Protein AF-A0A8H7DDL4-F1 (afdb_monomer_lite)

InterPro domains:
  IPR013893 Ribonuclease P protein subunit Rpp40 [PF08584] (496-761)
  IPR013893 Ribonuclease P protein subunit Rpp40 [PTHR15396] (443-780)

Sequence (783 aa):
MEILLAILASSPGLQTLSLIYCCPIIGQPFAVELPRLTCLSIKDDPSALCLLLSCLIFPPSAVISTSCAIYPNQDPEFTKALHKTVYQDLIPVFSEDLSPDAYDTMRIDYRSGFACSLHHSDRPEWSRNLRIEATNWIHDNALRMTESVRDYLDCSNITTLHLEGMPSMPFKTWTFDPDQGFHSGFQSALSLWDTMGRNLRQVHTLRLGKSFPDAWLEFMLTQAMLLIGVSHYLSCFNTPAAQRGLAFRGPDGALTHAWPALRRLVLQNIDLAILLDRFKPSCGDMLRALLWARREGKAPIWKLELVECAHVSQNLAHLRLFADVVCSDEKGHWQDASFYTNRDAREYARTFAIEVFAHKFVQNLGYHNTEPEKETRSTLPTTTFNQWTSQIHLPNASTSQPAPSQIKQLKISPPHTHSPSRNVVRAKFFAAPAPVAYLGSPLLYDTQLDVVFPTHDAHALQATLSALETAYIKAEVDLSSLIEQAGTFVLPLERKSTLTALSVTPYSDDIWCIDPRGVLTLHLSAESYQTLGIVGQKFPFKSHSIEHTVTLPLQPSADSLKNRQKRDAALKAWDLRRKQAGEAPWSVLYCANDASATAQFAASNGHAVRAVKCQTTLLRGIRVPTMTLPARPPVTDPDAVEDWQEDMHALFEWVGMAGLGAQRLQANDRADAYVAVYEPPQPSTVGDITCLRWRGFLSPDFVKSVVDAVLSAASPQFVSVTSQAFPTAPVSYIPPGADGLKTPARVPSADGEDTWSLLVAKEGDTKRWCLAESIGPLDKRWG

Radius of gyration: 35.71 Å; chains: 1; bounding box: 79×103×85 Å

Organism: NCBI:txid230812

pLDDT: mean 72.63, std 22.59, range [22.62, 98.44]

Structure (mmCIF, N/CA/C/O backbone):
data_AF-A0A8H7DDL4-F1
#
_entry.id   AF-A0A8H7DDL4-F1
#
loop_
_atom_site.group_PDB
_atom_site.id
_atom_site.type_symbol
_atom_site.label_atom_id
_atom_site.label_alt_id
_atom_site.label_comp_id
_atom_site.label_asym_id
_atom_site.label_entity_id
_atom_site.label_seq_id
_atom_site.pdbx_PDB_ins_code
_atom_site.Cartn_x
_atom_site.Cartn_y
_atom_site.Cartn_z
_atom_site.occupancy
_atom_site.B_iso_or_equiv
_atom_site.auth_seq_id
_atom_site.auth_comp_id
_atom_site.auth_asym_id
_atom_site.auth_atom_id
_atom_site.pdbx_PDB_model_num
ATOM 1 N N . MET A 1 1 ? -7.605 33.770 -45.639 1.00 73.62 1 MET A N 1
ATOM 2 C CA . MET A 1 1 ? -7.924 33.646 -44.203 1.00 73.62 1 MET A CA 1
ATOM 3 C C . MET A 1 1 ? -9.325 33.086 -44.004 1.00 73.62 1 MET A C 1
ATOM 5 O O . MET A 1 1 ? -9.430 32.021 -43.420 1.00 73.62 1 MET A O 1
ATOM 9 N N . GLU A 1 2 ? -10.361 33.713 -44.570 1.00 81.12 2 GLU A N 1
ATOM 10 C CA . GLU A 1 2 ? -11.758 33.236 -44.541 1.00 81.12 2 GLU A CA 1
ATOM 11 C C . GLU A 1 2 ? -11.913 31.732 -44.822 1.00 81.12 2 GLU A C 1
ATOM 13 O O . GLU A 1 2 ? -12.420 31.004 -43.978 1.00 81.12 2 GLU A O 1
ATOM 18 N N . ILE A 1 3 ? -11.371 31.234 -45.942 1.00 85.00 3 ILE A N 1
ATOM 19 C CA . ILE A 1 3 ? -11.434 29.802 -46.296 1.00 85.00 3 ILE A CA 1
ATOM 20 C C . ILE A 1 3 ? -10.788 28.909 -45.221 1.00 85.00 3 ILE A C 1
ATOM 22 O O . ILE A 1 3 ? -11.324 27.856 -44.894 1.00 85.00 3 ILE A O 1
ATOM 26 N N . LEU A 1 4 ? -9.655 29.322 -44.642 1.00 84.06 4 LEU A N 1
ATOM 27 C CA . LEU A 1 4 ? -8.978 28.552 -43.590 1.00 84.06 4 LEU A CA 1
ATOM 28 C C . LEU A 1 4 ? -9.808 28.525 -42.304 1.00 84.06 4 LEU A C 1
ATOM 30 O O . LEU A 1 4 ? -9.962 27.466 -41.705 1.00 84.06 4 LEU A O 1
ATOM 34 N N . LEU A 1 5 ? -10.374 29.666 -41.907 1.00 85.50 5 LEU A N 1
ATOM 35 C CA . LEU A 1 5 ? -11.241 29.760 -40.734 1.00 85.50 5 LEU A CA 1
ATOM 36 C C . LEU A 1 5 ? -12.537 28.960 -40.929 1.00 85.50 5 LEU A C 1
ATOM 38 O O . LEU A 1 5 ? -12.953 28.275 -40.003 1.00 85.50 5 LEU A O 1
ATOM 42 N N . ALA A 1 6 ? -13.121 28.953 -42.131 1.00 86.69 6 ALA A N 1
ATOM 43 C CA . ALA A 1 6 ? -14.291 28.137 -42.461 1.00 86.69 6 ALA A CA 1
ATOM 44 C C . ALA A 1 6 ? -13.987 26.626 -42.424 1.00 86.69 6 ALA A C 1
ATOM 46 O O . ALA A 1 6 ? -14.786 25.837 -41.919 1.00 86.69 6 ALA A O 1
ATOM 47 N N . ILE A 1 7 ? -12.807 26.207 -42.900 1.00 87.25 7 ILE A N 1
ATOM 48 C CA . ILE A 1 7 ? -12.355 24.812 -42.778 1.00 87.25 7 ILE A CA 1
ATOM 49 C C . ILE A 1 7 ? -12.186 24.439 -41.301 1.00 87.25 7 ILE A C 1
ATOM 51 O O . ILE A 1 7 ? -12.663 23.390 -40.872 1.00 87.25 7 ILE A O 1
ATOM 55 N N . LEU A 1 8 ? -11.559 25.305 -40.504 1.00 85.19 8 LEU A N 1
ATOM 56 C CA . LEU A 1 8 ? -11.372 25.084 -39.070 1.00 85.19 8 LEU A CA 1
ATOM 57 C C . LEU A 1 8 ? -12.713 25.029 -38.320 1.00 85.19 8 LEU A C 1
ATOM 59 O O . LEU A 1 8 ? -12.907 24.129 -37.506 1.00 85.19 8 LEU A O 1
ATOM 63 N N . ALA A 1 9 ? -13.660 25.905 -38.657 1.00 84.75 9 ALA A N 1
ATOM 64 C CA . ALA A 1 9 ? -15.021 25.912 -38.120 1.00 84.75 9 ALA A CA 1
ATOM 65 C C . ALA A 1 9 ? -15.770 24.593 -38.363 1.00 84.75 9 ALA A C 1
ATOM 67 O O . ALA A 1 9 ? -16.542 24.145 -37.516 1.00 84.75 9 ALA A O 1
ATOM 68 N N . SER A 1 10 ? -15.520 23.946 -39.506 1.00 85.19 10 SER A N 1
ATOM 69 C CA . SER A 1 10 ? -16.134 22.658 -39.845 1.00 85.19 10 SER A CA 1
ATOM 70 C C . SER A 1 10 ? -15.568 21.471 -39.050 1.00 85.19 10 SER A C 1
ATOM 72 O O . SER A 1 10 ? -16.150 20.384 -39.071 1.00 85.19 10 SER A O 1
ATOM 74 N N . SER A 1 11 ? -14.456 21.658 -38.326 1.00 86.88 11 SER A N 1
ATOM 75 C CA . SER A 1 11 ? -13.844 20.604 -37.519 1.00 86.88 11 SER A CA 1
ATOM 76 C C . SER A 1 11 ? -14.646 20.355 -36.234 1.00 86.88 11 SER A C 1
ATOM 78 O O . SER A 1 11 ? -14.714 21.228 -35.364 1.00 86.88 11 SER A O 1
ATOM 80 N N . PRO A 1 12 ? -15.199 19.143 -36.026 1.00 81.25 12 PRO A N 1
ATOM 81 C CA . PRO A 1 12 ? -16.012 18.847 -34.848 1.00 81.25 12 PRO A CA 1
ATOM 82 C C . PRO A 1 12 ? -15.217 18.855 -33.530 1.00 81.25 12 PRO A C 1
ATOM 84 O O . PRO A 1 12 ? -15.836 18.861 -32.465 1.00 81.25 12 PRO A O 1
ATOM 87 N N . GLY A 1 13 ? -13.881 18.846 -33.590 1.00 87.69 13 GLY A N 1
ATOM 88 C CA . GLY A 1 13 ? -12.988 18.816 -32.428 1.00 87.69 13 GLY A CA 1
ATOM 89 C C . GLY A 1 13 ? -12.269 20.132 -32.122 1.00 87.69 13 GLY A C 1
ATOM 90 O O . GLY A 1 13 ? -11.439 20.148 -31.215 1.00 87.69 13 GLY A O 1
ATOM 91 N N . LEU A 1 14 ? -12.531 21.221 -32.855 1.00 89.19 14 LEU A N 1
ATOM 92 C CA . LEU A 1 14 ? -11.826 22.483 -32.622 1.00 89.19 14 LEU A CA 1
ATOM 93 C C . LEU A 1 14 ? -12.326 23.163 -31.341 1.00 89.19 14 LEU A C 1
ATOM 95 O O . LEU A 1 14 ? -13.366 23.816 -31.334 1.00 89.19 14 LEU A O 1
ATOM 99 N N . GLN A 1 15 ? -11.555 23.010 -30.268 1.00 89.19 15 GLN A N 1
ATOM 100 C CA . GLN A 1 15 ? -11.806 23.662 -28.981 1.00 89.19 15 GLN A CA 1
ATOM 101 C C . GLN A 1 15 ? -10.910 24.890 -28.769 1.00 89.19 15 GLN A C 1
ATOM 103 O O . GLN A 1 15 ? -11.346 25.866 -28.168 1.00 89.19 15 GLN A O 1
ATOM 108 N N . THR A 1 16 ? -9.695 24.891 -29.322 1.00 88.94 16 THR A N 1
ATOM 109 C CA . THR A 1 16 ? -8.718 25.970 -29.122 1.00 88.94 16 THR A CA 1
ATOM 110 C C . THR A 1 16 ? -8.188 26.479 -30.455 1.00 88.94 16 THR A C 1
ATOM 112 O O . THR A 1 16 ? -7.787 25.680 -31.301 1.00 88.94 16 THR A O 1
ATOM 115 N N . LEU A 1 17 ? -8.135 27.801 -30.627 1.00 90.69 17 LEU A N 1
ATOM 116 C CA . LEU A 1 17 ? -7.574 28.462 -31.807 1.00 90.69 17 LEU A CA 1
ATOM 117 C C . LEU A 1 17 ? -6.576 29.541 -31.378 1.00 90.69 17 LEU A C 1
ATOM 119 O O . LEU A 1 17 ? -6.898 30.372 -30.535 1.00 90.69 17 LEU A O 1
ATOM 123 N N . SER A 1 18 ? -5.376 29.537 -31.965 1.00 89.56 18 SER A N 1
ATOM 124 C CA . SER A 1 18 ? -4.358 30.572 -31.749 1.00 89.56 18 SER A CA 1
ATOM 125 C C . SER A 1 18 ? -3.958 31.208 -33.080 1.00 89.56 18 SER A C 1
ATOM 127 O O . SER A 1 18 ? -3.518 30.507 -33.991 1.00 89.56 18 SER A O 1
ATOM 129 N N . LEU A 1 19 ? -4.139 32.523 -33.200 1.00 87.31 19 LEU A N 1
ATOM 130 C CA . LEU A 1 19 ? -3.830 33.336 -34.376 1.00 87.31 19 LEU A CA 1
ATOM 131 C C . LEU A 1 19 ? -2.676 34.276 -34.026 1.00 87.31 19 LEU A C 1
ATOM 133 O O . LEU A 1 19 ? -2.785 35.041 -33.075 1.00 87.31 19 LEU A O 1
ATOM 137 N N . ILE A 1 20 ? -1.560 34.216 -34.756 1.00 86.38 20 ILE A N 1
ATOM 138 C CA . ILE A 1 20 ? -0.353 34.999 -34.450 1.00 86.38 20 ILE A CA 1
ATOM 139 C C . ILE A 1 20 ? 0.134 35.702 -35.723 1.00 86.38 20 ILE A C 1
ATOM 141 O O . ILE A 1 20 ? 0.368 35.030 -36.725 1.00 86.38 20 ILE A O 1
ATOM 145 N N . TYR A 1 21 ? 0.298 37.029 -35.675 1.00 80.19 21 TYR A N 1
ATOM 146 C CA . TYR A 1 21 ? 0.723 37.902 -36.782 1.00 80.19 21 TYR A CA 1
ATOM 147 C C . TYR A 1 21 ? -0.039 37.629 -38.084 1.00 80.19 21 TYR A C 1
ATOM 149 O O . TYR A 1 21 ? 0.539 37.521 -39.169 1.00 80.19 21 TYR A O 1
ATOM 157 N N . CYS A 1 22 ? -1.350 37.464 -37.970 1.00 69.44 22 CYS A N 1
ATOM 158 C CA . CYS A 1 22 ? -2.251 37.164 -39.066 1.00 69.44 22 CYS A CA 1
ATOM 159 C C . CYS A 1 22 ? -2.579 38.445 -39.833 1.00 69.44 22 CYS A C 1
ATOM 161 O O . CYS A 1 22 ? -3.748 38.751 -40.008 1.00 69.44 22 CYS A O 1
ATOM 163 N N . CYS A 1 23 ? -1.563 39.177 -40.298 1.00 59.22 23 CYS A N 1
ATOM 164 C CA . CYS A 1 23 ? -1.719 40.480 -40.936 1.00 59.22 23 CYS A CA 1
ATOM 165 C C . CYS A 1 23 ? -2.583 40.361 -42.198 1.00 59.22 23 CYS A C 1
ATOM 167 O O . CYS A 1 23 ? -2.111 39.829 -43.214 1.00 59.22 23 CYS A O 1
ATOM 169 N N . PRO A 1 24 ? -3.846 40.814 -42.185 1.00 54.75 24 PRO A N 1
ATOM 170 C CA . PRO A 1 24 ? -4.711 40.521 -43.292 1.00 54.75 24 PRO A CA 1
ATOM 171 C C . PRO A 1 24 ? -4.993 41.848 -44.001 1.00 54.75 24 PRO A C 1
ATOM 173 O O . PRO A 1 24 ? -5.637 42.750 -43.471 1.00 54.75 24 PRO A O 1
ATOM 176 N N . ILE A 1 25 ? -4.505 41.989 -45.235 1.00 57.12 25 ILE A N 1
ATOM 177 C CA . ILE A 1 25 ? -5.012 43.029 -46.137 1.00 57.12 25 ILE A CA 1
ATOM 178 C C . ILE A 1 25 ? -6.416 42.567 -46.550 1.00 57.12 25 ILE A C 1
ATOM 180 O O . ILE A 1 25 ? -6.591 41.913 -47.577 1.00 57.12 25 ILE A O 1
ATOM 184 N N . ILE A 1 26 ? -7.410 42.786 -45.689 1.00 56.78 26 ILE A N 1
ATOM 185 C CA . ILE A 1 26 ? -8.797 42.387 -45.944 1.00 56.78 26 ILE A CA 1
ATOM 186 C C . ILE A 1 26 ? -9.492 43.551 -46.642 1.00 56.78 26 ILE A C 1
ATOM 188 O O . ILE A 1 26 ? -9.614 44.638 -46.089 1.00 56.78 26 ILE A O 1
ATOM 192 N N . GLY A 1 27 ? -9.943 43.319 -47.875 1.00 61.84 27 GLY A N 1
ATOM 193 C CA . GLY A 1 27 ? -10.702 44.309 -48.640 1.00 61.84 27 GLY A CA 1
ATOM 194 C C . GLY A 1 27 ? -12.170 44.436 -48.212 1.00 61.84 27 GLY A C 1
ATOM 195 O O . GLY A 1 27 ? -12.742 45.505 -48.397 1.00 61.84 27 GLY A O 1
ATOM 196 N N . GLN A 1 28 ? -12.782 43.382 -47.651 1.00 70.88 28 GLN A N 1
ATOM 197 C CA . GLN A 1 28 ? -14.164 43.394 -47.143 1.00 70.88 28 GLN A CA 1
ATOM 198 C C . GLN A 1 28 ? -14.346 42.483 -45.913 1.00 70.88 28 GLN A C 1
ATOM 200 O O . GLN A 1 28 ? -13.802 41.377 -45.916 1.00 70.88 28 GLN A O 1
ATOM 205 N N . PRO A 1 29 ? -15.094 42.922 -44.880 1.00 72.88 29 PRO A N 1
ATOM 206 C CA . PRO A 1 29 ? -15.379 42.109 -43.697 1.00 72.88 29 PRO A CA 1
ATOM 207 C C . PRO A 1 29 ? -16.191 40.858 -44.069 1.00 72.88 29 PRO A C 1
ATOM 209 O O . PRO A 1 29 ? -17.074 40.918 -44.923 1.00 72.88 29 PRO A O 1
ATOM 212 N N . PHE A 1 30 ? -15.898 39.733 -43.419 1.00 82.12 30 PHE A N 1
ATOM 213 C CA . PHE A 1 30 ? -16.603 38.454 -43.571 1.00 82.12 30 PHE A CA 1
ATOM 214 C C . PHE A 1 30 ? -16.877 37.868 -42.181 1.00 82.12 30 PHE A C 1
ATOM 216 O O . PHE A 1 30 ? -16.138 38.168 -41.256 1.00 82.12 30 PHE A O 1
ATOM 223 N N . ALA A 1 31 ? -17.902 37.032 -42.012 1.00 87.25 31 ALA A N 1
ATOM 224 C CA . ALA A 1 31 ? -18.235 36.435 -40.714 1.00 87.25 31 ALA A CA 1
ATOM 225 C C . ALA A 1 31 ? -17.997 34.917 -40.723 1.00 87.25 31 ALA A C 1
ATOM 227 O O . ALA A 1 31 ? -18.482 34.222 -41.616 1.00 87.25 31 ALA A O 1
ATOM 228 N N . VAL A 1 32 ? -17.276 34.392 -39.726 1.00 90.50 32 VAL A N 1
ATOM 229 C CA . VAL A 1 32 ? -17.061 32.948 -39.528 1.00 90.50 32 VAL A CA 1
ATOM 230 C C . VAL A 1 32 ? -17.526 32.526 -38.140 1.00 90.50 32 VAL A C 1
ATOM 232 O O . VAL A 1 32 ? -17.006 33.004 -37.134 1.00 90.50 32 VAL A O 1
ATOM 235 N N . GLU A 1 33 ? -18.464 31.581 -38.088 1.00 91.56 33 GLU A N 1
ATOM 236 C CA . GLU A 1 33 ? -18.948 30.978 -36.844 1.00 91.56 33 GLU A CA 1
ATOM 237 C C . GLU A 1 33 ? -18.032 29.842 -36.363 1.00 91.56 33 GLU A C 1
ATOM 239 O O . GLU A 1 33 ? -17.725 28.914 -37.106 1.00 91.56 33 GLU A O 1
ATOM 244 N N . LEU A 1 34 ? -17.631 29.879 -35.091 1.00 91.75 34 LEU A N 1
ATOM 245 C CA . LEU A 1 34 ? -16.780 28.896 -34.413 1.00 91.75 34 LEU A CA 1
ATOM 246 C C . LEU A 1 34 ? -17.514 28.283 -33.201 1.00 91.75 34 LEU A C 1
ATOM 248 O O . LEU A 1 34 ? -17.066 28.440 -32.066 1.00 91.75 34 LEU A O 1
ATOM 252 N N . PRO A 1 35 ? -18.629 27.552 -33.395 1.00 87.44 35 PRO A N 1
ATOM 253 C CA . PRO A 1 35 ? -19.621 27.242 -32.353 1.00 87.44 35 PRO A CA 1
ATOM 254 C C . PRO A 1 35 ? -19.150 26.311 -31.220 1.00 87.44 35 PRO A C 1
ATOM 256 O O . PRO A 1 35 ? -19.900 26.067 -30.278 1.00 87.44 35 PRO A O 1
ATOM 259 N N . ARG A 1 36 ? -17.943 25.743 -31.305 1.00 87.00 36 ARG A N 1
ATOM 260 C CA . ARG A 1 36 ? -17.374 24.824 -30.296 1.00 87.00 36 ARG A CA 1
ATOM 261 C C . ARG A 1 36 ? -16.103 25.349 -29.643 1.00 87.00 36 ARG A C 1
ATOM 263 O O . ARG A 1 36 ? -15.484 24.636 -28.853 1.00 87.00 36 ARG A O 1
ATOM 270 N N . LEU A 1 37 ? -15.712 26.571 -29.986 1.00 89.56 37 LEU A N 1
ATOM 271 C CA . LEU A 1 37 ? -14.499 27.164 -29.471 1.00 89.56 37 LEU A CA 1
ATOM 272 C C . LEU A 1 37 ? -14.655 27.428 -27.972 1.00 89.56 37 LEU A C 1
ATOM 274 O O . LEU A 1 37 ? -15.593 28.092 -27.543 1.00 89.56 37 LEU A O 1
ATOM 278 N N . THR A 1 38 ? -13.732 26.895 -27.180 1.00 83.94 38 THR A N 1
ATOM 279 C CA . THR A 1 38 ? -13.628 27.148 -25.741 1.00 83.94 38 THR A CA 1
ATOM 280 C C . THR A 1 38 ? -12.498 28.123 -25.427 1.00 83.94 38 THR A C 1
ATOM 282 O O . THR A 1 38 ? -12.530 28.759 -24.377 1.00 83.94 38 THR A O 1
ATOM 285 N N . CYS A 1 39 ? -11.516 28.277 -26.324 1.00 82.94 39 CYS A N 1
ATOM 286 C CA . CYS A 1 39 ? -10.396 29.197 -26.150 1.00 82.94 39 CYS A CA 1
ATOM 287 C C . CYS A 1 39 ? -9.936 29.819 -27.482 1.00 82.94 39 CYS A C 1
ATOM 289 O O . CYS A 1 39 ? -9.636 29.104 -28.442 1.00 82.94 39 CYS A O 1
ATOM 291 N N . LEU A 1 40 ? -9.838 31.149 -27.528 1.00 85.94 40 LEU A N 1
ATOM 292 C CA . LEU A 1 40 ? -9.327 31.924 -28.660 1.00 85.94 40 LEU A CA 1
ATOM 293 C C . LEU A 1 40 ? -8.141 32.776 -28.210 1.00 85.94 40 LEU A C 1
ATOM 295 O O . LEU A 1 40 ? -8.313 33.673 -27.393 1.00 85.94 40 LEU A O 1
ATOM 299 N N . SER A 1 41 ? -6.953 32.552 -28.766 1.00 85.31 41 SER A N 1
ATOM 300 C CA . SER A 1 41 ? -5.797 33.423 -28.558 1.00 85.31 41 SER A CA 1
ATOM 301 C C . SER A 1 41 ? -5.470 34.189 -29.837 1.00 85.31 41 SER A C 1
ATOM 303 O O . SER A 1 41 ? -5.286 33.574 -30.881 1.00 85.31 41 SER A O 1
ATOM 305 N N . ILE A 1 42 ? -5.405 35.520 -29.790 1.00 84.19 42 ILE A N 1
ATOM 306 C CA . ILE A 1 42 ? -5.030 36.347 -30.949 1.00 84.19 42 ILE A CA 1
ATOM 307 C C . ILE A 1 42 ? -3.850 37.223 -30.563 1.00 84.19 42 ILE A C 1
ATOM 309 O O . ILE A 1 42 ? -3.951 38.003 -29.622 1.00 84.19 42 ILE A O 1
ATOM 313 N N . LYS A 1 43 ? -2.747 37.136 -31.301 1.00 81.62 43 LYS A N 1
ATOM 314 C CA . LYS A 1 43 ? -1.583 37.997 -31.142 1.00 81.62 43 LYS A CA 1
ATOM 315 C C . LYS A 1 43 ? -1.290 38.739 -32.438 1.00 81.62 43 LYS A C 1
ATOM 317 O O . LYS A 1 43 ? -0.733 38.137 -33.349 1.00 81.62 43 LYS A O 1
ATOM 322 N N . ASP A 1 44 ? -1.637 40.018 -32.526 1.00 80.88 44 ASP A N 1
ATOM 323 C CA . ASP A 1 44 ? -1.506 40.775 -33.778 1.00 80.88 44 ASP A CA 1
ATOM 324 C C . ASP A 1 44 ? -1.282 42.280 -33.572 1.00 80.88 44 ASP A C 1
ATOM 326 O O . ASP A 1 44 ? -1.178 42.751 -32.437 1.00 80.88 44 ASP A O 1
ATOM 330 N N . ASP A 1 45 ? -1.182 43.041 -34.663 1.00 79.81 45 ASP A N 1
ATOM 331 C CA . ASP A 1 45 ? -1.290 44.500 -34.605 1.00 79.81 45 ASP A CA 1
ATOM 332 C C . ASP A 1 45 ? -2.733 44.942 -34.261 1.00 79.81 45 ASP A C 1
ATOM 334 O O . ASP A 1 45 ? -3.683 44.187 -34.490 1.00 79.81 45 ASP A O 1
ATOM 338 N N . PRO A 1 46 ? -2.942 46.152 -33.703 1.00 72.00 46 PRO A N 1
ATOM 339 C CA . PRO A 1 46 ? -4.262 46.561 -33.219 1.00 72.00 46 PRO A CA 1
ATOM 340 C C . PRO 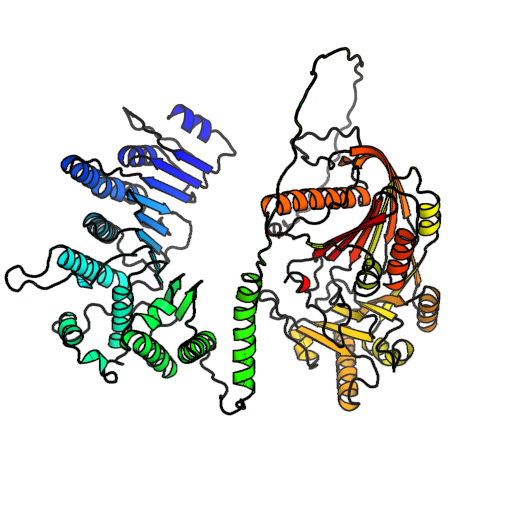A 1 46 ? -5.337 46.573 -34.310 1.00 72.00 46 PRO A C 1
ATOM 342 O O . PRO A 1 46 ? -6.490 46.237 -34.047 1.00 72.00 46 PRO A O 1
ATOM 345 N N . SER A 1 47 ? -4.963 46.958 -35.533 1.00 75.12 47 SER A N 1
ATOM 346 C CA . SER A 1 47 ? -5.911 47.100 -36.640 1.00 75.12 47 SER A CA 1
ATOM 347 C C . SER A 1 47 ? -6.344 45.724 -37.139 1.00 75.12 47 SER A C 1
ATOM 349 O O . SER A 1 47 ? -7.535 45.481 -37.332 1.00 75.12 47 SER A O 1
ATOM 351 N N . ALA A 1 48 ? -5.387 44.800 -37.277 1.00 78.44 48 ALA A N 1
ATOM 352 C CA . ALA A 1 48 ? -5.662 43.402 -37.585 1.00 78.44 48 ALA A CA 1
ATOM 353 C C . ALA A 1 48 ? -6.507 42.730 -36.495 1.00 78.44 48 ALA A C 1
ATOM 355 O O . ALA A 1 48 ? -7.422 41.973 -36.814 1.00 78.44 48 ALA A O 1
ATOM 356 N N . LEU A 1 49 ? -6.256 43.040 -35.220 1.00 79.19 49 LEU A N 1
ATOM 357 C CA . LEU A 1 49 ? -7.006 42.486 -34.096 1.00 79.19 49 LEU A CA 1
ATOM 358 C C . LEU A 1 49 ? -8.492 42.875 -34.140 1.00 79.19 49 LEU A C 1
ATOM 360 O O . LEU A 1 49 ? -9.344 41.990 -34.076 1.00 79.19 49 LEU A O 1
ATOM 364 N N . CYS A 1 50 ? -8.811 44.166 -34.293 1.00 76.31 50 CYS A N 1
ATOM 365 C CA . CYS A 1 50 ? -10.201 44.636 -34.413 1.00 76.31 50 CYS A CA 1
ATOM 366 C C . CYS A 1 50 ? -10.921 43.994 -35.601 1.00 76.31 50 CYS A C 1
ATOM 368 O O . CYS A 1 50 ? -12.087 43.602 -35.519 1.00 76.31 50 CYS A O 1
ATOM 370 N N . LEU A 1 51 ? -10.211 43.864 -36.719 1.00 78.81 51 LEU A N 1
ATOM 371 C CA . LEU A 1 51 ? -10.774 43.301 -37.933 1.00 78.81 51 LEU A CA 1
ATOM 372 C C . LEU A 1 51 ? -11.015 41.793 -37.800 1.00 78.81 51 LEU A C 1
ATOM 374 O O . LEU A 1 51 ? -12.060 41.303 -38.206 1.00 78.81 51 LEU A O 1
ATOM 378 N N . LEU A 1 52 ? -10.092 41.055 -37.178 1.00 82.81 52 LEU A N 1
ATOM 379 C CA . LEU A 1 52 ? -10.265 39.628 -36.909 1.00 82.81 52 LEU A CA 1
ATOM 380 C C . LEU A 1 52 ? -11.403 39.374 -35.921 1.00 82.81 52 LEU A C 1
ATOM 382 O O . LEU A 1 52 ? -12.193 38.464 -36.145 1.00 82.81 52 LEU A O 1
ATOM 386 N N . LEU A 1 53 ? -11.516 40.174 -34.861 1.00 82.31 53 LEU A N 1
ATOM 387 C CA . LEU A 1 53 ? -12.587 40.022 -33.874 1.00 82.31 53 LEU A CA 1
ATOM 388 C C . LEU A 1 53 ? -13.965 40.315 -34.465 1.00 82.31 53 LEU A C 1
ATOM 390 O O . LEU A 1 53 ? -14.886 39.547 -34.219 1.00 82.31 53 LEU A O 1
ATOM 394 N N . SER A 1 54 ? -14.094 41.344 -35.306 1.00 80.81 54 SER A N 1
ATOM 395 C CA . SER A 1 54 ? -15.363 41.629 -35.999 1.00 80.81 54 SER A CA 1
ATOM 396 C C . SER A 1 54 ? -15.738 40.568 -37.044 1.00 80.81 54 SER A C 1
ATOM 398 O O . SER A 1 54 ? -16.903 40.459 -37.421 1.00 80.81 54 SER A O 1
ATOM 400 N N . CYS A 1 55 ? -14.777 39.752 -37.492 1.00 83.50 55 CYS A N 1
ATOM 401 C CA . CYS A 1 55 ? -15.005 38.670 -38.450 1.00 83.50 55 CYS A CA 1
ATOM 402 C C . CYS A 1 55 ? -15.285 37.297 -37.803 1.00 83.50 55 CYS A C 1
ATOM 404 O O . CYS A 1 55 ? -15.614 36.344 -38.514 1.00 83.50 55 CYS A O 1
ATOM 406 N N . LEU A 1 56 ? -15.128 37.148 -36.483 1.00 87.19 56 LEU A N 1
ATOM 407 C CA . LEU A 1 56 ? -15.253 35.867 -35.780 1.00 87.19 56 LEU A CA 1
ATOM 408 C C . LEU A 1 56 ? -16.466 35.866 -34.846 1.00 87.19 56 LEU A C 1
ATOM 410 O O . LEU A 1 56 ? -16.561 36.682 -33.939 1.00 87.19 56 LEU A O 1
ATOM 414 N N . ILE A 1 57 ? -17.352 34.887 -35.018 1.00 87.19 57 ILE A N 1
ATOM 415 C CA . ILE A 1 57 ? -18.491 34.643 -34.128 1.00 87.19 57 ILE A CA 1
ATOM 416 C C . ILE A 1 57 ? -18.176 33.388 -33.312 1.00 87.19 57 ILE A C 1
ATOM 418 O O . ILE A 1 57 ? -18.006 32.309 -33.873 1.00 87.19 57 ILE A O 1
ATOM 422 N N . PHE A 1 58 ? -18.093 33.490 -31.989 1.00 87.00 58 PHE A N 1
ATOM 423 C CA . PHE A 1 58 ? -17.774 32.370 -31.091 1.00 87.00 58 PHE A CA 1
ATOM 424 C C . PHE A 1 58 ? -18.798 32.275 -29.941 1.00 87.00 58 PHE A C 1
ATOM 426 O O . PHE A 1 58 ? -19.517 33.241 -29.682 1.00 87.00 58 PHE A O 1
ATOM 433 N N . PRO A 1 59 ? -18.912 31.117 -29.259 1.00 81.00 59 PRO A N 1
ATOM 434 C CA . PRO A 1 59 ? -19.810 30.946 -28.124 1.00 81.00 59 PRO A CA 1
ATOM 435 C C . PRO A 1 59 ? -19.514 31.949 -27.007 1.00 81.00 59 PRO A C 1
ATOM 437 O O . PRO A 1 59 ? -18.338 32.219 -26.758 1.00 81.00 59 PRO A O 1
ATOM 440 N N . PRO A 1 60 ? -20.537 32.410 -26.263 1.00 70.94 60 PRO A N 1
ATOM 441 C CA . PRO A 1 60 ? -20.333 33.268 -25.098 1.00 70.94 60 PRO A CA 1
ATOM 442 C C . PRO A 1 60 ? -19.347 32.651 -24.104 1.00 70.94 60 PRO A C 1
ATOM 444 O O . PRO A 1 60 ? -18.434 33.316 -23.660 1.00 70.94 60 PRO A O 1
ATOM 447 N N . SER A 1 61 ? -19.418 31.340 -23.865 1.00 68.62 61 SER A N 1
ATOM 448 C CA . SER A 1 61 ? -18.535 30.637 -22.926 1.00 68.62 61 SER A CA 1
ATOM 449 C C . SER A 1 61 ? -17.054 30.545 -23.347 1.00 68.62 61 SER A C 1
ATOM 451 O O . SER A 1 61 ? -16.264 29.917 -22.640 1.00 68.62 61 SER A O 1
ATOM 453 N N . ALA A 1 62 ? -16.665 31.062 -24.517 1.00 74.81 62 ALA A N 1
ATOM 454 C CA . ALA A 1 62 ? -15.296 30.972 -25.014 1.00 74.81 62 ALA A CA 1
ATOM 455 C C . ALA A 1 62 ? -14.366 31.954 -24.282 1.00 74.81 62 ALA A C 1
ATOM 457 O O . ALA A 1 62 ? -14.628 33.152 -24.193 1.00 74.81 62 ALA A O 1
ATOM 458 N N . VAL A 1 63 ? -13.218 31.465 -23.809 1.00 72.94 63 VAL A N 1
ATOM 459 C CA . VAL A 1 63 ? -12.178 32.319 -23.228 1.00 72.94 63 VAL A CA 1
ATOM 460 C C . VAL A 1 63 ? -11.382 32.965 -24.354 1.00 72.94 63 VAL A C 1
ATOM 462 O O . VAL A 1 63 ? -10.601 32.304 -25.037 1.00 72.94 63 VAL A O 1
ATOM 465 N N . ILE A 1 64 ? -11.545 34.269 -24.535 1.00 75.31 64 ILE A N 1
ATOM 466 C CA . ILE A 1 64 ? -10.735 35.048 -25.475 1.00 75.31 64 ILE A CA 1
ATOM 467 C C . ILE A 1 64 ? -9.489 35.547 -24.743 1.00 75.31 64 ILE A C 1
ATOM 469 O O . ILE A 1 64 ? -9.556 35.906 -23.572 1.00 75.31 64 ILE A O 1
ATOM 473 N N . SER A 1 65 ? -8.345 35.547 -25.417 1.00 74.81 65 SER A N 1
ATOM 474 C CA . SER A 1 65 ? -7.100 36.144 -24.957 1.00 74.81 65 SER A CA 1
ATOM 475 C C . SER A 1 65 ? -6.432 36.859 -26.122 1.00 74.81 65 SER A C 1
ATOM 477 O O . SER A 1 65 ? -5.858 36.241 -27.018 1.00 74.81 65 SER A O 1
ATOM 479 N N . THR A 1 66 ? -6.500 38.182 -26.119 1.00 74.12 66 THR A N 1
ATOM 480 C CA . THR A 1 66 ? -5.829 39.002 -27.128 1.00 74.12 66 THR A CA 1
ATOM 481 C C . THR A 1 66 ? -4.473 39.488 -26.631 1.00 74.12 66 THR A C 1
ATOM 483 O O . THR A 1 66 ? -4.265 39.691 -25.442 1.00 74.12 66 THR A O 1
ATOM 486 N N . SER A 1 67 ? -3.516 39.667 -27.528 1.00 71.69 67 SER A N 1
ATOM 487 C CA . SER A 1 67 ? -2.208 40.235 -27.234 1.00 71.69 67 SER A CA 1
ATOM 488 C C . SER A 1 67 ? -1.816 41.119 -28.402 1.00 71.69 67 SER A C 1
ATOM 490 O O . SER A 1 67 ? -1.356 40.657 -29.438 1.00 71.69 67 SER A O 1
ATOM 492 N N . CYS A 1 68 ? -2.024 42.417 -28.255 1.00 69.38 68 CYS A N 1
ATOM 493 C CA . CYS A 1 68 ? -1.491 43.347 -29.231 1.00 69.38 68 CYS A CA 1
ATOM 494 C C . CYS A 1 68 ? 0.017 43.523 -29.000 1.00 69.38 68 CYS A C 1
ATOM 496 O O . CYS A 1 68 ? 0.441 43.563 -27.851 1.00 69.38 68 CYS A O 1
ATOM 498 N N . ALA A 1 69 ? 0.829 43.644 -30.049 1.00 60.25 69 ALA A N 1
ATOM 499 C CA . ALA A 1 69 ? 2.205 44.128 -29.920 1.00 60.25 69 ALA A CA 1
ATOM 500 C C . ALA A 1 69 ? 2.313 45.509 -30.567 1.00 60.25 69 ALA A C 1
ATOM 502 O O . ALA A 1 69 ? 2.362 45.636 -31.787 1.00 60.25 69 ALA A O 1
ATOM 503 N N . ILE A 1 70 ? 2.349 46.562 -29.750 1.00 59.12 70 ILE A N 1
ATOM 504 C CA . ILE A 1 70 ? 2.663 47.906 -30.244 1.00 59.12 70 ILE A CA 1
ATOM 505 C C . ILE A 1 70 ? 4.175 48.090 -30.237 1.00 59.12 70 ILE A C 1
ATOM 507 O O . ILE A 1 70 ? 4.783 48.247 -29.175 1.00 59.12 70 ILE A O 1
ATOM 511 N N . TYR A 1 71 ? 4.771 48.104 -31.425 1.00 55.75 71 TYR A N 1
ATOM 512 C CA . TYR A 1 71 ? 6.152 48.530 -31.595 1.00 55.75 71 TYR A CA 1
ATOM 513 C C . TYR A 1 71 ? 6.197 50.062 -31.546 1.00 55.75 71 TYR A C 1
ATOM 515 O O . TYR A 1 71 ? 5.546 50.705 -32.375 1.00 55.75 71 TYR A O 1
ATOM 523 N N . PRO A 1 72 ? 6.924 50.677 -30.595 1.00 52.50 72 PRO A N 1
ATOM 524 C CA . PRO A 1 72 ? 7.142 52.113 -30.618 1.00 52.50 72 PRO A CA 1
ATOM 525 C C . PRO A 1 72 ? 7.991 52.429 -31.848 1.00 52.50 72 PRO A C 1
ATOM 527 O O . PRO A 1 72 ? 9.199 52.192 -31.873 1.00 52.50 72 PRO A O 1
ATOM 530 N N . ASN A 1 73 ? 7.344 52.909 -32.904 1.00 52.38 73 ASN A N 1
ATOM 531 C CA . ASN A 1 73 ? 8.059 53.428 -34.055 1.00 52.38 73 ASN A CA 1
ATOM 532 C C . ASN A 1 73 ? 8.721 54.754 -33.642 1.00 52.38 73 ASN A C 1
ATOM 534 O O . ASN A 1 73 ? 8.174 55.477 -32.810 1.00 52.38 73 ASN A O 1
ATOM 538 N N . GLN A 1 74 ? 9.881 55.103 -34.207 1.00 48.62 74 GLN A N 1
ATOM 539 C CA . GLN A 1 74 ? 10.582 56.353 -33.850 1.00 48.62 74 GLN A CA 1
ATOM 540 C C . GLN A 1 74 ? 9.830 57.630 -34.284 1.00 48.62 74 GLN A C 1
ATOM 542 O O . GLN A 1 74 ? 10.299 58.734 -34.018 1.00 48.62 74 GLN A O 1
ATOM 547 N N . ASP A 1 75 ? 8.668 57.488 -34.928 1.00 61.38 75 ASP A N 1
ATOM 548 C CA . ASP A 1 75 ? 7.817 58.580 -35.386 1.00 61.38 75 ASP A CA 1
ATOM 549 C C . ASP A 1 75 ? 6.710 58.926 -34.352 1.00 61.38 75 ASP A C 1
ATOM 551 O O . ASP A 1 75 ? 5.803 58.115 -34.094 1.00 61.38 75 ASP A O 1
ATOM 555 N N . PRO A 1 76 ? 6.745 60.132 -33.750 1.00 60.22 76 PRO A N 1
ATOM 556 C CA . PRO A 1 76 ? 5.728 60.608 -32.812 1.00 60.22 76 PRO A CA 1
ATOM 557 C C . PRO A 1 76 ? 4.323 60.732 -33.422 1.00 60.22 76 PRO A C 1
ATOM 559 O O . PRO A 1 76 ? 3.338 60.533 -32.708 1.00 60.22 76 PRO A O 1
ATOM 562 N N . GLU A 1 77 ? 4.205 61.041 -34.719 1.00 62.66 77 GLU A N 1
ATOM 563 C CA . GLU A 1 77 ? 2.911 61.157 -35.412 1.00 62.66 77 GLU A CA 1
ATOM 564 C C . GLU A 1 77 ? 2.262 59.777 -35.572 1.00 62.66 77 GLU A C 1
ATOM 566 O O . GLU A 1 77 ? 1.078 59.609 -35.270 1.00 62.66 77 GLU A O 1
ATOM 571 N N . PHE A 1 78 ? 3.054 58.759 -35.928 1.00 58.72 78 PHE A N 1
ATOM 572 C CA . PHE A 1 78 ? 2.599 57.367 -35.982 1.00 58.72 78 PHE A CA 1
ATOM 573 C C . PHE A 1 78 ? 2.149 56.867 -34.606 1.00 58.72 78 PHE A C 1
ATOM 575 O O . PHE A 1 78 ? 1.097 56.247 -34.484 1.00 58.72 78 PHE A O 1
ATOM 582 N N . THR A 1 79 ? 2.887 57.203 -33.545 1.00 56.47 79 THR A N 1
ATOM 583 C CA . THR A 1 79 ? 2.509 56.860 -32.162 1.00 56.47 79 THR A CA 1
ATOM 584 C C . THR A 1 79 ? 1.180 57.511 -31.759 1.00 56.47 79 THR A C 1
ATOM 586 O O . THR A 1 79 ? 0.368 56.892 -31.072 1.00 56.47 79 THR A O 1
ATOM 589 N N . LYS A 1 80 ? 0.913 58.738 -32.224 1.00 59.31 80 LYS A N 1
ATOM 590 C CA . LYS A 1 80 ? -0.339 59.467 -31.973 1.00 59.31 80 LYS A CA 1
ATOM 591 C C . LYS A 1 80 ? -1.522 58.907 -32.775 1.00 59.31 80 LYS A C 1
ATOM 593 O O . LYS A 1 80 ? -2.629 58.832 -32.242 1.00 59.31 80 LYS A O 1
ATOM 598 N N . ALA A 1 81 ? -1.298 58.482 -34.019 1.00 59.94 81 ALA A N 1
ATOM 599 C CA . ALA A 1 81 ? -2.297 57.785 -34.832 1.00 59.94 81 ALA A CA 1
ATOM 600 C C . ALA A 1 81 ? -2.624 56.398 -34.255 1.00 59.94 81 ALA A C 1
ATOM 602 O O . ALA A 1 81 ? -3.790 56.057 -34.093 1.00 59.94 81 ALA A O 1
ATOM 603 N N . LEU A 1 82 ? -1.602 55.650 -33.835 1.00 57.06 82 LEU A N 1
ATOM 604 C CA . LEU A 1 82 ? -1.748 54.347 -33.191 1.00 57.06 82 LEU A CA 1
ATOM 605 C C . LEU A 1 82 ? -2.459 54.450 -31.834 1.00 57.06 82 LEU A C 1
ATOM 607 O O . LEU A 1 82 ? -3.297 53.616 -31.509 1.00 57.06 82 LEU A O 1
ATOM 611 N N . HIS A 1 83 ? -2.182 55.511 -31.070 1.00 58.69 83 HIS A N 1
ATOM 612 C CA . HIS A 1 83 ? -2.953 55.877 -29.881 1.00 58.69 83 HIS A CA 1
ATOM 613 C C . HIS A 1 83 ? -4.438 56.051 -30.195 1.00 58.69 83 HIS A C 1
ATOM 615 O O . HIS A 1 83 ? -5.283 55.570 -29.448 1.00 58.69 83 HIS A O 1
ATOM 621 N N . LYS A 1 84 ? -4.767 56.732 -31.295 1.00 59.69 84 LYS A N 1
ATOM 622 C CA . LYS A 1 84 ? -6.157 56.913 -31.702 1.00 59.69 84 LYS A CA 1
ATOM 623 C C . LYS A 1 84 ? -6.817 55.559 -31.974 1.00 59.69 84 LYS A C 1
ATOM 625 O O . LYS A 1 84 ? -7.839 55.269 -31.372 1.00 59.69 84 LYS A O 1
ATOM 630 N N . THR A 1 85 ? -6.184 54.702 -32.770 1.00 59.53 85 THR A N 1
ATOM 631 C CA . THR A 1 85 ? -6.744 53.397 -33.153 1.00 59.53 85 THR A CA 1
ATOM 632 C C . THR A 1 85 ? -6.872 52.427 -31.975 1.00 59.53 85 THR A C 1
ATOM 634 O O . THR A 1 85 ? -7.884 51.756 -31.811 1.00 59.53 85 THR A O 1
ATOM 637 N N . VAL A 1 86 ? -5.879 52.372 -31.088 1.00 59.66 86 VAL A N 1
ATOM 638 C CA . VAL A 1 86 ? -5.906 51.449 -29.942 1.00 59.66 86 VAL A CA 1
ATOM 639 C C . VAL A 1 86 ? -6.892 51.909 -28.869 1.00 59.66 86 VAL A C 1
ATOM 641 O O . VAL A 1 86 ? -7.578 51.081 -28.279 1.00 59.66 86 VAL A O 1
ATOM 644 N N . TYR A 1 87 ? -6.972 53.212 -28.590 1.00 59.94 87 TYR A N 1
ATOM 645 C CA . TYR A 1 87 ? -7.787 53.711 -27.479 1.00 59.94 87 TYR A CA 1
ATOM 646 C C . TYR A 1 87 ? -9.208 54.101 -27.885 1.00 59.94 87 TYR A C 1
ATOM 648 O O . TYR A 1 87 ? -10.116 53.918 -27.080 1.00 59.94 87 TYR A O 1
ATOM 656 N N . GLN A 1 88 ? -9.413 54.627 -29.097 1.00 58.44 88 GLN A N 1
ATOM 657 C CA . GLN A 1 88 ? -10.739 55.031 -29.576 1.00 58.44 88 GLN A CA 1
ATOM 658 C C . GLN A 1 88 ? -11.447 53.949 -30.384 1.00 58.44 88 GLN A C 1
ATOM 660 O O . GLN A 1 88 ? -12.668 53.970 -30.388 1.00 58.44 88 GLN A O 1
ATOM 665 N N . ASP A 1 89 ? -10.734 53.010 -31.017 1.00 59.50 89 ASP A N 1
ATOM 666 C CA . ASP A 1 89 ? -11.389 52.010 -31.873 1.00 59.50 89 ASP A CA 1
ATOM 667 C C . ASP A 1 89 ? -11.400 50.617 -31.217 1.00 59.50 89 ASP A C 1
ATOM 669 O O . ASP A 1 89 ? -12.417 49.934 -31.241 1.00 59.50 89 ASP A O 1
ATOM 673 N N . LEU A 1 90 ? -10.315 50.198 -30.551 1.00 62.06 90 LEU A N 1
ATOM 674 C CA . LEU A 1 90 ? -10.227 48.855 -29.952 1.00 62.06 90 LEU A CA 1
ATOM 675 C C . LEU A 1 90 ? -11.131 48.690 -28.717 1.00 62.06 90 LEU A C 1
ATOM 677 O O . LEU A 1 90 ? -11.835 47.693 -28.597 1.00 62.06 90 LEU A O 1
ATOM 681 N N . ILE A 1 91 ? -11.123 49.664 -27.799 1.00 62.22 91 ILE A N 1
ATOM 682 C CA . ILE A 1 91 ? -11.915 49.601 -26.557 1.00 62.22 91 ILE A CA 1
ATOM 683 C C . ILE A 1 91 ? -13.429 49.591 -26.860 1.00 62.22 91 ILE A C 1
ATOM 685 O O . ILE A 1 91 ? -14.109 48.726 -26.302 1.00 62.22 91 ILE A O 1
ATOM 689 N N . PRO A 1 92 ? -13.961 50.435 -27.773 1.00 60.25 92 PRO A N 1
ATOM 690 C CA . PRO A 1 92 ? -15.359 50.350 -28.202 1.00 60.25 92 PRO A CA 1
ATOM 691 C C . PRO A 1 92 ? -15.715 49.060 -28.944 1.00 60.25 92 PRO A C 1
ATOM 693 O O . PRO A 1 92 ? -16.758 48.489 -28.669 1.00 60.25 92 PRO A O 1
ATOM 696 N N . VAL A 1 93 ? -14.847 48.517 -29.808 1.00 58.53 93 VAL A N 1
ATOM 697 C CA . VAL A 1 93 ? -15.118 47.225 -30.481 1.00 58.53 93 VAL A CA 1
ATOM 698 C C . VAL A 1 93 ? -15.301 46.086 -29.470 1.00 58.53 93 VAL A C 1
ATOM 700 O O . VAL A 1 93 ? -16.172 45.237 -29.631 1.00 58.53 93 VAL A O 1
ATOM 703 N N . PHE A 1 94 ? -14.544 46.087 -28.371 1.00 58.56 94 PHE A N 1
ATOM 704 C CA . PHE A 1 94 ? -14.716 45.098 -27.302 1.00 58.56 94 PHE A CA 1
ATOM 705 C C . PHE A 1 94 ? -15.972 45.281 -26.445 1.00 58.56 94 PHE A C 1
ATOM 707 O O . PHE A 1 94 ? -16.217 44.449 -25.573 1.00 58.56 94 PHE A O 1
ATOM 714 N N . SER A 1 95 ? -16.741 46.347 -26.634 1.00 53.78 95 SER A N 1
ATOM 715 C CA . SER A 1 95 ? -17.795 46.741 -25.696 1.00 53.78 95 SER A CA 1
ATOM 716 C C . SER A 1 95 ? -19.124 47.138 -26.335 1.00 53.78 95 SER A C 1
ATOM 718 O O . SER A 1 95 ? -20.156 47.008 -25.680 1.00 53.78 95 SER A O 1
ATOM 720 N N . GLU A 1 96 ? -19.131 47.562 -27.598 1.00 54.34 96 GLU A N 1
ATOM 721 C CA . GLU A 1 96 ? -20.342 47.745 -28.402 1.00 54.34 96 GLU A CA 1
ATOM 722 C C . GLU A 1 96 ? -20.839 46.404 -28.970 1.00 54.34 96 GLU A C 1
ATOM 724 O O . GLU A 1 96 ? -22.040 46.141 -28.924 1.00 54.34 96 GLU A O 1
ATOM 729 N N . ASP A 1 97 ? -19.934 45.519 -29.415 1.00 49.94 97 ASP A N 1
ATOM 730 C CA . ASP A 1 97 ? -20.289 44.206 -29.991 1.00 49.94 97 ASP A CA 1
ATOM 731 C C . ASP A 1 97 ? -20.330 43.066 -28.955 1.00 49.94 97 ASP A C 1
ATOM 733 O O . ASP A 1 97 ? -20.941 42.018 -29.175 1.00 49.94 97 ASP A O 1
ATOM 737 N N . LEU A 1 98 ? -19.701 43.263 -27.795 1.00 52.03 98 LEU A N 1
ATOM 738 C CA . LEU A 1 98 ? -19.631 42.295 -26.703 1.00 52.03 98 LEU A CA 1
ATOM 739 C C . LEU A 1 98 ? -20.128 43.003 -25.441 1.00 52.03 98 LEU A C 1
ATOM 741 O O . LEU A 1 98 ? -19.424 43.851 -24.903 1.00 52.03 98 LEU A O 1
ATOM 745 N N . SER A 1 99 ? -21.358 42.695 -25.006 1.00 50.19 99 SER A N 1
ATOM 746 C CA . SER A 1 99 ? -22.014 43.344 -23.856 1.00 50.19 99 SER A CA 1
ATOM 747 C C . SER A 1 99 ? -21.026 43.589 -22.699 1.00 50.19 99 SER A C 1
ATOM 749 O O . SER A 1 99 ? -20.337 42.643 -22.304 1.00 50.19 99 SER A O 1
ATOM 751 N N . PRO A 1 100 ? -20.959 44.800 -22.107 1.00 50.91 100 PRO A N 1
ATOM 752 C CA . PRO A 1 100 ? -20.083 45.105 -20.968 1.00 50.91 100 PRO A CA 1
ATOM 753 C C . PRO A 1 100 ? -20.241 44.145 -19.776 1.00 50.91 100 PRO A C 1
ATOM 755 O O . PRO A 1 100 ? -19.344 44.044 -18.937 1.00 50.91 100 PRO A O 1
ATOM 758 N N . ASP A 1 101 ? -21.365 43.430 -19.707 1.00 54.25 101 ASP A N 1
ATOM 759 C CA . ASP A 1 101 ? -21.675 42.428 -18.685 1.00 54.25 101 ASP A CA 1
ATOM 760 C C . ASP A 1 101 ? -21.015 41.066 -18.917 1.00 54.25 101 ASP A C 1
ATOM 762 O O . ASP A 1 101 ? -21.085 40.196 -18.057 1.00 54.25 101 ASP A O 1
ATOM 766 N N . ALA A 1 102 ? -20.340 40.876 -20.048 1.00 53.56 102 ALA A N 1
ATOM 767 C CA . ALA A 1 102 ? -19.744 39.603 -20.404 1.00 53.56 102 ALA A CA 1
ATOM 768 C C . ALA A 1 102 ? -18.426 39.334 -19.641 1.00 53.56 102 ALA A C 1
ATOM 770 O O . ALA A 1 102 ? -18.109 38.194 -19.349 1.00 53.56 102 ALA A O 1
ATOM 771 N N . TYR A 1 103 ? -17.598 40.325 -19.303 1.00 58.69 103 TYR A N 1
ATOM 772 C CA . TYR A 1 103 ? -16.201 40.040 -18.922 1.00 58.69 103 TYR A CA 1
ATOM 773 C C . TYR A 1 103 ? -15.927 39.913 -17.416 1.00 58.69 103 TYR A C 1
ATOM 775 O O . TYR A 1 103 ? -16.189 40.826 -16.633 1.00 58.69 103 TYR A O 1
ATOM 783 N N . ASP A 1 104 ? -15.222 38.841 -17.042 1.00 60.91 104 ASP A N 1
ATOM 784 C CA . ASP A 1 104 ? -14.800 38.580 -15.661 1.00 60.91 104 ASP A CA 1
ATOM 785 C C . ASP A 1 104 ? -13.425 39.138 -15.295 1.00 60.91 104 ASP A C 1
ATOM 787 O O . ASP A 1 104 ? -13.169 39.457 -14.128 1.00 60.91 104 ASP A O 1
ATOM 791 N N . THR A 1 105 ? -12.471 39.165 -16.236 1.00 60.53 105 THR A N 1
ATOM 792 C CA . THR A 1 105 ? -11.101 39.608 -15.947 1.00 60.53 105 THR A CA 1
ATOM 793 C C . THR A 1 105 ? -10.479 40.385 -17.101 1.00 60.53 105 THR A C 1
ATOM 795 O O . THR A 1 105 ? -10.194 39.843 -18.159 1.00 60.53 105 THR A O 1
ATOM 798 N N . MET A 1 106 ? -10.140 41.650 -16.881 1.00 66.44 106 MET A N 1
ATOM 799 C CA . MET A 1 106 ? -9.325 42.411 -17.830 1.00 66.44 106 MET A CA 1
ATOM 800 C C . MET A 1 106 ? -7.871 42.400 -17.367 1.00 66.44 106 MET A C 1
ATOM 802 O O . MET A 1 106 ? -7.593 42.795 -16.237 1.00 66.44 106 MET A O 1
ATOM 806 N N . ARG A 1 107 ? -6.934 41.960 -18.216 1.00 69.06 107 ARG A N 1
ATOM 807 C CA . ARG A 1 107 ? -5.493 42.036 -17.951 1.00 69.06 107 ARG A CA 1
ATOM 808 C C . ARG A 1 107 ? -4.812 42.992 -18.930 1.00 69.06 107 ARG A C 1
ATOM 810 O O . ARG A 1 107 ? -4.780 42.767 -20.130 1.00 69.06 107 ARG A O 1
ATOM 817 N N . ILE A 1 108 ? -4.181 44.033 -18.422 1.00 66.00 108 ILE A N 1
ATOM 818 C CA . ILE A 1 108 ? -3.358 44.949 -19.215 1.00 66.00 108 ILE A CA 1
ATOM 819 C C . ILE A 1 108 ? -1.896 44.614 -18.912 1.00 66.00 108 ILE A C 1
ATOM 821 O O . ILE A 1 108 ? -1.552 44.576 -17.736 1.00 66.00 108 ILE A O 1
ATOM 825 N N . ASP A 1 109 ? -1.059 44.334 -19.918 1.00 61.81 109 ASP A N 1
ATOM 826 C CA . ASP A 1 109 ? 0.357 43.974 -19.737 1.00 61.81 109 ASP A CA 1
ATOM 827 C C . ASP A 1 109 ? 1.287 44.913 -20.529 1.00 61.81 109 ASP A C 1
ATOM 829 O O . ASP A 1 109 ? 1.340 44.915 -21.759 1.00 61.81 109 ASP A O 1
ATOM 833 N N . TYR A 1 110 ? 2.042 45.746 -19.822 1.00 62.59 110 TYR A N 1
ATOM 834 C CA . TYR A 1 110 ? 2.951 46.722 -20.416 1.00 62.59 110 TYR A CA 1
ATOM 835 C C . TYR A 1 110 ? 4.389 46.209 -20.301 1.00 62.59 110 TYR A C 1
ATOM 837 O O . TYR A 1 110 ? 5.053 46.501 -19.309 1.00 62.59 110 TYR A O 1
ATOM 845 N N . ARG A 1 111 ? 4.895 45.446 -21.284 1.00 55.50 111 ARG A N 1
ATOM 846 C CA . ARG A 1 111 ? 6.310 45.006 -21.320 1.00 55.50 111 ARG A CA 1
ATOM 847 C C . ARG A 1 111 ? 6.941 45.297 -22.679 1.00 55.50 111 ARG A C 1
ATOM 849 O O . ARG A 1 111 ? 6.636 44.625 -23.659 1.00 55.50 111 ARG A O 1
ATOM 856 N N . SER A 1 112 ? 7.869 46.262 -22.741 1.00 50.09 112 SER A N 1
ATOM 857 C CA . SER A 1 112 ? 8.707 46.549 -23.935 1.00 50.09 112 SER A CA 1
ATOM 858 C C . SER A 1 112 ? 7.939 46.751 -25.264 1.00 50.09 112 SER A C 1
ATOM 860 O O . SER A 1 112 ? 8.481 46.556 -26.347 1.00 50.09 112 SER A O 1
ATOM 862 N N . GLY A 1 113 ? 6.677 47.163 -25.156 1.00 55.38 113 GLY A N 1
ATOM 863 C CA . GLY A 1 113 ? 5.648 47.206 -26.192 1.00 55.38 113 GLY A CA 1
ATOM 864 C C . GLY A 1 113 ? 4.294 47.047 -25.493 1.00 55.38 113 GLY A C 1
ATOM 865 O O . GLY A 1 113 ? 4.220 46.447 -24.417 1.00 55.38 113 GLY A O 1
ATOM 866 N N . PHE A 1 114 ? 3.234 47.657 -26.014 1.00 52.38 114 PHE A N 1
ATOM 867 C CA . PHE A 1 114 ? 1.928 47.611 -25.348 1.00 52.38 114 PHE A CA 1
ATOM 868 C C . PHE A 1 114 ? 1.222 46.305 -25.700 1.00 52.38 114 PHE A C 1
ATOM 870 O O . PHE A 1 114 ? 1.059 46.049 -26.892 1.00 52.38 114 PHE A O 1
ATOM 877 N N . ALA A 1 115 ? 0.756 45.555 -24.695 1.00 53.38 115 ALA A N 1
ATOM 878 C CA . ALA A 1 115 ? -0.164 44.438 -24.866 1.00 53.38 115 ALA A CA 1
ATOM 879 C C . ALA A 1 115 ? -1.384 44.589 -23.941 1.00 53.38 115 ALA A C 1
ATOM 881 O O . ALA A 1 115 ? -1.272 44.781 -22.734 1.00 53.38 115 ALA A O 1
ATOM 882 N N . CYS A 1 116 ? -2.586 44.501 -24.505 1.00 55.66 116 CYS A N 1
ATOM 883 C CA . CYS A 1 116 ? -3.823 44.394 -23.737 1.00 55.66 116 CYS A CA 1
ATOM 884 C C . CYS A 1 116 ? -4.408 42.998 -23.956 1.00 55.66 116 CYS A C 1
ATOM 886 O O . CYS A 1 116 ? -4.560 42.576 -25.104 1.00 55.66 116 CYS A O 1
ATOM 888 N N . SER A 1 117 ? -4.713 42.300 -22.863 1.00 56.47 117 SER A N 1
ATOM 889 C CA . SER A 1 117 ? -5.317 40.969 -22.848 1.00 56.47 117 SER A CA 1
ATOM 890 C C . SER A 1 117 ? -6.630 40.972 -22.077 1.00 56.47 117 SER A C 1
ATOM 892 O O . SER A 1 117 ? -6.670 41.008 -20.849 1.00 56.47 117 SER A O 1
ATOM 894 N N . LEU A 1 118 ? -7.737 40.923 -22.800 1.00 57.69 118 LEU A N 1
ATOM 895 C CA . LEU A 1 118 ? -9.056 40.755 -22.203 1.00 57.69 118 LEU A CA 1
ATOM 896 C C . LEU A 1 118 ? -9.301 39.264 -21.980 1.00 57.69 118 LEU A C 1
ATOM 898 O O . LEU A 1 118 ? -8.986 38.480 -22.868 1.00 57.69 118 LEU A O 1
ATOM 902 N N . HIS A 1 119 ? -9.812 38.883 -20.806 1.00 54.53 119 HIS A N 1
ATOM 903 C CA . HIS A 1 119 ? -10.213 37.515 -20.486 1.00 54.53 119 HIS A CA 1
ATOM 904 C C . HIS A 1 119 ? -11.704 37.480 -20.126 1.00 54.53 119 HIS A C 1
ATOM 906 O O . HIS A 1 119 ? -12.150 38.040 -19.122 1.00 54.53 119 HIS A O 1
ATOM 912 N N . HIS A 1 120 ? -12.475 36.788 -20.955 1.00 52.50 120 HIS A N 1
ATOM 913 C CA . HIS A 1 120 ? -13.879 36.486 -20.702 1.00 52.50 120 HIS A CA 1
ATOM 914 C C . HIS A 1 120 ? -13.990 35.148 -19.947 1.00 52.50 120 HIS A C 1
ATOM 916 O O . HIS A 1 120 ? -13.329 34.180 -20.328 1.00 52.50 120 HIS A O 1
ATOM 922 N N . SER A 1 121 ? -14.782 35.082 -18.874 1.00 51.88 121 SER A N 1
ATOM 923 C CA . SER A 1 121 ? -15.219 33.812 -18.282 1.00 51.88 121 SER A CA 1
ATOM 924 C C . SER A 1 121 ? -16.667 33.927 -17.798 1.00 51.88 121 SER A C 1
ATOM 926 O O . SER A 1 121 ? -17.188 35.025 -17.671 1.00 51.88 121 SER A O 1
ATOM 928 N N . ASP A 1 122 ? -17.317 32.784 -17.589 1.00 48.19 122 ASP A N 1
ATOM 929 C CA . ASP A 1 122 ? -18.760 32.654 -17.329 1.00 48.19 122 ASP A CA 1
ATOM 930 C C . ASP A 1 122 ? -19.089 32.748 -15.814 1.00 48.19 122 ASP A C 1
ATOM 932 O O . ASP A 1 122 ? -19.894 31.974 -15.283 1.00 48.19 122 ASP A O 1
ATOM 936 N N . ARG A 1 123 ? -18.378 33.587 -15.037 1.00 53.31 123 ARG A N 1
ATOM 937 C CA . ARG A 1 123 ? -18.640 33.732 -13.589 1.00 53.31 123 ARG A CA 1
ATOM 938 C C . ARG A 1 123 ? -19.833 34.664 -13.354 1.00 53.31 123 ARG A C 1
ATOM 940 O O . ARG A 1 123 ? -20.139 35.524 -14.170 1.00 53.31 123 ARG A O 1
ATOM 947 N N . PRO A 1 124 ? -20.544 34.498 -12.223 1.00 50.56 124 PRO A N 1
ATOM 948 C CA . PRO A 1 124 ? -21.726 35.300 -11.933 1.00 50.56 124 PRO A CA 1
ATOM 949 C C . PRO A 1 124 ? -21.414 36.804 -11.844 1.00 50.56 124 PRO A C 1
ATOM 951 O O . PRO A 1 124 ? -20.386 37.200 -11.294 1.00 50.56 124 PRO A O 1
ATOM 954 N N . GLU A 1 125 ? -22.377 37.604 -12.314 1.00 52.62 125 GLU A N 1
ATOM 955 C CA . GLU A 1 125 ? -22.370 39.046 -12.652 1.00 52.62 125 GLU A CA 1
ATOM 956 C C . GLU A 1 125 ? -21.713 40.031 -11.653 1.00 52.62 125 GLU A C 1
ATOM 958 O O . GLU A 1 125 ? -21.516 41.202 -11.969 1.00 52.62 125 GLU A O 1
ATOM 963 N N . TRP A 1 126 ? -21.361 39.606 -10.439 1.00 52.28 126 TRP A N 1
ATOM 964 C CA . TRP A 1 126 ? -21.004 40.491 -9.325 1.00 52.28 126 TRP A CA 1
ATOM 965 C C . TRP A 1 126 ? -19.509 40.549 -8.977 1.00 52.28 126 TRP A C 1
ATOM 967 O O . TRP A 1 126 ? -19.149 41.248 -8.028 1.00 52.28 126 TRP A O 1
ATOM 977 N N . SER A 1 127 ? -18.611 39.864 -9.702 1.00 57.19 127 SER A N 1
ATOM 978 C CA . SER A 1 127 ? -17.167 39.933 -9.410 1.00 57.19 127 SER A CA 1
ATOM 979 C C . SER A 1 127 ? -16.290 40.178 -10.638 1.00 57.19 127 SER A C 1
ATOM 981 O O . SER A 1 127 ? -15.801 39.235 -11.258 1.00 57.19 127 SER A O 1
ATOM 983 N N . ARG A 1 128 ? -16.000 41.451 -10.936 1.00 65.81 128 ARG A N 1
ATOM 984 C CA . ARG A 1 128 ? -15.013 41.814 -11.967 1.00 65.81 128 ARG A CA 1
ATOM 985 C C . ARG A 1 128 ? -13.612 41.934 -11.367 1.00 65.81 128 ARG A C 1
ATOM 987 O O . ARG A 1 128 ? -13.435 42.549 -10.306 1.00 65.81 128 ARG A O 1
ATOM 994 N N . ASN A 1 129 ? -12.618 41.362 -12.046 1.00 68.19 129 ASN A N 1
ATOM 995 C CA . ASN A 1 129 ? -11.201 41.489 -11.707 1.00 68.19 129 ASN A CA 1
ATOM 996 C C . ASN A 1 129 ? -10.485 42.353 -12.756 1.00 68.19 129 ASN A C 1
ATOM 998 O O . ASN A 1 129 ? -10.506 42.053 -13.944 1.00 68.19 129 ASN A O 1
ATOM 1002 N N . LEU A 1 130 ? -9.781 43.394 -12.326 1.00 72.06 130 LEU A N 1
ATOM 1003 C CA . LEU A 1 130 ? -8.887 44.160 -13.191 1.00 72.06 130 LEU A CA 1
ATOM 1004 C C . LEU A 1 130 ? -7.444 43.867 -12.782 1.00 72.06 130 LEU A C 1
ATOM 1006 O O . LEU A 1 130 ? -7.055 44.094 -11.638 1.00 72.06 130 LEU A O 1
ATOM 1010 N N . ARG A 1 131 ? -6.635 43.355 -13.705 1.00 74.00 131 ARG A N 1
ATOM 1011 C CA . ARG A 1 131 ? -5.197 43.150 -13.522 1.00 74.00 131 ARG A CA 1
ATOM 1012 C C . ARG A 1 131 ? -4.436 44.109 -14.426 1.00 74.00 131 ARG A C 1
ATOM 1014 O O . ARG A 1 131 ? -4.599 44.081 -15.636 1.00 74.00 131 ARG A O 1
ATOM 1021 N N . ILE A 1 132 ? -3.584 44.938 -13.845 1.00 69.50 132 ILE A N 1
ATOM 1022 C CA . ILE A 1 132 ? -2.691 45.832 -14.575 1.00 69.50 132 ILE A CA 1
ATOM 1023 C C . ILE A 1 132 ? -1.264 45.437 -14.212 1.00 69.50 132 ILE A C 1
ATOM 1025 O O . ILE A 1 132 ? -0.789 45.669 -13.100 1.00 69.50 132 ILE A O 1
ATOM 1029 N N . GLU A 1 133 ? -0.591 44.804 -15.158 1.00 66.88 133 GLU A N 1
ATOM 1030 C CA . GLU A 1 133 ? 0.839 44.559 -15.117 1.00 66.88 133 GLU A CA 1
ATOM 1031 C C . GLU A 1 133 ? 1.510 45.602 -15.994 1.00 66.88 133 GLU A C 1
ATOM 1033 O O . GLU A 1 133 ? 1.156 45.773 -17.157 1.00 66.88 133 GLU A O 1
ATOM 1038 N N . ALA A 1 134 ? 2.484 46.323 -15.465 1.00 62.62 134 ALA A N 1
ATOM 1039 C CA . ALA A 1 134 ? 3.230 47.237 -16.304 1.00 62.62 134 ALA A CA 1
ATOM 1040 C C . ALA A 1 134 ? 4.648 47.391 -15.811 1.00 62.62 134 ALA A C 1
ATOM 1042 O O . ALA A 1 134 ? 4.815 47.787 -14.675 1.00 62.62 134 ALA A O 1
ATOM 1043 N N . THR A 1 135 ? 5.644 47.119 -16.663 1.00 57.97 135 THR A N 1
ATOM 1044 C CA . THR A 1 135 ? 7.078 47.144 -16.327 1.00 57.97 135 THR A CA 1
ATOM 1045 C C . THR A 1 135 ? 7.639 48.555 -16.176 1.00 57.97 135 THR A C 1
ATOM 1047 O O . THR A 1 135 ? 8.729 48.722 -15.635 1.00 57.97 135 THR A O 1
ATOM 1050 N N . ASN A 1 136 ? 6.943 49.577 -16.695 1.00 61.03 136 ASN A N 1
ATOM 1051 C CA . ASN A 1 136 ? 7.333 50.981 -16.561 1.00 61.03 136 ASN A CA 1
ATOM 1052 C C . ASN A 1 136 ? 6.109 51.918 -16.586 1.00 61.03 136 ASN A C 1
ATOM 1054 O O . ASN A 1 136 ? 5.544 52.192 -17.642 1.00 61.03 136 ASN A O 1
ATOM 1058 N N . TRP A 1 137 ? 5.737 52.447 -15.419 1.00 61.28 137 TRP A N 1
ATOM 1059 C CA . TRP A 1 137 ? 4.563 53.310 -15.216 1.00 61.28 137 TRP A CA 1
ATOM 1060 C C . TRP A 1 137 ? 4.794 54.796 -15.535 1.00 61.28 137 TRP A C 1
ATOM 1062 O O . TRP A 1 137 ? 3.899 55.612 -15.347 1.00 61.28 137 TRP A O 1
ATOM 1072 N N . ILE A 1 138 ? 5.989 55.174 -15.997 1.00 56.00 138 ILE A N 1
ATOM 1073 C CA . ILE A 1 138 ? 6.378 56.585 -16.181 1.00 56.00 138 ILE A CA 1
ATOM 1074 C C . ILE A 1 138 ? 5.836 57.166 -17.502 1.00 56.00 138 ILE A C 1
ATOM 1076 O O . ILE A 1 138 ? 5.848 58.378 -17.707 1.00 56.00 138 ILE A O 1
ATOM 1080 N N . HIS A 1 139 ? 5.332 56.330 -18.413 1.00 59.25 139 HIS A N 1
ATOM 1081 C CA . HIS A 1 139 ? 4.771 56.808 -19.673 1.00 59.25 139 HIS A CA 1
ATOM 1082 C C . HIS A 1 139 ? 3.353 57.364 -19.489 1.00 59.25 139 HIS A C 1
ATOM 1084 O O . HIS A 1 139 ? 2.452 56.641 -19.064 1.00 59.25 139 HIS A O 1
ATOM 1090 N N . ASP A 1 140 ? 3.138 58.608 -19.935 1.00 59.56 140 ASP A N 1
ATOM 1091 C CA . ASP A 1 140 ? 1.830 59.295 -20.022 1.00 59.56 140 ASP A CA 1
ATOM 1092 C C . ASP A 1 140 ? 0.750 58.427 -20.713 1.00 59.56 140 ASP A C 1
ATOM 1094 O O . ASP A 1 140 ? -0.4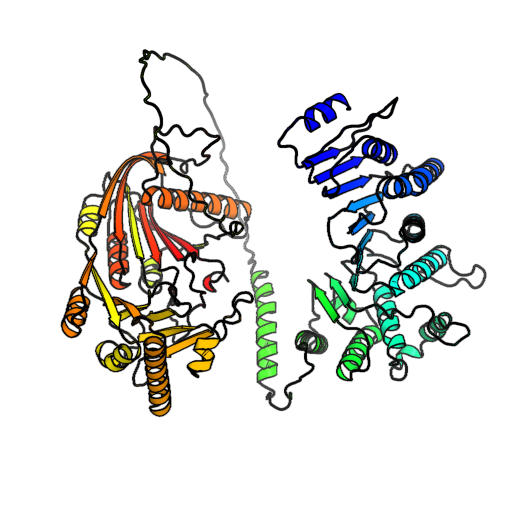48 58.559 -20.474 1.00 59.56 140 ASP A O 1
ATOM 1098 N N . ASN A 1 141 ? 1.184 57.461 -21.524 1.00 60.38 141 ASN A N 1
ATOM 1099 C CA . ASN A 1 141 ? 0.344 56.523 -22.261 1.00 60.38 141 ASN A CA 1
ATOM 1100 C C . ASN A 1 141 ? -0.299 55.453 -21.356 1.00 60.38 141 ASN A C 1
ATOM 1102 O O . ASN A 1 141 ? -1.467 55.124 -21.544 1.00 60.38 141 ASN A O 1
ATOM 1106 N N . ALA A 1 142 ? 0.415 54.936 -20.346 1.00 61.06 142 ALA A N 1
ATOM 1107 C CA . ALA A 1 142 ? -0.150 53.983 -19.379 1.00 61.06 142 ALA A CA 1
ATOM 1108 C C . ALA A 1 142 ? -1.244 54.645 -18.522 1.00 61.06 142 ALA A C 1
ATOM 1110 O O . ALA A 1 142 ? -2.273 54.047 -18.201 1.00 61.06 142 ALA A O 1
ATOM 1111 N N . LEU A 1 143 ? -1.024 55.923 -18.223 1.00 60.78 143 LEU A N 1
ATOM 1112 C CA . LEU A 1 143 ? -1.924 56.826 -17.524 1.00 60.78 143 LEU A CA 1
ATOM 1113 C C . LEU A 1 143 ? -3.226 57.070 -18.286 1.00 60.78 143 LEU A C 1
ATOM 1115 O O . LEU A 1 143 ? -4.298 56.703 -17.806 1.00 60.78 143 LEU A O 1
ATOM 1119 N N . ARG A 1 144 ? -3.121 57.595 -19.510 1.00 64.12 144 ARG A N 1
ATOM 1120 C CA . ARG A 1 144 ? -4.278 57.857 -20.378 1.00 64.12 144 ARG A CA 1
ATOM 1121 C C . ARG A 1 144 ? -5.061 56.591 -20.707 1.00 64.12 144 ARG A C 1
ATOM 1123 O O . ARG A 1 144 ? -6.281 56.643 -20.815 1.00 64.12 144 ARG A O 1
ATOM 1130 N N . MET A 1 145 ? -4.382 55.450 -20.832 1.00 65.38 145 MET A N 1
ATOM 1131 C CA . MET A 1 145 ? -5.036 54.155 -21.012 1.00 65.38 145 MET A CA 1
ATOM 1132 C C . MET A 1 145 ? -5.846 53.757 -19.778 1.00 65.38 145 MET A C 1
ATOM 1134 O O . MET A 1 145 ? -6.994 53.362 -19.916 1.00 65.38 145 MET A O 1
ATOM 1138 N N . THR A 1 146 ? -5.278 53.888 -18.578 1.00 63.16 146 THR A N 1
ATOM 1139 C CA . THR A 1 146 ? -5.991 53.575 -17.329 1.00 63.16 146 THR A CA 1
ATOM 1140 C C . THR A 1 146 ? -7.212 54.481 -17.148 1.00 63.16 146 THR A C 1
ATOM 1142 O O . THR A 1 146 ? -8.261 54.019 -16.707 1.00 63.16 146 THR A O 1
ATOM 1145 N N . GLU A 1 147 ? -7.100 55.756 -17.530 1.00 66.19 147 GLU A N 1
ATOM 1146 C CA . GLU A 1 147 ? -8.214 56.712 -17.533 1.00 66.19 147 GLU A CA 1
ATOM 1147 C C . GLU A 1 147 ? -9.277 56.367 -18.581 1.00 66.19 147 GLU A C 1
ATOM 1149 O O . GLU A 1 147 ? -10.455 56.339 -18.246 1.00 66.19 147 GLU A O 1
ATOM 1154 N N . SER A 1 148 ? -8.879 56.012 -19.804 1.00 66.31 148 SER A N 1
ATOM 1155 C CA . SER A 1 148 ? -9.817 55.628 -20.872 1.00 66.31 148 SER A CA 1
ATOM 1156 C C . SER A 1 148 ? -10.547 54.325 -20.541 1.00 66.31 148 SER A C 1
ATOM 1158 O O . SER A 1 148 ? -11.758 54.235 -20.700 1.00 66.31 148 SER A O 1
ATOM 1160 N N . VAL A 1 149 ? -9.830 53.330 -20.008 1.00 63.91 149 VAL A N 1
ATOM 1161 C CA . VAL A 1 149 ? -10.412 52.072 -19.519 1.00 63.91 149 VAL A CA 1
ATOM 1162 C C . VAL A 1 149 ? -11.373 52.339 -18.360 1.00 63.91 149 VAL A C 1
ATOM 1164 O O . VAL A 1 149 ? -12.435 51.730 -18.304 1.00 63.91 149 VAL A O 1
ATOM 1167 N N . ARG A 1 150 ? -11.048 53.279 -17.460 1.00 64.25 150 ARG A N 1
ATOM 1168 C CA . ARG A 1 150 ? -11.946 53.690 -16.371 1.00 64.25 150 ARG A CA 1
ATOM 1169 C C . ARG A 1 150 ? -13.225 54.327 -16.893 1.00 64.25 150 ARG A C 1
ATOM 1171 O O . ARG A 1 150 ? -14.307 53.936 -16.467 1.00 64.25 150 ARG A O 1
ATOM 1178 N N . ASP A 1 151 ? -13.080 55.346 -17.733 1.00 64.88 151 ASP A N 1
ATOM 1179 C CA . ASP A 1 151 ? -14.207 56.142 -18.222 1.00 64.88 151 ASP A CA 1
ATOM 1180 C C . ASP A 1 151 ? -15.170 55.278 -19.045 1.00 64.88 151 ASP A C 1
ATOM 1182 O O . ASP A 1 151 ? -16.362 55.566 -19.090 1.00 64.88 151 ASP A O 1
ATOM 1186 N N . TYR A 1 152 ? -14.659 54.189 -19.625 1.00 61.72 152 TYR A N 1
ATOM 1187 C CA . TYR A 1 152 ? -15.431 53.253 -20.425 1.00 61.72 152 TYR A CA 1
ATOM 1188 C C . TYR A 1 152 ? -16.053 52.089 -19.619 1.00 61.72 152 TYR A C 1
ATOM 1190 O O . TYR A 1 152 ? -17.193 51.717 -19.874 1.00 61.72 152 TYR A O 1
ATOM 1198 N N . LEU A 1 153 ? -15.352 51.496 -18.641 1.00 60.44 153 LEU A N 1
ATOM 1199 C CA . LEU A 1 153 ? -15.798 50.252 -17.981 1.00 60.44 153 LEU A CA 1
ATOM 1200 C C . LEU A 1 153 ? -16.911 50.394 -16.928 1.00 60.44 153 LEU A C 1
ATOM 1202 O O . LEU A 1 153 ? -17.310 49.369 -16.377 1.00 60.44 153 LEU A O 1
ATOM 1206 N N . ASP A 1 154 ? -17.375 51.609 -16.612 1.00 63.09 154 ASP A N 1
ATOM 1207 C CA . ASP A 1 154 ? -18.149 51.908 -15.394 1.00 63.09 154 ASP A CA 1
ATOM 1208 C C . ASP A 1 154 ? -17.565 51.146 -14.187 1.00 63.09 154 ASP A C 1
ATOM 1210 O O . ASP A 1 154 ? -18.057 50.104 -13.745 1.00 63.09 154 ASP A O 1
ATOM 1214 N N . CYS A 1 155 ? -16.436 51.649 -13.675 1.00 59.38 155 CYS A N 1
ATOM 1215 C CA . CYS A 1 155 ? -15.638 51.020 -12.613 1.00 59.38 155 CYS A CA 1
ATOM 1216 C C . CYS A 1 155 ? -16.390 50.704 -11.304 1.00 59.38 155 CYS A C 1
ATOM 1218 O O . CYS A 1 155 ? -15.777 50.147 -10.389 1.00 59.38 155 CYS A O 1
ATOM 1220 N N . SER A 1 156 ? -17.688 51.009 -11.210 1.00 60.62 156 SER A N 1
ATOM 1221 C CA . SER A 1 156 ? -18.559 50.681 -10.085 1.00 60.62 156 SER A CA 1
ATOM 1222 C C . SER A 1 156 ? -18.556 49.207 -9.668 1.00 60.62 156 SER A C 1
ATOM 1224 O O . SER A 1 156 ? -18.762 48.921 -8.487 1.00 60.62 156 SER A O 1
ATOM 1226 N N . ASN A 1 157 ? -18.203 48.293 -10.578 1.00 64.25 157 ASN A N 1
ATOM 1227 C CA . ASN A 1 157 ? -18.247 46.844 -10.352 1.00 64.25 157 ASN A CA 1
ATOM 1228 C C . ASN A 1 157 ? -16.873 46.151 -10.213 1.00 64.25 157 ASN A C 1
ATOM 1230 O O . ASN A 1 157 ? -16.803 44.919 -10.182 1.00 64.25 157 ASN A O 1
ATOM 1234 N N . ILE A 1 158 ? -15.759 46.893 -10.116 1.00 72.00 158 ILE A N 1
ATOM 1235 C CA . ILE A 1 158 ? -14.428 46.280 -9.933 1.00 72.00 158 ILE A CA 1
ATOM 1236 C C . ILE A 1 158 ? -14.254 45.829 -8.479 1.00 72.00 158 ILE A C 1
ATOM 1238 O O . ILE A 1 158 ? -13.980 46.622 -7.580 1.00 72.00 158 ILE A O 1
ATOM 1242 N N . THR A 1 159 ? -14.346 44.520 -8.248 1.00 75.69 159 THR A N 1
ATOM 1243 C CA . THR A 1 159 ? -14.193 43.937 -6.905 1.00 75.69 159 THR A CA 1
ATOM 1244 C C . THR A 1 159 ? -12.738 43.638 -6.551 1.00 75.69 159 THR A C 1
ATOM 1246 O O . THR A 1 159 ? -12.358 43.775 -5.386 1.00 75.69 159 THR A O 1
ATOM 1249 N N . THR A 1 160 ? -11.898 43.293 -7.532 1.00 77.88 160 THR A N 1
ATOM 1250 C CA . THR A 1 160 ? -10.472 43.012 -7.312 1.00 77.88 160 THR A CA 1
ATOM 1251 C C . THR A 1 160 ? -9.598 43.791 -8.283 1.00 77.88 160 THR A C 1
ATOM 1253 O O . THR A 1 160 ? -9.790 43.702 -9.492 1.00 77.88 160 THR A O 1
ATOM 1256 N N . LEU A 1 161 ? -8.592 44.489 -7.758 1.00 79.94 161 LEU A N 1
ATOM 1257 C CA . LEU A 1 161 ? -7.555 45.162 -8.536 1.00 79.94 161 LEU A CA 1
ATOM 1258 C C . LEU A 1 161 ? -6.200 44.510 -8.251 1.00 79.94 161 LEU A C 1
ATOM 1260 O O . LEU A 1 161 ? -5.792 44.419 -7.095 1.00 79.94 161 LEU A O 1
ATOM 1264 N N . HIS A 1 162 ? -5.493 44.065 -9.286 1.00 79.50 162 HIS A N 1
ATOM 1265 C CA . HIS A 1 162 ? -4.141 43.519 -9.172 1.00 79.50 162 HIS A CA 1
ATOM 1266 C C . HIS A 1 162 ? -3.145 44.421 -9.902 1.00 79.50 162 HIS A C 1
ATOM 1268 O O . HIS A 1 162 ? -3.291 44.638 -11.100 1.00 79.50 162 HIS A O 1
ATOM 1274 N N . LEU A 1 163 ? -2.146 44.933 -9.183 1.00 79.44 163 LEU A N 1
ATOM 1275 C CA . LEU A 1 163 ? -1.098 45.809 -9.703 1.00 79.44 163 LEU A CA 1
ATOM 1276 C C . LEU A 1 163 ? 0.270 45.124 -9.595 1.00 79.44 163 LEU A C 1
ATOM 1278 O O . LEU A 1 163 ? 0.665 44.712 -8.504 1.00 79.44 163 LEU A O 1
ATOM 1282 N N . GLU A 1 164 ? 1.013 45.031 -10.697 1.00 75.25 164 GLU A N 1
ATOM 1283 C CA . GLU A 1 164 ? 2.338 44.391 -10.740 1.00 75.25 164 GLU A CA 1
ATOM 1284 C C . GLU A 1 164 ? 3.332 45.195 -11.604 1.00 75.25 164 GLU A C 1
ATOM 1286 O O . GLU A 1 164 ? 2.945 45.761 -12.628 1.00 75.25 164 GLU A O 1
ATOM 1291 N N . GLY A 1 165 ? 4.620 45.236 -11.216 1.00 62.44 165 GLY A N 1
ATOM 1292 C CA . GLY A 1 165 ? 5.709 45.632 -12.124 1.00 62.44 165 GLY A CA 1
ATOM 1293 C C . GLY A 1 165 ? 6.258 47.068 -12.068 1.00 62.44 165 GLY A C 1
ATOM 1294 O O . GLY A 1 165 ? 6.783 47.521 -13.073 1.00 62.44 165 GLY A O 1
ATOM 1295 N N . MET A 1 166 ? 6.250 47.799 -10.949 1.00 62.75 166 MET A N 1
ATOM 1296 C CA . MET A 1 166 ? 6.716 49.207 -10.911 1.00 62.75 166 MET A CA 1
ATOM 1297 C C . MET A 1 166 ? 8.171 49.464 -10.392 1.00 62.75 166 MET A C 1
ATOM 1299 O O . MET A 1 166 ? 8.359 50.288 -9.489 1.00 62.75 166 MET A O 1
ATOM 1303 N N . PRO A 1 167 ? 9.244 48.813 -10.876 1.00 53.00 167 PRO A N 1
ATOM 1304 C CA . PRO A 1 167 ? 10.515 48.731 -10.146 1.00 53.00 167 PRO A CA 1
ATOM 1305 C C . PRO A 1 167 ? 11.276 50.052 -9.942 1.00 53.00 167 PRO A C 1
ATOM 1307 O O . PRO A 1 167 ? 12.254 50.060 -9.198 1.00 53.00 167 PRO A O 1
ATOM 1310 N N . SER A 1 168 ? 10.904 51.163 -10.589 1.00 52.03 168 SER A N 1
ATOM 1311 C CA . SER A 1 168 ? 11.778 52.342 -10.645 1.00 52.03 168 SER A CA 1
ATOM 1312 C C . SER A 1 168 ? 11.063 53.686 -10.832 1.00 52.03 168 SER A C 1
ATOM 1314 O O . SER A 1 168 ? 11.338 54.394 -11.796 1.00 52.03 168 SER A O 1
ATOM 1316 N N . MET A 1 169 ? 10.199 54.098 -9.900 1.00 53.22 169 MET A N 1
ATOM 1317 C CA . MET A 1 169 ? 9.906 55.532 -9.730 1.00 53.22 169 MET A CA 1
ATOM 1318 C C . MET A 1 169 ? 10.825 56.124 -8.647 1.00 53.22 169 MET A C 1
ATOM 1320 O O . MET A 1 169 ? 10.539 55.976 -7.456 1.00 53.22 169 MET A O 1
ATOM 1324 N N . PRO A 1 170 ? 11.947 56.783 -8.998 1.00 51.38 170 PRO A N 1
ATOM 1325 C CA . PRO A 1 170 ? 12.768 57.464 -8.008 1.00 51.38 170 PRO A CA 1
ATOM 1326 C C . PRO A 1 170 ? 12.050 58.728 -7.516 1.00 51.38 170 PRO A C 1
ATOM 1328 O O . PRO A 1 170 ? 12.127 59.782 -8.131 1.00 51.38 170 PRO A O 1
ATOM 1331 N N . PHE A 1 171 ? 11.417 58.655 -6.343 1.00 48.03 171 PHE A N 1
ATOM 1332 C CA . PHE A 1 171 ? 10.873 59.835 -5.647 1.00 48.03 171 PHE A CA 1
ATOM 1333 C C . PHE A 1 171 ? 11.954 60.891 -5.333 1.00 48.03 171 PHE A C 1
ATOM 1335 O O . PHE A 1 171 ? 11.656 62.062 -5.115 1.00 48.03 171 PHE A O 1
ATOM 1342 N N . LYS A 1 172 ? 13.232 60.482 -5.301 1.00 46.59 172 LYS A N 1
ATOM 1343 C CA . LYS A 1 172 ? 14.368 61.333 -4.916 1.00 46.59 172 LYS A CA 1
ATOM 1344 C C . LYS A 1 172 ? 14.687 62.464 -5.900 1.00 46.59 172 LYS A C 1
ATOM 1346 O O . LYS A 1 172 ? 15.420 63.365 -5.510 1.00 46.59 172 LYS A O 1
ATOM 1351 N N . THR A 1 173 ? 14.172 62.447 -7.130 1.00 45.41 173 THR A N 1
ATOM 1352 C CA . THR A 1 173 ? 14.459 63.491 -8.134 1.00 45.41 173 THR A CA 1
ATOM 1353 C C . THR A 1 173 ? 13.329 64.506 -8.309 1.00 45.41 173 THR A C 1
ATOM 1355 O O . THR A 1 173 ? 13.415 65.374 -9.171 1.00 45.41 173 THR A O 1
ATOM 1358 N N . TRP A 1 174 ? 12.270 64.441 -7.498 1.00 57.06 174 TRP A N 1
ATOM 1359 C CA . TRP A 1 174 ? 11.146 65.377 -7.569 1.00 57.06 174 TRP A CA 1
ATOM 1360 C C . TRP A 1 174 ? 11.420 66.605 -6.700 1.00 57.06 174 TRP A C 1
ATOM 1362 O O . TRP A 1 174 ? 10.823 66.800 -5.642 1.00 57.06 174 TRP A O 1
ATOM 1372 N N . THR A 1 175 ? 12.383 67.421 -7.117 1.00 50.94 175 THR A N 1
ATOM 1373 C CA . THR A 1 175 ? 12.618 68.732 -6.510 1.00 50.94 175 THR A CA 1
ATOM 1374 C C . THR A 1 175 ? 11.593 69.722 -7.049 1.00 50.94 175 THR A C 1
ATOM 1376 O O . THR A 1 175 ? 11.442 69.863 -8.259 1.00 50.94 175 THR A O 1
ATOM 1379 N N . PHE A 1 176 ? 10.867 70.385 -6.149 1.00 45.69 176 PHE A N 1
ATOM 1380 C CA . PHE A 1 176 ? 10.029 71.526 -6.501 1.00 45.69 176 PHE A CA 1
ATOM 1381 C C . PHE A 1 176 ? 10.948 72.682 -6.890 1.00 45.69 176 PHE A C 1
ATOM 1383 O O . PHE A 1 176 ? 11.716 73.155 -6.049 1.00 45.69 176 PHE A O 1
ATOM 1390 N N . ASP A 1 177 ? 10.884 73.095 -8.150 1.00 57.81 177 ASP A N 1
ATOM 1391 C CA . ASP A 1 177 ? 11.479 74.346 -8.591 1.00 57.81 177 ASP A CA 1
ATOM 1392 C C . ASP A 1 177 ? 10.484 75.473 -8.247 1.00 57.81 177 ASP A C 1
ATOM 1394 O O . ASP A 1 177 ? 9.353 75.447 -8.746 1.00 57.81 177 ASP A O 1
ATOM 1398 N N . PRO A 1 178 ? 10.843 76.435 -7.376 1.00 53.81 178 PRO A N 1
ATOM 1399 C CA . PRO A 1 178 ? 9.962 77.541 -7.006 1.00 53.81 178 PRO A CA 1
ATOM 1400 C C . PRO A 1 178 ? 9.467 78.364 -8.198 1.00 53.81 178 PRO A C 1
ATOM 1402 O O . PRO A 1 178 ? 8.368 78.911 -8.123 1.00 53.81 178 PRO A O 1
ATOM 1405 N N . ASP A 1 179 ? 10.246 78.415 -9.281 1.00 64.38 179 ASP A N 1
ATOM 1406 C CA . ASP A 1 179 ? 9.961 79.247 -10.447 1.00 64.38 179 ASP A CA 1
ATOM 1407 C C . ASP A 1 179 ? 9.250 78.467 -11.567 1.00 64.38 179 ASP A C 1
ATOM 1409 O O . ASP A 1 179 ? 8.526 79.062 -12.366 1.00 64.38 179 ASP A O 1
ATOM 1413 N N . GLN A 1 180 ? 9.405 77.136 -11.624 1.00 55.00 180 GLN A N 1
ATOM 1414 C CA . GLN A 1 180 ? 8.804 76.286 -12.673 1.00 55.00 180 GLN A CA 1
ATOM 1415 C C . GLN A 1 180 ? 7.673 75.369 -12.184 1.00 55.00 180 GLN A C 1
ATOM 1417 O O . GLN A 1 180 ? 7.025 74.694 -12.987 1.00 55.00 180 GLN A O 1
ATOM 1422 N N . GLY A 1 181 ? 7.401 75.347 -10.878 1.00 60.97 181 GLY A N 1
ATOM 1423 C CA . GLY A 1 181 ? 6.455 74.415 -10.280 1.00 60.97 181 GLY A CA 1
ATOM 1424 C C . GLY A 1 181 ? 6.974 72.975 -10.302 1.00 60.97 181 GLY A C 1
ATOM 1425 O O . GLY A 1 181 ? 8.168 72.701 -10.419 1.00 60.97 181 GLY A O 1
ATOM 1426 N N . PHE A 1 182 ? 6.073 72.011 -10.139 1.00 57.34 182 PHE A N 1
ATOM 1427 C CA . PHE A 1 182 ? 6.454 70.604 -10.206 1.00 57.34 182 PHE A CA 1
ATOM 1428 C C . PHE A 1 182 ? 6.724 70.170 -11.655 1.00 57.34 182 PHE A C 1
ATOM 1430 O O . PHE A 1 182 ? 5.925 70.467 -12.541 1.00 57.34 182 PHE A O 1
ATOM 1437 N N . HIS A 1 183 ? 7.798 69.405 -11.889 1.00 62.91 183 HIS A N 1
ATOM 1438 C CA . HIS A 1 183 ? 8.060 68.772 -13.189 1.00 62.91 183 HIS A CA 1
ATOM 1439 C C . HIS A 1 183 ? 6.828 68.000 -13.701 1.00 62.91 183 HIS A C 1
ATOM 1441 O O . HIS A 1 183 ? 6.112 67.383 -12.912 1.00 62.91 183 HIS A O 1
ATOM 1447 N N . SER A 1 184 ? 6.606 67.972 -15.020 1.00 55.19 184 SER A N 1
ATOM 1448 C CA . SER A 1 184 ? 5.447 67.319 -15.661 1.00 55.19 184 SER A CA 1
ATOM 1449 C C . SER A 1 184 ? 5.209 65.875 -15.195 1.00 55.19 184 SER A C 1
ATOM 1451 O O . SER A 1 184 ? 4.066 65.485 -14.974 1.00 55.19 184 SER A O 1
ATOM 1453 N N . GLY A 1 185 ? 6.273 65.110 -14.925 1.00 59.38 185 GLY A N 1
ATOM 1454 C CA . GLY A 1 185 ? 6.168 63.754 -14.373 1.00 59.38 185 GLY A CA 1
ATOM 1455 C C . GLY A 1 185 ? 5.492 63.675 -12.995 1.00 59.38 185 GLY A C 1
ATOM 1456 O O . GLY A 1 185 ? 4.822 62.690 -12.702 1.00 59.38 185 GLY A O 1
ATOM 1457 N N . PHE A 1 186 ? 5.603 64.717 -12.165 1.00 61.28 186 PHE A N 1
ATOM 1458 C CA . PHE A 1 186 ? 4.918 64.804 -10.872 1.00 61.28 186 PHE A CA 1
ATOM 1459 C C . PHE A 1 186 ? 3.423 65.092 -11.034 1.00 61.28 186 PHE A C 1
ATOM 1461 O O . PHE A 1 186 ? 2.608 64.505 -10.328 1.00 61.28 186 PHE A O 1
ATOM 1468 N N . GLN A 1 187 ? 3.045 65.961 -11.978 1.00 62.12 187 GLN A N 1
ATOM 1469 C CA . GLN A 1 187 ? 1.633 66.222 -12.275 1.00 62.12 187 GLN A CA 1
ATOM 1470 C C . GLN A 1 187 ? 0.954 64.992 -12.887 1.00 62.12 187 GLN A C 1
ATOM 1472 O O . GLN A 1 187 ? -0.137 64.632 -12.452 1.00 62.12 187 GLN A O 1
ATOM 1477 N N . SER A 1 188 ? 1.622 64.286 -13.805 1.00 59.00 188 SER A N 1
ATOM 1478 C CA . SER A 1 188 ? 1.142 63.004 -14.337 1.00 59.00 188 SER A CA 1
ATOM 1479 C C . SER A 1 188 ? 0.988 61.952 -13.226 1.00 59.00 188 SER A C 1
ATOM 1481 O O . SER A 1 188 ? -0.015 61.243 -13.188 1.00 59.00 188 SER A O 1
ATOM 1483 N N . ALA A 1 189 ? 1.912 61.890 -12.258 1.00 59.06 189 ALA A N 1
ATOM 1484 C CA . ALA A 1 189 ? 1.796 60.991 -11.105 1.00 59.06 189 ALA A CA 1
ATOM 1485 C C . ALA A 1 189 ? 0.653 61.375 -10.142 1.00 59.06 189 ALA A C 1
ATOM 1487 O O . ALA A 1 189 ? -0.038 60.493 -9.634 1.00 59.06 189 ALA A O 1
ATOM 1488 N N . LEU A 1 190 ? 0.413 62.670 -9.912 1.00 62.03 190 LEU A N 1
ATOM 1489 C CA . LEU A 1 190 ? -0.742 63.149 -9.142 1.00 62.03 190 LEU A CA 1
ATOM 1490 C C . LEU A 1 190 ? -2.076 62.913 -9.869 1.00 62.03 190 LEU A C 1
ATOM 1492 O O . LEU A 1 190 ? -3.076 62.623 -9.218 1.00 62.03 190 LEU A O 1
ATOM 1496 N N . SER A 1 191 ? -2.104 62.986 -11.202 1.00 63.91 191 SER A N 1
ATOM 1497 C CA . SER A 1 191 ? -3.287 62.610 -11.988 1.00 63.91 191 SER A CA 1
ATOM 1498 C C . SER A 1 191 ? -3.551 61.109 -11.895 1.00 63.91 191 SER A C 1
ATOM 1500 O O . SER A 1 191 ? -4.679 60.702 -11.622 1.00 63.91 191 SER A O 1
ATOM 1502 N N . LEU A 1 192 ? -2.500 60.279 -12.011 1.00 63.62 192 LEU A N 1
ATOM 1503 C CA . LEU A 1 192 ? -2.594 58.828 -11.801 1.00 63.62 192 LEU A CA 1
ATOM 1504 C C . LEU A 1 192 ? -3.206 58.510 -10.453 1.00 63.62 192 LEU A C 1
ATOM 1506 O O . LEU A 1 192 ? -4.056 57.634 -10.333 1.00 63.62 192 LEU A O 1
ATOM 1510 N N . TRP A 1 193 ? -2.761 59.240 -9.444 1.00 65.69 193 TRP A N 1
ATOM 1511 C CA . TRP A 1 193 ? -3.221 59.084 -8.089 1.00 65.69 193 TRP A CA 1
ATOM 1512 C C . TRP A 1 193 ? -4.683 59.434 -7.902 1.00 65.69 193 TRP A C 1
ATOM 1514 O O . TRP A 1 193 ? -5.413 58.659 -7.293 1.00 65.69 193 TRP A O 1
ATOM 1524 N N . ASP A 1 194 ? -5.110 60.595 -8.385 1.00 66.62 194 ASP A N 1
ATOM 1525 C CA . ASP A 1 194 ? -6.500 61.002 -8.249 1.00 66.62 194 ASP A CA 1
ATOM 1526 C C . ASP A 1 194 ? -7.406 60.013 -9.000 1.00 66.62 194 ASP A C 1
ATOM 1528 O O . ASP A 1 194 ? -8.410 59.536 -8.467 1.00 66.62 194 ASP A O 1
ATOM 1532 N N . THR A 1 195 ? -6.966 59.571 -10.179 1.00 65.25 195 THR A N 1
ATOM 1533 C CA . THR A 1 195 ? -7.621 58.523 -10.965 1.00 65.25 195 THR A CA 1
ATOM 1534 C C . THR A 1 195 ? -7.689 57.181 -10.216 1.00 65.25 195 THR A C 1
ATOM 1536 O O . THR A 1 195 ? -8.775 56.615 -10.073 1.00 65.25 195 THR A O 1
ATOM 1539 N N . MET A 1 196 ? -6.573 56.668 -9.688 1.00 65.50 196 MET A N 1
ATOM 1540 C CA . MET A 1 196 ? -6.537 55.404 -8.941 1.00 65.50 196 MET A CA 1
ATOM 1541 C C . MET A 1 196 ? -7.309 55.497 -7.624 1.00 65.50 196 MET A C 1
ATOM 1543 O O . MET A 1 196 ? -8.052 54.584 -7.286 1.00 65.50 196 MET A O 1
ATOM 1547 N N . GLY A 1 197 ? -7.178 56.600 -6.892 1.00 69.94 197 GLY A N 1
ATOM 1548 C CA . GLY A 1 197 ? -7.862 56.838 -5.625 1.00 69.94 197 GLY A CA 1
ATOM 1549 C C . GLY A 1 197 ? -9.378 56.906 -5.784 1.00 69.94 197 GLY A C 1
ATOM 1550 O O . GLY A 1 197 ? -10.098 56.436 -4.904 1.00 69.94 197 GLY A O 1
ATOM 1551 N N . ARG A 1 198 ? -9.874 57.433 -6.911 1.00 68.56 198 ARG A N 1
ATOM 1552 C CA . ARG A 1 198 ? -11.297 57.367 -7.270 1.00 68.56 198 ARG A CA 1
ATOM 1553 C C . ARG A 1 198 ? -11.742 55.929 -7.562 1.00 68.56 198 ARG A C 1
ATOM 1555 O O . ARG A 1 198 ? -12.763 55.512 -7.021 1.00 68.56 198 ARG A O 1
ATOM 1562 N N . ASN A 1 199 ? -10.944 55.153 -8.300 1.00 65.44 199 ASN A N 1
ATOM 1563 C CA . ASN A 1 199 ? -11.243 53.747 -8.623 1.00 65.44 199 ASN A CA 1
ATOM 1564 C C . ASN A 1 199 ? -11.202 52.823 -7.393 1.00 65.44 199 ASN A C 1
ATOM 1566 O O . ASN A 1 199 ? -12.008 51.907 -7.259 1.00 65.44 199 ASN A O 1
ATOM 1570 N N . LEU A 1 200 ? -10.289 53.075 -6.453 1.00 67.50 200 LEU A N 1
ATOM 1571 C CA . LEU A 1 200 ? -10.097 52.255 -5.254 1.00 67.50 200 LEU A CA 1
ATOM 1572 C C . LEU A 1 200 ? -11.242 52.367 -4.238 1.00 67.50 200 LEU A C 1
ATOM 1574 O O . LEU A 1 200 ? -11.316 51.550 -3.321 1.00 67.50 200 LEU A O 1
ATOM 1578 N N . ARG A 1 201 ? -12.171 53.322 -4.399 1.00 73.00 201 ARG A N 1
ATOM 1579 C CA . ARG A 1 201 ? -13.323 53.475 -3.493 1.00 73.00 201 ARG A CA 1
ATOM 1580 C C . ARG A 1 201 ? -14.248 52.256 -3.474 1.00 73.00 201 ARG A C 1
ATOM 1582 O O . ARG A 1 201 ? -14.902 52.040 -2.457 1.00 73.00 201 ARG A O 1
ATOM 1589 N N . GLN A 1 202 ? -14.291 51.482 -4.560 1.00 71.81 202 GLN A N 1
ATOM 1590 C CA . GLN A 1 202 ? -15.159 50.305 -4.734 1.00 71.81 202 GLN A CA 1
ATOM 1591 C C . GLN A 1 202 ? -14.389 48.975 -4.770 1.00 71.81 202 GLN A C 1
ATOM 1593 O O . GLN A 1 202 ? -14.992 47.901 -4.715 1.00 71.81 202 GLN A O 1
ATOM 1598 N N . VAL A 1 203 ? -13.054 49.029 -4.785 1.00 75.69 203 VAL A N 1
ATOM 1599 C CA . VAL A 1 203 ? -12.206 47.834 -4.801 1.00 75.69 203 VAL A CA 1
ATOM 1600 C C . VAL A 1 203 ? -12.280 47.129 -3.451 1.00 75.69 203 VAL A C 1
ATOM 1602 O O . VAL A 1 203 ? -11.897 47.679 -2.421 1.00 75.69 203 VAL A O 1
ATOM 1605 N N . HIS A 1 204 ? -12.732 45.876 -3.465 1.00 81.19 204 HIS A N 1
ATOM 1606 C CA . HIS A 1 204 ? -12.813 45.033 -2.275 1.00 81.19 204 HIS A CA 1
ATOM 1607 C C . HIS A 1 204 ? -11.486 44.333 -1.981 1.00 81.19 204 HIS A C 1
ATOM 1609 O O . HIS A 1 204 ? -11.128 44.163 -0.815 1.00 81.19 204 HIS A O 1
ATOM 1615 N N . THR A 1 205 ? -10.750 43.934 -3.020 1.00 80.00 205 THR A N 1
ATOM 1616 C CA . THR A 1 205 ? -9.450 43.268 -2.904 1.00 80.00 205 THR A CA 1
ATOM 1617 C C . THR A 1 205 ? -8.391 43.994 -3.724 1.00 80.00 205 THR A C 1
ATOM 1619 O O . THR A 1 205 ? -8.481 44.042 -4.945 1.00 80.00 205 THR A O 1
ATOM 1622 N N . LEU A 1 206 ? -7.347 44.497 -3.071 1.00 83.62 206 LEU A N 1
ATOM 1623 C CA . LEU A 1 206 ? -6.165 45.044 -3.734 1.00 83.62 206 LEU A CA 1
ATOM 1624 C C . LEU A 1 206 ? -5.022 44.033 -3.632 1.00 83.62 206 LEU A C 1
ATOM 1626 O O . LEU A 1 206 ? -4.643 43.642 -2.529 1.00 83.62 206 LEU A O 1
ATOM 1630 N N . ARG A 1 207 ? -4.473 43.599 -4.765 1.00 81.69 207 ARG A N 1
ATOM 1631 C CA . ARG A 1 207 ? -3.278 42.751 -4.829 1.00 81.69 207 ARG A CA 1
ATOM 1632 C C . ARG A 1 207 ? -2.105 43.547 -5.380 1.00 81.69 207 ARG A C 1
ATOM 1634 O O . ARG A 1 207 ? -2.241 44.183 -6.421 1.00 81.69 207 ARG A O 1
ATOM 1641 N N . LEU A 1 208 ? -0.966 43.490 -4.702 1.00 84.25 208 LEU A N 1
ATOM 1642 C CA . LEU A 1 208 ? 0.270 44.166 -5.086 1.00 84.25 208 LEU A CA 1
ATOM 1643 C C . LEU A 1 208 ? 1.356 43.112 -5.306 1.00 84.25 208 LEU A C 1
ATOM 1645 O O . LEU A 1 208 ? 1.680 42.379 -4.374 1.00 84.25 208 LEU A O 1
ATOM 1649 N N . GLY A 1 209 ? 1.866 43.011 -6.531 1.00 80.81 209 GLY A N 1
ATOM 1650 C CA . GLY A 1 209 ? 2.874 42.031 -6.940 1.00 80.81 209 GLY A CA 1
ATOM 1651 C C . GLY A 1 209 ? 4.322 42.531 -6.834 1.00 80.81 209 GLY A C 1
ATOM 1652 O O . GLY A 1 209 ? 4.599 43.590 -6.262 1.00 80.81 209 GLY A O 1
ATOM 1653 N N . LYS A 1 210 ? 5.259 41.781 -7.438 1.00 73.50 210 LYS A N 1
ATOM 1654 C CA . LYS A 1 210 ? 6.697 42.110 -7.463 1.00 73.50 210 LYS A CA 1
ATOM 1655 C C . LYS A 1 210 ? 6.938 43.535 -7.966 1.00 73.50 210 LYS A C 1
ATOM 1657 O O . LYS A 1 210 ? 6.266 44.019 -8.881 1.00 73.50 210 LYS A O 1
ATOM 1662 N N . SER A 1 211 ? 7.955 44.174 -7.387 1.00 67.62 211 SER A N 1
ATOM 1663 C CA . SER A 1 211 ? 8.468 45.476 -7.827 1.00 67.62 211 SER A CA 1
ATOM 1664 C C . SER A 1 211 ? 7.505 46.653 -7.651 1.00 67.62 211 SER A C 1
ATOM 1666 O O . SER A 1 211 ? 7.674 47.662 -8.320 1.00 67.62 211 SER A O 1
ATOM 1668 N N . PHE A 1 212 ? 6.497 46.569 -6.782 1.00 71.62 212 PHE A N 1
ATOM 1669 C CA . PHE A 1 212 ? 5.680 47.737 -6.438 1.00 71.62 212 PHE A CA 1
ATOM 1670 C C . PHE A 1 212 ? 6.544 48.814 -5.742 1.00 71.62 212 PHE A C 1
ATOM 1672 O O . PHE A 1 212 ? 7.397 48.442 -4.934 1.00 71.62 212 PHE A O 1
ATOM 1679 N N . PRO A 1 213 ? 6.391 50.127 -6.017 1.00 68.19 213 PRO A N 1
ATOM 1680 C CA . PRO A 1 213 ? 7.337 51.117 -5.531 1.00 68.19 213 PRO A CA 1
ATOM 1681 C C . PRO A 1 213 ? 7.184 51.302 -4.025 1.00 68.19 213 PRO A C 1
ATOM 1683 O O . PRO A 1 213 ? 6.086 51.530 -3.517 1.00 68.19 213 PRO A O 1
ATOM 1686 N N . ASP A 1 214 ? 8.313 51.309 -3.334 1.00 63.88 214 ASP A N 1
ATOM 1687 C CA . ASP A 1 214 ? 8.424 51.514 -1.891 1.00 63.88 214 ASP A CA 1
ATOM 1688 C C . ASP A 1 214 ? 7.598 52.721 -1.390 1.00 63.88 214 ASP A C 1
ATOM 1690 O O . ASP A 1 214 ? 6.772 52.601 -0.483 1.00 63.88 214 ASP A O 1
ATOM 1694 N N . ALA A 1 215 ? 7.744 53.877 -2.045 1.00 63.66 215 ALA A N 1
ATOM 1695 C CA . ALA A 1 215 ? 7.035 55.107 -1.682 1.00 63.66 215 ALA A CA 1
ATOM 1696 C C . ALA A 1 215 ? 5.507 55.005 -1.847 1.00 63.66 215 ALA A C 1
ATOM 1698 O O . ALA A 1 215 ? 4.752 55.647 -1.117 1.00 63.66 215 ALA A O 1
ATOM 1699 N N . TRP A 1 216 ? 5.042 54.187 -2.794 1.00 68.12 216 TRP A N 1
ATOM 1700 C CA . TRP A 1 216 ? 3.615 53.970 -3.011 1.00 68.12 216 TRP A CA 1
ATOM 1701 C C . TRP A 1 216 ? 3.011 53.119 -1.901 1.00 68.12 216 TRP A C 1
ATOM 1703 O O . TRP A 1 216 ? 1.920 53.417 -1.421 1.00 68.12 216 TRP A O 1
ATOM 1713 N N . LEU A 1 217 ? 3.719 52.082 -1.457 1.00 70.44 217 LEU A N 1
ATOM 1714 C CA . LEU A 1 217 ? 3.251 51.265 -0.348 1.00 70.44 217 LEU A CA 1
ATOM 1715 C C . LEU A 1 217 ? 3.225 52.058 0.966 1.00 70.44 217 LEU A C 1
ATOM 1717 O O . LEU A 1 217 ? 2.221 52.002 1.674 1.00 70.44 217 LEU A O 1
ATOM 1721 N N . GLU A 1 218 ? 4.266 52.848 1.258 1.00 66.50 218 GLU A N 1
ATOM 1722 C CA . GLU A 1 218 ? 4.293 53.756 2.418 1.00 66.50 218 GLU A CA 1
ATOM 1723 C C . GLU A 1 218 ? 3.091 54.695 2.411 1.00 66.50 218 GLU A C 1
ATOM 1725 O O . GLU A 1 218 ? 2.377 54.833 3.409 1.00 66.50 218 GLU A O 1
ATOM 1730 N N . PHE A 1 219 ? 2.814 55.301 1.260 1.00 67.50 219 PHE A N 1
ATOM 1731 C CA . PHE A 1 219 ? 1.669 56.174 1.135 1.00 67.50 219 PHE A CA 1
ATOM 1732 C C . PHE A 1 219 ? 0.339 55.444 1.368 1.00 67.50 219 PHE A C 1
ATOM 1734 O O . PHE A 1 219 ? -0.490 55.939 2.129 1.00 67.50 219 PHE A O 1
ATOM 1741 N N . MET A 1 220 ? 0.114 54.278 0.753 1.00 67.81 220 MET A N 1
ATOM 1742 C CA . MET A 1 220 ? -1.147 53.541 0.914 1.00 67.81 220 MET A CA 1
ATOM 1743 C C . MET A 1 220 ? -1.355 53.071 2.356 1.00 67.81 220 MET A C 1
ATOM 1745 O O . MET A 1 220 ? -2.474 53.116 2.867 1.00 67.81 220 MET A O 1
ATOM 1749 N N . LEU A 1 221 ? -0.279 52.690 3.048 1.00 69.94 221 LEU A N 1
ATOM 1750 C CA . LEU A 1 221 ? -0.319 52.392 4.480 1.00 69.94 221 LEU A CA 1
ATOM 1751 C C . LEU A 1 221 ? -0.636 53.651 5.304 1.00 69.94 221 LEU A C 1
ATOM 1753 O O . LEU A 1 221 ? -1.385 53.571 6.275 1.00 69.94 221 LEU A O 1
ATOM 1757 N N . THR A 1 222 ? -0.150 54.825 4.885 1.00 66.88 222 THR A N 1
ATOM 1758 C CA . THR A 1 222 ? -0.485 56.125 5.501 1.00 66.88 222 THR A CA 1
ATOM 1759 C C . THR A 1 222 ? -1.969 56.436 5.327 1.00 66.88 222 THR A C 1
ATOM 1761 O O . THR A 1 222 ? -2.654 56.742 6.301 1.00 66.88 222 THR A O 1
ATOM 1764 N N . GLN A 1 223 ? -2.454 56.244 4.099 1.00 65.19 223 GLN A N 1
ATOM 1765 C CA . GLN A 1 223 ? -3.836 55.979 3.680 1.00 65.19 223 GLN A CA 1
ATOM 1766 C C . GLN A 1 223 ? -4.666 55.294 4.749 1.00 65.19 223 GLN A C 1
ATOM 1768 O O . GLN A 1 223 ? -5.495 55.888 5.447 1.00 65.19 223 GLN A O 1
ATOM 1773 N N . ALA A 1 224 ? -4.390 54.004 4.868 1.00 63.66 224 ALA A N 1
ATOM 1774 C CA . ALA A 1 224 ? -5.093 53.109 5.760 1.00 63.66 224 ALA A CA 1
ATOM 1775 C C . ALA A 1 224 ? -5.082 53.620 7.207 1.00 63.66 224 ALA A C 1
ATOM 1777 O O . ALA A 1 224 ? -6.108 53.552 7.874 1.00 63.66 224 ALA A O 1
ATOM 1778 N N . MET A 1 225 ? -3.963 54.180 7.677 1.00 63.53 225 MET A N 1
ATOM 1779 C CA . MET A 1 225 ? -3.808 54.664 9.052 1.00 63.53 225 MET A CA 1
ATOM 1780 C C . MET A 1 225 ? -4.572 55.940 9.387 1.00 63.53 225 MET A C 1
ATOM 1782 O O . MET A 1 225 ? -5.117 56.060 10.487 1.00 63.53 225 MET A O 1
ATOM 1786 N N . LEU A 1 226 ? -4.607 56.895 8.459 1.00 60.91 226 LEU A N 1
ATOM 1787 C CA . LEU A 1 226 ? -5.400 58.111 8.617 1.00 60.91 226 LEU A CA 1
ATOM 1788 C C . LEU A 1 226 ? -6.896 57.769 8.667 1.00 60.91 226 LEU A C 1
ATOM 1790 O O . LEU A 1 226 ? -7.641 58.361 9.445 1.00 60.91 226 LEU A O 1
ATOM 1794 N N . LEU A 1 227 ? -7.311 56.762 7.895 1.00 55.84 227 LEU A N 1
ATOM 1795 C CA . LEU A 1 227 ? -8.695 56.296 7.797 1.00 55.84 227 LEU A CA 1
ATOM 1796 C C . LEU A 1 227 ? -9.217 55.649 9.087 1.00 55.84 227 LEU A C 1
ATOM 1798 O O . LEU A 1 227 ? -10.399 55.753 9.397 1.00 55.84 227 LEU A O 1
ATOM 1802 N N . ILE A 1 228 ? -8.332 55.017 9.858 1.00 57.00 228 ILE A N 1
ATOM 1803 C CA . ILE A 1 228 ? -8.653 54.363 11.139 1.00 57.00 228 ILE A CA 1
ATOM 1804 C C . ILE A 1 228 ? -8.457 55.277 12.355 1.00 57.00 228 ILE A C 1
ATOM 1806 O O . ILE A 1 228 ? -8.525 54.817 13.493 1.00 57.00 228 ILE A O 1
ATOM 1810 N N . GLY A 1 229 ? -8.183 56.568 12.137 1.00 54.25 229 GLY A N 1
ATOM 1811 C CA . GLY A 1 229 ? -8.052 57.556 13.212 1.00 54.25 229 GLY A CA 1
ATOM 1812 C C . GLY A 1 229 ? -6.823 57.369 14.110 1.00 54.25 229 GLY A C 1
ATOM 1813 O O . GLY A 1 229 ? -6.756 57.947 15.193 1.00 54.25 229 GLY A O 1
ATOM 1814 N N . VAL A 1 230 ? -5.825 56.589 13.680 1.00 54.91 230 VAL A N 1
ATOM 1815 C CA . VAL A 1 230 ? -4.605 56.301 14.467 1.00 54.91 230 VAL A CA 1
ATOM 1816 C C . VAL A 1 230 ? -3.563 57.431 14.354 1.00 54.91 230 VAL A C 1
ATOM 1818 O O . VAL A 1 230 ? -2.505 57.398 14.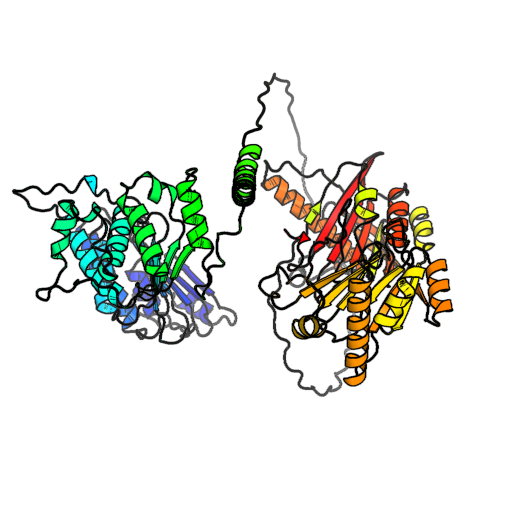981 1.00 54.91 230 VAL A O 1
ATOM 1821 N N . SER A 1 231 ? -3.883 58.500 13.620 1.00 51.03 231 SER A N 1
ATOM 1822 C CA . SER A 1 231 ? -2.994 59.632 13.329 1.00 51.03 231 SER A CA 1
ATOM 1823 C C . SER A 1 231 ? -2.482 60.389 14.558 1.00 51.03 231 SER A C 1
ATOM 1825 O O . SER A 1 231 ? -1.462 61.064 14.471 1.00 51.03 231 SER A O 1
ATOM 1827 N N . HIS A 1 232 ? -3.159 60.295 15.706 1.00 49.69 232 HIS A N 1
ATOM 1828 C CA . HIS A 1 232 ? -2.793 61.062 16.901 1.00 49.69 232 HIS A CA 1
ATOM 1829 C C . HIS A 1 232 ? -1.585 60.514 17.675 1.00 49.69 232 HIS A C 1
ATOM 1831 O O . HIS A 1 232 ? -1.045 61.231 18.513 1.00 49.69 232 HIS A O 1
ATOM 1837 N N . TYR A 1 233 ? -1.140 59.281 17.407 1.00 44.00 233 TYR A N 1
ATOM 1838 C CA . TYR A 1 233 ? -0.196 58.584 18.292 1.00 44.00 233 TYR A CA 1
ATOM 1839 C C . TYR A 1 233 ? 1.240 58.450 17.780 1.00 44.00 233 TYR A C 1
ATOM 1841 O O . TYR A 1 233 ? 2.077 57.869 18.469 1.00 44.00 233 TYR A O 1
ATOM 1849 N N . LEU A 1 234 ? 1.566 59.002 16.611 1.00 47.84 234 LEU A N 1
ATOM 1850 C CA . LEU A 1 234 ? 2.877 58.794 16.004 1.00 47.84 234 LEU A CA 1
ATOM 1851 C C . LEU A 1 234 ? 3.539 60.112 15.582 1.00 47.84 234 LEU A C 1
ATOM 1853 O O . LEU A 1 234 ? 3.054 60.840 14.717 1.00 47.84 234 LEU A O 1
ATOM 1857 N N . SER A 1 235 ? 4.703 60.392 16.172 1.00 44.62 235 SER A N 1
ATOM 1858 C CA . SER A 1 235 ? 5.536 61.573 15.895 1.00 44.62 235 SER A CA 1
ATOM 1859 C C . SER A 1 235 ? 6.029 61.660 14.443 1.00 44.62 235 SER A C 1
ATOM 1861 O O . SER A 1 235 ? 6.445 62.733 14.004 1.00 44.62 235 SER A O 1
ATOM 1863 N N . CYS A 1 236 ? 5.939 60.575 13.665 1.00 43.38 236 CYS A N 1
ATOM 1864 C CA . CYS A 1 236 ? 6.289 60.563 12.244 1.00 43.38 236 CYS A CA 1
ATOM 1865 C C . CYS A 1 236 ? 5.344 61.400 11.353 1.00 43.38 236 CYS A C 1
ATOM 1867 O O . CYS A 1 236 ? 5.743 61.773 10.248 1.00 43.38 236 CYS A O 1
ATOM 1869 N N . PHE A 1 237 ? 4.170 61.815 11.848 1.00 44.06 237 PHE A N 1
ATOM 1870 C CA . PHE A 1 237 ? 3.269 62.738 11.140 1.00 44.06 237 PHE A CA 1
ATOM 1871 C C . PHE A 1 237 ? 3.624 64.231 11.290 1.00 44.06 237 PHE A C 1
ATOM 1873 O O . PHE A 1 237 ? 3.062 65.064 10.583 1.00 44.06 237 PHE A O 1
ATOM 1880 N N . ASN A 1 238 ? 4.598 64.590 12.137 1.00 44.94 238 ASN A N 1
ATOM 1881 C CA . ASN A 1 238 ? 5.068 65.978 12.288 1.00 44.94 238 ASN A CA 1
ATOM 1882 C C . ASN A 1 238 ? 6.156 66.378 11.277 1.00 44.94 238 ASN A C 1
ATOM 1884 O O . ASN A 1 238 ? 6.776 67.434 11.407 1.00 44.94 238 ASN A O 1
ATOM 1888 N N . THR A 1 239 ? 6.418 65.553 10.261 1.00 49.66 239 THR A N 1
ATOM 1889 C CA . THR A 1 239 ? 7.353 65.941 9.203 1.00 49.66 239 THR A CA 1
ATOM 1890 C C . THR A 1 239 ? 6.707 66.973 8.267 1.00 49.66 239 THR A C 1
ATOM 1892 O O . THR A 1 239 ? 5.520 66.864 7.949 1.00 49.66 239 THR A O 1
ATOM 1895 N N . PRO A 1 240 ? 7.471 67.948 7.737 1.00 44.56 240 PRO A N 1
ATOM 1896 C CA . PRO A 1 240 ? 6.956 68.913 6.762 1.00 44.56 240 PRO A CA 1
ATOM 1897 C C . PRO A 1 240 ? 6.369 68.268 5.496 1.00 44.56 240 PRO A C 1
ATOM 1899 O O . PRO A 1 240 ? 5.625 68.925 4.778 1.00 44.56 240 PRO A O 1
ATOM 1902 N N . ALA A 1 241 ? 6.715 67.011 5.196 1.00 45.41 241 ALA A N 1
ATOM 1903 C CA . ALA A 1 241 ? 6.134 66.231 4.104 1.00 45.41 241 ALA A CA 1
ATOM 1904 C C . ALA A 1 241 ? 4.740 65.680 4.462 1.00 45.41 241 ALA A C 1
ATOM 1906 O O . ALA A 1 241 ? 3.823 65.774 3.651 1.00 45.41 241 ALA A O 1
ATOM 1907 N N . ALA A 1 242 ? 4.546 65.194 5.693 1.00 45.66 242 ALA A N 1
ATOM 1908 C CA . ALA A 1 242 ? 3.252 64.719 6.187 1.00 45.66 242 ALA A CA 1
ATOM 1909 C C . ALA A 1 242 ? 2.237 65.863 6.376 1.00 45.66 242 ALA A C 1
ATOM 1911 O O . ALA A 1 242 ? 1.073 65.713 6.014 1.00 45.66 242 ALA A O 1
ATOM 1912 N N . GLN A 1 243 ? 2.684 67.041 6.832 1.00 46.41 243 GLN A N 1
ATOM 1913 C CA . GLN A 1 243 ? 1.839 68.245 6.868 1.00 46.41 243 GLN A CA 1
ATOM 1914 C C . GLN A 1 243 ? 1.494 68.770 5.463 1.00 46.41 243 GLN A C 1
ATOM 1916 O O . GLN A 1 243 ? 0.441 69.366 5.271 1.00 46.41 243 GLN A O 1
ATOM 1921 N N . ARG A 1 244 ? 2.326 68.506 4.448 1.00 50.78 244 ARG A N 1
ATOM 1922 C CA . ARG A 1 244 ? 2.010 68.827 3.043 1.00 50.78 244 ARG A CA 1
ATOM 1923 C C . ARG A 1 244 ? 1.039 67.829 2.395 1.00 50.78 244 ARG A C 1
ATOM 1925 O O . ARG A 1 244 ? 0.367 68.186 1.435 1.00 50.78 244 ARG A O 1
ATOM 1932 N N . GLY A 1 245 ? 0.873 66.639 2.977 1.00 45.88 245 GLY A N 1
ATOM 1933 C CA . GLY A 1 245 ? -0.207 65.692 2.668 1.00 45.88 245 GLY A CA 1
ATOM 1934 C C . GLY A 1 245 ? -1.593 66.107 3.191 1.00 45.88 245 GLY A C 1
ATOM 1935 O O . GLY A 1 245 ? -2.557 65.371 3.010 1.00 45.88 245 GLY A O 1
ATOM 1936 N N . LEU A 1 246 ? -1.733 67.281 3.821 1.00 41.03 246 LEU A N 1
ATOM 1937 C CA . LEU A 1 246 ? -3.032 67.837 4.234 1.00 41.03 246 LEU A CA 1
ATOM 1938 C C . LEU A 1 246 ? -3.871 68.388 3.065 1.00 41.03 246 LEU A C 1
ATOM 1940 O O . LEU A 1 246 ? -5.030 68.731 3.277 1.00 41.03 246 LEU A O 1
ATOM 1944 N N . ALA A 1 247 ? -3.342 68.412 1.837 1.00 44.41 247 ALA A N 1
ATOM 1945 C CA . ALA A 1 247 ? -4.076 68.804 0.626 1.00 44.41 247 ALA A CA 1
ATOM 1946 C C . ALA A 1 247 ? -5.187 67.813 0.201 1.00 44.41 247 ALA A C 1
ATOM 1948 O O . ALA A 1 247 ? -5.887 68.057 -0.775 1.00 44.41 247 ALA A O 1
ATOM 1949 N N . PHE A 1 248 ? -5.358 66.702 0.925 1.00 50.53 248 PHE A N 1
ATOM 1950 C CA . PHE A 1 248 ? -6.286 65.612 0.593 1.00 50.53 248 PHE A CA 1
ATOM 1951 C C . PHE A 1 248 ? -7.508 65.539 1.521 1.00 50.53 248 PHE A C 1
ATOM 1953 O O . PHE A 1 248 ? -8.159 64.498 1.630 1.00 50.53 248 PHE A O 1
ATOM 1960 N N . ARG A 1 249 ? -7.817 66.635 2.224 1.00 49.12 249 ARG A N 1
ATOM 1961 C CA . ARG A 1 249 ? -9.115 66.821 2.877 1.00 49.12 249 ARG A CA 1
ATOM 1962 C C . ARG A 1 249 ? -10.001 67.687 1.992 1.00 49.12 249 ARG A C 1
ATOM 1964 O O . ARG A 1 249 ? -9.552 68.714 1.491 1.00 49.12 249 ARG A O 1
ATOM 1971 N N . GLY A 1 250 ? -11.248 67.268 1.810 1.00 52.75 250 GLY A N 1
ATOM 1972 C CA . GLY A 1 250 ? -12.261 68.084 1.160 1.00 52.75 250 GLY A CA 1
ATOM 1973 C C . GLY A 1 250 ? -12.528 69.358 1.969 1.00 52.75 250 GLY A C 1
ATOM 1974 O O . GLY A 1 250 ? -12.055 69.485 3.104 1.00 52.75 250 GLY A O 1
ATOM 1975 N N . PRO A 1 251 ? -13.314 70.305 1.429 1.00 44.06 251 PRO A N 1
ATOM 1976 C CA . PRO A 1 251 ? -13.729 71.503 2.166 1.00 44.06 251 PRO A CA 1
ATOM 1977 C C . PRO A 1 251 ? -14.429 71.179 3.500 1.00 44.06 251 PRO A C 1
ATOM 1979 O O . PRO A 1 251 ? -14.450 72.001 4.410 1.00 44.06 251 PRO A O 1
ATOM 1982 N N . ASP A 1 252 ? -14.984 69.971 3.615 1.00 46.72 252 ASP A N 1
ATOM 1983 C CA . ASP A 1 252 ? -15.658 69.398 4.782 1.00 46.72 252 ASP A CA 1
ATOM 1984 C C . ASP A 1 252 ? -14.708 68.729 5.796 1.00 46.72 252 ASP A C 1
ATOM 1986 O O . ASP A 1 252 ? -15.144 68.226 6.832 1.00 46.72 252 ASP A O 1
ATOM 1990 N N . GLY A 1 253 ? -13.402 68.708 5.522 1.00 48.50 253 GLY A N 1
ATOM 1991 C CA . GLY A 1 253 ? -12.401 68.087 6.382 1.00 48.50 253 GLY A CA 1
ATOM 1992 C C . GLY A 1 253 ? -12.337 66.558 6.288 1.00 48.50 253 GLY A C 1
ATOM 1993 O O . GLY A 1 253 ? -11.518 65.967 7.003 1.00 48.50 253 GLY A O 1
ATOM 1994 N N . ALA A 1 254 ? -13.138 65.917 5.428 1.00 50.59 254 ALA A N 1
ATOM 1995 C CA . ALA A 1 254 ? -13.097 64.478 5.176 1.00 50.59 254 ALA A CA 1
ATOM 1996 C C . ALA A 1 254 ? -11.976 64.127 4.186 1.00 50.59 254 ALA A C 1
ATOM 1998 O O . ALA A 1 254 ? -11.676 64.897 3.278 1.00 50.59 254 ALA A O 1
ATOM 1999 N N . LEU A 1 255 ? -11.336 62.964 4.342 1.00 54.09 255 LEU A N 1
ATOM 2000 C CA . LEU A 1 255 ? -10.312 62.507 3.396 1.00 54.09 255 LEU A CA 1
ATOM 2001 C C . LEU A 1 255 ? -10.964 62.227 2.034 1.00 54.09 255 LEU A C 1
ATOM 2003 O O . LEU A 1 255 ? -11.787 61.317 1.920 1.00 54.09 255 LEU A O 1
ATOM 2007 N N . THR A 1 256 ? -10.571 62.958 0.988 1.00 49.66 256 THR A N 1
ATOM 2008 C CA . THR A 1 256 ? -11.133 62.803 -0.368 1.00 49.66 256 THR A CA 1
ATOM 2009 C C . THR A 1 256 ? -10.836 61.438 -0.987 1.00 49.66 256 THR A C 1
ATOM 2011 O O . THR A 1 256 ? -11.474 61.062 -1.965 1.00 49.66 256 THR A O 1
ATOM 2014 N N . HIS A 1 257 ? -9.917 60.654 -0.424 1.00 54.56 257 HIS A N 1
ATOM 2015 C CA . HIS A 1 257 ? -9.508 59.350 -0.956 1.00 54.56 257 HIS A CA 1
ATOM 2016 C C . HIS A 1 257 ? -9.700 58.210 0.049 1.00 54.56 257 HIS A C 1
ATOM 2018 O O . HIS A 1 257 ? -8.928 57.257 0.051 1.00 54.56 257 HIS A O 1
ATOM 2024 N N . ALA A 1 258 ? -10.716 58.287 0.913 1.00 57.41 258 ALA A N 1
ATOM 2025 C CA . ALA A 1 258 ? -11.053 57.164 1.780 1.00 57.41 258 ALA A CA 1
ATOM 2026 C C . ALA A 1 258 ? -11.470 55.921 0.960 1.00 57.41 258 ALA A C 1
ATOM 2028 O O . ALA A 1 258 ? -12.202 56.051 -0.021 1.00 57.41 258 ALA A O 1
ATOM 2029 N N . TRP A 1 259 ? -11.018 54.724 1.360 1.00 68.38 259 TRP A N 1
ATOM 2030 C CA . TRP A 1 259 ? -11.309 53.434 0.709 1.00 68.38 259 TRP A CA 1
ATOM 2031 C C . TRP A 1 259 ? -12.277 52.581 1.547 1.00 68.38 259 TRP A C 1
ATOM 2033 O O . TRP A 1 259 ? -11.874 51.572 2.130 1.00 68.38 259 TRP A O 1
ATOM 2043 N N . PRO A 1 260 ? -13.557 52.971 1.662 1.00 62.38 260 PRO A N 1
ATOM 2044 C CA . PRO A 1 260 ? -14.504 52.307 2.556 1.00 62.38 260 PRO A CA 1
ATOM 2045 C C . PRO A 1 260 ? -14.821 50.858 2.149 1.00 62.38 260 PRO A C 1
ATOM 2047 O O . PRO A 1 260 ? -15.249 50.077 2.998 1.00 62.38 260 PRO A O 1
ATOM 2050 N N . ALA A 1 261 ? -14.614 50.484 0.880 1.00 70.75 261 ALA A N 1
ATOM 2051 C CA . ALA A 1 261 ? -14.910 49.142 0.380 1.00 70.75 261 ALA A CA 1
ATOM 2052 C C . ALA A 1 261 ? -13.752 48.140 0.517 1.00 70.75 261 ALA A C 1
ATOM 2054 O O . ALA A 1 261 ? -13.998 46.940 0.392 1.00 70.75 261 ALA A O 1
ATOM 2055 N N . LEU A 1 262 ? -12.513 48.580 0.789 1.00 73.81 262 LEU A N 1
ATOM 2056 C CA . LEU A 1 262 ? -11.358 47.677 0.789 1.00 73.81 262 LEU A CA 1
ATOM 2057 C C . LEU A 1 262 ? -11.440 46.675 1.949 1.00 73.81 262 LEU A C 1
ATOM 2059 O O . LEU A 1 262 ? -11.199 46.997 3.112 1.00 73.81 262 LEU A O 1
ATOM 2063 N N . ARG A 1 263 ? -11.747 45.419 1.619 1.00 77.00 263 ARG A N 1
ATOM 2064 C CA . ARG A 1 263 ? -11.822 44.300 2.566 1.00 77.00 263 ARG A CA 1
ATOM 2065 C C . ARG A 1 263 ? -10.492 43.562 2.685 1.00 77.00 263 ARG A C 1
ATOM 2067 O O . ARG A 1 263 ? -10.193 43.049 3.761 1.00 77.00 263 ARG A O 1
ATOM 2074 N N . ARG A 1 264 ? -9.709 43.486 1.605 1.00 78.62 264 ARG A N 1
ATOM 2075 C CA . ARG A 1 264 ? -8.537 42.607 1.503 1.00 78.62 264 ARG A CA 1
ATOM 2076 C C . ARG A 1 264 ? -7.361 43.297 0.816 1.00 78.62 264 ARG A C 1
ATOM 2078 O O . ARG A 1 264 ? -7.509 43.816 -0.284 1.00 78.62 264 ARG A O 1
ATOM 2085 N N . LEU A 1 265 ? -6.186 43.243 1.437 1.00 82.69 265 LEU A N 1
ATOM 2086 C CA . LEU A 1 265 ? -4.913 43.661 0.848 1.00 82.69 265 LEU A CA 1
ATOM 2087 C C . LEU A 1 265 ? -3.998 42.437 0.747 1.00 82.69 265 LEU A C 1
ATOM 2089 O O . LEU A 1 265 ? -3.721 41.793 1.755 1.00 82.69 265 LEU A O 1
ATOM 2093 N N . VAL A 1 266 ? -3.541 42.100 -0.455 1.00 81.56 266 VAL A N 1
ATOM 2094 C CA . VAL A 1 266 ? -2.620 40.981 -0.693 1.00 81.56 266 VAL A CA 1
ATOM 2095 C C . VAL A 1 266 ? -1.292 41.543 -1.174 1.00 81.56 266 VAL A C 1
ATOM 2097 O O . VAL A 1 266 ? -1.239 42.189 -2.216 1.00 81.56 266 VAL A O 1
ATOM 2100 N N . LEU A 1 267 ? -0.225 41.289 -0.428 1.00 83.62 267 LEU A N 1
ATOM 2101 C CA . LEU A 1 267 ? 1.141 41.586 -0.837 1.00 83.62 267 LEU A CA 1
ATOM 2102 C C . LEU A 1 267 ? 1.749 40.284 -1.347 1.00 83.62 267 LEU A C 1
ATOM 2104 O O . LEU A 1 267 ? 1.956 39.347 -0.576 1.00 83.62 267 LEU A O 1
ATOM 2108 N N . GLN A 1 268 ? 1.979 40.204 -2.651 1.00 82.00 268 GLN A N 1
ATOM 2109 C CA . GLN A 1 268 ? 2.502 39.017 -3.301 1.00 82.00 268 GLN A CA 1
ATOM 2110 C C . GLN A 1 268 ? 3.932 39.266 -3.771 1.00 82.00 268 GLN A C 1
ATOM 2112 O O . GLN A 1 268 ? 4.194 40.193 -4.534 1.00 82.00 268 GLN A O 1
ATOM 2117 N N . ASN A 1 269 ? 4.856 38.404 -3.346 1.00 76.94 269 ASN A N 1
ATOM 2118 C CA . ASN A 1 269 ? 6.254 38.425 -3.752 1.00 76.94 269 ASN A CA 1
ATOM 2119 C C . ASN A 1 269 ? 6.976 39.766 -3.480 1.00 76.94 269 ASN A C 1
ATOM 2121 O O . ASN A 1 269 ? 7.891 40.158 -4.209 1.00 76.94 269 ASN A O 1
ATOM 2125 N N . ILE A 1 270 ? 6.572 40.483 -2.431 1.00 75.56 270 ILE A N 1
ATOM 2126 C CA . ILE A 1 270 ? 7.236 41.717 -2.002 1.00 75.56 270 ILE A CA 1
ATOM 2127 C C . ILE A 1 270 ? 8.389 41.356 -1.059 1.00 75.56 270 ILE A C 1
ATOM 2129 O O . ILE A 1 270 ? 8.208 40.563 -0.136 1.00 75.56 270 ILE A O 1
ATOM 2133 N N . ASP A 1 271 ? 9.569 41.938 -1.277 1.00 73.19 271 ASP A N 1
ATOM 2134 C CA . ASP A 1 271 ? 10.711 41.775 -0.374 1.00 73.19 271 ASP A CA 1
ATOM 2135 C C . ASP A 1 271 ? 10.467 42.574 0.916 1.00 73.19 271 ASP A C 1
ATOM 2137 O O . ASP A 1 271 ? 10.542 43.807 0.951 1.00 73.19 271 ASP A O 1
ATOM 2141 N N . LEU A 1 272 ? 10.133 41.854 1.988 1.00 69.38 272 LEU A N 1
ATOM 2142 C CA . LEU A 1 272 ? 9.817 42.458 3.281 1.00 69.38 272 LEU A CA 1
ATOM 2143 C C . LEU A 1 272 ? 11.067 42.979 3.994 1.00 69.38 272 LEU A C 1
ATOM 2145 O O . LEU A 1 272 ? 10.955 43.913 4.785 1.00 69.38 272 LEU A O 1
ATOM 2149 N N . ALA A 1 273 ? 12.249 42.419 3.724 1.00 65.00 273 ALA A N 1
ATOM 2150 C CA . ALA A 1 273 ? 13.494 42.925 4.289 1.00 65.00 273 ALA A CA 1
ATOM 2151 C C . ALA A 1 273 ? 13.817 44.309 3.725 1.00 65.00 273 ALA A C 1
ATOM 2153 O O . ALA A 1 273 ? 14.159 45.199 4.494 1.00 65.00 273 ALA A O 1
ATOM 2154 N N . ILE A 1 274 ? 13.611 44.540 2.425 1.00 62.84 274 ILE A N 1
ATOM 2155 C CA . ILE A 1 274 ? 13.729 45.884 1.835 1.00 62.84 274 ILE A CA 1
ATOM 2156 C C . ILE A 1 274 ? 12.741 46.856 2.500 1.00 62.84 274 ILE A C 1
ATOM 2158 O O . ILE A 1 274 ? 13.120 47.973 2.857 1.00 62.84 274 ILE A O 1
ATOM 2162 N N . LEU A 1 275 ? 11.512 46.401 2.751 1.00 60.41 275 LEU A N 1
ATOM 2163 C CA . LEU A 1 275 ? 10.460 47.167 3.428 1.00 60.41 275 LEU A CA 1
ATOM 2164 C C . LEU A 1 275 ? 10.768 47.534 4.881 1.00 60.41 275 LEU A C 1
ATOM 2166 O O . LEU A 1 275 ? 10.294 48.550 5.386 1.00 60.41 275 LEU A O 1
ATOM 2170 N N . LEU A 1 276 ? 11.543 46.700 5.563 1.00 64.06 276 LEU A N 1
ATOM 2171 C CA . LEU A 1 276 ? 11.879 46.889 6.968 1.00 64.06 276 LEU A CA 1
ATOM 2172 C C . LEU A 1 276 ? 13.242 47.574 7.159 1.00 64.06 276 LEU A C 1
ATOM 2174 O O . LEU A 1 276 ? 13.399 48.312 8.127 1.00 64.06 276 LEU A O 1
ATOM 2178 N N . ASP A 1 277 ? 14.195 47.383 6.240 1.00 55.16 277 ASP A N 1
ATOM 2179 C CA . ASP A 1 277 ? 15.564 47.913 6.346 1.00 55.16 277 ASP A CA 1
ATOM 2180 C C . ASP A 1 277 ? 15.768 49.251 5.609 1.00 55.16 277 ASP A C 1
ATOM 2182 O O . ASP A 1 277 ? 16.589 50.061 6.045 1.00 55.16 277 ASP A O 1
ATOM 2186 N N . ARG A 1 278 ? 15.066 49.528 4.493 1.00 51.56 278 ARG A N 1
ATOM 2187 C CA . ARG A 1 278 ? 15.254 50.794 3.743 1.00 51.56 278 ARG A CA 1
ATOM 2188 C C . ARG A 1 278 ? 14.430 51.961 4.268 1.00 51.56 278 ARG A C 1
ATOM 2190 O O . ARG A 1 278 ? 14.771 53.115 3.990 1.00 51.56 278 ARG A O 1
ATOM 2197 N N . PHE A 1 279 ? 13.353 51.691 4.991 1.00 52.12 279 PHE A N 1
ATOM 2198 C CA . PHE A 1 279 ? 12.466 52.740 5.461 1.00 52.12 279 PHE A CA 1
ATOM 2199 C C . PHE A 1 279 ? 12.969 53.321 6.780 1.00 52.12 279 PHE A C 1
ATOM 2201 O O . PHE A 1 279 ? 13.429 52.617 7.676 1.00 52.12 279 PHE A O 1
ATOM 2208 N N . LYS A 1 280 ? 12.846 54.645 6.924 1.00 54.31 280 LYS A N 1
ATOM 2209 C CA . LYS A 1 280 ? 12.879 55.266 8.253 1.00 54.31 280 LYS A CA 1
ATOM 2210 C C . LYS A 1 280 ? 11.780 54.613 9.117 1.00 54.31 280 LYS A C 1
ATOM 2212 O O . LYS A 1 280 ? 10.835 54.074 8.549 1.00 54.31 280 LYS A O 1
ATOM 2217 N N . PRO A 1 281 ? 11.863 54.669 10.461 1.00 51.69 281 PRO A N 1
ATOM 2218 C CA . PRO A 1 281 ? 10.961 53.963 11.386 1.00 51.69 281 PRO A CA 1
ATOM 2219 C C . PRO A 1 281 ? 9.446 54.020 11.070 1.00 51.69 281 PRO A C 1
ATOM 2221 O O . PRO A 1 281 ? 8.720 53.127 11.491 1.00 51.69 281 PRO A O 1
ATOM 2224 N N . SER A 1 282 ? 8.976 54.977 10.254 1.00 57.06 282 SER A N 1
ATOM 2225 C CA . SER A 1 282 ? 7.593 55.129 9.787 1.00 57.06 282 SER A CA 1
ATOM 2226 C C . SER A 1 282 ? 6.940 53.847 9.262 1.00 57.06 282 SER A C 1
ATOM 2228 O O . SER A 1 282 ? 5.971 53.428 9.872 1.00 57.06 282 SER A O 1
ATOM 2230 N N . CYS A 1 283 ? 7.407 53.180 8.201 1.00 57.34 283 CYS A N 1
ATOM 2231 C CA . CYS A 1 283 ? 6.632 52.074 7.596 1.00 57.34 283 CYS A CA 1
ATOM 2232 C C . CYS A 1 283 ? 6.449 50.856 8.512 1.00 57.34 283 CYS A C 1
ATOM 2234 O O . CYS A 1 283 ? 5.355 50.295 8.599 1.00 57.34 283 CYS A O 1
ATOM 2236 N N . GLY A 1 284 ? 7.503 50.463 9.232 1.00 64.00 284 GLY A N 1
ATOM 2237 C CA . GLY A 1 284 ? 7.427 49.391 10.223 1.00 64.00 284 GLY A CA 1
ATOM 2238 C C . GLY A 1 284 ? 6.527 49.767 11.403 1.00 64.00 284 GLY A C 1
ATOM 2239 O O . GLY A 1 284 ? 5.717 48.950 11.839 1.00 64.00 284 GLY A O 1
ATOM 2240 N N . ASP A 1 285 ? 6.614 51.009 11.887 1.00 63.84 285 ASP A N 1
ATOM 2241 C CA . ASP A 1 285 ? 5.741 51.523 12.948 1.00 63.84 285 ASP A CA 1
ATOM 2242 C C . ASP A 1 285 ? 4.287 51.656 12.478 1.00 63.84 285 ASP A C 1
ATOM 2244 O O . ASP A 1 285 ? 3.359 51.436 13.251 1.00 63.84 285 ASP A O 1
ATOM 2248 N N . MET A 1 286 ? 4.075 51.944 11.197 1.00 63.53 286 MET A N 1
ATOM 2249 C CA . MET A 1 286 ? 2.765 52.045 10.573 1.00 63.53 286 MET A CA 1
ATOM 2250 C C . MET A 1 286 ? 2.106 50.678 10.405 1.00 63.53 286 MET A C 1
ATOM 2252 O O . MET A 1 286 ? 0.935 50.507 10.745 1.00 63.53 286 MET A O 1
ATOM 2256 N N . LEU A 1 287 ? 2.869 49.671 9.975 1.00 66.44 287 LEU A N 1
ATOM 2257 C CA . LEU A 1 287 ? 2.402 48.288 9.947 1.00 66.44 287 LEU A CA 1
ATOM 2258 C C . LEU A 1 287 ? 2.087 47.798 11.371 1.00 66.44 287 LEU A C 1
ATOM 2260 O O . LEU A 1 287 ? 1.029 47.215 11.597 1.00 66.44 287 LEU A O 1
ATOM 2264 N N . ARG A 1 288 ? 2.947 48.109 12.356 1.00 66.19 288 ARG A N 1
ATOM 2265 C CA . ARG A 1 288 ? 2.690 47.836 13.783 1.00 66.19 288 ARG A CA 1
ATOM 2266 C C . ARG A 1 288 ? 1.421 48.519 14.278 1.00 66.19 288 ARG A C 1
ATOM 2268 O O . ARG A 1 288 ? 0.640 47.892 14.983 1.00 66.19 288 ARG A O 1
ATOM 2275 N N . ALA A 1 289 ? 1.200 49.777 13.912 1.00 63.06 289 ALA A N 1
ATOM 2276 C CA . ALA A 1 289 ? 0.031 50.543 14.319 1.00 63.06 289 ALA A CA 1
ATOM 2277 C C . ALA A 1 289 ? -1.260 50.022 13.670 1.00 63.06 289 ALA A C 1
ATOM 2279 O O . ALA A 1 289 ? -2.286 49.963 14.341 1.00 63.06 289 ALA A O 1
ATOM 2280 N N . LEU A 1 290 ? -1.209 49.575 12.411 1.00 62.53 290 LEU A N 1
ATOM 2281 C CA . LEU A 1 290 ? -2.324 48.902 11.733 1.00 62.53 290 LEU A CA 1
ATOM 2282 C C . LEU A 1 290 ? -2.660 47.559 12.395 1.00 62.53 290 LEU A C 1
ATOM 2284 O O . LEU A 1 290 ? -3.828 47.265 12.647 1.00 62.53 290 LEU A O 1
ATOM 2288 N N . LEU A 1 291 ? -1.641 46.765 12.735 1.00 66.38 291 LEU A N 1
ATOM 2289 C CA . LEU A 1 291 ? -1.804 45.491 13.441 1.00 66.38 291 LEU A CA 1
ATOM 2290 C C . LEU A 1 291 ? -2.308 45.689 14.880 1.00 66.38 291 LEU A C 1
ATOM 2292 O O . LEU A 1 291 ? -3.171 44.944 15.341 1.00 66.38 291 LEU A O 1
ATOM 2296 N N . TRP A 1 292 ? -1.831 46.725 15.572 1.00 68.69 292 TRP A N 1
ATOM 2297 C CA . TRP A 1 292 ? -2.315 47.113 16.895 1.00 68.69 292 TRP A CA 1
ATOM 2298 C C . TRP A 1 292 ? -3.767 47.602 16.847 1.00 68.69 292 TRP A C 1
ATOM 2300 O O . TRP A 1 292 ? -4.602 47.127 17.609 1.00 68.69 292 TRP A O 1
ATOM 2310 N N . ALA A 1 293 ? -4.118 48.482 15.909 1.00 56.22 293 ALA A N 1
ATOM 2311 C CA . ALA A 1 293 ? -5.492 48.956 15.754 1.00 56.22 293 ALA A CA 1
ATOM 2312 C C . ALA A 1 293 ? -6.468 47.820 15.399 1.00 56.22 293 ALA A C 1
ATOM 2314 O O . ALA A 1 293 ? -7.626 47.853 15.821 1.00 56.22 293 ALA A O 1
ATOM 2315 N N . ARG A 1 294 ? -5.992 46.787 14.683 1.00 62.41 294 ARG A N 1
ATOM 2316 C CA . ARG A 1 294 ? -6.719 45.528 14.462 1.00 62.41 294 ARG A CA 1
ATOM 2317 C C . ARG A 1 294 ? -6.921 44.749 15.765 1.00 62.41 294 ARG A C 1
ATOM 2319 O O . ARG A 1 294 ? -8.043 44.327 16.022 1.00 62.41 294 ARG A O 1
ATOM 2326 N N . ARG A 1 295 ? -5.878 44.587 16.593 1.00 60.78 295 ARG A N 1
ATOM 2327 C CA . ARG A 1 295 ? -5.979 43.957 17.928 1.00 60.78 295 ARG A CA 1
ATOM 2328 C C . ARG A 1 295 ? -7.039 44.639 18.798 1.00 60.78 295 ARG A C 1
ATOM 2330 O O . ARG A 1 295 ? -7.770 43.957 19.503 1.00 60.78 295 ARG A O 1
ATOM 2337 N N . GLU A 1 296 ? -7.140 45.962 18.712 1.00 62.56 296 GLU A N 1
ATOM 2338 C CA . GLU A 1 296 ? -8.082 46.767 19.499 1.00 62.56 296 GLU A CA 1
ATOM 2339 C C . GLU A 1 296 ? -9.486 46.886 18.869 1.00 62.56 296 GLU A C 1
ATOM 2341 O O . GLU A 1 296 ? -10.341 47.582 19.414 1.00 62.56 296 GLU A O 1
ATOM 2346 N N . GLY A 1 297 ? -9.743 46.242 17.721 1.00 53.38 297 GLY A N 1
ATOM 2347 C CA . GLY A 1 297 ? -11.058 46.233 17.063 1.00 53.38 297 GLY A CA 1
ATOM 2348 C C . GLY A 1 297 ? -11.483 47.567 16.432 1.00 53.38 297 GLY A C 1
ATOM 2349 O O . GLY A 1 297 ? -12.672 47.786 16.213 1.00 53.38 297 GLY A O 1
ATOM 2350 N N . LYS A 1 298 ? -10.538 48.475 16.148 1.00 50.81 298 LYS A N 1
ATOM 2351 C CA . LYS A 1 298 ? -10.815 49.864 15.719 1.00 50.81 298 LYS A CA 1
ATOM 2352 C C . LYS A 1 298 ? -10.648 50.125 14.214 1.00 50.81 298 LYS A C 1
ATOM 2354 O O . LYS A 1 298 ? -10.843 51.256 13.779 1.00 50.81 298 LYS A O 1
ATOM 2359 N N . ALA A 1 299 ? -10.290 49.120 13.412 1.00 54.56 299 ALA A N 1
ATOM 2360 C CA . ALA A 1 299 ? -9.985 49.268 11.983 1.00 54.56 299 ALA A CA 1
ATOM 2361 C C . ALA A 1 299 ? -10.919 48.420 11.083 1.00 54.56 299 ALA A C 1
ATOM 2363 O O . ALA A 1 299 ? -11.072 47.231 11.356 1.00 54.56 299 ALA A O 1
ATOM 2364 N N . PRO A 1 300 ? -11.491 48.960 9.982 1.00 51.50 300 PRO A N 1
ATOM 2365 C CA . PRO A 1 300 ? -12.424 48.248 9.103 1.00 51.50 300 PRO A CA 1
ATOM 2366 C C . PRO A 1 300 ? -11.758 47.477 7.940 1.00 51.50 300 PRO A C 1
ATOM 2368 O O . PRO A 1 300 ? -12.432 47.169 6.960 1.00 51.50 300 PRO A O 1
ATOM 2371 N N . ILE A 1 301 ? -10.462 47.148 8.015 1.00 51.12 301 ILE A N 1
ATOM 2372 C CA . ILE A 1 301 ? -9.761 46.356 6.983 1.00 51.12 301 ILE A CA 1
ATOM 2373 C C . ILE A 1 301 ? -9.757 44.883 7.412 1.00 51.12 301 ILE A C 1
ATOM 2375 O O . ILE A 1 301 ? -9.239 44.552 8.477 1.00 51.12 301 ILE A O 1
ATOM 2379 N N . TRP A 1 302 ? -10.330 43.992 6.598 1.00 62.62 302 TRP A N 1
ATOM 2380 C CA . TRP A 1 302 ? -10.715 42.647 7.049 1.00 62.62 302 TRP A CA 1
ATOM 2381 C C . TRP A 1 302 ? -9.676 41.548 6.787 1.00 62.62 302 TRP A C 1
ATOM 2383 O O . TRP A 1 302 ? -9.751 40.503 7.432 1.00 62.62 302 TRP A O 1
ATOM 2393 N N . LYS A 1 303 ? -8.677 41.743 5.910 1.00 67.88 303 LYS A N 1
ATOM 2394 C CA . LYS A 1 303 ? -7.621 40.731 5.703 1.00 67.88 303 LYS A CA 1
ATOM 2395 C C . LYS A 1 303 ? -6.357 41.278 5.023 1.00 67.88 303 LYS A C 1
ATOM 2397 O O . LYS A 1 303 ? -6.435 41.771 3.901 1.00 67.88 303 LYS A O 1
ATOM 2402 N N . LEU A 1 304 ? -5.194 41.145 5.668 1.00 76.31 304 LEU A N 1
ATOM 2403 C CA . LEU A 1 304 ? -3.873 41.326 5.045 1.00 76.31 304 LEU A CA 1
ATOM 2404 C C . LEU A 1 304 ? -3.285 39.940 4.753 1.00 76.31 304 LEU A C 1
ATOM 2406 O O . LEU A 1 304 ? -3.178 39.129 5.669 1.00 76.31 304 LEU A O 1
ATOM 2410 N N . GLU A 1 305 ? -2.910 39.663 3.507 1.00 75.62 305 GLU A N 1
ATOM 2411 C CA . GLU A 1 305 ? -2.301 38.388 3.107 1.00 75.62 305 GLU A CA 1
ATOM 2412 C C . GLU A 1 305 ? -0.913 38.615 2.516 1.00 75.62 305 GLU A C 1
ATOM 2414 O O . GLU A 1 305 ? -0.738 39.463 1.645 1.00 75.62 305 GLU A O 1
ATOM 2419 N N . LEU A 1 306 ? 0.067 37.840 2.980 1.00 76.81 306 LEU A N 1
ATOM 2420 C CA . LEU A 1 306 ? 1.426 37.820 2.447 1.00 76.81 306 LEU A CA 1
ATOM 2421 C C . LEU A 1 306 ? 1.597 36.518 1.660 1.00 76.81 306 LEU A C 1
ATOM 2423 O O . LEU A 1 306 ? 1.461 35.436 2.231 1.00 76.81 306 LEU A O 1
ATOM 2427 N N . VAL A 1 307 ? 1.856 36.607 0.359 1.00 70.44 307 VAL A N 1
ATOM 2428 C CA . VAL A 1 307 ? 1.963 35.445 -0.537 1.00 70.44 307 VAL A CA 1
ATOM 2429 C C . VAL A 1 307 ? 3.356 35.442 -1.151 1.00 70.44 307 VAL A C 1
ATOM 2431 O O . VAL A 1 307 ? 3.704 36.379 -1.852 1.00 70.44 307 VAL A O 1
ATOM 2434 N N . GLU A 1 308 ? 4.166 34.412 -0.895 1.00 69.12 308 GLU A N 1
ATOM 2435 C CA . GLU A 1 308 ? 5.499 34.244 -1.517 1.00 69.12 308 GLU A CA 1
ATOM 2436 C C . GLU A 1 308 ? 6.486 35.414 -1.281 1.00 69.12 308 GLU A C 1
ATOM 2438 O O . GLU A 1 308 ? 7.411 35.636 -2.057 1.00 69.12 308 GLU A O 1
ATOM 2443 N N . CYS A 1 309 ? 6.323 36.186 -0.202 1.00 66.06 309 CYS A N 1
ATOM 2444 C CA . CYS A 1 309 ? 7.271 37.243 0.161 1.00 66.06 309 CYS A CA 1
ATOM 2445 C C . CYS A 1 309 ? 8.608 36.632 0.623 1.00 66.06 309 CYS A C 1
ATOM 2447 O O . CYS A 1 309 ? 8.657 35.941 1.642 1.00 66.06 309 CYS A O 1
ATOM 2449 N N . ALA A 1 310 ? 9.691 36.873 -0.119 1.00 52.69 310 ALA A N 1
ATOM 2450 C CA . ALA A 1 310 ? 11.028 36.383 0.217 1.00 52.69 310 ALA A CA 1
ATOM 2451 C C . ALA A 1 310 ? 11.758 37.319 1.205 1.00 52.69 310 ALA A C 1
ATOM 2453 O O . ALA A 1 310 ? 11.462 38.510 1.277 1.00 52.69 310 ALA A O 1
ATOM 2454 N N . HIS A 1 311 ? 12.732 36.754 1.933 1.00 58.25 311 HIS A N 1
ATOM 2455 C CA . HIS A 1 311 ? 13.633 37.416 2.891 1.00 58.25 311 HIS A CA 1
ATOM 2456 C C . HIS A 1 311 ? 12.948 38.096 4.090 1.00 58.25 311 HIS A C 1
ATOM 2458 O O . HIS A 1 311 ? 12.634 39.282 4.083 1.00 58.25 311 HIS A O 1
ATOM 2464 N N . VAL A 1 312 ? 12.809 37.359 5.198 1.00 53.56 312 VAL A N 1
ATOM 2465 C CA . VAL A 1 312 ? 12.599 37.978 6.515 1.00 53.56 312 VAL A CA 1
ATOM 2466 C C . VAL A 1 312 ? 13.971 38.362 7.070 1.00 53.56 312 VAL A C 1
ATOM 2468 O O . VAL A 1 312 ? 14.870 37.525 7.158 1.00 53.56 312 VAL A O 1
ATOM 2471 N N . SER A 1 313 ? 14.144 39.644 7.389 1.00 48.94 313 SER A N 1
ATOM 2472 C CA . SER A 1 313 ? 15.356 40.207 7.996 1.00 48.94 313 SER A CA 1
ATOM 2473 C C . SER A 1 313 ? 15.876 39.332 9.151 1.00 48.94 313 SER A C 1
ATOM 2475 O O . SER A 1 313 ? 15.095 38.836 9.962 1.00 48.94 313 SER A O 1
ATOM 2477 N N . GLN A 1 314 ? 17.204 39.179 9.271 1.00 50.00 314 GLN A N 1
ATOM 2478 C CA . GLN A 1 314 ? 17.845 38.464 10.394 1.00 50.00 314 GLN A CA 1
ATOM 2479 C C . GLN A 1 314 ? 17.639 39.163 11.752 1.00 50.00 314 GLN A C 1
ATOM 2481 O O . GLN A 1 314 ? 18.067 38.662 12.793 1.00 50.00 314 GLN A O 1
ATOM 2486 N N . ASN A 1 315 ? 16.992 40.329 11.762 1.00 57.72 315 ASN A N 1
ATOM 2487 C CA . ASN A 1 315 ? 16.667 41.049 12.974 1.00 57.72 315 ASN A CA 1
ATOM 2488 C C . ASN A 1 315 ? 15.551 40.327 13.754 1.00 57.72 315 ASN A C 1
ATOM 2490 O O . ASN A 1 315 ? 14.407 40.221 13.312 1.00 57.72 315 ASN A O 1
ATOM 2494 N N . LEU A 1 316 ? 15.877 39.877 14.968 1.00 47.03 316 LEU A N 1
ATOM 2495 C CA . LEU A 1 316 ? 14.965 39.209 15.905 1.00 47.03 316 LEU A CA 1
ATOM 2496 C C . LEU A 1 316 ? 13.677 40.003 16.196 1.00 47.03 316 LEU A C 1
ATOM 2498 O O . LEU A 1 316 ? 12.640 39.397 16.466 1.00 47.03 316 LEU A O 1
ATOM 2502 N N . ALA A 1 317 ? 13.713 41.338 16.119 1.00 54.50 317 ALA A N 1
ATOM 2503 C CA . ALA A 1 317 ? 12.520 42.170 16.264 1.00 54.50 317 ALA A CA 1
ATOM 2504 C C . ALA A 1 317 ? 11.563 42.032 15.063 1.00 54.50 317 ALA A C 1
ATOM 2506 O O . ALA A 1 317 ? 10.347 42.033 15.244 1.00 54.50 317 ALA A O 1
ATOM 2507 N N . HIS A 1 318 ? 12.102 41.850 13.853 1.00 56.66 318 HIS A N 1
ATOM 2508 C CA . HIS A 1 318 ? 11.328 41.634 12.626 1.00 56.66 318 HIS A CA 1
ATOM 2509 C C . HIS A 1 318 ? 10.744 40.215 12.568 1.00 56.66 318 HIS A C 1
ATOM 2511 O O . HIS A 1 318 ? 9.602 40.040 12.154 1.00 56.66 318 HIS A O 1
ATOM 2517 N N . LEU A 1 319 ? 11.478 39.215 13.068 1.00 52.28 319 LEU A N 1
ATOM 2518 C CA . LEU A 1 319 ? 10.985 37.837 13.190 1.00 52.28 319 LEU A CA 1
ATOM 2519 C C . LEU A 1 319 ? 9.846 37.706 14.212 1.00 52.28 319 LEU A C 1
ATOM 2521 O O . LEU A 1 319 ? 8.884 36.984 13.962 1.00 52.28 319 LEU A O 1
ATOM 2525 N N . ARG A 1 320 ? 9.910 38.437 15.335 1.00 53.06 320 ARG A N 1
ATOM 2526 C CA . ARG A 1 320 ? 8.795 38.519 16.297 1.00 53.06 320 ARG A CA 1
ATOM 2527 C C . ARG A 1 320 ? 7.558 39.172 15.687 1.00 53.06 320 ARG A C 1
ATOM 2529 O O . ARG A 1 320 ? 6.472 38.624 15.811 1.00 53.06 320 ARG A O 1
ATOM 2536 N N . LEU A 1 321 ? 7.741 40.284 14.970 1.00 54.22 321 LEU A N 1
ATOM 2537 C CA . LEU A 1 321 ? 6.660 40.944 14.235 1.00 54.22 321 LEU A CA 1
ATOM 2538 C C . LEU A 1 321 ? 5.989 39.981 13.240 1.00 54.22 321 LEU A C 1
ATOM 2540 O O . LEU A 1 321 ? 4.768 39.941 13.143 1.00 54.22 321 LEU A O 1
ATOM 2544 N N . PHE A 1 322 ? 6.786 39.185 12.522 1.00 52.31 322 PHE A N 1
ATOM 2545 C CA . PHE A 1 322 ? 6.287 38.204 11.560 1.00 52.31 322 PHE A CA 1
ATOM 2546 C C . PHE A 1 322 ? 5.508 37.065 12.238 1.00 52.31 322 PHE A C 1
ATOM 2548 O O . PHE A 1 322 ? 4.450 36.673 11.753 1.00 52.31 322 PHE A O 1
ATOM 2555 N N . ALA A 1 323 ? 5.977 36.581 13.392 1.00 51.62 323 ALA A N 1
ATOM 2556 C CA . ALA A 1 323 ? 5.272 35.571 14.181 1.00 51.62 323 ALA A CA 1
ATOM 2557 C C . ALA A 1 323 ? 3.907 36.072 14.693 1.00 51.62 323 ALA A C 1
ATOM 2559 O O . ALA A 1 323 ? 2.919 35.343 14.607 1.00 51.62 323 ALA A O 1
ATOM 2560 N N . ASP A 1 324 ? 3.819 37.329 15.138 1.00 50.28 324 ASP A N 1
ATOM 2561 C CA . ASP A 1 324 ? 2.558 37.928 15.601 1.00 50.28 324 ASP A CA 1
ATOM 2562 C C . ASP A 1 324 ? 1.535 38.104 14.458 1.00 50.28 324 ASP A C 1
ATOM 2564 O O . ASP A 1 324 ? 0.329 37.995 14.680 1.00 50.28 324 ASP A O 1
ATOM 2568 N N . VAL A 1 325 ? 2.002 38.331 13.223 1.00 48.50 325 VAL A N 1
ATOM 2569 C CA . VAL A 1 325 ? 1.157 38.436 12.016 1.00 48.50 325 VAL A CA 1
ATOM 2570 C C . VAL A 1 325 ? 0.602 37.078 11.577 1.00 48.50 325 VAL A C 1
ATOM 2572 O O . VAL A 1 325 ? -0.543 37.001 11.133 1.00 48.50 325 VAL A O 1
ATOM 2575 N N . VAL A 1 326 ? 1.395 36.010 11.692 1.00 47.03 326 VAL A N 1
ATOM 2576 C CA . VAL A 1 326 ? 1.030 34.666 11.210 1.00 47.03 326 VAL A CA 1
ATOM 2577 C C . VAL A 1 326 ? 0.113 33.921 12.195 1.00 47.03 326 VAL A C 1
ATOM 2579 O O . VAL A 1 326 ? -0.669 33.073 11.772 1.00 47.03 326 VAL A O 1
ATOM 2582 N N . CYS A 1 327 ? 0.148 34.258 13.488 1.00 40.94 327 CYS A N 1
ATOM 2583 C CA . CYS A 1 327 ? -0.542 33.505 14.544 1.00 40.94 327 CYS A CA 1
ATOM 2584 C C . CYS A 1 327 ? -1.966 33.983 14.913 1.00 40.94 327 CYS A C 1
ATOM 2586 O O . CYS A 1 327 ? -2.540 33.443 15.857 1.00 40.94 327 CYS A O 1
ATOM 2588 N N . SER A 1 328 ? -2.576 34.952 14.216 1.00 38.56 328 SER A N 1
ATOM 2589 C CA . SER A 1 328 ? -3.960 35.371 14.524 1.00 38.56 328 SER A CA 1
ATOM 2590 C C . SER A 1 328 ? -5.002 34.510 13.791 1.00 38.56 328 SER A C 1
ATOM 2592 O O . SER A 1 328 ? -5.069 34.571 12.560 1.00 38.56 328 SER A O 1
ATOM 2594 N N . ASP A 1 329 ? -5.839 33.760 14.518 1.00 38.94 329 ASP A N 1
ATOM 2595 C CA . ASP A 1 329 ? -7.002 33.058 13.951 1.00 38.94 329 ASP A CA 1
ATOM 2596 C C . ASP A 1 329 ? -8.217 33.988 13.728 1.00 38.94 329 ASP A C 1
ATOM 2598 O O . ASP A 1 329 ? -8.239 35.145 14.158 1.00 38.94 329 ASP A O 1
ATOM 2602 N N . GLU A 1 330 ? -9.239 33.482 13.029 1.00 37.53 330 GLU A N 1
ATOM 2603 C CA . GLU A 1 330 ? -10.442 34.230 12.629 1.00 37.53 330 GLU A CA 1
ATOM 2604 C C . GLU A 1 330 ? -11.349 34.675 13.797 1.00 37.53 330 GLU A C 1
ATOM 2606 O O . GLU A 1 330 ? -12.324 35.386 13.554 1.00 37.53 330 GLU A O 1
ATOM 2611 N N . LYS A 1 331 ? -11.063 34.304 15.056 1.00 37.56 331 LYS A N 1
ATOM 2612 C CA . LYS A 1 331 ? -11.944 34.587 16.206 1.00 37.56 331 LYS A CA 1
ATOM 2613 C C . LYS A 1 331 ? -11.350 35.509 17.270 1.00 37.56 331 LYS A C 1
ATOM 2615 O O . LYS A 1 331 ? -12.031 35.807 18.247 1.00 37.56 331 LYS A O 1
ATOM 2620 N N . GLY A 1 332 ? -10.130 36.016 17.090 1.00 35.59 332 GLY A N 1
ATOM 2621 C CA . GLY A 1 332 ? -9.567 37.024 17.996 1.00 35.59 332 GLY A CA 1
ATOM 2622 C C . GLY A 1 332 ? -9.329 36.524 19.427 1.00 35.59 332 GLY A C 1
ATOM 2623 O O . GLY A 1 332 ? -9.261 37.330 20.355 1.00 35.59 332 GLY A O 1
ATOM 2624 N N . HIS A 1 333 ? -9.178 35.213 19.629 1.00 32.50 333 HIS A N 1
ATOM 2625 C CA . HIS A 1 333 ? -8.807 34.657 20.927 1.00 32.50 333 HIS A CA 1
ATOM 2626 C C . HIS A 1 333 ? -7.297 34.442 21.003 1.00 32.50 333 HIS A C 1
ATOM 2628 O O . HIS A 1 333 ? -6.757 33.488 20.450 1.00 32.50 333 HIS A O 1
ATOM 2634 N N . TRP A 1 334 ? -6.615 35.314 21.744 1.00 39.81 334 TRP A N 1
ATOM 2635 C CA . TRP A 1 334 ? -5.259 35.036 22.204 1.00 39.81 334 TRP A CA 1
ATOM 2636 C C . TRP A 1 334 ? -5.338 34.178 23.468 1.00 39.81 334 TRP A C 1
ATOM 2638 O O . TRP A 1 334 ? -5.911 34.606 24.471 1.00 39.81 334 TRP A O 1
ATOM 2648 N N . GLN A 1 335 ? -4.765 32.972 23.430 1.00 33.12 335 GLN A N 1
ATOM 2649 C CA . GLN A 1 335 ? -4.395 32.278 24.662 1.00 33.12 335 GLN A CA 1
ATOM 2650 C C . GLN A 1 335 ? -3.191 32.999 25.275 1.00 33.12 335 GLN A C 1
ATOM 2652 O O . GLN A 1 335 ? -2.229 33.332 24.585 1.00 33.12 335 GLN A O 1
ATOM 2657 N N . ASP A 1 336 ? -3.305 33.292 26.565 1.00 31.08 336 ASP A N 1
ATOM 2658 C CA . ASP A 1 336 ? -2.417 34.151 27.339 1.00 31.08 336 ASP A CA 1
ATOM 2659 C C . ASP A 1 336 ? -0.939 33.708 27.255 1.00 31.08 336 ASP A C 1
ATOM 2661 O O . ASP A 1 336 ? -0.580 32.580 27.598 1.00 31.08 336 ASP A O 1
ATOM 2665 N N . ALA A 1 337 ? -0.063 34.610 26.802 1.00 33.41 337 ALA A N 1
ATOM 2666 C CA . ALA A 1 337 ? 1.372 34.367 26.609 1.00 33.41 337 ALA A CA 1
ATOM 2667 C C . ALA A 1 337 ? 2.176 34.362 27.928 1.00 33.41 337 ALA A C 1
ATOM 2669 O O . ALA A 1 337 ? 3.408 34.373 27.913 1.00 33.41 337 ALA A O 1
ATOM 2670 N N . SER A 1 338 ? 1.496 34.329 29.075 1.00 29.91 338 SER A N 1
ATOM 2671 C CA . SER A 1 338 ? 2.094 34.263 30.410 1.00 29.91 338 SER A CA 1
ATOM 2672 C C . SER A 1 338 ? 2.624 32.866 30.790 1.00 29.91 338 SER A C 1
ATOM 2674 O O . SER A 1 338 ? 3.321 32.740 31.795 1.00 29.91 338 SER A O 1
ATOM 2676 N N . PHE A 1 339 ? 2.374 31.828 29.976 1.00 31.69 339 PHE A N 1
ATOM 2677 C CA . PHE A 1 339 ? 2.767 30.440 30.278 1.00 31.69 339 PHE A CA 1
ATOM 2678 C C . PHE A 1 339 ? 4.025 29.908 29.578 1.00 31.69 339 PHE A C 1
ATOM 2680 O O . PHE A 1 339 ? 4.467 28.805 29.901 1.00 31.69 339 PHE A O 1
ATOM 2687 N N . TYR A 1 340 ? 4.652 30.661 28.673 1.00 29.80 340 TYR A N 1
ATOM 2688 C CA . TYR A 1 340 ? 5.897 30.208 28.050 1.00 29.80 340 TYR A CA 1
ATOM 2689 C C . TYR A 1 340 ? 7.102 30.659 28.867 1.00 29.80 340 TYR A C 1
ATOM 2691 O O . TYR A 1 340 ? 7.424 31.846 28.956 1.00 29.80 340 TYR A O 1
ATOM 2699 N N . THR A 1 341 ? 7.810 29.696 29.455 1.00 38.12 341 THR A N 1
ATOM 2700 C CA . THR A 1 341 ? 9.118 29.989 30.037 1.00 38.12 341 THR A CA 1
ATOM 2701 C C . THR A 1 341 ? 10.086 30.412 28.927 1.00 38.12 341 THR A C 1
ATOM 2703 O O . THR A 1 341 ? 9.973 29.996 27.775 1.00 38.12 341 THR A O 1
ATOM 2706 N N . ASN A 1 342 ? 11.088 31.224 29.277 1.00 35.09 342 ASN A N 1
ATOM 2707 C CA . ASN A 1 342 ? 12.113 31.797 28.382 1.00 35.09 342 ASN A CA 1
ATOM 2708 C C . ASN A 1 342 ? 12.899 30.745 27.548 1.00 35.09 342 ASN A C 1
ATOM 2710 O O . ASN A 1 342 ? 13.731 31.089 26.708 1.00 35.09 342 ASN A O 1
ATOM 2714 N N . ARG A 1 343 ? 12.662 29.454 27.802 1.00 33.94 343 ARG A N 1
ATOM 2715 C CA . ARG A 1 343 ? 13.236 28.304 27.109 1.00 33.94 343 ARG A CA 1
ATOM 2716 C C . ARG A 1 343 ? 12.475 27.965 25.823 1.00 33.94 343 ARG A C 1
ATOM 2718 O O . ARG A 1 343 ? 13.121 27.832 24.791 1.00 33.94 343 ARG A O 1
ATOM 2725 N N . ASP A 1 344 ? 11.145 27.969 25.841 1.00 38.72 344 ASP A N 1
ATOM 2726 C CA . ASP A 1 344 ? 10.317 27.501 24.717 1.00 38.72 344 ASP A CA 1
ATOM 2727 C C . ASP A 1 344 ? 10.336 28.481 23.533 1.00 38.72 344 ASP A C 1
ATOM 2729 O O . ASP A 1 344 ? 10.456 28.081 22.377 1.00 38.72 344 ASP A O 1
ATOM 2733 N N . ALA A 1 345 ? 10.359 29.789 23.812 1.00 39.12 345 ALA A N 1
ATOM 2734 C CA . ALA A 1 345 ? 10.531 30.819 22.783 1.00 39.12 345 ALA A CA 1
ATOM 2735 C C . ALA A 1 345 ? 11.943 30.807 22.157 1.00 39.12 345 ALA A C 1
ATOM 2737 O O . ALA A 1 345 ? 12.111 31.141 20.983 1.00 39.12 345 ALA A O 1
ATOM 2738 N N . ARG A 1 346 ? 12.973 30.404 22.921 1.00 38.22 346 ARG A N 1
ATOM 2739 C CA . ARG A 1 346 ? 14.341 30.210 22.405 1.00 38.22 346 ARG A CA 1
ATOM 2740 C C . ARG A 1 346 ? 14.463 28.930 21.588 1.00 38.22 346 ARG A C 1
ATOM 2742 O O . ARG A 1 346 ? 15.250 28.903 20.648 1.00 38.22 346 ARG A O 1
ATOM 2749 N N . GLU A 1 347 ? 13.708 27.898 21.940 1.00 37.94 347 GLU A N 1
ATOM 2750 C CA . GLU A 1 347 ? 13.682 26.617 21.238 1.00 37.94 347 GLU A CA 1
ATOM 2751 C C . GLU A 1 347 ? 12.942 26.751 19.904 1.00 37.94 347 GLU A C 1
ATOM 2753 O O . GLU A 1 347 ? 13.468 26.329 18.882 1.00 37.94 347 GLU A O 1
ATOM 2758 N N . TYR A 1 348 ? 11.834 27.498 19.863 1.00 41.31 348 TYR A N 1
ATOM 2759 C CA . TYR A 1 348 ? 11.126 27.812 18.617 1.00 41.31 348 TYR A CA 1
ATOM 2760 C C . TYR A 1 348 ? 11.958 28.692 17.666 1.00 41.31 348 TYR A C 1
ATOM 2762 O O . TYR A 1 348 ? 12.064 28.406 16.472 1.00 41.31 348 TYR A O 1
ATOM 2770 N N . ALA A 1 349 ? 12.635 29.719 18.199 1.00 38.69 349 ALA A N 1
ATOM 2771 C CA . ALA A 1 349 ? 13.569 30.540 17.424 1.00 38.69 349 ALA A CA 1
ATOM 2772 C C . ALA A 1 349 ? 14.809 29.748 16.960 1.00 38.69 349 ALA A C 1
ATOM 2774 O O . ALA A 1 349 ? 15.344 30.028 15.889 1.00 38.69 349 ALA A O 1
ATOM 2775 N N . ARG A 1 350 ? 15.254 28.741 17.729 1.00 37.44 350 ARG A N 1
ATOM 2776 C CA . ARG A 1 350 ? 16.329 27.819 17.328 1.00 37.44 350 ARG A CA 1
ATOM 2777 C C . ARG A 1 350 ? 15.895 26.888 16.206 1.00 37.44 350 ARG A C 1
ATOM 2779 O O . ARG A 1 350 ? 16.655 26.753 15.260 1.00 37.44 350 ARG A O 1
ATOM 2786 N N . THR A 1 351 ? 14.712 26.286 16.275 1.00 38.94 351 THR A N 1
ATOM 2787 C CA . THR A 1 351 ? 14.222 25.364 15.236 1.00 38.94 351 THR A CA 1
ATOM 2788 C C . THR A 1 351 ? 14.076 26.079 13.894 1.00 38.94 351 THR A C 1
ATOM 2790 O O . THR A 1 351 ? 14.554 25.582 12.879 1.00 38.94 351 THR A O 1
ATOM 2793 N N . PHE A 1 352 ? 13.554 27.308 13.905 1.00 37.88 352 PHE A N 1
ATOM 2794 C CA . PHE A 1 352 ? 13.445 28.126 12.697 1.00 37.88 352 PHE A CA 1
ATOM 2795 C C . PHE A 1 352 ? 14.813 28.614 12.182 1.00 37.88 352 PHE A C 1
ATOM 2797 O O . PHE A 1 352 ? 15.078 28.597 10.981 1.00 37.88 352 PHE A O 1
ATOM 2804 N N . ALA A 1 353 ? 15.734 28.994 13.080 1.00 35.84 353 ALA A N 1
ATOM 2805 C CA . ALA A 1 353 ? 17.102 29.337 12.693 1.00 35.84 353 ALA A CA 1
ATOM 2806 C C . ALA A 1 353 ? 17.865 28.131 12.118 1.00 35.84 353 ALA A C 1
ATOM 2808 O O . ALA A 1 353 ? 18.665 28.320 11.209 1.00 35.84 353 ALA A O 1
ATOM 2809 N N . ILE A 1 354 ? 17.600 26.910 12.598 1.00 36.09 354 ILE A N 1
ATOM 2810 C CA . ILE A 1 354 ? 18.197 25.660 12.105 1.00 36.09 354 ILE A CA 1
ATOM 2811 C C . ILE A 1 354 ? 17.687 25.318 10.699 1.00 36.09 354 ILE A C 1
ATOM 2813 O O . ILE A 1 354 ? 18.499 24.926 9.866 1.00 36.09 354 ILE A O 1
ATOM 2817 N N . GLU A 1 355 ? 16.407 25.538 10.382 1.00 34.88 355 GLU A N 1
ATOM 2818 C CA . GLU A 1 355 ? 15.880 25.338 9.019 1.00 34.88 355 GLU A CA 1
ATOM 2819 C C . GLU A 1 355 ? 16.484 26.328 8.008 1.00 34.88 355 GLU A C 1
ATOM 2821 O O . GLU A 1 355 ? 16.863 25.941 6.901 1.00 34.88 355 GLU A O 1
ATOM 2826 N N . VAL A 1 356 ? 16.697 27.585 8.411 1.00 36.81 356 VAL A N 1
ATOM 2827 C CA . VAL A 1 356 ? 17.370 28.593 7.569 1.00 36.81 356 VAL A CA 1
ATOM 2828 C C . VAL A 1 356 ? 18.883 28.330 7.454 1.00 36.81 356 VAL A C 1
ATOM 2830 O O . VAL A 1 356 ? 19.474 28.574 6.399 1.00 36.81 356 VAL A O 1
ATOM 2833 N N . PHE A 1 357 ? 19.531 27.802 8.502 1.00 31.11 357 PHE A N 1
ATOM 2834 C CA . PHE A 1 357 ? 20.957 27.444 8.471 1.00 31.11 357 PHE A CA 1
ATOM 2835 C C . PHE A 1 357 ? 21.220 26.169 7.660 1.00 31.11 357 PHE A C 1
ATOM 2837 O O . PHE A 1 357 ? 22.207 26.116 6.930 1.00 31.11 357 PHE A O 1
ATOM 2844 N N . ALA A 1 358 ? 20.329 25.173 7.720 1.00 33.47 358 ALA A N 1
ATOM 2845 C CA . ALA A 1 358 ? 20.425 23.938 6.940 1.00 33.47 358 ALA A CA 1
ATOM 2846 C C . ALA A 1 358 ? 20.363 24.216 5.429 1.00 33.47 358 ALA A C 1
ATOM 2848 O O . ALA A 1 358 ? 21.122 23.626 4.661 1.00 33.47 358 ALA A O 1
ATOM 2849 N N . HIS A 1 359 ? 19.562 25.201 5.015 1.00 33.78 359 HIS A N 1
ATOM 2850 C CA . HIS A 1 359 ? 19.464 25.612 3.614 1.00 33.78 359 HIS A CA 1
ATOM 2851 C C . HIS A 1 359 ? 20.718 26.355 3.095 1.00 33.78 359 HIS A C 1
ATOM 2853 O O . HIS A 1 359 ? 20.956 26.390 1.889 1.00 33.78 359 HIS A O 1
ATOM 2859 N N . LYS A 1 360 ? 21.548 26.923 3.990 1.00 30.88 360 LYS A N 1
ATOM 2860 C CA . LYS A 1 360 ? 22.828 27.587 3.655 1.00 30.88 360 LYS A CA 1
ATOM 2861 C C . LYS A 1 360 ? 24.063 26.704 3.863 1.00 30.88 360 LYS A C 1
ATOM 2863 O O . LYS A 1 360 ? 25.059 26.897 3.171 1.00 30.88 360 LYS A O 1
ATOM 2868 N N . PHE A 1 361 ? 24.020 25.734 4.777 1.00 29.50 361 PHE A N 1
ATOM 2869 C CA . PHE A 1 361 ? 25.137 24.817 5.041 1.00 29.50 361 PHE A CA 1
ATOM 2870 C C . PHE A 1 361 ? 25.385 23.856 3.866 1.00 29.50 361 PHE A C 1
ATOM 2872 O O . PHE A 1 361 ? 26.532 23.542 3.562 1.00 29.50 361 PHE A O 1
ATOM 2879 N N . VAL A 1 362 ? 24.329 23.483 3.133 1.00 36.03 362 VAL A N 1
ATOM 2880 C CA . VAL A 1 362 ? 24.425 22.660 1.913 1.00 36.03 362 VAL A CA 1
ATOM 2881 C C . VAL A 1 362 ? 25.024 23.434 0.722 1.00 36.03 362 VAL A C 1
ATOM 2883 O O . VAL A 1 362 ? 25.558 22.819 -0.192 1.00 36.03 362 VAL A O 1
ATOM 2886 N N . GLN A 1 363 ? 25.029 24.774 0.743 1.00 35.28 363 GLN A N 1
ATOM 2887 C CA . GLN A 1 363 ? 25.559 25.595 -0.359 1.00 35.28 363 GLN A CA 1
ATOM 2888 C C . GLN A 1 363 ? 27.063 25.925 -0.256 1.00 35.28 363 GLN A C 1
ATOM 2890 O O . GLN A 1 363 ? 27.637 26.357 -1.248 1.00 35.28 363 GLN A O 1
ATOM 2895 N N . ASN A 1 364 ? 27.718 25.722 0.898 1.00 29.72 364 ASN A N 1
ATOM 2896 C CA . ASN A 1 364 ? 29.081 26.234 1.148 1.00 29.72 364 ASN A CA 1
ATOM 2897 C C . ASN A 1 364 ? 30.170 25.172 1.408 1.00 29.72 364 ASN A C 1
ATOM 2899 O O . ASN A 1 364 ? 31.301 25.534 1.727 1.00 29.72 364 ASN A O 1
ATOM 2903 N N . LEU A 1 365 ? 29.888 23.877 1.242 1.00 27.55 365 LEU A N 1
ATOM 2904 C CA . LEU A 1 365 ? 30.910 22.818 1.303 1.00 27.55 365 LEU A CA 1
ATOM 2905 C C . LEU A 1 365 ? 31.390 22.418 -0.104 1.00 27.55 365 LEU A C 1
ATOM 2907 O O . LEU A 1 365 ? 31.271 21.269 -0.514 1.00 27.55 365 LEU A O 1
ATOM 2911 N N . GLY A 1 366 ? 31.941 23.382 -0.845 1.00 28.77 366 GLY A N 1
ATOM 2912 C CA . GLY A 1 366 ? 32.749 23.131 -2.041 1.00 28.77 366 GLY A CA 1
ATOM 2913 C C . GLY A 1 366 ? 34.232 23.184 -1.678 1.00 28.77 366 GLY A C 1
ATOM 2914 O O . GLY A 1 366 ? 34.801 24.268 -1.574 1.00 28.77 366 GLY A O 1
ATOM 2915 N N . TYR A 1 367 ? 34.853 22.028 -1.437 1.00 28.44 367 TYR A N 1
ATOM 2916 C CA . TYR A 1 367 ? 36.297 21.933 -1.215 1.00 28.44 367 TYR A CA 1
ATOM 2917 C C . TYR A 1 367 ? 37.047 22.036 -2.549 1.00 28.44 367 TYR A C 1
ATOM 2919 O O . TYR A 1 367 ? 36.840 21.233 -3.456 1.00 28.44 367 TYR A O 1
ATOM 2927 N N . HIS A 1 368 ? 37.951 23.014 -2.633 1.00 29.23 368 HIS A N 1
ATOM 2928 C CA . HIS A 1 368 ? 39.021 23.082 -3.624 1.00 29.23 368 HIS A CA 1
ATOM 2929 C C . HIS A 1 368 ? 39.913 21.836 -3.538 1.00 29.23 368 HIS A C 1
ATOM 2931 O O . HIS A 1 368 ? 40.388 21.512 -2.451 1.00 29.23 368 HIS A O 1
ATOM 2937 N N . ASN A 1 369 ? 40.223 21.212 -4.677 1.00 28.41 369 ASN A N 1
ATOM 2938 C CA . ASN A 1 369 ? 41.551 20.653 -4.911 1.00 28.41 369 ASN A CA 1
ATOM 2939 C C . ASN A 1 369 ? 41.880 20.573 -6.407 1.00 28.41 369 ASN A C 1
ATOM 2941 O O . ASN A 1 369 ? 41.027 20.349 -7.258 1.00 28.41 369 ASN A O 1
ATOM 2945 N N . THR A 1 370 ? 43.147 20.855 -6.658 1.00 27.48 370 THR A N 1
ATOM 2946 C CA . THR A 1 370 ? 43.854 21.141 -7.905 1.00 27.48 370 THR A CA 1
ATOM 2947 C C . THR A 1 370 ? 44.098 19.913 -8.787 1.00 27.48 370 THR A C 1
ATOM 2949 O O . THR A 1 370 ? 44.355 18.827 -8.271 1.00 27.48 370 THR A O 1
ATOM 2952 N N . GLU A 1 371 ? 44.089 20.123 -10.110 1.00 27.84 371 GLU A N 1
ATOM 2953 C CA . GLU A 1 371 ? 44.572 19.191 -11.148 1.00 27.84 371 GLU A CA 1
ATOM 2954 C C . GLU A 1 371 ? 46.059 18.803 -10.966 1.00 27.84 371 GLU A C 1
ATOM 2956 O O . GLU A 1 371 ? 46.795 19.484 -10.241 1.00 27.84 371 GLU A O 1
ATOM 2961 N N . PRO A 1 372 ? 46.532 17.746 -11.664 1.00 30.64 372 PRO A N 1
ATOM 2962 C CA . PRO A 1 372 ? 47.222 18.030 -12.931 1.00 30.64 372 PRO A CA 1
ATOM 2963 C C . PRO A 1 372 ? 46.958 17.051 -14.101 1.00 30.64 372 PRO A C 1
ATOM 2965 O O . PRO A 1 372 ? 46.894 15.837 -13.941 1.00 30.64 372 PRO A O 1
ATOM 2968 N N . GLU A 1 373 ? 46.855 17.668 -15.282 1.00 26.50 373 GLU A N 1
ATOM 2969 C CA . GLU A 1 373 ? 47.333 17.331 -16.638 1.00 26.50 373 GLU A CA 1
ATOM 2970 C C . GLU A 1 373 ? 47.524 15.877 -17.159 1.00 26.50 373 GLU A C 1
ATOM 2972 O O . GLU A 1 373 ? 48.392 15.132 -16.719 1.00 26.50 373 GLU A O 1
ATOM 2977 N N . LYS A 1 374 ? 46.849 15.663 -18.311 1.00 27.95 374 LYS A N 1
ATOM 2978 C CA . LYS A 1 374 ? 47.295 15.093 -19.614 1.00 27.95 374 LYS A CA 1
ATOM 2979 C C . LYS A 1 374 ? 47.666 13.603 -19.727 1.00 27.95 374 LYS A C 1
ATOM 2981 O O . LYS A 1 374 ? 48.728 13.190 -19.296 1.00 27.95 374 LYS A O 1
ATOM 2986 N N . GLU A 1 375 ? 46.934 12.887 -20.594 1.00 23.84 375 GLU A N 1
ATOM 2987 C CA . GLU A 1 375 ? 47.470 12.489 -21.912 1.00 23.84 375 GLU A CA 1
ATOM 2988 C C . GLU A 1 375 ? 46.392 12.005 -22.906 1.00 23.84 375 GLU A C 1
ATOM 2990 O O . GLU A 1 375 ? 45.386 11.389 -22.571 1.00 23.84 375 GLU A O 1
ATOM 2995 N N . THR A 1 376 ? 46.639 12.355 -24.164 1.00 26.58 376 THR A N 1
ATOM 2996 C CA . THR A 1 376 ? 45.875 12.173 -25.405 1.00 26.58 376 THR A CA 1
ATOM 2997 C C . THR A 1 376 ? 45.802 10.734 -25.931 1.00 26.58 376 THR A C 1
ATOM 2999 O O . THR A 1 376 ? 46.826 10.055 -25.927 1.00 26.58 376 THR A O 1
ATOM 3002 N N . ARG A 1 377 ? 44.697 10.360 -26.609 1.00 25.12 377 ARG A N 1
ATOM 3003 C CA . ARG A 1 377 ? 44.727 9.840 -28.003 1.00 25.12 377 ARG A CA 1
ATOM 3004 C C . ARG A 1 377 ? 43.337 9.648 -28.637 1.00 25.12 377 ARG A C 1
ATOM 3006 O O . ARG A 1 377 ? 42.491 8.918 -28.139 1.00 25.12 377 ARG A O 1
ATOM 3013 N N . SER A 1 378 ? 43.176 10.301 -29.787 1.00 23.50 378 SER A N 1
ATOM 3014 C CA . SER A 1 378 ? 42.221 10.054 -30.877 1.00 23.50 378 SER A CA 1
ATOM 3015 C C . SER A 1 378 ? 42.552 8.718 -31.595 1.00 23.50 378 SER A C 1
ATOM 3017 O O . SER A 1 378 ? 43.614 8.161 -31.338 1.00 23.50 378 SER A O 1
ATOM 3019 N N . THR A 1 379 ? 41.791 8.088 -32.504 1.00 25.69 379 THR A N 1
ATOM 3020 C CA . THR A 1 379 ? 40.868 8.517 -33.580 1.00 25.69 379 THR A CA 1
ATOM 3021 C C . THR A 1 379 ? 40.273 7.235 -34.230 1.00 25.69 379 THR A C 1
ATOM 3023 O O . THR A 1 379 ? 41.077 6.380 -34.581 1.00 25.69 379 THR A O 1
ATOM 3026 N N . LEU A 1 380 ? 38.941 7.185 -34.465 1.00 23.95 380 LEU A N 1
ATOM 3027 C CA . LEU A 1 380 ? 38.190 6.737 -35.686 1.00 23.95 380 LEU A CA 1
ATOM 3028 C C . LEU A 1 380 ? 38.388 5.316 -36.317 1.00 23.95 380 LEU A C 1
ATOM 3030 O O . LEU A 1 380 ? 39.406 4.686 -36.063 1.00 23.95 380 LEU A O 1
ATOM 3034 N N . PRO A 1 381 ? 37.526 4.835 -37.265 1.00 33.53 381 PRO A N 1
ATOM 3035 C CA . PRO A 1 381 ? 36.170 5.266 -37.667 1.00 33.53 381 PRO A CA 1
ATOM 3036 C C . PRO A 1 381 ? 35.104 4.147 -37.873 1.00 33.53 381 PRO A C 1
ATOM 3038 O O . PRO A 1 381 ? 35.372 2.967 -38.074 1.00 33.53 381 PRO A O 1
ATOM 3041 N N . THR A 1 382 ? 33.871 4.647 -37.930 1.00 24.95 382 THR A N 1
ATOM 3042 C CA . THR A 1 382 ? 32.637 4.271 -38.647 1.00 24.95 382 THR A CA 1
ATOM 3043 C C . THR A 1 382 ? 32.736 3.386 -39.909 1.00 24.95 382 THR A C 1
ATOM 3045 O O . THR A 1 382 ? 33.566 3.621 -40.783 1.00 24.95 382 THR A O 1
ATOM 3048 N N . THR A 1 383 ? 31.772 2.470 -40.088 1.00 25.12 383 THR A N 1
ATOM 3049 C CA . THR A 1 383 ? 31.272 1.981 -41.402 1.00 25.12 383 THR A CA 1
ATOM 3050 C C . THR A 1 383 ? 29.843 1.430 -41.214 1.00 25.12 383 THR A C 1
ATOM 3052 O O . THR A 1 383 ? 29.637 0.516 -40.429 1.00 25.12 383 THR A O 1
ATOM 3055 N N . THR A 1 384 ? 28.801 2.176 -41.583 1.00 25.22 384 THR A N 1
ATOM 3056 C CA . THR A 1 384 ? 28.038 2.197 -42.855 1.00 25.22 384 THR A CA 1
ATOM 3057 C C . THR A 1 384 ? 26.879 1.195 -42.934 1.00 25.22 384 THR A C 1
ATOM 3059 O O . THR A 1 384 ? 27.034 -0.020 -42.919 1.00 25.22 384 THR A O 1
ATOM 3062 N N . PHE A 1 385 ? 25.708 1.809 -43.069 1.00 22.62 385 PHE A N 1
ATOM 3063 C CA . PHE A 1 385 ? 24.357 1.326 -43.315 1.00 22.62 385 PHE A CA 1
ATOM 3064 C C . PHE A 1 385 ? 24.155 0.963 -44.800 1.00 22.62 385 PHE A C 1
ATOM 3066 O O . PHE A 1 385 ? 24.684 1.685 -45.645 1.00 22.62 385 PHE A O 1
ATOM 3073 N N . ASN A 1 386 ? 23.384 -0.098 -45.101 1.00 24.70 386 ASN A N 1
ATOM 3074 C CA . ASN A 1 386 ? 22.477 -0.280 -46.263 1.00 24.70 386 ASN A CA 1
ATOM 3075 C C . ASN A 1 386 ? 22.286 -1.774 -46.599 1.00 24.70 386 ASN A C 1
ATOM 3077 O O . ASN A 1 386 ? 23.241 -2.435 -46.984 1.00 24.70 386 ASN A O 1
ATOM 3081 N N . GLN A 1 387 ? 21.060 -2.310 -46.530 1.00 23.44 387 GLN A N 1
ATOM 3082 C CA . GLN A 1 387 ? 20.120 -2.407 -47.664 1.00 23.44 387 GLN A CA 1
ATOM 3083 C C . GLN A 1 387 ? 18.962 -3.387 -47.383 1.00 23.44 387 GLN A C 1
ATOM 3085 O O . GLN A 1 387 ? 19.005 -4.229 -46.494 1.00 23.44 387 GLN A O 1
ATOM 3090 N N . TRP A 1 388 ? 17.892 -3.183 -48.143 1.00 24.16 388 TRP A N 1
ATOM 3091 C CA . TRP A 1 388 ? 16.49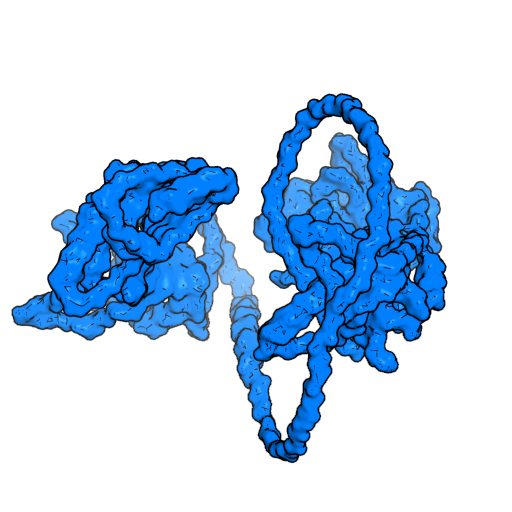8 -3.539 -47.898 1.00 24.16 388 TRP A CA 1
ATOM 3092 C C . TRP A 1 388 ? 16.033 -4.737 -48.760 1.00 24.16 388 TRP A C 1
ATOM 3094 O O . TRP A 1 388 ? 16.582 -4.994 -49.827 1.00 24.16 388 TRP A O 1
ATOM 3104 N N . THR A 1 389 ? 14.905 -5.329 -48.343 1.00 24.16 389 THR A N 1
ATOM 3105 C CA . THR A 1 389 ? 13.834 -6.014 -49.119 1.00 24.16 389 THR A CA 1
ATOM 3106 C C . THR A 1 389 ? 13.987 -7.432 -49.689 1.00 24.16 389 THR A C 1
ATOM 3108 O O . THR A 1 389 ? 14.728 -7.680 -50.632 1.00 24.16 389 THR A O 1
ATOM 3111 N N . SER A 1 390 ? 13.107 -8.324 -49.210 1.00 24.94 390 SER A N 1
ATOM 3112 C CA . SER A 1 390 ? 12.181 -9.236 -49.939 1.00 24.94 390 SER A CA 1
ATOM 3113 C C . SER A 1 390 ? 11.692 -10.302 -48.932 1.00 24.94 390 SER A C 1
ATOM 3115 O O . SER A 1 390 ? 12.434 -10.646 -48.026 1.00 24.94 390 SER A O 1
ATOM 3117 N N . GLN A 1 391 ? 10.488 -10.875 -48.911 1.00 25.19 391 GLN A N 1
ATOM 3118 C CA . GLN A 1 391 ? 9.279 -10.859 -49.731 1.00 25.19 391 GLN A CA 1
ATOM 3119 C C . GLN A 1 391 ? 8.155 -11.449 -48.848 1.00 25.19 391 GLN A C 1
ATOM 3121 O O . GLN A 1 391 ? 8.389 -12.382 -48.082 1.00 25.19 391 GLN A O 1
ATOM 3126 N N . ILE A 1 392 ? 6.940 -10.909 -48.957 1.00 24.02 392 ILE A N 1
ATOM 3127 C CA . ILE A 1 392 ? 5.729 -11.380 -48.267 1.00 24.02 392 ILE A CA 1
ATOM 3128 C C . ILE A 1 392 ? 4.919 -12.261 -49.225 1.00 24.02 392 ILE A C 1
ATOM 3130 O O . ILE A 1 392 ? 4.572 -11.816 -50.318 1.00 24.02 392 ILE A O 1
ATOM 3134 N N . HIS A 1 393 ? 4.519 -13.451 -48.771 1.00 25.42 393 HIS A N 1
ATOM 3135 C CA . HIS A 1 393 ? 3.368 -14.188 -49.298 1.00 25.42 393 HIS A CA 1
ATOM 3136 C C . HIS A 1 393 ? 2.595 -14.846 -48.147 1.00 25.42 393 HIS A C 1
ATOM 3138 O O . HIS A 1 393 ? 3.111 -15.735 -47.477 1.00 25.42 393 HIS A O 1
ATOM 3144 N N . LEU A 1 394 ? 1.344 -14.425 -47.943 1.00 27.89 394 LEU A N 1
ATOM 3145 C CA . LEU A 1 394 ? 0.322 -15.163 -47.197 1.00 27.89 394 LEU A CA 1
ATOM 3146 C C . LEU A 1 394 ? -1.016 -15.043 -47.945 1.00 27.89 394 LEU A C 1
ATOM 3148 O O . LEU A 1 394 ? -1.321 -13.954 -48.439 1.00 27.89 394 LEU A O 1
ATOM 3152 N N . PRO A 1 395 ? -1.811 -16.124 -48.043 1.00 32.78 395 PRO A N 1
ATOM 3153 C CA . PRO A 1 395 ? -3.112 -16.092 -48.693 1.00 32.78 395 PRO A CA 1
ATOM 3154 C C . PRO A 1 395 ? -4.262 -15.801 -47.716 1.00 32.78 395 PRO A C 1
ATOM 3156 O O . PRO A 1 395 ? -4.223 -16.142 -46.534 1.00 32.78 395 PRO A O 1
ATOM 3159 N N . ASN A 1 396 ? -5.303 -15.191 -48.283 1.00 26.77 396 ASN A N 1
ATOM 3160 C CA . ASN A 1 396 ? -6.596 -14.866 -47.686 1.00 26.77 396 ASN A CA 1
ATOM 3161 C C . ASN A 1 396 ? -7.399 -16.104 -47.259 1.00 26.77 396 ASN A C 1
ATOM 3163 O O . ASN A 1 396 ? -7.478 -17.078 -48.007 1.00 26.77 396 ASN A O 1
ATOM 3167 N N . ALA A 1 397 ? -8.136 -15.979 -46.152 1.00 27.95 397 ALA A N 1
ATOM 3168 C CA . ALA A 1 397 ? -9.364 -16.734 -45.923 1.00 27.95 397 ALA A CA 1
ATOM 3169 C C . ALA A 1 397 ? -10.383 -15.891 -45.133 1.00 27.95 397 ALA A C 1
ATOM 3171 O O . ALA A 1 397 ? -10.138 -15.462 -44.008 1.00 27.95 397 ALA A O 1
ATOM 3172 N N . SER A 1 398 ? -11.530 -15.661 -45.771 1.00 27.55 398 SER A N 1
ATOM 3173 C CA . SER A 1 398 ? -12.822 -15.271 -45.198 1.00 27.55 398 SER A CA 1
ATOM 3174 C C . SER A 1 398 ? -13.337 -16.392 -44.262 1.00 27.55 398 SER A C 1
ATOM 3176 O O . SER A 1 398 ? -12.900 -17.530 -44.382 1.00 27.55 398 SER A O 1
ATOM 3178 N N . THR A 1 399 ? -14.283 -16.254 -43.326 1.00 28.81 399 THR A N 1
ATOM 3179 C CA . THR A 1 399 ? -15.624 -15.648 -43.391 1.00 28.81 399 THR A CA 1
ATOM 3180 C C . THR A 1 399 ? -16.320 -15.856 -42.024 1.00 28.81 399 THR A C 1
ATOM 3182 O O . THR A 1 399 ? -15.989 -16.796 -41.307 1.00 28.81 399 THR A O 1
ATOM 3185 N N . SER A 1 400 ? -17.396 -15.094 -41.790 1.00 28.66 400 SER A N 1
ATOM 3186 C CA . SER A 1 400 ? -18.582 -15.374 -40.944 1.00 28.66 400 SER A CA 1
ATOM 3187 C C . SER A 1 400 ? -18.652 -14.808 -39.510 1.00 28.66 400 SER A C 1
ATOM 3189 O O . SER A 1 400 ? -18.057 -15.305 -38.560 1.00 28.66 400 SER A O 1
ATOM 3191 N N . GLN A 1 401 ? -19.484 -13.766 -39.388 1.00 31.30 401 GLN A N 1
ATOM 3192 C CA . GLN A 1 401 ? -20.159 -13.302 -38.171 1.00 31.30 401 GLN A CA 1
ATOM 3193 C C . GLN A 1 401 ? -21.401 -14.162 -37.866 1.00 31.30 401 GLN A C 1
ATOM 3195 O O . GLN A 1 401 ? -22.003 -14.708 -38.795 1.00 31.30 401 GLN A O 1
ATOM 3200 N N . PRO A 1 402 ? -21.901 -14.114 -36.618 1.00 32.88 402 PRO A N 1
ATOM 3201 C CA . PRO A 1 402 ? -23.342 -14.060 -36.389 1.00 32.88 402 PRO A CA 1
ATOM 3202 C C . PRO A 1 402 ? -23.786 -12.847 -35.546 1.00 32.88 402 PRO A C 1
ATOM 3204 O O . PRO A 1 402 ? -23.014 -12.236 -34.810 1.00 32.88 402 PRO A O 1
ATOM 3207 N N . ALA A 1 403 ? -25.063 -12.505 -35.727 1.00 30.14 403 ALA A N 1
ATOM 3208 C CA . ALA A 1 403 ? -25.778 -11.304 -35.292 1.00 30.14 403 ALA A CA 1
ATOM 3209 C C . ALA A 1 403 ? -25.976 -11.151 -33.759 1.00 30.14 403 ALA A C 1
ATOM 3211 O O . ALA A 1 403 ? -25.919 -12.142 -33.030 1.00 30.14 403 ALA A O 1
ATOM 3212 N N . PRO A 1 404 ? -26.264 -9.926 -33.260 1.00 33.41 404 PRO A N 1
ATOM 3213 C CA . PRO A 1 404 ? -26.311 -9.626 -31.831 1.00 33.41 404 PRO A CA 1
ATOM 3214 C C . PRO A 1 404 ? -27.700 -9.844 -31.209 1.00 33.41 404 PRO A C 1
ATOM 3216 O O . PRO A 1 404 ? -28.722 -9.399 -31.734 1.00 33.41 404 PRO A O 1
ATOM 3219 N N . SER A 1 405 ? -27.730 -10.471 -30.032 1.00 28.11 405 SER A N 1
ATOM 3220 C CA . SER A 1 405 ? -28.910 -10.567 -29.168 1.00 28.11 405 SER A CA 1
ATOM 3221 C C . SER A 1 405 ? -29.018 -9.361 -28.227 1.00 28.11 405 SER A C 1
ATOM 3223 O O . SER A 1 405 ? -28.045 -8.949 -27.598 1.00 28.11 405 SER A O 1
ATOM 3225 N N . GLN A 1 406 ? -30.235 -8.830 -28.130 1.00 29.62 406 GLN A N 1
ATOM 3226 C CA . GLN A 1 406 ? -30.651 -7.670 -27.342 1.00 29.62 406 GLN A CA 1
ATOM 3227 C C . GLN A 1 406 ? -30.313 -7.793 -25.844 1.00 29.62 406 GLN A C 1
ATOM 3229 O O . GLN A 1 406 ? -30.735 -8.743 -25.186 1.00 29.62 406 GLN A O 1
ATOM 3234 N N . ILE A 1 407 ? -29.644 -6.779 -25.284 1.00 30.41 407 ILE A N 1
ATOM 3235 C CA . ILE A 1 407 ? -29.500 -6.575 -23.835 1.00 30.41 407 ILE A CA 1
ATOM 3236 C C . ILE A 1 407 ? -30.211 -5.271 -23.459 1.00 30.41 407 ILE A C 1
ATOM 3238 O O . ILE A 1 407 ? -29.925 -4.204 -24.001 1.00 30.41 407 ILE A O 1
ATOM 3242 N N . LYS A 1 408 ? -31.165 -5.377 -22.527 1.00 28.81 408 LYS A N 1
ATOM 3243 C CA . LYS A 1 408 ? -31.888 -4.258 -21.910 1.00 28.81 408 LYS A CA 1
ATOM 3244 C C . LYS A 1 408 ? -30.906 -3.359 -21.151 1.00 28.81 408 LYS A C 1
ATOM 3246 O O . LYS A 1 408 ? -30.248 -3.818 -20.221 1.00 28.81 408 LYS A O 1
ATOM 3251 N N . GLN A 1 409 ? -30.847 -2.080 -21.518 1.00 28.47 409 GLN A N 1
ATOM 3252 C CA . GLN A 1 409 ? -30.091 -1.059 -20.793 1.00 28.47 409 GLN A CA 1
ATOM 3253 C C . GLN A 1 409 ? -30.769 -0.741 -19.452 1.00 28.47 409 GLN A C 1
ATOM 3255 O O . GLN A 1 409 ? -31.861 -0.175 -19.406 1.00 28.47 409 GLN A O 1
ATOM 3260 N N . LEU A 1 410 ? -30.098 -1.105 -18.360 1.00 26.12 410 LEU A N 1
ATOM 3261 C CA . LEU A 1 410 ? -30.325 -0.554 -17.027 1.00 26.12 410 LEU A CA 1
ATOM 3262 C C . LEU A 1 410 ? -29.621 0.805 -16.942 1.00 26.12 410 LEU A C 1
ATOM 3264 O O . LEU A 1 410 ? -28.442 0.934 -17.265 1.00 26.12 410 LEU A O 1
ATOM 3268 N N . LYS A 1 411 ? -30.377 1.822 -16.532 1.00 24.03 411 LYS A N 1
ATOM 3269 C CA . LYS A 1 411 ? -29.941 3.211 -16.380 1.00 24.03 411 LYS A CA 1
ATOM 3270 C C . LYS A 1 411 ? -29.039 3.305 -15.138 1.00 24.03 411 LYS A C 1
ATOM 3272 O O . LYS A 1 411 ? -29.546 3.342 -14.022 1.00 24.03 411 LYS A O 1
ATOM 3277 N N . ILE A 1 412 ? -27.721 3.285 -15.333 1.00 27.97 412 ILE A N 1
ATOM 3278 C CA . ILE A 1 412 ? -26.718 3.528 -14.285 1.00 27.97 412 ILE A CA 1
ATOM 3279 C C . ILE A 1 412 ? -26.303 5.001 -14.380 1.00 27.97 412 ILE A C 1
ATOM 3281 O O . ILE A 1 412 ? -25.930 5.473 -15.453 1.00 27.97 412 ILE A O 1
ATOM 3285 N N . SER A 1 413 ? -26.422 5.735 -13.274 1.00 24.69 413 SER A N 1
ATOM 3286 C CA . SER A 1 413 ? -25.947 7.118 -13.145 1.00 24.69 413 SER A CA 1
ATOM 3287 C C . SER A 1 413 ? -24.425 7.188 -13.353 1.00 24.69 413 SER A C 1
ATOM 3289 O O . SER A 1 413 ? -23.726 6.281 -12.900 1.00 24.69 413 SER A O 1
ATOM 3291 N N . PRO A 1 414 ? -23.883 8.229 -14.011 1.00 25.00 414 PRO A N 1
ATOM 3292 C CA . PRO A 1 414 ? -22.451 8.303 -14.267 1.00 25.00 414 PRO A CA 1
ATOM 3293 C C . PRO A 1 414 ? -21.676 8.508 -12.952 1.00 25.00 414 PRO A C 1
ATOM 3295 O O . PRO A 1 414 ? -22.097 9.326 -12.130 1.00 25.00 414 PRO A O 1
ATOM 3298 N N . PRO A 1 415 ? -20.562 7.784 -12.733 1.00 27.30 415 PRO A N 1
ATOM 3299 C CA . PRO A 1 415 ? -19.694 8.016 -11.588 1.00 27.30 415 PRO A CA 1
ATOM 3300 C C . PRO A 1 415 ? -19.038 9.395 -11.698 1.00 27.30 415 PRO A C 1
ATOM 3302 O O . PRO A 1 415 ? -18.713 9.862 -12.793 1.00 27.30 415 PRO A O 1
ATOM 3305 N N . HIS A 1 416 ? -18.848 10.044 -10.550 1.00 27.47 416 HIS A N 1
ATOM 3306 C CA . HIS A 1 416 ? -18.116 11.299 -10.439 1.00 27.47 416 HIS A CA 1
ATOM 3307 C C . HIS A 1 416 ? -16.723 11.147 -11.065 1.00 27.47 416 HIS A C 1
ATOM 3309 O O . HIS A 1 416 ? -15.902 10.354 -10.608 1.00 27.47 416 HIS A O 1
ATOM 3315 N N . THR A 1 417 ? -16.458 11.901 -12.130 1.00 24.30 417 THR A N 1
ATOM 3316 C CA . THR A 1 417 ? -15.149 11.961 -12.779 1.00 24.30 417 THR A CA 1
ATOM 3317 C C . THR A 1 417 ? -14.196 12.757 -11.893 1.00 24.30 417 THR A C 1
ATOM 3319 O O . THR A 1 417 ? -14.129 13.984 -11.981 1.00 24.30 417 THR A O 1
ATOM 3322 N N . HIS A 1 418 ? -13.475 12.071 -11.010 1.00 30.70 418 HIS A N 1
ATOM 3323 C CA . HIS A 1 418 ? -12.297 12.643 -10.371 1.00 30.70 418 HIS A CA 1
ATOM 3324 C C . HIS A 1 418 ? -11.170 12.734 -11.407 1.00 30.70 418 HIS A C 1
ATOM 3326 O O . HIS A 1 418 ? -10.879 11.772 -12.115 1.00 30.70 418 HIS A O 1
ATOM 3332 N N . SER A 1 419 ? -10.568 13.919 -11.528 1.00 28.12 419 SER A N 1
ATOM 3333 C CA . SER A 1 419 ? -9.380 14.143 -12.360 1.00 28.12 419 SER A CA 1
ATOM 3334 C C . SER A 1 419 ? -8.245 13.217 -11.890 1.00 28.12 419 SER A C 1
ATOM 3336 O O . SER A 1 419 ? -8.103 13.064 -10.673 1.00 28.12 419 SER A O 1
ATOM 3338 N N . PRO A 1 420 ? -7.444 12.604 -12.785 1.00 30.70 420 PRO A N 1
ATOM 3339 C CA . PRO A 1 420 ? -6.371 11.696 -12.384 1.00 30.70 420 PRO A CA 1
ATOM 3340 C C . PRO A 1 420 ? -5.396 12.428 -11.457 1.00 30.70 420 PRO A C 1
ATOM 3342 O O . PRO A 1 420 ? -4.756 13.410 -11.843 1.00 30.70 420 PRO A O 1
ATOM 3345 N N . SER A 1 421 ? -5.318 11.984 -10.203 1.00 40.34 421 SER A N 1
ATOM 3346 C CA . SER A 1 421 ? -4.336 12.487 -9.250 1.00 40.34 421 SER A CA 1
ATOM 3347 C C . SER A 1 421 ? -2.936 12.134 -9.746 1.00 40.34 421 SER A C 1
ATOM 3349 O O . SER A 1 421 ? -2.686 11.005 -10.159 1.00 40.34 421 SER A O 1
ATOM 3351 N N . ARG A 1 422 ? -2.010 13.099 -9.718 1.00 42.97 422 ARG A N 1
ATOM 3352 C CA . ARG A 1 422 ? -0.594 12.834 -9.998 1.00 42.97 422 ARG A CA 1
ATOM 3353 C C . ARG A 1 422 ? -0.025 11.946 -8.890 1.00 42.97 422 ARG A C 1
ATOM 3355 O O . ARG A 1 422 ? 0.131 12.414 -7.763 1.00 42.97 422 ARG A O 1
ATOM 3362 N N . ASN A 1 423 ? 0.303 10.704 -9.226 1.00 48.19 423 ASN A N 1
ATOM 3363 C CA . ASN A 1 423 ? 1.089 9.818 -8.372 1.00 48.19 423 ASN A CA 1
ATOM 3364 C C . ASN A 1 423 ? 2.584 10.109 -8.606 1.00 48.19 423 ASN A C 1
ATOM 3366 O O . ASN A 1 423 ? 2.971 10.567 -9.681 1.00 48.19 423 ASN A O 1
ATOM 3370 N N . VAL A 1 424 ? 3.427 9.897 -7.596 1.00 55.84 424 VAL A N 1
ATOM 3371 C CA . VAL A 1 424 ? 4.880 10.102 -7.664 1.00 55.84 424 VAL A CA 1
ATOM 3372 C C . VAL A 1 424 ? 5.514 8.817 -7.192 1.00 55.84 424 VAL A C 1
ATOM 3374 O O . VAL A 1 424 ? 5.293 8.363 -6.069 1.00 55.84 424 VAL A O 1
ATOM 3377 N N . VAL A 1 425 ? 6.330 8.259 -8.072 1.00 59.84 425 VAL A N 1
ATOM 3378 C CA . VAL A 1 425 ? 7.188 7.128 -7.772 1.00 59.84 425 VAL A CA 1
ATOM 3379 C C . VAL A 1 425 ? 8.484 7.682 -7.185 1.00 59.84 425 VAL A C 1
ATOM 3381 O O . VAL A 1 425 ? 9.112 8.578 -7.748 1.00 59.84 425 VAL A O 1
ATOM 3384 N N . ARG A 1 426 ? 8.889 7.183 -6.016 1.00 64.31 426 ARG A N 1
ATOM 3385 C CA . ARG A 1 426 ? 10.179 7.510 -5.399 1.00 64.31 426 ARG A CA 1
ATOM 3386 C C . ARG A 1 426 ? 11.120 6.331 -5.537 1.00 64.31 426 ARG A C 1
ATOM 3388 O O . ARG A 1 426 ? 10.943 5.332 -4.852 1.00 64.31 426 ARG A O 1
ATOM 3395 N N . ALA A 1 427 ? 12.158 6.478 -6.353 1.00 60.81 427 ALA A N 1
ATOM 3396 C CA . ALA A 1 427 ? 13.250 5.516 -6.414 1.00 60.81 427 ALA A CA 1
ATOM 3397 C C . ALA A 1 427 ? 14.374 5.904 -5.435 1.00 60.81 427 ALA A C 1
ATOM 3399 O O . ALA A 1 427 ? 14.932 7.006 -5.493 1.00 60.81 427 ALA A O 1
ATOM 3400 N N . LYS A 1 428 ? 14.717 4.994 -4.521 1.00 63.03 428 LYS A N 1
ATOM 3401 C CA . LYS A 1 428 ? 15.864 5.098 -3.612 1.00 63.03 428 LYS A CA 1
ATOM 3402 C C . LYS A 1 428 ? 16.944 4.105 -4.036 1.00 63.03 428 LYS A C 1
ATOM 3404 O O . LYS A 1 428 ? 16.666 2.949 -4.350 1.00 63.03 428 LYS A O 1
ATOM 3409 N N . PHE A 1 429 ? 18.189 4.573 -4.008 1.00 53.56 429 PHE A N 1
ATOM 3410 C CA . PHE A 1 429 ? 19.369 3.810 -4.404 1.00 53.56 429 PHE A CA 1
ATOM 3411 C C . PHE A 1 429 ? 20.349 3.723 -3.256 1.00 53.56 429 PHE A C 1
ATOM 3413 O O . PHE A 1 429 ? 20.603 4.710 -2.568 1.00 53.56 429 PHE A O 1
ATOM 3420 N N . PHE A 1 430 ? 20.932 2.544 -3.092 1.00 51.19 430 PHE A N 1
ATOM 3421 C CA . PHE A 1 430 ? 21.909 2.292 -2.052 1.00 51.19 430 PHE A CA 1
ATOM 3422 C C . PHE A 1 430 ? 22.978 1.338 -2.586 1.00 51.19 430 PHE A C 1
ATOM 3424 O O . PHE A 1 430 ? 22.672 0.314 -3.197 1.00 51.19 430 PHE A O 1
ATOM 3431 N N . ALA A 1 431 ? 24.243 1.647 -2.314 1.00 46.28 431 ALA A N 1
ATOM 3432 C CA . ALA A 1 431 ? 25.307 0.658 -2.422 1.00 46.28 431 ALA A CA 1
ATOM 3433 C C . ALA A 1 431 ? 25.160 -0.353 -1.262 1.00 46.28 431 ALA A C 1
ATOM 3435 O O . ALA A 1 431 ? 24.840 0.032 -0.135 1.00 46.28 431 ALA A O 1
ATOM 3436 N N . ALA A 1 432 ? 25.333 -1.651 -1.533 1.00 48.94 432 ALA A N 1
ATOM 3437 C CA . ALA A 1 432 ? 25.274 -2.729 -0.533 1.00 48.94 432 ALA A CA 1
ATOM 3438 C C . ALA A 1 432 ? 26.176 -2.439 0.699 1.00 48.94 432 ALA A C 1
ATOM 3440 O O . ALA A 1 432 ? 27.208 -1.790 0.522 1.00 48.94 432 ALA A O 1
ATOM 3441 N N . PRO A 1 433 ? 25.829 -2.901 1.931 1.00 47.56 433 PRO A N 1
ATOM 3442 C CA . PRO A 1 433 ? 25.007 -4.079 2.255 1.00 47.56 433 PRO A CA 1
ATOM 3443 C C . PRO A 1 433 ? 23.680 -3.801 3.007 1.00 47.56 433 PRO A C 1
ATOM 3445 O O . PRO A 1 433 ? 23.191 -4.664 3.732 1.00 47.56 433 PRO A O 1
ATOM 3448 N N . ALA A 1 434 ? 23.043 -2.637 2.832 1.00 54.53 434 ALA A N 1
ATOM 3449 C CA . ALA A 1 434 ? 21.868 -2.240 3.630 1.00 54.53 434 ALA A CA 1
ATOM 3450 C C . ALA A 1 434 ? 20.437 -2.748 3.248 1.00 54.53 434 ALA A C 1
ATOM 3452 O O . ALA A 1 434 ? 19.518 -2.413 4.001 1.00 54.53 434 ALA A O 1
ATOM 3453 N N . PRO A 1 435 ? 20.153 -3.522 2.169 1.00 53.88 435 PRO A N 1
ATOM 3454 C CA . PRO A 1 435 ? 18.763 -3.730 1.721 1.00 53.88 435 PRO A CA 1
ATOM 3455 C C . PRO A 1 435 ? 17.889 -4.488 2.725 1.00 53.88 435 PRO A C 1
ATOM 3457 O O . PRO A 1 435 ? 16.720 -4.155 2.902 1.00 53.88 435 PRO A O 1
ATOM 3460 N N . VAL A 1 436 ? 18.451 -5.481 3.422 1.00 54.84 436 VAL A N 1
ATOM 3461 C CA . VAL A 1 436 ? 17.675 -6.368 4.308 1.00 54.84 436 VAL A CA 1
ATOM 3462 C C . VAL A 1 436 ? 17.175 -5.635 5.549 1.00 54.84 436 VAL A C 1
ATOM 3464 O O . VAL A 1 436 ? 16.054 -5.869 5.985 1.00 54.84 436 VAL A O 1
ATOM 3467 N N . ALA A 1 437 ? 17.970 -4.722 6.111 1.00 61.00 437 ALA A N 1
ATOM 3468 C CA . ALA A 1 437 ? 17.562 -3.962 7.292 1.00 61.00 437 ALA A CA 1
ATOM 3469 C C . ALA A 1 437 ? 16.462 -2.940 6.967 1.00 61.00 437 ALA A C 1
ATOM 3471 O O . ALA A 1 437 ? 15.607 -2.669 7.808 1.00 61.00 437 ALA A O 1
ATOM 3472 N N . TYR A 1 438 ? 16.471 -2.393 5.745 1.00 64.12 438 TYR A N 1
ATOM 3473 C CA . TYR A 1 438 ? 15.457 -1.443 5.296 1.00 64.12 438 TYR A CA 1
ATOM 3474 C C . TYR A 1 438 ? 14.152 -2.130 4.883 1.00 64.12 438 TYR A C 1
ATOM 3476 O O . TYR A 1 438 ? 13.093 -1.566 5.094 1.00 64.12 438 TYR A O 1
ATOM 3484 N N . LEU A 1 439 ? 14.201 -3.342 4.325 1.00 63.03 439 LEU A N 1
ATOM 3485 C CA . LEU A 1 439 ? 13.007 -4.050 3.841 1.00 63.03 439 LEU A CA 1
ATOM 3486 C C . LEU A 1 439 ? 12.423 -5.039 4.849 1.00 63.03 439 LEU A C 1
ATOM 3488 O O . LEU A 1 439 ? 11.223 -5.286 4.845 1.00 63.03 439 LEU A O 1
ATOM 3492 N N . GLY A 1 440 ? 13.250 -5.593 5.734 1.00 54.94 440 GLY A N 1
ATOM 3493 C CA . GLY A 1 440 ? 12.862 -6.685 6.623 1.00 54.94 440 GLY A CA 1
ATOM 3494 C C . GLY A 1 440 ? 12.011 -6.291 7.829 1.00 54.94 440 GLY A C 1
ATOM 3495 O O . GLY A 1 440 ? 11.781 -7.150 8.672 1.00 54.94 440 GLY A O 1
ATOM 3496 N N . SER A 1 441 ? 11.591 -5.028 7.975 1.00 57.56 441 SER A N 1
ATOM 3497 C CA . SER A 1 441 ? 10.856 -4.607 9.176 1.00 57.56 441 SER A CA 1
ATOM 3498 C C . SER A 1 441 ? 9.869 -3.432 9.072 1.00 57.56 441 SER A C 1
ATOM 3500 O O . SER A 1 441 ? 9.137 -3.266 10.052 1.00 57.56 441 SER A O 1
ATOM 3502 N N . PRO A 1 442 ? 9.785 -2.614 8.000 1.00 63.47 442 PRO A N 1
ATOM 3503 C CA . PRO A 1 442 ? 8.877 -1.478 8.059 1.00 63.47 442 PRO A CA 1
ATOM 3504 C C . PRO A 1 442 ? 7.546 -1.679 7.331 1.00 63.47 442 PRO A C 1
ATOM 3506 O O . PRO A 1 442 ? 6.585 -1.035 7.729 1.00 63.47 442 PRO A O 1
ATOM 3509 N N . LEU A 1 443 ? 7.455 -2.522 6.302 1.00 75.44 443 LEU A N 1
ATOM 3510 C CA . LEU A 1 443 ? 6.266 -2.598 5.445 1.00 75.44 443 LEU A CA 1
ATOM 3511 C C . LEU A 1 443 ? 5.248 -3.583 6.027 1.00 75.44 443 LEU A C 1
ATOM 3513 O O . LEU A 1 443 ? 5.606 -4.691 6.430 1.00 75.44 443 LEU A O 1
ATOM 3517 N N . LEU A 1 444 ? 4.000 -3.132 6.160 1.00 81.88 444 LEU A N 1
ATOM 3518 C CA . LEU A 1 444 ? 2.944 -3.860 6.857 1.00 81.88 444 LEU A CA 1
ATOM 3519 C C . LEU A 1 444 ? 1.754 -4.138 5.952 1.00 81.88 444 LEU A C 1
ATOM 3521 O O . LEU A 1 444 ? 1.391 -3.315 5.116 1.00 81.88 444 LEU A O 1
ATOM 3525 N N . TYR A 1 445 ? 1.067 -5.238 6.264 1.00 87.62 445 TYR A N 1
ATOM 3526 C CA . TYR A 1 445 ? -0.227 -5.582 5.687 1.00 87.62 445 TYR A CA 1
ATOM 3527 C C . TYR A 1 445 ? -0.146 -5.689 4.160 1.00 87.62 445 TYR A C 1
ATOM 3529 O O . TYR A 1 445 ? -0.815 -4.956 3.438 1.00 87.62 445 TYR A O 1
ATOM 3537 N N . ASP A 1 446 ? 0.676 -6.605 3.658 1.00 86.62 446 ASP A N 1
ATOM 3538 C CA . ASP A 1 446 ? 0.759 -6.867 2.223 1.00 86.62 446 ASP A CA 1
ATOM 3539 C C . ASP A 1 446 ? -0.412 -7.754 1.765 1.00 86.62 446 ASP A C 1
ATOM 3541 O O . ASP A 1 446 ? -0.727 -8.768 2.396 1.00 86.62 446 ASP A O 1
ATOM 3545 N N . THR A 1 447 ? -1.074 -7.345 0.677 1.00 94.19 447 THR A N 1
ATOM 3546 C CA . THR A 1 447 ? -2.195 -8.047 0.014 1.00 94.19 447 THR A CA 1
ATOM 3547 C C . THR A 1 447 ? -1.717 -9.018 -1.063 1.00 94.19 447 THR A C 1
ATOM 3549 O O . THR A 1 447 ? -2.323 -10.067 -1.313 1.00 94.19 447 THR A O 1
ATOM 3552 N N . GLN A 1 448 ? -0.648 -8.630 -1.753 1.00 96.62 448 GLN A N 1
ATOM 3553 C CA . GLN A 1 448 ? -0.105 -9.316 -2.907 1.00 96.62 448 GLN A CA 1
ATOM 3554 C C . GLN A 1 448 ? 1.401 -9.101 -2.935 1.00 96.62 448 GLN A C 1
ATOM 3556 O O . GLN A 1 448 ? 1.866 -7.979 -2.761 1.00 96.62 448 GLN A O 1
ATOM 3561 N N . LEU A 1 449 ? 2.134 -10.177 -3.202 1.00 97.62 449 LEU A N 1
ATOM 3562 C CA . LEU A 1 449 ? 3.571 -10.160 -3.428 1.00 97.62 449 LEU A CA 1
ATOM 3563 C C . LEU A 1 449 ? 3.855 -10.876 -4.745 1.00 97.62 449 LEU A C 1
ATOM 3565 O O . LEU A 1 449 ? 3.461 -12.031 -4.912 1.00 97.62 449 LEU A O 1
ATOM 3569 N N . ASP A 1 450 ? 4.538 -10.194 -5.653 1.00 98.25 450 ASP A N 1
ATOM 3570 C CA . ASP A 1 450 ? 4.912 -10.685 -6.972 1.00 98.25 450 ASP A CA 1
ATOM 3571 C C . ASP A 1 450 ? 6.431 -10.736 -7.098 1.00 98.25 450 ASP A C 1
ATOM 3573 O O . ASP A 1 450 ? 7.128 -9.787 -6.744 1.00 98.25 450 ASP A O 1
ATOM 3577 N N . VAL A 1 451 ? 6.955 -11.834 -7.634 1.00 98.19 451 VAL A N 1
ATOM 3578 C CA . VAL A 1 451 ? 8.377 -11.999 -7.927 1.00 98.19 451 VAL A CA 1
ATOM 3579 C C . VAL A 1 451 ? 8.548 -12.327 -9.403 1.00 98.19 451 VAL A C 1
ATOM 3581 O O . VAL A 1 451 ? 8.028 -13.337 -9.876 1.00 98.19 451 VAL A O 1
ATOM 3584 N N . VAL A 1 452 ? 9.272 -11.476 -10.129 1.00 98.00 452 VAL A N 1
ATOM 3585 C CA . VAL A 1 452 ? 9.458 -11.572 -11.586 1.00 98.00 452 VAL A CA 1
ATOM 3586 C C . VAL A 1 452 ? 10.938 -11.732 -11.913 1.00 98.00 452 VAL A C 1
ATOM 3588 O O . VAL A 1 452 ? 11.762 -10.942 -11.454 1.00 98.00 452 VAL A O 1
ATOM 3591 N N . PHE A 1 453 ? 11.289 -12.734 -12.720 1.00 97.62 453 PHE A N 1
ATOM 3592 C CA . PHE A 1 453 ? 12.668 -12.971 -13.164 1.00 97.62 453 PHE A CA 1
ATOM 3593 C C . PHE A 1 453 ? 12.731 -13.717 -14.511 1.00 97.62 453 PHE A C 1
ATOM 3595 O O . PHE A 1 453 ? 11.785 -14.432 -14.862 1.00 97.62 453 PHE A O 1
ATOM 3602 N N . PRO A 1 454 ? 13.836 -13.591 -15.275 1.00 96.62 454 PRO A N 1
ATOM 3603 C CA . PRO A 1 454 ? 14.090 -14.403 -16.468 1.00 96.62 454 PRO A CA 1
ATOM 3604 C C . PRO A 1 454 ? 14.095 -15.906 -16.162 1.00 96.62 454 PRO A C 1
ATOM 3606 O O . PRO A 1 454 ? 14.682 -16.344 -15.178 1.00 96.62 454 PRO A O 1
ATOM 3609 N N . THR A 1 455 ? 13.443 -16.705 -17.007 1.00 96.31 455 THR A N 1
ATOM 3610 C CA . THR A 1 455 ? 13.236 -18.145 -16.752 1.00 96.31 455 THR A CA 1
ATOM 3611 C C . THR A 1 455 ? 14.497 -18.971 -16.999 1.00 96.31 455 THR A C 1
ATOM 3613 O O . THR A 1 455 ? 14.783 -19.904 -16.249 1.00 96.31 455 THR A O 1
ATOM 3616 N N . HIS A 1 456 ? 15.251 -18.630 -18.048 1.00 88.25 456 HIS A N 1
ATOM 3617 C CA . HIS A 1 456 ? 16.530 -19.262 -18.358 1.00 88.25 456 HIS A CA 1
ATOM 3618 C C . HIS A 1 456 ? 17.485 -18.966 -17.188 1.00 88.25 456 HIS A C 1
ATOM 3620 O O . HIS A 1 456 ? 17.679 -17.807 -16.843 1.00 88.25 456 HIS A O 1
ATOM 3626 N N . ASP A 1 457 ? 18.012 -20.002 -16.533 1.00 84.25 457 ASP A N 1
ATOM 3627 C CA . ASP A 1 457 ? 18.965 -19.956 -15.402 1.00 84.25 457 ASP A CA 1
ATOM 3628 C C . ASP A 1 457 ? 18.394 -19.839 -13.972 1.00 84.25 457 ASP A C 1
ATOM 3630 O O . ASP A 1 457 ? 19.133 -20.052 -13.009 1.00 84.25 457 ASP A O 1
ATOM 3634 N N . ALA A 1 458 ? 17.082 -19.649 -13.789 1.00 92.56 458 ALA A N 1
ATOM 3635 C CA . ALA A 1 458 ? 16.495 -19.395 -12.465 1.00 92.56 458 ALA A CA 1
ATOM 3636 C C . ALA A 1 458 ? 15.758 -20.583 -11.811 1.00 92.56 458 ALA A C 1
ATOM 3638 O O . ALA A 1 458 ? 15.019 -20.392 -10.845 1.00 92.56 458 ALA A O 1
ATOM 3639 N N . HIS A 1 459 ? 15.954 -21.823 -12.276 1.00 94.94 459 HIS A N 1
ATOM 3640 C CA . HIS A 1 459 ? 15.204 -22.989 -11.775 1.00 94.94 459 HIS A CA 1
ATOM 3641 C C . HIS A 1 459 ? 15.357 -23.235 -10.265 1.00 94.94 459 HIS A C 1
ATOM 3643 O O . HIS A 1 459 ? 14.376 -23.549 -9.592 1.00 94.94 459 HIS A O 1
ATOM 3649 N N . ALA A 1 460 ? 16.563 -23.065 -9.712 1.00 96.12 460 ALA A N 1
ATOM 3650 C CA . ALA A 1 460 ? 16.800 -23.241 -8.277 1.00 96.12 460 ALA A CA 1
ATOM 3651 C C . ALA A 1 460 ? 16.073 -22.174 -7.440 1.00 96.12 460 ALA A C 1
ATOM 3653 O O . ALA A 1 460 ? 15.459 -22.497 -6.421 1.00 96.12 460 ALA A O 1
ATOM 3654 N N . LEU A 1 461 ? 16.094 -20.917 -7.901 1.00 96.50 461 LEU A N 1
ATOM 3655 C CA . LEU A 1 461 ? 15.357 -19.821 -7.273 1.00 96.50 461 LEU A CA 1
ATOM 3656 C C . LEU A 1 461 ? 13.849 -20.073 -7.365 1.00 96.50 461 LEU A C 1
ATOM 3658 O O . LEU A 1 461 ? 13.156 -19.987 -6.355 1.00 96.50 461 LEU A O 1
ATOM 3662 N N . GLN A 1 462 ? 13.354 -20.453 -8.545 1.00 97.44 462 GLN A N 1
ATOM 3663 C CA . GLN A 1 462 ? 11.948 -20.776 -8.766 1.00 97.44 462 GLN A CA 1
ATOM 3664 C C . GLN A 1 462 ? 11.473 -21.899 -7.841 1.00 97.44 462 GLN A C 1
ATOM 3666 O O . GLN A 1 462 ? 10.418 -21.758 -7.228 1.00 97.44 462 GLN A O 1
ATOM 3671 N N . ALA A 1 463 ? 12.232 -22.991 -7.721 1.00 97.25 463 ALA A N 1
ATOM 3672 C CA . ALA A 1 463 ? 11.899 -24.107 -6.838 1.00 97.25 463 ALA A CA 1
ATOM 3673 C C . ALA A 1 463 ? 11.879 -23.680 -5.363 1.00 97.25 463 ALA A C 1
ATOM 3675 O O . ALA A 1 463 ? 10.934 -24.001 -4.647 1.00 97.25 463 ALA A O 1
ATOM 3676 N N . THR A 1 464 ? 12.884 -22.907 -4.936 1.00 97.50 464 THR A N 1
ATOM 3677 C CA . THR A 1 464 ? 12.983 -22.385 -3.563 1.00 97.50 464 THR A CA 1
ATOM 3678 C C . THR A 1 464 ? 11.791 -21.496 -3.228 1.00 97.50 464 THR A C 1
ATOM 3680 O O . THR A 1 464 ? 11.122 -21.713 -2.224 1.00 97.50 464 THR A O 1
ATOM 3683 N N . LEU A 1 465 ? 11.487 -20.526 -4.092 1.00 97.38 465 LEU A N 1
ATOM 3684 C CA . LEU A 1 465 ? 10.379 -19.603 -3.889 1.00 97.38 465 LEU A CA 1
ATOM 3685 C C . LEU A 1 465 ? 9.027 -20.313 -3.978 1.00 97.38 465 LEU A C 1
ATOM 3687 O O . LEU A 1 465 ? 8.183 -20.112 -3.119 1.00 97.38 465 LEU A O 1
ATOM 3691 N N . SER A 1 466 ? 8.815 -21.188 -4.963 1.00 97.69 466 SER A N 1
ATOM 3692 C CA . SER A 1 466 ? 7.534 -21.897 -5.127 1.00 97.69 466 SER A CA 1
ATOM 3693 C C . SER A 1 466 ? 7.197 -22.818 -3.951 1.00 97.69 466 SER A C 1
ATOM 3695 O O . SER A 1 466 ? 6.027 -23.139 -3.761 1.00 97.69 466 SER A O 1
ATOM 3697 N N . ALA A 1 467 ? 8.198 -23.232 -3.169 1.00 97.56 467 ALA A N 1
ATOM 3698 C CA . ALA A 1 467 ? 8.011 -24.008 -1.947 1.00 97.56 467 ALA A CA 1
ATOM 3699 C C . ALA A 1 467 ? 7.584 -23.158 -0.734 1.00 97.56 467 ALA A C 1
ATOM 3701 O O . ALA A 1 467 ? 7.168 -23.721 0.277 1.00 97.56 467 ALA A O 1
ATOM 3702 N N . LEU A 1 468 ? 7.682 -21.825 -0.809 1.00 96.75 468 LEU A N 1
ATOM 3703 C CA . LEU A 1 468 ? 7.250 -20.933 0.263 1.00 96.75 468 LEU A CA 1
ATOM 3704 C C . LEU A 1 468 ? 5.719 -20.839 0.291 1.00 96.75 468 LEU A C 1
ATOM 3706 O O . LEU A 1 468 ? 5.070 -20.406 -0.668 1.00 96.75 468 LEU A O 1
ATOM 3710 N N . GLU A 1 469 ? 5.150 -21.198 1.437 1.00 96.00 469 GLU A N 1
ATOM 3711 C CA . GLU A 1 469 ? 3.728 -21.080 1.745 1.00 96.00 469 GLU A CA 1
ATOM 3712 C C . GLU A 1 469 ? 3.545 -20.282 3.041 1.00 96.00 469 GLU A C 1
ATOM 3714 O O . GLU A 1 469 ? 4.413 -20.260 3.916 1.00 96.00 469 GLU A O 1
ATOM 3719 N N . THR A 1 470 ? 2.395 -19.630 3.175 1.00 95.56 470 THR A N 1
ATOM 3720 C CA . THR A 1 470 ? 1.984 -18.976 4.421 1.00 95.56 470 THR A CA 1
ATOM 3721 C C . THR A 1 470 ? 0.484 -19.137 4.626 1.00 95.56 470 THR A C 1
ATOM 3723 O O . THR A 1 470 ? -0.211 -19.754 3.815 1.00 95.56 470 THR A O 1
ATOM 3726 N N . ALA A 1 471 ? -0.040 -18.619 5.726 1.00 96.31 471 ALA A N 1
ATOM 3727 C CA . ALA A 1 471 ? -1.461 -18.610 5.994 1.00 96.31 471 ALA A CA 1
ATOM 3728 C C . ALA A 1 471 ? -1.860 -17.356 6.767 1.00 96.31 471 ALA A C 1
ATOM 3730 O O . ALA A 1 471 ? -1.058 -16.745 7.467 1.00 96.31 471 ALA A O 1
ATOM 3731 N N . TYR A 1 472 ? -3.133 -17.005 6.662 1.00 97.25 472 TYR A N 1
ATOM 3732 C CA . TYR A 1 472 ? -3.741 -15.947 7.455 1.00 97.25 472 TYR A CA 1
ATOM 3733 C C . TYR A 1 472 ? -5.114 -16.383 7.948 1.00 97.25 472 TYR A C 1
ATOM 3735 O O . TYR A 1 472 ? -5.665 -17.392 7.507 1.00 97.25 472 TYR A O 1
ATOM 3743 N N . ILE A 1 473 ? -5.683 -15.626 8.873 1.00 97.31 473 ILE A N 1
ATOM 3744 C CA . ILE A 1 473 ? -7.007 -15.884 9.434 1.00 97.31 473 ILE A CA 1
ATOM 3745 C C . ILE A 1 473 ? -7.937 -14.780 8.970 1.00 97.31 473 ILE A C 1
ATOM 3747 O O . ILE A 1 473 ? -7.557 -13.612 8.976 1.00 97.31 473 ILE A O 1
ATOM 3751 N N . LYS A 1 474 ? -9.167 -15.145 8.613 1.00 96.44 474 LYS A N 1
ATOM 3752 C CA . LYS A 1 474 ? -10.266 -14.193 8.444 1.00 96.44 474 LYS A CA 1
ATOM 3753 C C . LYS A 1 474 ? -11.354 -14.539 9.452 1.00 96.44 474 LYS A C 1
ATOM 3755 O O . LYS A 1 474 ? -11.839 -15.671 9.434 1.00 96.44 474 LYS A O 1
ATOM 3760 N N . ALA A 1 475 ? -11.725 -13.593 10.306 1.00 96.75 475 ALA A N 1
ATOM 3761 C CA . ALA A 1 475 ? -12.748 -13.805 11.328 1.00 96.75 475 ALA A CA 1
ATOM 3762 C C . ALA A 1 475 ? -13.614 -12.562 11.543 1.00 96.75 475 ALA A C 1
ATOM 3764 O O . ALA A 1 475 ? -13.257 -11.466 11.115 1.00 96.75 475 ALA A O 1
ATOM 3765 N N . GLU A 1 476 ? -14.740 -12.761 12.219 1.00 96.38 476 GLU A N 1
ATOM 3766 C CA . GLU A 1 476 ? -15.602 -11.697 12.724 1.00 96.38 476 GLU A CA 1
ATOM 3767 C C . GLU A 1 476 ? -15.425 -11.613 14.239 1.00 96.38 476 GLU A C 1
ATOM 3769 O O . GLU A 1 476 ? -15.677 -12.595 14.937 1.00 96.38 476 GLU A O 1
ATOM 3774 N N . VAL A 1 477 ? -14.953 -10.475 14.749 1.00 96.44 477 VAL A N 1
ATOM 3775 C CA . VAL A 1 477 ? -14.651 -10.315 16.178 1.00 96.44 477 VAL A CA 1
ATOM 3776 C C . VAL A 1 477 ? -15.093 -8.967 16.728 1.00 96.44 477 VAL A C 1
ATOM 3778 O O . VAL A 1 477 ? -15.144 -7.963 16.019 1.00 96.44 477 VAL A O 1
ATOM 3781 N N . ASP A 1 478 ? -15.342 -8.930 18.032 1.00 97.38 478 ASP A N 1
ATOM 3782 C CA . ASP A 1 478 ? -15.376 -7.677 18.781 1.00 97.38 478 ASP A CA 1
ATOM 3783 C C . ASP A 1 478 ? -13.936 -7.210 19.037 1.00 97.38 478 ASP A C 1
ATOM 3785 O O . ASP A 1 478 ? -13.093 -7.996 19.488 1.00 97.38 478 ASP A O 1
ATOM 3789 N N . LEU A 1 479 ? -13.643 -5.929 18.793 1.00 97.38 479 LEU A N 1
ATOM 3790 C CA . LEU A 1 479 ? -12.302 -5.386 19.023 1.00 97.38 479 LEU A CA 1
ATOM 3791 C C . LEU A 1 479 ? -11.933 -5.487 20.509 1.00 97.38 479 LEU A C 1
ATOM 3793 O O . LEU A 1 479 ? -10.820 -5.875 20.855 1.00 97.38 479 LEU A O 1
ATOM 3797 N N . SER A 1 480 ? -12.879 -5.204 21.402 1.00 97.50 480 SER A N 1
ATOM 3798 C CA . SER A 1 480 ? -12.689 -5.314 22.849 1.00 97.50 480 SER A CA 1
ATOM 3799 C C . SER A 1 480 ? -12.289 -6.721 23.297 1.00 97.50 480 SER A C 1
ATOM 3801 O O . SER A 1 480 ? -11.359 -6.848 24.092 1.00 97.50 480 SER A O 1
ATOM 3803 N N . SER A 1 481 ? -12.913 -7.769 22.750 1.00 96.12 481 SER A N 1
ATOM 3804 C CA . SER A 1 481 ? -12.553 -9.159 23.063 1.00 96.12 481 SER A CA 1
ATOM 3805 C C . SER A 1 481 ? -11.128 -9.490 22.612 1.00 96.12 481 SER A C 1
ATOM 3807 O O . SER A 1 481 ? -10.374 -10.124 23.351 1.00 96.12 481 SER A O 1
ATOM 3809 N N . LEU A 1 482 ? -10.712 -8.995 21.441 1.00 95.25 482 LEU A N 1
ATOM 3810 C CA . LEU A 1 482 ? -9.339 -9.161 20.963 1.00 95.25 482 LEU A CA 1
ATOM 3811 C C . LEU A 1 482 ? -8.322 -8.456 21.877 1.00 95.25 482 LEU A C 1
ATOM 3813 O O . LEU A 1 482 ? -7.264 -9.013 22.167 1.00 95.25 482 LEU A O 1
ATOM 3817 N N . ILE A 1 483 ? -8.636 -7.248 22.356 1.00 96.19 483 ILE A N 1
ATOM 3818 C CA . ILE A 1 483 ? -7.742 -6.486 23.242 1.00 96.19 483 ILE A CA 1
ATOM 3819 C C . ILE A 1 483 ? -7.617 -7.126 24.629 1.00 96.19 483 ILE A C 1
ATOM 3821 O O . ILE A 1 483 ? -6.530 -7.103 25.207 1.00 96.19 483 ILE A O 1
ATOM 3825 N N . GLU A 1 484 ? -8.668 -7.759 25.150 1.00 94.81 484 GLU A N 1
ATOM 3826 C CA . GLU A 1 484 ? -8.577 -8.550 26.387 1.00 94.81 484 GLU A CA 1
ATOM 3827 C C . GLU A 1 484 ? -7.573 -9.705 26.263 1.00 94.81 484 GLU A C 1
ATOM 3829 O O . GLU A 1 484 ? -6.873 -10.032 27.222 1.00 94.81 484 GLU A O 1
ATOM 3834 N N . GLN A 1 485 ? -7.443 -10.270 25.062 1.00 93.19 485 GLN A N 1
ATOM 3835 C CA . GLN A 1 485 ? -6.495 -11.337 24.757 1.00 93.19 485 GLN A CA 1
ATOM 3836 C C . GLN A 1 485 ? -5.089 -10.829 24.410 1.00 93.19 485 GLN A C 1
ATOM 3838 O O . GLN A 1 485 ? -4.202 -11.647 24.166 1.00 93.19 485 GLN A O 1
ATOM 3843 N N . ALA A 1 486 ? -4.833 -9.514 24.423 1.00 93.81 486 ALA A N 1
ATOM 3844 C CA . ALA A 1 486 ? -3.545 -8.948 24.015 1.00 93.81 486 ALA A CA 1
ATOM 3845 C C . ALA A 1 486 ? -2.347 -9.526 24.781 1.00 93.81 486 ALA A C 1
ATOM 3847 O O . ALA A 1 486 ? -1.272 -9.681 24.210 1.00 93.81 486 ALA A O 1
ATOM 3848 N N . GLY A 1 487 ? -2.532 -9.931 26.041 1.00 91.56 487 GLY A N 1
ATOM 3849 C CA . GLY A 1 487 ? -1.482 -10.587 26.827 1.00 91.56 487 GLY A CA 1
ATOM 3850 C C . GLY A 1 487 ? -0.996 -11.931 26.264 1.00 91.56 487 GLY A C 1
ATOM 3851 O O . GLY A 1 487 ? 0.055 -12.404 26.684 1.00 91.56 487 GLY A O 1
ATOM 3852 N N . THR A 1 488 ? -1.730 -12.542 25.329 1.00 91.38 488 THR A N 1
ATOM 3853 C CA . THR A 1 488 ? -1.358 -13.818 24.691 1.00 91.38 488 THR A CA 1
ATOM 3854 C C . THR A 1 488 ? -0.448 -13.644 23.476 1.00 91.38 488 THR A C 1
ATOM 3856 O O . THR A 1 488 ? 0.314 -14.554 23.159 1.00 91.38 488 THR A O 1
ATOM 3859 N N . PHE A 1 489 ? -0.501 -12.486 22.809 1.00 92.19 489 PHE A N 1
ATOM 3860 C CA . PHE A 1 489 ? 0.244 -12.230 21.572 1.00 92.19 489 PHE A CA 1
ATOM 3861 C C . PHE A 1 489 ? 1.188 -11.024 21.647 1.00 92.19 489 PHE A C 1
ATOM 3863 O O . PHE A 1 489 ? 2.069 -10.883 20.804 1.00 92.19 489 PHE A O 1
ATOM 3870 N N . VAL A 1 490 ? 1.065 -10.165 22.660 1.00 92.25 490 VAL A N 1
ATOM 3871 C CA . VAL A 1 490 ? 1.987 -9.048 22.893 1.00 92.25 490 VAL A CA 1
ATOM 3872 C C . VAL A 1 490 ? 3.021 -9.454 23.932 1.00 92.25 490 VAL A C 1
ATOM 3874 O O . VAL A 1 490 ? 2.690 -9.712 25.089 1.00 92.25 490 VAL A O 1
ATOM 3877 N N . LEU A 1 491 ? 4.294 -9.454 23.537 1.00 91.06 491 LEU A N 1
ATOM 3878 C CA . LEU A 1 491 ? 5.408 -9.778 24.421 1.00 91.06 491 LEU A CA 1
ATOM 3879 C C . LEU A 1 491 ? 5.624 -8.620 25.415 1.00 91.06 491 LEU A C 1
ATOM 3881 O O . LEU A 1 491 ? 5.983 -7.516 24.986 1.00 91.06 491 LEU A O 1
ATOM 3885 N N . PRO A 1 492 ? 5.440 -8.826 26.738 1.00 86.31 492 PRO A N 1
ATOM 3886 C CA . PRO A 1 492 ? 5.415 -7.731 27.715 1.00 86.31 492 PRO A CA 1
ATOM 3887 C C . PRO A 1 492 ? 6.707 -6.909 27.795 1.00 86.31 492 PRO A C 1
ATOM 3889 O O . PRO A 1 492 ? 6.668 -5.749 28.208 1.00 86.31 492 PRO A O 1
ATOM 3892 N N . LEU A 1 493 ? 7.842 -7.511 27.424 1.00 85.06 493 LEU A N 1
ATOM 3893 C CA . LEU A 1 493 ? 9.175 -6.921 27.560 1.00 85.06 493 LEU A CA 1
ATOM 3894 C C . LEU A 1 493 ? 9.775 -6.432 26.233 1.00 85.06 493 LEU A C 1
ATOM 3896 O O . LEU A 1 493 ? 10.640 -5.564 26.255 1.00 85.06 493 LEU A O 1
ATOM 3900 N N . GLU A 1 494 ? 9.315 -6.940 25.086 1.00 81.50 494 GLU A N 1
ATOM 3901 C CA . GLU A 1 494 ? 10.044 -6.798 23.812 1.00 81.50 494 GLU A CA 1
ATOM 3902 C C . GLU A 1 494 ? 9.453 -5.758 22.849 1.00 81.50 494 GLU A C 1
ATOM 3904 O O . GLU A 1 494 ? 9.956 -5.611 21.741 1.00 81.50 494 GLU A O 1
ATOM 3909 N N . ARG A 1 495 ? 8.391 -5.026 23.238 1.00 85.19 495 ARG A N 1
ATOM 3910 C CA . ARG A 1 495 ? 7.626 -4.132 22.329 1.00 85.19 495 ARG A CA 1
ATOM 3911 C C . ARG A 1 495 ? 7.369 -4.792 20.967 1.00 85.19 495 ARG A C 1
ATOM 3913 O O . ARG A 1 495 ? 7.515 -4.176 19.915 1.00 85.19 495 ARG A O 1
ATOM 3920 N N . LYS A 1 496 ? 7.026 -6.075 21.021 1.00 90.19 496 LYS A N 1
ATOM 3921 C CA . LYS A 1 496 ? 6.844 -6.945 19.871 1.00 90.19 496 LYS A CA 1
ATOM 3922 C C . LYS A 1 496 ? 5.544 -7.712 20.049 1.00 90.19 496 LYS A C 1
ATOM 3924 O O . LYS A 1 496 ? 5.191 -8.113 21.158 1.00 90.19 496 LYS A O 1
ATOM 3929 N N . SER A 1 497 ? 4.833 -7.882 18.951 1.00 91.81 497 SER A N 1
ATOM 3930 C CA . SER A 1 497 ? 3.659 -8.725 18.833 1.00 91.81 497 SER A CA 1
ATOM 3931 C C . SER A 1 497 ? 4.013 -9.936 17.984 1.00 91.81 497 SER A C 1
ATOM 3933 O O . SER A 1 497 ? 4.767 -9.831 17.016 1.00 91.81 497 SER A O 1
ATOM 3935 N N . THR A 1 498 ? 3.472 -11.091 18.343 1.00 92.81 498 THR A N 1
ATOM 3936 C CA . THR A 1 498 ? 3.494 -12.284 17.493 1.00 92.81 498 THR A CA 1
ATOM 3937 C C . THR A 1 498 ? 2.352 -12.292 16.484 1.00 92.81 498 THR A C 1
ATOM 3939 O O . THR A 1 498 ? 2.329 -13.164 15.621 1.00 92.81 498 THR A O 1
ATOM 3942 N N . LEU A 1 499 ? 1.422 -11.337 16.595 1.00 93.81 499 LEU A N 1
ATOM 3943 C CA . LEU A 1 499 ? 0.204 -11.227 15.802 1.00 93.81 499 LEU A CA 1
ATOM 3944 C C . LEU A 1 499 ? 0.079 -9.822 15.205 1.00 93.81 499 LEU A C 1
ATOM 3946 O O . LEU A 1 499 ? 0.146 -8.824 15.927 1.00 93.81 499 LEU A O 1
ATOM 3950 N N . THR A 1 500 ? -0.172 -9.746 13.905 1.00 95.75 500 THR A N 1
ATOM 3951 C CA . THR A 1 500 ? -0.661 -8.540 13.240 1.00 95.75 500 THR A CA 1
ATOM 3952 C C . THR A 1 500 ? -2.138 -8.695 12.913 1.00 95.75 500 THR A C 1
ATOM 3954 O O . THR A 1 500 ? -2.618 -9.802 12.655 1.00 95.75 500 THR A O 1
ATOM 3957 N N . ALA A 1 501 ? -2.873 -7.585 12.935 1.00 97.00 501 ALA A N 1
ATOM 3958 C CA . ALA A 1 501 ? -4.295 -7.580 12.620 1.00 97.00 501 ALA A CA 1
ATOM 3959 C C . ALA A 1 501 ? -4.693 -6.334 11.826 1.00 97.00 501 ALA A C 1
ATOM 3961 O O . ALA A 1 501 ? -4.154 -5.255 12.056 1.00 97.00 501 ALA A O 1
ATOM 3962 N N . LEU A 1 502 ? -5.665 -6.470 10.929 1.00 97.75 502 LEU A N 1
ATOM 3963 C CA . LEU A 1 502 ? -6.243 -5.362 10.169 1.00 97.75 502 LEU A CA 1
ATOM 3964 C C . LEU A 1 502 ? -7.753 -5.554 10.044 1.00 97.75 502 LEU A C 1
ATOM 3966 O O . LEU A 1 502 ? -8.210 -6.608 9.596 1.00 97.75 502 LEU A O 1
ATOM 3970 N N . SER A 1 503 ? -8.533 -4.532 10.395 1.00 97.62 503 SER A N 1
ATOM 3971 C CA . SER A 1 503 ? -9.960 -4.521 10.088 1.00 97.62 503 SER A CA 1
ATOM 3972 C C . SER A 1 503 ? -10.184 -4.252 8.602 1.00 97.62 503 SER A C 1
ATOM 3974 O O . SER A 1 503 ? -9.644 -3.298 8.045 1.00 97.62 503 SER A O 1
ATOM 3976 N N . VAL A 1 504 ? -11.035 -5.059 7.983 1.00 96.00 504 VAL A N 1
ATOM 3977 C CA . VAL A 1 504 ? -11.446 -4.970 6.576 1.00 96.00 504 VAL A CA 1
ATOM 3978 C C . VAL A 1 504 ? -12.972 -4.947 6.451 1.00 96.00 504 VAL A C 1
ATOM 3980 O O . VAL A 1 504 ? -13.537 -5.458 5.484 1.00 96.00 504 VAL A O 1
ATOM 3983 N N . THR A 1 505 ? -13.656 -4.411 7.467 1.00 89.81 505 THR A N 1
ATOM 3984 C CA . THR A 1 505 ? -15.115 -4.266 7.467 1.00 89.81 505 THR A CA 1
ATOM 3985 C C . THR A 1 505 ? -15.529 -3.375 6.295 1.00 89.81 505 THR A C 1
ATOM 3987 O O . THR A 1 505 ? -15.089 -2.227 6.222 1.00 89.81 505 THR A O 1
ATOM 3990 N N . PRO A 1 506 ? -16.350 -3.877 5.360 1.00 80.38 506 PRO A N 1
ATOM 3991 C CA . PRO A 1 506 ? -16.763 -3.091 4.210 1.00 80.38 506 PRO A CA 1
ATOM 3992 C C . PRO A 1 506 ? -17.649 -1.922 4.658 1.00 80.38 506 PRO A C 1
ATOM 3994 O O . PRO A 1 506 ? -18.446 -2.074 5.581 1.00 80.38 506 PRO A O 1
ATOM 3997 N N . TYR A 1 507 ? -17.526 -0.779 3.977 1.00 80.25 507 TYR A N 1
ATOM 3998 C CA . TYR A 1 507 ? -18.352 0.423 4.189 1.00 80.25 507 TYR A CA 1
ATOM 3999 C C . TYR A 1 507 ? -18.242 1.080 5.575 1.00 80.25 507 TYR A C 1
ATOM 4001 O O . TYR A 1 507 ? -19.077 1.909 5.920 1.00 80.25 507 TYR A O 1
ATOM 4009 N N . SER A 1 508 ? -17.233 0.714 6.367 1.00 87.38 508 SER A N 1
ATOM 4010 C CA . SER A 1 508 ? -16.926 1.393 7.624 1.00 87.38 508 SER A CA 1
ATOM 4011 C C . SER A 1 508 ? -15.942 2.527 7.365 1.00 87.38 508 SER A C 1
ATOM 4013 O O . SER A 1 508 ? -14.859 2.280 6.836 1.00 87.38 508 SER A O 1
ATOM 4015 N N . ASP A 1 509 ? -16.297 3.739 7.787 1.00 91.62 509 ASP A N 1
ATOM 4016 C CA . ASP A 1 509 ? -15.379 4.887 7.793 1.00 91.62 509 ASP A CA 1
ATOM 4017 C C . ASP A 1 509 ? -14.289 4.727 8.865 1.00 91.62 509 ASP A C 1
ATOM 4019 O O . ASP A 1 509 ? -13.195 5.277 8.761 1.00 91.62 509 ASP A O 1
ATOM 4023 N N . ASP A 1 510 ? -14.573 3.935 9.902 1.00 96.06 510 ASP A N 1
ATOM 4024 C CA . ASP A 1 510 ? -13.616 3.632 10.954 1.00 96.06 510 ASP A CA 1
ATOM 4025 C C . ASP A 1 510 ? -12.837 2.357 10.623 1.00 96.06 510 ASP A C 1
ATOM 4027 O O . ASP A 1 510 ? -13.418 1.312 10.308 1.00 96.06 510 ASP A O 1
ATOM 4031 N N . ILE A 1 511 ? -11.514 2.426 10.742 1.00 96.69 511 ILE A N 1
ATOM 4032 C CA . ILE A 1 511 ? -10.600 1.327 10.424 1.00 96.69 511 ILE A CA 1
ATOM 4033 C C . ILE A 1 511 ? -9.544 1.235 11.520 1.00 96.69 511 ILE A C 1
ATOM 4035 O O . ILE A 1 511 ? -9.106 2.240 12.072 1.00 96.69 511 ILE A O 1
ATOM 4039 N N . TRP A 1 512 ? -9.089 0.034 11.844 1.00 97.81 512 TRP A N 1
ATOM 4040 C CA . TRP A 1 512 ? -8.025 -0.168 12.811 1.00 97.81 512 TRP A CA 1
ATOM 4041 C C . TRP A 1 512 ? -7.060 -1.275 12.409 1.00 97.81 512 TRP A C 1
ATOM 4043 O O . TRP A 1 512 ? -7.372 -2.165 11.616 1.00 97.81 512 TRP A O 1
ATOM 4053 N N . CYS A 1 513 ? -5.863 -1.228 12.985 1.00 97.69 513 CYS A N 1
ATOM 4054 C CA . CYS A 1 513 ? -4.857 -2.263 12.810 1.00 97.69 513 CYS A CA 1
ATOM 4055 C C . CYS A 1 513 ? -4.015 -2.469 14.076 1.00 97.69 513 CYS A C 1
ATOM 4057 O O . CYS A 1 513 ? -3.843 -1.539 14.865 1.00 97.69 513 CYS A O 1
ATOM 4059 N N . ILE A 1 514 ? -3.464 -3.671 14.252 1.00 96.94 514 ILE A N 1
ATOM 4060 C CA . ILE A 1 514 ? -2.465 -4.007 15.273 1.00 96.94 514 ILE A CA 1
ATOM 4061 C C . ILE A 1 514 ? -1.172 -4.375 14.559 1.00 96.94 514 ILE A C 1
ATOM 4063 O O . ILE A 1 514 ? -1.129 -5.356 13.814 1.00 96.94 514 ILE A O 1
ATOM 4067 N N . ASP A 1 515 ? -0.129 -3.587 14.800 1.00 95.25 515 ASP A N 1
ATOM 4068 C CA . ASP A 1 515 ? 1.155 -3.744 14.126 1.00 95.25 515 ASP A CA 1
ATOM 4069 C C . ASP A 1 515 ? 2.095 -4.747 14.842 1.00 95.25 515 ASP A C 1
ATOM 4071 O O . ASP A 1 515 ? 1.828 -5.161 15.978 1.00 95.25 515 ASP A O 1
ATOM 4075 N N . PRO A 1 516 ? 3.234 -5.132 14.228 1.00 92.94 516 PRO A N 1
ATOM 4076 C CA . PRO A 1 516 ? 4.209 -6.038 14.840 1.00 92.94 516 PRO A CA 1
ATOM 4077 C C . PRO A 1 516 ? 4.838 -5.529 16.140 1.00 92.94 516 PRO A C 1
ATOM 4079 O O . PRO A 1 516 ? 5.521 -6.292 16.817 1.00 92.94 516 PRO A O 1
ATOM 4082 N N . ARG A 1 517 ? 4.642 -4.258 16.515 1.00 92.75 517 ARG A N 1
ATOM 4083 C CA . ARG A 1 517 ? 5.106 -3.709 17.796 1.00 92.75 517 ARG A CA 1
ATOM 4084 C C . ARG A 1 517 ? 4.075 -3.899 18.906 1.00 92.75 517 ARG A C 1
ATOM 4086 O O . ARG A 1 517 ? 4.344 -3.539 20.049 1.00 92.75 517 ARG A O 1
ATOM 4093 N N . GLY A 1 518 ? 2.895 -4.441 18.604 1.00 94.44 518 GLY A N 1
ATOM 4094 C CA . GLY A 1 518 ? 1.788 -4.550 19.553 1.00 94.44 518 GLY A CA 1
ATOM 4095 C C . GLY A 1 518 ? 1.121 -3.204 19.815 1.00 94.44 518 GLY A C 1
ATOM 4096 O O . GLY A 1 518 ? 0.705 -2.926 20.941 1.00 94.44 518 GLY A O 1
ATOM 4097 N N . VAL A 1 519 ? 1.063 -2.343 18.799 1.00 95.62 519 VAL A N 1
ATOM 4098 C CA . VAL A 1 519 ? 0.386 -1.049 18.867 1.00 95.62 519 VAL A CA 1
ATOM 4099 C C . VAL A 1 519 ? -0.912 -1.126 18.072 1.00 95.62 519 VAL A C 1
ATOM 4101 O O . VAL A 1 519 ? -0.900 -1.442 16.884 1.00 95.62 519 VAL A O 1
ATOM 4104 N N . LEU A 1 520 ? -2.030 -0.827 18.735 1.00 97.38 520 LEU A N 1
ATOM 4105 C CA . LEU A 1 520 ? -3.336 -0.656 18.107 1.00 97.38 520 LEU A CA 1
ATOM 4106 C C . LEU A 1 520 ? -3.452 0.777 17.583 1.00 97.38 520 LEU A C 1
ATOM 4108 O O . LEU A 1 520 ? -3.431 1.726 18.367 1.00 97.38 520 LEU A O 1
ATOM 4112 N N . THR A 1 521 ? -3.622 0.934 16.277 1.00 97.50 521 THR A N 1
ATOM 4113 C CA . THR A 1 521 ? -3.889 2.227 15.641 1.00 97.50 521 THR A CA 1
ATOM 4114 C C . THR A 1 521 ? -5.310 2.240 15.104 1.00 97.50 521 THR A C 1
ATOM 4116 O O . THR A 1 521 ? -5.688 1.353 14.344 1.00 97.50 521 THR A O 1
ATOM 4119 N N . LEU A 1 522 ? -6.088 3.246 15.499 1.00 97.56 522 LEU A N 1
ATOM 4120 C CA . LEU A 1 522 ? -7.447 3.502 15.035 1.00 97.56 522 LEU A CA 1
ATOM 4121 C C . LEU A 1 522 ? -7.431 4.729 14.122 1.00 97.56 522 LEU A C 1
ATOM 4123 O O . LEU A 1 522 ? -6.925 5.779 14.516 1.00 97.56 522 LEU A O 1
ATOM 4127 N N . HIS A 1 523 ? -8.012 4.599 12.942 1.00 97.00 523 HIS A N 1
ATOM 4128 C CA . HIS A 1 523 ? -8.444 5.689 12.086 1.00 97.00 523 HIS A CA 1
ATOM 4129 C C . HIS A 1 523 ? -9.944 5.881 12.310 1.00 97.00 523 HIS A C 1
ATOM 4131 O O . HIS A 1 523 ? -10.714 4.937 12.135 1.00 97.00 523 HIS A O 1
ATOM 4137 N N . LEU A 1 524 ? -10.336 7.068 12.769 1.00 97.00 524 LEU A N 1
ATOM 4138 C CA . LEU A 1 524 ? -11.688 7.345 13.235 1.00 97.00 524 LEU A CA 1
ATOM 4139 C C . LEU A 1 524 ? -12.273 8.571 12.542 1.00 97.00 524 LEU A C 1
ATOM 4141 O O . LEU A 1 524 ? -11.625 9.624 12.454 1.00 97.00 524 LEU A O 1
ATOM 4145 N N . SER A 1 525 ? -13.548 8.461 12.187 1.00 95.62 525 SER A N 1
ATOM 4146 C CA . SER A 1 525 ? -14.398 9.607 11.881 1.00 95.62 525 SER A CA 1
ATOM 4147 C C . SER A 1 525 ? -14.486 10.561 13.086 1.00 95.62 525 SER A C 1
ATOM 4149 O O . SER A 1 525 ? -14.239 10.183 14.239 1.00 95.62 525 SER A O 1
ATOM 4151 N N . ALA A 1 526 ? -14.853 11.826 12.852 1.00 95.44 526 ALA A N 1
ATOM 4152 C CA . ALA A 1 526 ? -15.024 12.788 13.947 1.00 95.44 526 ALA A CA 1
ATOM 4153 C C . ALA A 1 526 ? -16.068 12.339 14.976 1.00 95.44 526 ALA A C 1
ATOM 4155 O O . ALA A 1 526 ? -15.855 12.525 16.175 1.00 95.44 526 ALA A O 1
ATOM 4156 N N . GLU A 1 527 ? -17.176 11.758 14.516 1.00 95.75 527 GLU A N 1
ATOM 4157 C CA . GLU A 1 527 ? -18.248 11.274 15.384 1.00 95.75 527 GLU A CA 1
ATOM 4158 C C . GLU A 1 527 ? -17.755 10.126 16.266 1.00 95.75 527 GLU A C 1
ATOM 4160 O O . GLU A 1 527 ? -17.858 10.198 17.497 1.00 95.75 527 GLU A O 1
ATOM 4165 N N . SER A 1 528 ? -17.135 9.106 15.666 1.00 96.31 528 SER A N 1
ATOM 4166 C CA . SER A 1 528 ? -16.585 7.982 16.418 1.00 96.31 528 SER A CA 1
ATOM 4167 C C . SER A 1 528 ? -15.519 8.444 17.402 1.00 96.31 528 SER A C 1
ATOM 4169 O O . SER A 1 528 ? -15.581 8.078 18.574 1.00 96.31 528 SER A O 1
ATOM 4171 N N . TYR A 1 529 ? -14.605 9.325 16.991 1.00 97.38 529 TYR A N 1
ATOM 4172 C CA . TYR A 1 529 ? -13.580 9.883 17.874 1.00 97.38 529 TYR A CA 1
ATOM 4173 C C . TYR A 1 529 ? -14.170 10.576 19.114 1.00 97.38 529 TYR A C 1
ATOM 4175 O O . TYR A 1 529 ? -13.791 10.256 20.247 1.00 97.38 529 TYR A O 1
ATOM 4183 N N . GLN A 1 530 ? -15.132 11.484 18.919 1.00 96.75 530 GLN A N 1
ATOM 4184 C CA . GLN A 1 530 ? -15.787 12.204 20.017 1.00 96.75 530 GLN A CA 1
ATOM 4185 C C . GLN A 1 530 ? -16.530 11.247 20.953 1.00 96.75 530 GLN A C 1
ATOM 4187 O O . GLN A 1 530 ? -16.437 11.373 22.175 1.00 96.75 530 GLN A O 1
ATOM 4192 N N . THR A 1 531 ? -17.214 10.254 20.385 1.00 96.31 531 THR A N 1
ATOM 4193 C CA . THR A 1 531 ? -18.034 9.305 21.145 1.00 96.31 531 THR A CA 1
ATOM 4194 C C . THR A 1 531 ? -17.197 8.225 21.843 1.00 96.31 531 THR A C 1
ATOM 4196 O O . THR A 1 531 ? -17.631 7.644 22.840 1.00 96.31 531 THR A O 1
ATOM 4199 N N . LEU A 1 532 ? -15.997 7.916 21.342 1.00 96.69 532 LEU A N 1
ATOM 4200 C CA . LEU A 1 532 ? -15.018 7.064 22.025 1.00 96.69 532 LEU A CA 1
ATOM 4201 C C . LEU A 1 532 ? -14.364 7.793 23.208 1.00 96.69 532 LEU A C 1
ATOM 4203 O O . LEU A 1 532 ? -14.088 7.167 24.231 1.00 96.69 532 LEU A O 1
ATOM 4207 N N . GLY A 1 533 ? -14.111 9.102 23.096 1.00 96.31 533 GLY A N 1
ATOM 4208 C CA . GLY A 1 533 ? -13.538 9.901 24.187 1.00 96.31 533 GLY A CA 1
ATOM 4209 C C . GLY A 1 533 ? -12.115 9.479 24.593 1.00 96.31 533 GLY A C 1
ATOM 4210 O O . GLY A 1 533 ? -11.700 9.675 25.748 1.00 96.31 533 GLY A O 1
ATOM 4211 N N . ILE A 1 534 ? -11.380 8.871 23.657 1.00 96.31 534 ILE A N 1
ATOM 4212 C CA . ILE A 1 534 ? -9.972 8.484 23.791 1.00 96.31 534 ILE A CA 1
ATOM 4213 C C . ILE A 1 534 ? -9.108 9.581 23.162 1.00 96.31 534 ILE A C 1
ATOM 4215 O O . ILE A 1 534 ? -9.474 10.161 22.147 1.00 96.31 534 ILE A O 1
ATOM 4219 N N . VAL A 1 535 ? -7.963 9.883 23.774 1.00 95.56 535 VAL A N 1
ATOM 4220 C CA . VAL A 1 535 ? -7.052 10.919 23.273 1.00 95.56 535 VAL A CA 1
ATOM 4221 C C . VAL A 1 535 ? -6.394 10.446 21.976 1.00 95.56 535 VAL A C 1
ATOM 4223 O O . VAL A 1 535 ? -5.735 9.409 21.960 1.00 95.56 535 VAL A O 1
ATOM 4226 N N . GLY A 1 536 ? -6.554 11.226 20.909 1.00 95.50 536 GLY A N 1
ATOM 4227 C CA . GLY A 1 536 ? -5.933 10.998 19.607 1.00 95.50 536 GLY A CA 1
ATOM 4228 C C . GLY A 1 536 ? -5.312 12.264 19.029 1.00 95.50 536 GLY A C 1
ATOM 4229 O O . GLY A 1 536 ? -5.218 13.302 19.685 1.00 95.50 536 GLY A O 1
ATOM 4230 N N . GLN A 1 537 ? -4.876 12.165 17.780 1.00 94.75 537 GLN A N 1
ATOM 4231 C CA . GLN A 1 537 ? -4.327 13.261 16.996 1.00 94.75 537 GLN A CA 1
ATOM 4232 C C . GLN A 1 537 ? -5.214 13.505 15.783 1.00 94.75 537 GLN A C 1
ATOM 4234 O O . GLN A 1 537 ? -5.600 12.572 15.084 1.00 94.75 537 GLN A O 1
ATOM 4239 N N . LYS A 1 538 ? -5.520 14.774 15.527 1.00 94.62 538 LYS A N 1
ATOM 4240 C CA . LYS A 1 538 ? -6.195 15.204 14.303 1.00 94.62 538 LYS A CA 1
ATOM 4241 C C . LYS A 1 538 ? -5.313 14.890 13.093 1.00 94.62 538 LYS A C 1
ATOM 4243 O O . LYS A 1 538 ? -4.091 15.065 13.172 1.00 94.62 538 LYS A O 1
ATOM 4248 N N . PHE A 1 539 ? -5.907 14.464 11.982 1.00 90.44 539 PHE A N 1
ATOM 4249 C CA . PHE A 1 539 ? -5.131 14.220 10.773 1.00 90.44 539 PHE A CA 1
ATOM 4250 C C . PHE A 1 539 ? -4.461 15.511 10.271 1.00 90.44 539 PHE A C 1
ATOM 4252 O O . PHE A 1 539 ? -5.068 16.586 10.267 1.00 90.44 539 PHE A O 1
ATOM 4259 N N . PRO A 1 540 ? -3.192 15.431 9.840 1.00 89.56 540 PRO A N 1
ATOM 4260 C CA . PRO A 1 540 ? -2.419 16.593 9.413 1.00 89.56 540 PRO A CA 1
ATOM 4261 C C . PRO A 1 540 ? -2.798 17.110 8.015 1.00 89.56 540 PRO A C 1
ATOM 4263 O O . PRO A 1 540 ? -2.311 18.164 7.610 1.00 89.56 540 PRO A O 1
ATOM 4266 N N . PHE A 1 541 ? -3.634 16.390 7.261 1.00 89.88 541 PHE A N 1
ATOM 4267 C CA . PHE A 1 541 ? -4.011 16.757 5.896 1.00 89.88 541 PHE A CA 1
ATOM 4268 C C . PHE A 1 541 ? -5.232 17.680 5.901 1.00 89.88 541 PHE A C 1
ATOM 4270 O O . PHE A 1 541 ? -6.265 17.353 6.478 1.00 89.88 541 PHE A O 1
ATOM 4277 N N . LYS A 1 542 ? -5.140 18.838 5.233 1.00 87.38 542 LYS A N 1
ATOM 4278 C CA . LYS A 1 542 ? -6.199 19.869 5.251 1.00 87.38 542 LYS A CA 1
ATOM 4279 C C . LYS A 1 542 ? -7.558 19.346 4.766 1.00 87.38 542 LYS A C 1
ATOM 4281 O O . LYS A 1 542 ? -8.572 19.667 5.378 1.00 87.38 542 LYS A O 1
ATOM 4286 N N . SER A 1 543 ? -7.565 18.530 3.709 1.00 83.56 543 SER A N 1
ATOM 4287 C CA . SER A 1 543 ? -8.779 17.933 3.130 1.00 83.56 543 SER A CA 1
ATOM 4288 C C . SER A 1 543 ? -9.446 16.896 4.035 1.00 83.56 543 SER A C 1
ATOM 4290 O O . SER A 1 543 ? -10.650 16.715 3.942 1.00 83.56 543 SER A O 1
ATOM 4292 N N . HIS A 1 544 ? -8.685 16.283 4.943 1.00 83.00 544 HIS A N 1
ATOM 4293 C CA . HIS A 1 544 ? -9.143 15.227 5.855 1.00 83.00 544 HIS A CA 1
ATOM 4294 C C . HIS A 1 544 ? -8.981 15.663 7.311 1.00 83.00 544 HIS A C 1
ATOM 4296 O O . HIS A 1 544 ? -8.765 14.865 8.216 1.00 83.00 544 HIS A O 1
ATOM 4302 N N . SER A 1 545 ? -9.055 16.973 7.559 1.00 75.81 545 SER A N 1
ATOM 4303 C CA . SER A 1 545 ? -8.764 17.504 8.888 1.00 75.81 545 SER A CA 1
ATOM 4304 C C . SER A 1 545 ? -9.796 17.051 9.929 1.00 75.81 545 SER A C 1
ATOM 4306 O O . SER A 1 545 ? -9.537 17.133 11.116 1.00 75.81 545 SER A O 1
ATOM 4308 N N . ILE A 1 546 ? -10.962 16.551 9.530 1.00 87.31 546 ILE A N 1
ATOM 4309 C CA . ILE A 1 546 ? -12.024 16.144 10.458 1.00 87.31 546 ILE A CA 1
ATOM 4310 C C . ILE A 1 546 ? -11.739 14.759 11.080 1.00 87.31 546 ILE A C 1
ATOM 4312 O O . ILE A 1 546 ? -12.234 14.456 12.164 1.00 87.31 546 ILE A O 1
ATOM 4316 N N . GLU A 1 547 ? -10.894 13.945 10.451 1.00 93.25 547 GLU A N 1
ATOM 4317 C CA . GLU A 1 547 ? -10.547 12.599 10.911 1.00 93.25 547 GLU A CA 1
ATOM 4318 C C . GLU A 1 547 ? -9.475 12.614 12.005 1.00 93.25 547 GLU A C 1
ATOM 4320 O O . GLU A 1 547 ? -8.673 13.549 12.136 1.00 93.25 547 GLU A O 1
ATOM 4325 N N . HIS A 1 548 ? -9.438 11.540 12.795 1.00 96.12 548 HIS A N 1
ATOM 4326 C CA . HIS A 1 548 ? -8.519 11.395 13.918 1.00 96.12 548 HIS A CA 1
ATOM 4327 C C . HIS A 1 548 ? -7.797 10.046 13.887 1.00 96.12 548 HIS A C 1
ATOM 4329 O O . HIS A 1 548 ? -8.376 9.015 13.560 1.00 96.12 548 HIS A O 1
ATOM 4335 N N . THR A 1 549 ? -6.521 10.049 14.275 1.00 96.06 549 THR A N 1
ATOM 4336 C CA . THR A 1 549 ? -5.751 8.835 14.568 1.00 96.06 549 THR A CA 1
ATOM 4337 C C . THR A 1 549 ? -5.615 8.663 16.074 1.00 96.06 549 THR A C 1
ATOM 4339 O O . THR A 1 549 ? -5.190 9.584 16.771 1.00 96.06 549 THR A O 1
ATOM 4342 N N . VAL A 1 550 ? -5.913 7.476 16.589 1.00 96.81 550 VAL A N 1
ATOM 4343 C CA . VAL A 1 550 ? -5.672 7.107 17.989 1.00 96.81 550 VAL A CA 1
ATOM 4344 C C . VAL A 1 550 ? -4.673 5.957 18.016 1.00 96.81 550 VAL A C 1
ATOM 4346 O O . VAL A 1 550 ? -4.894 4.938 17.374 1.00 96.81 550 VAL A O 1
ATOM 4349 N N . THR A 1 551 ? -3.582 6.101 18.767 1.00 96.50 551 THR A N 1
ATOM 4350 C CA . THR A 1 551 ? -2.519 5.089 18.847 1.00 96.50 551 THR A CA 1
ATOM 4351 C C . THR A 1 551 ? -2.375 4.600 20.282 1.00 96.50 551 THR A C 1
ATOM 4353 O O . THR A 1 551 ? -2.101 5.387 21.187 1.00 96.50 551 THR A O 1
ATOM 4356 N N . LEU A 1 552 ? -2.568 3.299 20.493 1.00 95.94 552 LEU A N 1
ATOM 4357 C CA . LEU A 1 552 ? -2.701 2.673 21.804 1.00 95.94 552 LEU A CA 1
ATOM 4358 C C . LEU A 1 552 ? -1.710 1.507 21.926 1.00 95.94 552 LEU A C 1
ATOM 4360 O O . LEU A 1 552 ? -1.901 0.479 21.272 1.00 95.94 552 LEU A O 1
ATOM 4364 N N . PRO A 1 553 ? -0.663 1.610 22.761 1.00 95.25 553 PRO A N 1
ATOM 4365 C CA . PRO A 1 553 ? 0.173 0.456 23.062 1.00 95.25 553 PRO A CA 1
ATOM 4366 C C . PRO A 1 553 ? -0.642 -0.606 23.804 1.00 95.25 553 PRO A C 1
ATOM 4368 O O . PRO A 1 553 ? -1.359 -0.316 24.767 1.00 95.25 553 PRO A O 1
ATOM 4371 N N . LEU A 1 554 ? -0.520 -1.860 23.377 1.00 95.38 554 LEU A N 1
ATOM 4372 C CA . LEU A 1 554 ? -1.214 -2.977 24.016 1.00 95.38 554 LEU A CA 1
ATOM 4373 C C . LEU A 1 554 ? -0.402 -3.609 25.155 1.00 95.38 554 LEU A C 1
ATOM 4375 O O . LEU A 1 554 ? -0.932 -4.432 25.900 1.00 95.38 554 LEU A O 1
ATOM 4379 N N . GLN A 1 555 ? 0.855 -3.198 25.349 1.00 93.44 555 GLN A N 1
ATOM 4380 C CA . GLN A 1 555 ? 1.690 -3.707 26.433 1.00 93.44 555 GLN A CA 1
ATOM 4381 C C . GLN A 1 555 ? 1.104 -3.359 27.812 1.00 93.44 555 GLN A C 1
ATOM 4383 O O . GLN A 1 555 ? 0.802 -2.191 28.085 1.00 93.44 555 GLN A O 1
ATOM 4388 N N . PRO A 1 556 ? 1.058 -4.320 28.753 1.00 88.50 556 PRO A N 1
ATOM 4389 C CA . PRO A 1 556 ? 0.597 -4.068 30.116 1.00 88.50 556 PRO A CA 1
ATOM 4390 C C . PRO A 1 556 ? 1.442 -3.073 30.926 1.00 88.50 556 PRO A C 1
ATOM 4392 O O . PRO A 1 556 ? 1.033 -2.677 32.013 1.00 88.50 556 PRO A O 1
ATOM 4395 N N . SER A 1 557 ? 2.623 -2.688 30.458 1.00 89.38 557 SER A N 1
ATOM 4396 C CA . SER A 1 557 ? 3.503 -1.722 31.125 1.00 89.38 557 SER A CA 1
ATOM 4397 C C . SER A 1 557 ? 3.424 -0.315 30.526 1.00 89.38 557 SER A C 1
ATOM 4399 O O . SER A 1 557 ? 3.914 0.627 31.143 1.00 89.38 557 SER A O 1
ATOM 4401 N N . ALA A 1 558 ? 2.816 -0.152 29.346 1.00 90.25 558 ALA A N 1
ATOM 4402 C CA . ALA A 1 558 ? 2.858 1.110 28.608 1.00 90.25 558 ALA A CA 1
ATOM 4403 C C . ALA A 1 558 ? 1.871 2.166 29.128 1.00 90.25 558 ALA A C 1
ATOM 4405 O O . ALA A 1 558 ? 2.145 3.357 29.022 1.00 90.25 558 ALA A O 1
ATOM 4406 N N . ASP A 1 559 ? 0.754 1.730 29.717 1.00 90.50 559 ASP A N 1
ATOM 4407 C CA . ASP A 1 559 ? -0.301 2.601 30.237 1.00 90.50 559 ASP A CA 1
ATOM 4408 C C . ASP A 1 559 ? -0.607 2.323 31.708 1.00 90.50 559 ASP A C 1
ATOM 4410 O O . ASP A 1 559 ? -0.612 1.170 32.153 1.00 90.50 559 ASP A O 1
ATOM 4414 N N . SER A 1 560 ? -0.969 3.381 32.445 1.00 93.62 560 SER A N 1
ATOM 4415 C CA . SER A 1 560 ? -1.497 3.247 33.806 1.00 93.62 560 SER A CA 1
ATOM 4416 C C . SER A 1 560 ? -2.765 2.383 33.826 1.00 93.62 560 SER A C 1
ATOM 4418 O O . SER A 1 560 ? -3.564 2.409 32.888 1.00 93.62 560 SER A O 1
ATOM 4420 N N . LEU A 1 561 ? -2.993 1.652 34.924 1.00 93.88 561 LEU A N 1
ATOM 4421 C CA . LEU A 1 561 ? -4.176 0.794 35.084 1.00 93.88 561 LEU A CA 1
ATOM 4422 C C . LEU A 1 561 ? -5.485 1.564 34.838 1.00 93.88 561 LEU A C 1
ATOM 4424 O O . LEU A 1 561 ? -6.380 1.065 34.163 1.00 93.88 561 LEU A O 1
ATOM 4428 N N . LYS A 1 562 ? -5.565 2.807 35.332 1.00 94.88 562 LYS A N 1
ATOM 4429 C CA . LYS A 1 562 ? -6.728 3.686 35.149 1.00 94.88 562 LYS A CA 1
ATOM 4430 C C . LYS A 1 562 ? -6.958 4.036 33.676 1.00 94.88 562 LYS A C 1
ATOM 4432 O O . LYS A 1 562 ? -8.094 3.980 33.209 1.00 94.88 562 LYS A O 1
ATOM 4437 N N . ASN A 1 563 ? -5.899 4.379 32.939 1.00 93.69 563 ASN A N 1
ATOM 4438 C CA . ASN A 1 563 ? -6.007 4.686 31.509 1.00 93.69 563 ASN A CA 1
ATOM 4439 C C . ASN A 1 563 ? -6.415 3.449 30.710 1.00 93.69 563 ASN A C 1
ATOM 4441 O O . ASN A 1 563 ? -7.283 3.547 29.846 1.00 93.69 563 ASN A O 1
ATOM 4445 N N . ARG A 1 564 ? -5.858 2.283 31.054 1.00 93.94 564 ARG A N 1
ATOM 4446 C CA . ARG A 1 564 ? -6.221 1.005 30.440 1.00 93.94 564 ARG A CA 1
ATOM 4447 C C . ARG A 1 564 ? -7.692 0.667 30.644 1.00 93.94 564 ARG A C 1
ATOM 4449 O O . ARG A 1 564 ? -8.389 0.414 29.675 1.00 93.94 564 ARG A O 1
ATOM 4456 N N . GLN A 1 565 ? -8.186 0.752 31.877 1.00 95.31 565 GLN A N 1
ATOM 4457 C CA . GLN A 1 565 ? -9.600 0.509 32.177 1.00 95.31 565 GLN A CA 1
ATOM 4458 C C . GLN A 1 565 ? -10.520 1.467 31.414 1.00 95.31 565 GLN A C 1
ATOM 4460 O O . GLN A 1 565 ? -11.539 1.037 30.879 1.00 95.31 565 GLN A O 1
ATOM 4465 N N . LYS A 1 566 ? -10.154 2.755 31.319 1.00 95.75 566 LYS A N 1
ATOM 4466 C CA . LYS A 1 566 ? -10.914 3.738 30.535 1.00 95.75 566 LYS A CA 1
ATOM 4467 C C . LYS A 1 566 ? -10.935 3.375 29.046 1.00 95.75 566 LYS A C 1
ATOM 4469 O O . LYS A 1 566 ? -11.998 3.412 28.434 1.00 95.75 566 LYS A O 1
ATOM 4474 N N . ARG A 1 567 ? -9.779 3.022 28.476 1.00 95.50 567 ARG A N 1
ATOM 4475 C CA . ARG A 1 567 ? -9.638 2.572 27.084 1.00 95.50 567 ARG A CA 1
ATOM 4476 C C . ARG A 1 567 ? -10.489 1.332 26.820 1.00 95.50 567 ARG A C 1
ATOM 4478 O O . ARG A 1 567 ? -11.291 1.339 25.895 1.00 95.50 567 ARG A O 1
ATOM 4485 N N . ASP A 1 568 ? -10.349 0.300 27.643 1.00 96.31 568 ASP A N 1
ATOM 4486 C CA . ASP A 1 568 ? -11.047 -0.973 27.460 1.00 96.31 568 ASP A CA 1
ATOM 4487 C C . ASP A 1 568 ? -12.569 -0.788 27.593 1.00 96.31 568 ASP A C 1
ATOM 4489 O O . ASP A 1 568 ? -13.332 -1.341 26.803 1.00 96.31 568 ASP A O 1
ATOM 4493 N N . ALA A 1 569 ? -13.027 0.057 28.527 1.00 97.75 569 ALA A N 1
ATOM 4494 C CA . ALA A 1 569 ? -14.437 0.425 28.645 1.00 97.75 569 ALA A CA 1
ATOM 4495 C C . ALA A 1 569 ? -14.955 1.177 27.405 1.00 97.75 569 ALA A C 1
ATOM 4497 O O . ALA A 1 569 ? -16.062 0.901 26.946 1.00 97.75 569 ALA A O 1
ATOM 4498 N N . ALA A 1 570 ? -14.159 2.090 26.840 1.00 97.81 570 ALA A N 1
ATOM 4499 C CA . ALA A 1 570 ? -14.519 2.820 25.627 1.00 97.81 570 ALA A CA 1
ATOM 4500 C C . ALA A 1 570 ? -14.613 1.900 24.397 1.00 97.81 570 ALA A C 1
ATOM 4502 O O . ALA A 1 570 ? -15.579 2.001 23.643 1.00 97.81 570 ALA A O 1
ATOM 4503 N N . LEU A 1 571 ? -13.671 0.964 24.223 1.00 97.94 571 LEU A N 1
ATOM 4504 C CA . LEU A 1 571 ? -13.712 -0.020 23.132 1.00 97.94 571 LEU A CA 1
ATOM 4505 C C . LEU A 1 571 ? -14.913 -0.971 23.268 1.00 97.94 571 LEU A C 1
ATOM 4507 O O . LEU A 1 571 ? -15.619 -1.203 22.291 1.00 97.94 571 LEU A O 1
ATOM 4511 N N . LYS A 1 572 ? -15.218 -1.448 24.484 1.00 98.19 572 LYS A N 1
ATOM 4512 C CA . LYS A 1 572 ? -16.426 -2.254 24.752 1.00 98.19 572 LYS A CA 1
ATOM 4513 C C . LYS A 1 572 ? -17.712 -1.502 24.432 1.00 98.19 572 LYS A C 1
ATOM 4515 O O . LYS A 1 572 ? -18.627 -2.064 23.836 1.00 98.19 572 LYS A O 1
ATOM 4520 N N . ALA A 1 573 ? -17.791 -0.234 24.833 1.00 97.75 573 ALA A N 1
ATOM 4521 C CA . ALA A 1 573 ? -18.934 0.612 24.515 1.00 97.75 573 ALA A CA 1
ATOM 4522 C C . ALA A 1 573 ? -19.071 0.815 23.000 1.00 97.75 573 ALA A C 1
ATOM 4524 O O . ALA A 1 573 ? -20.188 0.845 22.492 1.00 97.75 573 ALA A O 1
ATOM 4525 N N . TRP A 1 574 ? -17.957 0.914 22.273 1.00 97.31 574 TRP A N 1
ATOM 4526 C CA . TRP A 1 574 ? -17.970 1.041 20.820 1.00 97.31 574 TRP A CA 1
ATOM 4527 C C . TRP A 1 574 ? -18.514 -0.213 20.127 1.00 97.31 574 TRP A C 1
ATOM 4529 O O . TRP A 1 574 ? -19.441 -0.092 19.327 1.00 97.31 574 TRP A O 1
ATOM 4539 N N . ASP A 1 575 ? -18.036 -1.406 20.496 1.00 98.00 575 ASP A N 1
ATOM 4540 C CA . ASP A 1 575 ? -18.576 -2.668 19.970 1.00 98.00 575 ASP A CA 1
ATOM 4541 C C . ASP A 1 575 ? -20.072 -2.828 20.309 1.00 98.00 575 ASP A C 1
ATOM 4543 O O . ASP A 1 575 ? -20.866 -3.248 19.467 1.00 98.00 575 ASP A O 1
ATOM 4547 N N . LEU A 1 576 ? -20.495 -2.438 21.520 1.00 97.69 576 LEU A N 1
ATOM 4548 C CA . LEU A 1 576 ? -21.907 -2.465 21.912 1.00 97.69 576 LEU A CA 1
ATOM 4549 C C . LEU A 1 576 ? -22.768 -1.532 21.048 1.00 97.69 576 LEU A C 1
ATOM 4551 O O . LEU A 1 576 ? -23.852 -1.934 20.627 1.00 97.69 576 LEU A O 1
ATOM 4555 N N . ARG A 1 577 ? -22.296 -0.312 20.762 1.00 96.12 577 ARG A N 1
ATOM 4556 C CA . ARG A 1 577 ? -23.004 0.630 19.879 1.00 96.12 577 ARG A CA 1
ATOM 4557 C C . ARG A 1 577 ? -23.142 0.078 18.465 1.00 96.12 577 ARG A C 1
ATOM 4559 O O . ARG A 1 577 ? -24.240 0.126 17.925 1.00 96.12 577 ARG A O 1
ATOM 4566 N N . ARG A 1 578 ? -22.073 -0.499 17.901 1.00 95.00 578 ARG A N 1
ATOM 4567 C CA . ARG A 1 578 ? -22.117 -1.160 16.583 1.00 95.00 578 ARG A CA 1
ATOM 4568 C C . ARG A 1 578 ? -23.203 -2.239 16.551 1.00 95.00 578 ARG A C 1
ATOM 4570 O O . ARG A 1 578 ? -24.072 -2.215 15.687 1.00 95.00 578 ARG A O 1
ATOM 4577 N N . LYS A 1 579 ? -23.243 -3.111 17.565 1.00 96.56 579 LYS A N 1
ATOM 4578 C CA . LYS A 1 579 ? -24.293 -4.139 17.700 1.00 96.56 579 LYS A CA 1
ATOM 4579 C C . LYS A 1 579 ? -25.700 -3.545 17.806 1.00 96.56 579 LYS A C 1
ATOM 4581 O O . LYS A 1 579 ? -26.627 -4.065 17.194 1.00 96.56 579 LYS A O 1
ATOM 4586 N N . GLN A 1 580 ? -25.873 -2.465 18.569 1.00 96.94 580 GLN A N 1
ATOM 4587 C CA . GLN A 1 580 ? -27.160 -1.769 18.711 1.00 96.94 580 GLN A CA 1
ATOM 4588 C C . GLN A 1 580 ? -27.617 -1.100 17.410 1.00 96.94 580 GLN A C 1
ATOM 4590 O O . GLN A 1 580 ? -28.815 -1.061 17.141 1.00 96.94 580 GLN A O 1
ATOM 4595 N N . ALA A 1 581 ? -26.676 -0.621 16.595 1.00 95.38 581 ALA A N 1
ATOM 4596 C CA . ALA A 1 581 ? -26.931 -0.097 15.257 1.00 95.38 581 ALA A CA 1
ATOM 4597 C C . ALA A 1 581 ? -27.222 -1.202 14.219 1.00 95.38 581 ALA A C 1
ATOM 4599 O O . ALA A 1 581 ? -27.520 -0.900 13.067 1.00 95.38 581 ALA A O 1
ATOM 4600 N N . GLY A 1 582 ? -27.164 -2.481 14.614 1.00 95.50 582 GLY A N 1
ATOM 4601 C CA . GLY A 1 582 ? -27.341 -3.616 13.710 1.00 95.50 582 GLY A CA 1
ATOM 4602 C C . GLY A 1 582 ? -26.128 -3.876 12.815 1.00 95.50 582 GLY A C 1
ATOM 4603 O O . GLY A 1 582 ? -26.243 -4.610 11.834 1.00 95.50 582 GLY A O 1
ATOM 4604 N N . GLU A 1 583 ? -24.972 -3.293 13.132 1.00 94.94 583 GLU A N 1
ATOM 4605 C CA . GLU A 1 583 ? -23.732 -3.556 12.413 1.00 94.94 583 GLU A CA 1
ATOM 4606 C C . GLU A 1 583 ? -23.138 -4.903 12.832 1.00 94.94 583 GLU A C 1
ATOM 4608 O O . GLU A 1 583 ? -23.183 -5.304 14.000 1.00 94.94 583 GLU A O 1
ATOM 4613 N N . ALA A 1 584 ? -22.536 -5.597 11.866 1.00 94.06 584 ALA A N 1
ATOM 4614 C CA . ALA A 1 584 ? -21.800 -6.824 12.130 1.00 94.06 584 ALA A CA 1
ATOM 4615 C C . ALA A 1 584 ? -20.549 -6.553 12.999 1.00 94.06 584 ALA A C 1
ATOM 4617 O O . ALA A 1 584 ? -20.025 -5.422 13.009 1.00 94.06 584 ALA A O 1
ATOM 4618 N N . PRO A 1 585 ? -20.029 -7.585 13.698 1.00 95.94 585 PRO A N 1
ATOM 4619 C CA . PRO A 1 585 ? -18.702 -7.524 14.301 1.00 95.94 585 PRO A CA 1
ATOM 4620 C C . PRO A 1 585 ? -17.637 -7.147 13.264 1.00 95.94 585 PRO A C 1
ATOM 4622 O O . PRO A 1 585 ? -17.861 -7.197 12.052 1.00 95.94 585 PRO A O 1
ATOM 4625 N N . TRP A 1 586 ? -16.451 -6.770 13.731 1.00 96.88 586 TRP A N 1
ATOM 4626 C CA . TRP A 1 586 ? -15.372 -6.388 12.830 1.00 96.88 586 TRP A CA 1
ATOM 4627 C C . TRP A 1 586 ? -14.948 -7.579 11.980 1.00 96.88 586 TRP A C 1
ATOM 4629 O O . TRP A 1 586 ? -14.571 -8.614 12.524 1.00 96.88 586 TRP A O 1
ATOM 4639 N N . SER A 1 587 ? -14.938 -7.421 10.656 1.00 97.12 587 SER A N 1
ATOM 4640 C CA . SER A 1 587 ? -14.265 -8.377 9.777 1.00 97.12 587 SER A CA 1
ATOM 4641 C C . SER A 1 587 ? -12.770 -8.099 9.857 1.00 97.12 587 SER A C 1
ATOM 4643 O O . SER A 1 587 ? -12.320 -7.042 9.423 1.00 97.12 587 SER A O 1
ATOM 4645 N N . VAL A 1 588 ? -11.992 -9.034 10.393 1.00 97.06 588 VAL A N 1
ATOM 4646 C CA . VAL A 1 588 ? -10.563 -8.852 10.676 1.00 97.06 588 VAL A CA 1
ATOM 4647 C C . VAL A 1 588 ? -9.732 -9.898 9.948 1.00 97.06 588 VAL A C 1
ATOM 4649 O O . VAL A 1 588 ? -10.105 -11.073 9.866 1.00 97.06 588 VAL A O 1
ATOM 4652 N N . LEU A 1 589 ? -8.589 -9.457 9.426 1.00 97.50 589 LEU A N 1
ATOM 4653 C CA . LEU A 1 589 ? -7.519 -10.315 8.936 1.00 97.50 589 LEU A CA 1
ATOM 4654 C C . LEU A 1 589 ? -6.413 -10.393 9.985 1.00 97.50 589 LEU A C 1
ATOM 4656 O O . LEU A 1 589 ? -6.010 -9.359 10.513 1.00 97.50 589 LEU A O 1
ATOM 4660 N N . TYR A 1 590 ? -5.917 -11.598 10.257 1.00 95.62 590 TYR A N 1
ATOM 4661 C CA . TYR A 1 590 ? -4.786 -11.822 11.158 1.00 95.62 590 TYR A CA 1
ATOM 4662 C C . TYR A 1 590 ? -3.674 -12.591 10.473 1.00 95.62 590 TYR A C 1
ATOM 4664 O O . TYR A 1 590 ? -3.943 -13.525 9.717 1.00 95.62 590 TYR A O 1
ATOM 4672 N N . CYS A 1 591 ? -2.434 -12.274 10.819 1.00 94.06 591 CYS A N 1
ATOM 4673 C CA . CYS A 1 591 ? -1.280 -13.091 10.483 1.00 94.06 591 CYS A CA 1
ATOM 4674 C C . CYS A 1 591 ? -0.361 -13.141 11.697 1.00 94.06 591 CYS A C 1
ATOM 4676 O O . CYS A 1 591 ? -0.139 -12.121 12.351 1.00 94.06 591 CYS A O 1
ATOM 4678 N N . ALA A 1 592 ? 0.150 -14.323 12.019 1.00 90.75 592 ALA A N 1
ATOM 4679 C CA . ALA A 1 592 ? 1.236 -14.438 12.975 1.00 90.75 592 ALA A CA 1
ATOM 4680 C C . ALA A 1 592 ? 2.587 -14.455 12.248 1.00 90.75 592 ALA A C 1
ATOM 4682 O O . ALA A 1 592 ? 2.657 -14.577 11.024 1.00 90.75 592 ALA A O 1
ATOM 4683 N N . ASN A 1 593 ? 3.667 -14.361 13.018 1.00 84.19 593 ASN A N 1
ATOM 4684 C CA . ASN A 1 593 ? 5.038 -14.414 12.499 1.00 84.19 593 ASN A CA 1
ATOM 4685 C C . ASN A 1 593 ? 5.324 -15.698 11.695 1.00 84.19 593 ASN A C 1
ATOM 4687 O O . ASN A 1 593 ? 6.065 -15.669 10.715 1.00 84.19 593 ASN A O 1
ATOM 4691 N N . ASP A 1 594 ? 4.678 -16.812 12.050 1.00 86.06 594 ASP A N 1
ATOM 4692 C CA . ASP A 1 594 ? 4.759 -18.065 11.305 1.00 86.06 594 ASP A CA 1
ATOM 4693 C C . ASP A 1 594 ? 3.386 -18.747 11.128 1.00 86.06 594 ASP A C 1
ATOM 4695 O O . ASP A 1 594 ? 2.390 -18.446 11.802 1.00 86.06 594 ASP A O 1
ATOM 4699 N N . ALA A 1 595 ? 3.325 -19.687 10.181 1.00 85.44 595 ALA A N 1
ATOM 4700 C CA . ALA A 1 595 ? 2.097 -20.395 9.828 1.00 85.44 595 ALA A CA 1
ATOM 4701 C C . ALA A 1 595 ? 1.570 -21.300 10.960 1.00 85.44 595 ALA A C 1
ATOM 4703 O O . ALA A 1 595 ? 0.355 -21.468 11.091 1.00 85.44 595 ALA A O 1
ATOM 4704 N N . SER A 1 596 ? 2.449 -21.855 11.804 1.00 87.25 596 SER A N 1
ATOM 4705 C CA . SER A 1 596 ? 2.054 -22.689 12.946 1.00 87.25 596 SER A CA 1
ATOM 4706 C C . SER A 1 596 ? 1.413 -21.839 14.041 1.00 87.25 596 SER A C 1
ATOM 4708 O O . SER A 1 596 ? 0.336 -22.183 14.526 1.00 87.25 596 SER A O 1
ATOM 4710 N N . ALA A 1 597 ? 2.013 -20.700 14.389 1.00 88.06 597 ALA A N 1
ATOM 4711 C CA . ALA A 1 597 ? 1.442 -19.735 15.325 1.00 88.06 597 ALA A CA 1
ATOM 4712 C C . ALA A 1 597 ? 0.079 -19.223 14.833 1.00 88.06 597 ALA A C 1
ATOM 4714 O O . ALA A 1 597 ? -0.877 -19.145 15.608 1.00 88.06 597 ALA A O 1
ATOM 4715 N N . THR A 1 598 ? -0.047 -18.971 13.526 1.00 89.94 598 THR A N 1
ATOM 4716 C CA . THR A 1 598 ? -1.324 -18.605 12.899 1.00 89.94 598 THR A CA 1
ATOM 4717 C C . THR A 1 598 ? -2.366 -19.713 13.093 1.00 89.94 598 THR A C 1
ATOM 4719 O O . THR A 1 598 ? -3.476 -19.450 13.553 1.00 89.94 598 THR A O 1
ATOM 4722 N N . ALA A 1 599 ? -2.020 -20.973 12.814 1.00 88.81 599 ALA A N 1
ATOM 4723 C CA . ALA A 1 599 ? -2.933 -22.102 12.995 1.00 88.81 599 ALA A CA 1
ATOM 4724 C C . ALA A 1 599 ? -3.334 -22.323 14.467 1.00 88.81 599 ALA A C 1
ATOM 4726 O O . ALA A 1 599 ? -4.499 -22.604 14.749 1.00 88.81 599 ALA A O 1
ATOM 4727 N N . GLN A 1 600 ? -2.403 -22.156 15.410 1.00 89.38 600 GLN A N 1
ATOM 4728 C CA . GLN A 1 600 ? -2.666 -22.279 16.848 1.00 89.38 600 GLN A CA 1
ATOM 4729 C C . GLN A 1 600 ? -3.610 -21.185 17.356 1.00 89.38 600 GLN A C 1
ATOM 4731 O O . GLN A 1 600 ? -4.560 -21.482 18.087 1.00 89.38 600 GLN A O 1
ATOM 4736 N N . PHE A 1 601 ? -3.390 -19.932 16.941 1.00 89.25 601 PHE A N 1
ATOM 4737 C CA . PHE A 1 601 ? -4.277 -18.820 17.286 1.00 89.25 601 PHE A CA 1
ATOM 4738 C C . PHE A 1 601 ? -5.679 -19.032 16.703 1.00 89.25 601 PHE A C 1
ATOM 4740 O O . PHE A 1 601 ? -6.676 -18.839 17.402 1.00 89.25 601 PHE A O 1
ATOM 4747 N N . ALA A 1 602 ? -5.763 -19.499 15.453 1.00 91.31 602 ALA A N 1
ATOM 4748 C CA . ALA A 1 602 ? -7.028 -19.824 14.807 1.00 91.31 602 ALA A CA 1
ATOM 4749 C C . ALA A 1 602 ? -7.781 -20.940 15.539 1.00 91.31 602 ALA A C 1
ATOM 4751 O O . ALA A 1 602 ? -8.958 -20.779 15.843 1.00 91.31 602 ALA A O 1
ATOM 4752 N N . ALA A 1 603 ? -7.100 -22.041 15.876 1.00 91.88 603 ALA A N 1
ATOM 4753 C CA . ALA A 1 603 ? -7.694 -23.174 16.579 1.00 91.88 603 ALA A CA 1
ATOM 4754 C C . ALA A 1 603 ? -8.208 -22.786 17.973 1.00 91.88 603 ALA A C 1
ATOM 4756 O O . ALA A 1 603 ? -9.310 -23.176 18.350 1.00 91.88 603 ALA A O 1
ATOM 4757 N N . SER A 1 604 ? -7.445 -21.967 18.703 1.00 89.44 604 SER A N 1
ATOM 4758 C CA . SER A 1 604 ? -7.818 -21.497 20.046 1.00 89.44 604 SER A CA 1
ATOM 4759 C C . SER A 1 604 ? -9.063 -20.606 20.041 1.00 89.44 604 SER A C 1
ATOM 4761 O O . SER A 1 604 ? -9.788 -20.568 21.030 1.00 89.44 604 SER A O 1
ATOM 4763 N N . ASN A 1 605 ? -9.328 -19.921 18.925 1.00 89.50 605 ASN A N 1
ATOM 4764 C CA . ASN A 1 605 ? -10.465 -19.015 18.767 1.00 89.50 605 ASN A CA 1
ATOM 4765 C C . ASN A 1 605 ? -11.578 -19.571 17.855 1.00 89.50 605 ASN A C 1
ATOM 4767 O O . ASN A 1 605 ? -12.581 -18.902 17.630 1.00 89.50 605 ASN A O 1
ATOM 4771 N N . GLY A 1 606 ? -11.426 -20.782 17.305 1.00 91.88 606 GLY A N 1
ATOM 4772 C CA . GLY A 1 606 ? -12.382 -21.355 16.349 1.00 91.88 606 GLY A CA 1
ATOM 4773 C C . GLY A 1 606 ? -12.462 -20.604 15.011 1.00 91.88 606 GLY A C 1
ATOM 4774 O O . GLY A 1 606 ? -13.493 -20.643 14.342 1.00 91.88 606 GLY A O 1
ATOM 4775 N N . HIS A 1 607 ? -11.400 -19.899 14.615 1.00 94.31 607 HIS A N 1
ATOM 4776 C CA . HIS A 1 607 ? -11.365 -19.116 13.380 1.00 94.31 607 HIS A CA 1
ATOM 4777 C C . HIS A 1 607 ? -10.891 -19.945 12.176 1.00 94.31 607 HIS A C 1
ATOM 4779 O O . HIS A 1 607 ? -10.096 -20.877 12.302 1.00 94.31 607 HIS A O 1
ATOM 4785 N N . ALA A 1 608 ? -11.332 -19.569 10.972 1.00 93.56 608 ALA A N 1
ATOM 4786 C CA . ALA A 1 608 ? -10.929 -20.240 9.740 1.00 93.56 608 ALA A CA 1
ATOM 4787 C C . ALA A 1 608 ? -9.556 -19.754 9.239 1.00 93.56 608 ALA A C 1
ATOM 4789 O O . ALA A 1 608 ? -9.349 -18.559 9.009 1.00 93.56 608 ALA A O 1
ATOM 4790 N N . VAL A 1 609 ? -8.647 -20.700 8.991 1.00 96.62 609 VAL A N 1
ATOM 4791 C CA . VAL A 1 609 ? -7.337 -20.448 8.371 1.00 96.62 609 VAL A CA 1
ATOM 4792 C C . VAL A 1 609 ? -7.460 -20.470 6.845 1.00 96.62 609 VAL A C 1
ATOM 4794 O O . VAL A 1 609 ? -8.111 -21.340 6.264 1.00 96.62 609 VAL A O 1
ATOM 4797 N N . ARG A 1 610 ? -6.811 -19.517 6.178 1.00 96.88 610 ARG A N 1
ATOM 4798 C CA . ARG A 1 610 ? -6.702 -19.396 4.723 1.00 96.88 610 ARG A CA 1
ATOM 4799 C C . ARG A 1 610 ? -5.245 -19.606 4.324 1.00 96.88 610 ARG A C 1
ATOM 4801 O O . ARG A 1 610 ? -4.397 -18.770 4.621 1.00 96.88 610 ARG A O 1
ATOM 4808 N N . ALA A 1 611 ? -4.964 -20.722 3.658 1.00 96.38 611 ALA A N 1
ATOM 4809 C CA . ALA A 1 611 ? -3.642 -20.985 3.102 1.00 96.38 611 ALA A CA 1
ATOM 4810 C C . ALA A 1 611 ? -3.365 -20.063 1.905 1.00 96.38 611 ALA A C 1
ATOM 4812 O O . ALA A 1 611 ? -4.239 -19.843 1.064 1.00 96.38 611 ALA A O 1
ATOM 4813 N N . VAL A 1 612 ? -2.135 -19.569 1.819 1.00 96.88 612 VAL A N 1
ATOM 4814 C CA . VAL A 1 612 ? -1.611 -18.776 0.710 1.00 96.88 612 VAL A CA 1
ATOM 4815 C C . VAL A 1 612 ? -0.491 -19.571 0.062 1.00 96.88 612 VAL A C 1
ATOM 4817 O O . VAL A 1 612 ? 0.536 -19.849 0.681 1.00 96.88 612 VAL A O 1
ATOM 4820 N N . LYS A 1 613 ? -0.709 -19.936 -1.199 1.00 96.94 613 LYS A N 1
ATOM 4821 C CA . LYS A 1 613 ? 0.231 -20.719 -2.000 1.00 96.94 613 LYS A CA 1
ATOM 4822 C C . LYS A 1 613 ? 0.781 -19.884 -3.141 1.00 96.94 613 LYS A C 1
ATOM 4824 O O . LYS A 1 613 ? 0.082 -19.004 -3.648 1.00 96.94 613 LYS A O 1
ATOM 4829 N N . CYS A 1 614 ? 2.002 -20.204 -3.550 1.00 98.31 614 CYS A N 1
ATOM 4830 C CA . CYS A 1 614 ? 2.622 -19.597 -4.716 1.00 98.31 614 CYS A CA 1
ATOM 4831 C C . CYS A 1 614 ? 1.833 -19.943 -5.989 1.00 98.31 614 CYS A C 1
ATOM 4833 O O . CYS A 1 614 ? 1.552 -21.111 -6.269 1.00 98.31 614 CYS A O 1
ATOM 4835 N N . GLN A 1 615 ? 1.480 -18.923 -6.766 1.00 98.19 615 GLN A N 1
ATOM 4836 C CA . GLN A 1 615 ? 0.942 -19.044 -8.114 1.00 98.19 615 GLN A CA 1
ATOM 4837 C C . GLN A 1 615 ? 2.052 -18.748 -9.118 1.00 98.19 615 GLN A C 1
ATOM 4839 O O . GLN A 1 615 ? 2.598 -17.648 -9.132 1.00 98.19 615 GLN A O 1
ATOM 4844 N N . THR A 1 616 ? 2.351 -19.712 -9.983 1.00 98.12 616 THR A N 1
ATOM 4845 C CA . THR A 1 616 ? 3.413 -19.593 -10.988 1.00 98.12 616 THR A CA 1
ATOM 4846 C C . THR A 1 616 ? 2.813 -19.349 -12.363 1.00 98.12 616 THR A C 1
ATOM 4848 O O . THR A 1 616 ? 2.016 -20.151 -12.847 1.00 98.12 616 THR A O 1
ATOM 4851 N N . THR A 1 617 ? 3.233 -18.270 -13.017 1.00 98.12 617 THR A N 1
ATOM 4852 C CA . THR A 1 617 ? 2.861 -17.934 -14.395 1.00 98.12 617 THR A CA 1
ATOM 4853 C C . THR A 1 617 ? 4.120 -17.809 -15.245 1.00 98.12 617 THR A C 1
ATOM 4855 O O . THR A 1 617 ? 5.044 -17.084 -14.887 1.00 98.12 617 THR A O 1
ATOM 4858 N N . LEU A 1 618 ? 4.158 -18.516 -16.374 1.00 98.12 618 LEU A N 1
ATOM 4859 C CA . LEU A 1 618 ? 5.234 -18.426 -17.362 1.00 98.12 618 LEU A CA 1
ATOM 4860 C C . LEU A 1 618 ? 4.767 -17.554 -18.529 1.00 98.12 618 LEU A C 1
ATOM 4862 O O . LEU A 1 618 ? 3.793 -17.898 -19.201 1.00 98.12 618 LEU A O 1
ATOM 4866 N N . LEU A 1 619 ? 5.475 -16.459 -18.790 1.00 97.94 619 LEU A N 1
ATOM 4867 C CA . LEU A 1 619 ? 5.230 -15.580 -19.931 1.00 97.94 619 LEU A CA 1
ATOM 4868 C C . LEU A 1 619 ? 6.325 -15.826 -20.966 1.00 97.94 619 LEU A C 1
ATOM 4870 O O . LEU A 1 619 ? 7.509 -15.706 -20.655 1.00 97.94 619 LEU A O 1
ATOM 4874 N N . ARG A 1 620 ? 5.925 -16.209 -22.181 1.00 98.00 620 ARG A N 1
ATOM 4875 C CA . ARG A 1 620 ? 6.848 -16.635 -23.239 1.00 98.00 620 ARG A CA 1
ATOM 4876 C C . ARG A 1 620 ? 6.995 -15.598 -24.335 1.00 98.00 620 ARG A C 1
ATOM 4878 O O . ARG A 1 620 ? 6.013 -14.944 -24.687 1.00 98.00 620 ARG A O 1
ATOM 4885 N N . GLY A 1 621 ? 8.185 -15.527 -24.923 1.00 97.38 621 GLY A N 1
ATOM 4886 C CA . GLY A 1 621 ? 8.451 -14.689 -26.093 1.00 97.38 621 GLY A CA 1
ATOM 4887 C C . GLY A 1 621 ? 8.142 -13.211 -25.853 1.00 97.38 621 GLY A C 1
ATOM 4888 O O . GLY A 1 621 ? 7.566 -12.548 -26.719 1.00 97.38 621 GLY A O 1
ATOM 4889 N N . ILE A 1 622 ? 8.480 -12.706 -24.669 1.00 97.62 622 ILE A N 1
ATOM 4890 C CA . ILE A 1 622 ? 8.315 -11.300 -24.310 1.00 97.62 622 ILE A CA 1
ATOM 4891 C C . ILE A 1 622 ? 9.625 -10.531 -24.487 1.00 97.62 622 ILE A C 1
ATOM 4893 O O . ILE A 1 622 ? 10.705 -11.118 -24.479 1.00 97.62 622 ILE A O 1
ATOM 4897 N N . ARG A 1 623 ? 9.546 -9.209 -24.633 1.00 97.19 623 ARG A N 1
ATOM 4898 C CA . ARG A 1 623 ? 10.720 -8.331 -24.608 1.00 97.19 623 ARG A CA 1
ATOM 4899 C C . ARG A 1 623 ? 11.164 -8.120 -23.163 1.00 97.19 623 ARG A C 1
ATOM 4901 O O . ARG A 1 623 ? 10.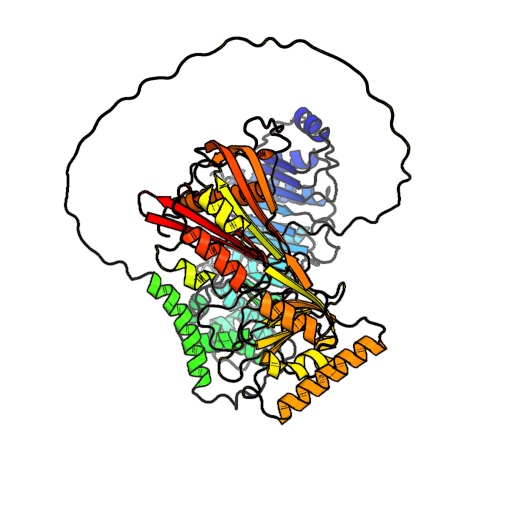466 -7.470 -22.387 1.00 97.19 623 ARG A O 1
ATOM 4908 N N . VAL A 1 624 ? 12.316 -8.684 -22.822 1.00 97.38 624 VAL A N 1
ATOM 4909 C CA . VAL A 1 624 ? 12.979 -8.601 -21.520 1.00 97.38 624 VAL A CA 1
ATOM 4910 C C . VAL A 1 624 ? 14.097 -7.553 -21.597 1.00 97.38 624 VAL A C 1
ATOM 4912 O O . VAL A 1 624 ? 15.024 -7.727 -22.395 1.00 97.38 624 VAL A O 1
ATOM 4915 N N . PRO A 1 625 ? 14.033 -6.466 -20.811 1.00 96.31 625 PRO A N 1
ATOM 4916 C CA . PRO A 1 625 ? 15.084 -5.463 -20.744 1.00 96.31 625 PRO A CA 1
ATOM 4917 C C . PRO A 1 625 ? 16.414 -6.068 -20.305 1.00 96.31 625 PRO A C 1
ATOM 4919 O O . PRO A 1 625 ? 16.481 -6.922 -19.419 1.00 96.31 625 PRO A O 1
ATOM 4922 N N . THR A 1 626 ? 17.493 -5.578 -20.901 1.00 94.12 626 THR A N 1
ATOM 4923 C CA . THR A 1 626 ? 18.846 -5.823 -20.413 1.00 94.12 626 THR A CA 1
ATOM 4924 C C . THR A 1 626 ? 19.040 -4.944 -19.191 1.00 94.12 626 THR A C 1
ATOM 4926 O O . THR A 1 626 ? 19.308 -3.752 -19.303 1.00 94.12 626 THR A O 1
ATOM 4929 N N . MET A 1 627 ? 18.838 -5.527 -18.016 1.00 89.81 627 MET A N 1
ATOM 4930 C CA . MET A 1 627 ? 18.737 -4.742 -16.795 1.00 89.81 627 MET A CA 1
ATOM 4931 C C . MET A 1 627 ? 20.103 -4.207 -16.361 1.00 89.81 627 MET A C 1
ATOM 4933 O O . MET A 1 627 ? 20.982 -4.974 -15.962 1.00 89.81 627 MET A O 1
ATOM 4937 N N . THR A 1 628 ? 20.261 -2.889 -16.402 1.00 89.62 628 THR A N 1
ATOM 4938 C CA . THR A 1 628 ? 21.367 -2.164 -15.779 1.00 89.62 628 THR A CA 1
ATOM 4939 C C . THR A 1 628 ? 20.795 -1.301 -14.658 1.00 89.62 628 THR A C 1
ATOM 4941 O O . THR A 1 628 ? 19.760 -0.660 -14.813 1.00 89.62 628 THR A O 1
ATOM 4944 N N . LEU A 1 629 ? 21.440 -1.315 -13.489 1.00 92.50 629 LEU A N 1
ATOM 4945 C CA . LEU A 1 629 ? 21.078 -0.449 -12.363 1.00 92.50 629 LEU A CA 1
ATOM 4946 C C . LEU A 1 629 ? 22.204 0.577 -12.166 1.00 92.50 629 LEU A C 1
ATOM 4948 O O . LEU A 1 629 ? 23.080 0.371 -11.310 1.00 92.50 629 LEU A O 1
ATOM 4952 N N . PRO A 1 630 ? 22.252 1.638 -12.997 1.00 91.56 630 PRO A N 1
ATOM 4953 C CA . PRO A 1 630 ? 23.256 2.681 -12.858 1.00 91.56 630 PRO A CA 1
ATOM 4954 C C . PRO A 1 630 ? 23.091 3.404 -11.518 1.00 91.56 630 PRO A C 1
ATOM 4956 O O . PRO A 1 630 ? 21.980 3.589 -11.012 1.00 91.56 630 PRO A O 1
ATOM 4959 N N . ALA A 1 631 ? 24.216 3.816 -10.931 1.00 91.00 631 ALA A N 1
ATOM 4960 C CA . ALA A 1 631 ? 24.189 4.669 -9.751 1.00 91.00 631 ALA A CA 1
ATOM 4961 C C . ALA A 1 631 ? 23.481 5.987 -10.085 1.00 91.00 631 ALA A C 1
ATOM 4963 O O . ALA A 1 631 ? 23.651 6.520 -11.180 1.00 91.00 631 ALA A O 1
ATOM 4964 N N . ARG A 1 632 ? 22.711 6.516 -9.128 1.00 91.44 632 ARG A N 1
ATOM 4965 C CA . ARG A 1 632 ? 22.048 7.807 -9.302 1.00 91.44 632 ARG A CA 1
ATOM 4966 C C . ARG A 1 632 ? 23.096 8.896 -9.584 1.00 91.44 632 ARG A C 1
ATOM 4968 O O . ARG A 1 632 ? 24.013 9.036 -8.767 1.00 91.44 632 ARG A O 1
ATOM 4975 N N . PRO A 1 633 ? 22.953 9.675 -10.669 1.00 93.50 633 PRO A N 1
ATOM 4976 C CA . PRO A 1 633 ? 23.830 10.806 -10.938 1.00 93.50 633 PRO A CA 1
ATOM 4977 C C . PRO A 1 633 ? 23.805 11.838 -9.798 1.00 93.50 633 PRO A C 1
ATOM 4979 O O . PRO A 1 633 ? 22.815 11.934 -9.059 1.00 93.50 633 PRO A O 1
ATOM 4982 N N . PRO A 1 634 ? 24.891 12.604 -9.602 1.00 91.56 634 PRO A N 1
ATOM 4983 C CA . PRO A 1 634 ? 24.914 13.668 -8.609 1.00 91.56 634 PRO A CA 1
ATOM 4984 C C . PRO A 1 634 ? 23.887 14.754 -8.956 1.00 91.56 634 PRO A C 1
ATOM 4986 O O . PRO A 1 634 ? 23.682 15.086 -10.117 1.00 91.56 634 PRO A O 1
ATOM 4989 N N . VAL A 1 635 ? 23.297 15.379 -7.932 1.00 92.38 635 VAL A N 1
ATOM 4990 C CA . VAL A 1 635 ? 22.266 16.436 -8.077 1.00 92.38 635 VAL A CA 1
ATOM 4991 C C . VAL A 1 635 ? 22.783 17.685 -8.816 1.00 92.38 635 VAL A C 1
ATOM 4993 O O . VAL A 1 635 ? 22.010 18.562 -9.179 1.00 92.38 635 VAL A O 1
ATOM 4996 N N . THR A 1 636 ? 24.094 17.780 -9.042 1.00 95.44 636 THR A N 1
ATOM 4997 C CA . THR A 1 636 ? 24.729 18.864 -9.798 1.00 95.44 636 THR A CA 1
ATOM 4998 C C . THR A 1 636 ? 24.419 18.835 -11.292 1.00 95.44 636 THR A C 1
ATOM 5000 O O . THR A 1 636 ? 24.616 19.856 -11.942 1.00 95.44 636 THR A O 1
ATOM 5003 N N . ASP A 1 637 ? 23.968 17.697 -11.823 1.00 95.00 637 ASP A N 1
ATOM 5004 C CA . ASP A 1 637 ? 23.603 17.522 -13.229 1.00 95.00 637 ASP A CA 1
ATOM 5005 C C . ASP A 1 637 ? 22.107 17.158 -13.326 1.00 95.00 637 ASP A C 1
ATOM 5007 O O . ASP A 1 637 ? 21.749 15.986 -13.170 1.00 95.00 637 ASP A O 1
ATOM 5011 N N . PRO A 1 638 ? 21.211 18.156 -13.452 1.00 93.50 638 PRO A N 1
ATOM 5012 C CA . PRO A 1 638 ? 19.770 17.924 -13.422 1.00 93.50 638 PRO A CA 1
ATOM 5013 C C . PRO A 1 638 ? 19.291 17.074 -14.602 1.00 93.50 638 PRO A C 1
ATOM 5015 O O . PRO A 1 638 ? 18.432 16.224 -14.387 1.00 93.50 638 PRO A O 1
ATOM 5018 N N . ASP A 1 639 ? 19.887 17.247 -15.784 1.00 95.31 639 ASP A N 1
ATOM 5019 C CA . ASP A 1 639 ? 19.515 16.523 -17.003 1.00 95.31 639 ASP A CA 1
ATOM 5020 C C . ASP A 1 639 ? 19.849 15.032 -16.843 1.00 95.31 639 ASP A C 1
ATOM 5022 O O . ASP A 1 639 ? 18.995 14.172 -17.031 1.00 95.31 639 ASP A O 1
ATOM 5026 N N . ALA A 1 640 ? 21.050 14.710 -16.342 1.00 94.31 640 ALA A N 1
ATOM 5027 C CA . ALA A 1 640 ? 21.413 13.321 -16.056 1.00 94.31 640 ALA A CA 1
ATOM 5028 C C . ALA A 1 640 ? 20.516 12.680 -14.979 1.00 94.31 640 ALA A C 1
ATOM 5030 O O . ALA A 1 640 ? 20.249 11.477 -15.019 1.00 94.31 640 ALA A O 1
ATOM 5031 N N . VAL A 1 641 ? 20.065 13.454 -13.983 1.00 92.94 641 VAL A N 1
ATOM 5032 C CA . VAL A 1 641 ? 19.124 12.963 -12.964 1.00 92.94 641 VAL A CA 1
ATOM 5033 C C . VAL A 1 641 ? 17.742 12.701 -13.564 1.00 92.94 641 VAL A C 1
ATOM 5035 O O . VAL A 1 641 ? 17.114 11.727 -13.149 1.00 92.94 641 VAL A O 1
ATOM 5038 N N . GLU A 1 642 ? 17.278 13.539 -14.490 1.00 93.50 642 GLU A N 1
ATOM 5039 C CA . GLU A 1 642 ? 16.008 13.370 -15.204 1.00 93.50 642 GLU A CA 1
ATOM 5040 C C . GLU A 1 642 ? 16.041 12.129 -16.103 1.00 93.50 642 GLU A C 1
ATOM 5042 O O . GLU A 1 642 ? 15.226 11.233 -15.892 1.00 93.50 642 GLU A O 1
ATOM 5047 N N . ASP A 1 643 ? 17.048 11.992 -16.973 1.00 94.00 643 ASP A N 1
ATOM 5048 C CA . ASP A 1 643 ? 17.237 10.815 -17.840 1.00 94.00 643 ASP A CA 1
ATOM 5049 C C . ASP A 1 643 ? 17.238 9.516 -17.023 1.00 94.00 643 ASP A C 1
ATOM 5051 O O . ASP A 1 643 ? 16.539 8.542 -17.308 1.00 94.00 643 ASP A O 1
ATOM 5055 N N . TRP A 1 644 ? 17.988 9.516 -15.921 1.00 94.12 644 TRP A N 1
ATOM 5056 C CA . TRP A 1 644 ? 18.047 8.372 -15.024 1.00 94.12 644 TRP A CA 1
ATOM 5057 C C . TRP A 1 644 ? 16.697 8.079 -14.347 1.00 94.12 644 TRP A C 1
ATOM 5059 O O . TRP A 1 644 ? 16.375 6.917 -14.087 1.00 94.12 644 TRP A O 1
ATOM 5069 N N . GLN A 1 645 ? 15.901 9.104 -14.023 1.00 92.44 645 GLN A N 1
ATOM 5070 C CA . GLN A 1 645 ? 14.562 8.918 -13.456 1.00 92.44 645 GLN A CA 1
ATOM 5071 C C . GLN A 1 645 ? 13.614 8.310 -14.487 1.00 92.44 645 GLN A C 1
ATOM 5073 O O . GLN A 1 645 ? 12.859 7.405 -14.131 1.00 92.44 645 GLN A O 1
ATOM 5078 N N . GLU A 1 646 ? 13.670 8.768 -15.737 1.00 93.31 646 GLU A N 1
ATOM 5079 C CA . GLU A 1 646 ? 12.895 8.211 -16.846 1.00 93.31 646 GLU A CA 1
ATOM 5080 C C . GLU A 1 646 ? 13.244 6.740 -17.086 1.00 93.31 646 GLU A C 1
ATOM 5082 O O . GLU A 1 646 ? 12.343 5.897 -17.106 1.00 93.31 646 GLU A O 1
ATOM 5087 N N . ASP A 1 647 ? 14.535 6.403 -17.136 1.00 93.81 647 ASP A N 1
ATOM 5088 C CA . ASP A 1 647 ? 15.008 5.023 -17.273 1.00 93.81 647 ASP A CA 1
ATOM 5089 C C . ASP A 1 647 ? 14.483 4.128 -16.142 1.00 93.81 647 ASP A C 1
ATOM 5091 O O . ASP A 1 647 ? 13.984 3.020 -16.372 1.00 93.81 647 ASP A O 1
ATOM 5095 N N . MET A 1 648 ? 14.564 4.600 -14.894 1.00 94.06 648 MET A N 1
ATOM 5096 C CA . MET A 1 648 ? 14.072 3.834 -13.749 1.00 94.06 648 MET A CA 1
ATOM 5097 C C . MET A 1 648 ? 12.552 3.700 -13.759 1.00 94.06 648 MET A C 1
ATOM 5099 O O . MET A 1 648 ? 12.043 2.613 -13.477 1.00 94.06 648 MET A O 1
ATOM 5103 N N . HIS A 1 649 ? 11.815 4.754 -14.113 1.00 93.62 649 HIS A N 1
ATOM 5104 C CA . HIS A 1 649 ? 10.365 4.678 -14.279 1.00 93.62 649 HIS A CA 1
ATOM 5105 C C . HIS A 1 649 ? 9.981 3.652 -15.344 1.00 93.62 649 HIS A C 1
ATOM 5107 O O . HIS A 1 649 ? 9.138 2.798 -15.068 1.00 93.62 649 HIS A O 1
ATOM 5113 N N . ALA A 1 650 ? 10.645 3.663 -16.500 1.00 95.25 650 ALA A N 1
ATOM 5114 C CA . ALA A 1 650 ? 10.389 2.717 -17.579 1.00 95.25 650 ALA A CA 1
ATOM 5115 C C . ALA A 1 650 ? 10.649 1.260 -17.139 1.00 95.25 650 ALA A C 1
ATOM 5117 O O . ALA A 1 650 ? 9.875 0.354 -17.467 1.00 95.25 650 ALA A O 1
ATOM 5118 N N . LEU A 1 651 ? 11.699 1.016 -16.341 1.00 95.88 651 LEU A N 1
ATOM 5119 C CA . LEU A 1 651 ? 11.974 -0.306 -15.763 1.00 95.88 651 LEU A CA 1
ATOM 5120 C C . LEU A 1 651 ? 10.896 -0.754 -14.766 1.00 95.88 651 LEU A C 1
ATOM 5122 O O . LEU A 1 651 ? 10.431 -1.892 -14.846 1.00 95.88 651 LEU A O 1
ATOM 5126 N N . PHE A 1 652 ? 10.482 0.107 -13.833 1.00 95.62 652 PHE A N 1
ATOM 5127 C CA . PHE A 1 652 ? 9.438 -0.239 -12.859 1.00 95.62 652 PHE A CA 1
ATOM 5128 C C . PHE A 1 652 ? 8.060 -0.402 -13.508 1.00 95.62 652 PHE A C 1
ATOM 5130 O O . PHE A 1 652 ? 7.296 -1.284 -13.109 1.00 95.62 652 PHE A O 1
ATOM 5137 N N . GLU A 1 653 ? 7.761 0.374 -14.547 1.00 95.88 653 GLU A N 1
ATOM 5138 C CA . GLU A 1 653 ? 6.569 0.183 -15.370 1.00 95.88 653 GLU A CA 1
ATOM 5139 C C . GLU A 1 653 ? 6.605 -1.182 -16.067 1.00 95.88 653 GLU A C 1
ATOM 5141 O O . GLU A 1 653 ? 5.639 -1.944 -15.980 1.00 95.88 653 GLU A O 1
ATOM 5146 N N . TRP A 1 654 ? 7.737 -1.550 -16.685 1.00 97.50 654 TRP A N 1
ATOM 5147 C CA . TRP A 1 654 ? 7.909 -2.869 -17.299 1.00 97.50 654 TRP A CA 1
ATOM 5148 C C . TRP A 1 654 ? 7.705 -4.008 -16.293 1.00 97.50 654 TRP A C 1
ATOM 5150 O O . TRP A 1 654 ? 7.010 -4.980 -16.592 1.00 97.50 654 TRP A O 1
ATOM 5160 N N . VAL A 1 655 ? 8.251 -3.881 -15.082 1.00 97.00 655 VAL A N 1
ATOM 5161 C CA . VAL A 1 655 ? 8.059 -4.845 -13.985 1.00 97.00 655 VAL A CA 1
ATOM 5162 C C . VAL A 1 655 ? 6.586 -4.978 -13.608 1.00 97.00 655 VAL A C 1
ATOM 5164 O O . VAL A 1 655 ? 6.088 -6.097 -13.471 1.00 97.00 655 VAL A O 1
ATOM 5167 N N . GLY A 1 656 ? 5.878 -3.855 -13.459 1.00 96.38 656 GLY A N 1
ATOM 5168 C CA . GLY A 1 656 ? 4.444 -3.850 -13.178 1.00 96.38 656 GLY A CA 1
ATOM 5169 C C . GLY A 1 656 ? 3.656 -4.556 -14.282 1.00 96.38 656 GLY A C 1
ATOM 5170 O O . GLY A 1 656 ? 2.856 -5.452 -14.010 1.00 96.38 656 GLY A O 1
ATOM 5171 N N . MET A 1 657 ? 3.955 -4.236 -15.542 1.00 97.12 657 MET A N 1
ATOM 5172 C CA . MET A 1 657 ? 3.364 -4.876 -16.721 1.00 97.12 657 MET A CA 1
ATOM 5173 C C . MET A 1 657 ? 3.654 -6.382 -16.768 1.00 97.12 657 MET A C 1
ATOM 5175 O O . MET A 1 657 ? 2.774 -7.176 -17.112 1.00 97.12 657 MET A O 1
ATOM 5179 N N . ALA A 1 658 ? 4.857 -6.793 -16.370 1.00 97.12 658 ALA A N 1
ATOM 5180 C CA . ALA A 1 658 ? 5.263 -8.190 -16.303 1.00 97.12 658 ALA A CA 1
ATOM 5181 C C . ALA A 1 658 ? 4.502 -8.948 -15.211 1.00 97.12 658 ALA A C 1
ATOM 5183 O O . ALA A 1 658 ? 3.963 -10.022 -15.479 1.00 97.12 658 ALA A O 1
ATOM 5184 N N . GLY A 1 659 ? 4.368 -8.363 -14.017 1.00 96.00 659 GLY A N 1
ATOM 5185 C CA . GLY A 1 659 ? 3.548 -8.918 -12.938 1.00 96.00 659 GLY A CA 1
ATOM 5186 C C . GLY A 1 659 ? 2.071 -9.044 -13.328 1.00 96.00 659 GLY A C 1
ATOM 5187 O O . GLY A 1 659 ? 1.392 -10.001 -12.947 1.00 96.00 659 GLY A O 1
ATOM 5188 N N . LEU A 1 660 ? 1.551 -8.121 -14.138 1.00 96.06 660 LEU A N 1
ATOM 5189 C CA . LEU A 1 660 ? 0.182 -8.176 -14.658 1.00 96.06 660 LEU A CA 1
ATOM 5190 C C . LEU A 1 660 ? -0.002 -9.163 -15.823 1.00 96.06 660 LEU A C 1
ATOM 5192 O O . LEU A 1 660 ? -1.140 -9.441 -16.199 1.00 96.06 660 LEU A O 1
ATOM 5196 N N . GLY A 1 661 ? 1.079 -9.707 -16.391 1.00 96.00 661 GLY A N 1
ATOM 5197 C CA . GLY A 1 661 ? 1.010 -10.542 -17.591 1.00 96.00 661 GLY A CA 1
ATOM 5198 C C . GLY A 1 661 ? 0.532 -9.768 -18.820 1.00 96.00 661 GLY A C 1
ATOM 5199 O O . GLY A 1 661 ? -0.204 -10.306 -19.647 1.00 96.00 661 GLY A O 1
ATOM 5200 N N . ALA A 1 662 ? 0.904 -8.491 -18.922 1.00 96.06 662 ALA A N 1
ATOM 5201 C CA . ALA A 1 662 ? 0.406 -7.603 -19.958 1.00 96.06 662 ALA A CA 1
ATOM 5202 C C . ALA A 1 662 ? 0.817 -8.065 -21.365 1.00 96.06 662 ALA A C 1
ATOM 5204 O O . ALA A 1 662 ? 1.988 -8.326 -21.650 1.00 96.06 662 ALA A O 1
ATOM 5205 N N . GLN A 1 663 ? -0.153 -8.079 -22.285 1.00 94.56 663 GLN A N 1
ATOM 5206 C CA . GLN A 1 663 ? 0.069 -8.450 -23.687 1.00 94.56 663 GLN A CA 1
ATOM 5207 C C . GLN A 1 663 ? 1.114 -7.559 -24.376 1.00 94.56 663 GLN A C 1
ATOM 5209 O O . GLN A 1 663 ? 1.834 -8.040 -25.246 1.00 94.56 663 GLN A O 1
ATOM 5214 N N . ARG A 1 664 ? 1.239 -6.295 -23.948 1.00 94.44 664 ARG A N 1
ATOM 5215 C CA . ARG A 1 664 ? 2.170 -5.306 -24.521 1.00 94.44 664 ARG A CA 1
ATOM 5216 C C . ARG A 1 664 ? 3.643 -5.689 -24.388 1.00 94.44 664 ARG A C 1
ATOM 5218 O O . ARG A 1 664 ? 4.491 -5.114 -25.056 1.00 94.44 664 ARG A O 1
ATOM 5225 N N . LEU A 1 665 ? 3.957 -6.679 -23.554 1.00 96.44 665 LEU A N 1
ATOM 5226 C CA . LEU A 1 665 ? 5.311 -7.208 -23.447 1.00 96.44 665 LEU A CA 1
ATOM 5227 C C . LEU A 1 665 ? 5.644 -8.240 -24.529 1.00 96.44 665 LEU A C 1
ATOM 5229 O O . LEU A 1 665 ? 6.820 -8.540 -24.725 1.00 96.44 665 LEU A O 1
ATOM 5233 N N . GLN A 1 666 ? 4.657 -8.809 -25.229 1.00 96.81 666 GLN A N 1
ATOM 5234 C CA . GLN A 1 666 ? 4.906 -9.836 -26.242 1.00 96.81 666 GLN A CA 1
ATOM 5235 C C . GLN A 1 666 ? 5.725 -9.267 -27.404 1.00 96.81 666 GLN A C 1
ATOM 5237 O O . GLN A 1 666 ? 5.401 -8.226 -27.965 1.00 96.81 666 GLN A O 1
ATOM 5242 N N . ALA A 1 667 ? 6.768 -9.983 -27.827 1.00 95.56 667 ALA A N 1
ATOM 5243 C CA . ALA A 1 667 ? 7.653 -9.514 -28.894 1.00 95.56 667 ALA A CA 1
ATOM 5244 C C . ALA A 1 667 ? 6.945 -9.331 -30.246 1.00 95.56 667 ALA A C 1
ATOM 5246 O O . ALA A 1 667 ? 7.372 -8.506 -31.055 1.00 95.56 667 ALA A O 1
ATOM 5247 N N . ASN A 1 668 ? 5.866 -10.088 -30.461 1.00 94.31 668 ASN A N 1
ATOM 5248 C CA . ASN A 1 668 ? 5.026 -10.046 -31.657 1.00 94.31 668 ASN A CA 1
ATOM 5249 C C . ASN A 1 668 ? 3.761 -9.201 -31.472 1.00 94.31 668 ASN A C 1
ATOM 5251 O O . ASN A 1 668 ? 2.853 -9.286 -32.302 1.00 94.31 668 ASN A O 1
ATOM 5255 N N . ASP A 1 669 ? 3.667 -8.434 -30.387 1.00 92.69 669 ASP A N 1
ATOM 5256 C CA . ASP A 1 669 ? 2.546 -7.536 -30.196 1.00 92.69 669 ASP A CA 1
ATOM 5257 C C . ASP A 1 669 ? 2.543 -6.447 -31.277 1.00 92.69 669 ASP A C 1
ATOM 5259 O O . ASP A 1 669 ? 3.573 -5.872 -31.630 1.00 92.69 669 ASP A O 1
ATOM 5263 N N . ARG A 1 670 ? 1.362 -6.207 -31.841 1.00 87.62 670 ARG A N 1
ATOM 5264 C CA . ARG A 1 670 ? 1.119 -5.219 -32.895 1.00 87.62 670 ARG A CA 1
ATOM 5265 C C . ARG A 1 670 ? -0.011 -4.307 -32.449 1.00 87.62 670 ARG A C 1
ATOM 5267 O O . ARG A 1 670 ? -1.070 -4.275 -33.075 1.00 87.62 670 ARG A O 1
ATOM 5274 N N . ALA A 1 671 ? 0.192 -3.637 -31.316 1.00 84.94 671 ALA A N 1
ATOM 5275 C CA . ALA A 1 671 ? -0.688 -2.554 -30.903 1.00 84.94 671 ALA A CA 1
ATOM 5276 C C . ALA A 1 671 ? -0.740 -1.511 -32.019 1.00 84.94 671 ALA A C 1
ATOM 5278 O O . ALA A 1 671 ? 0.295 -1.161 -32.586 1.00 84.94 671 ALA A O 1
ATOM 5279 N N . ASP A 1 672 ? -1.928 -1.005 -32.323 1.00 86.25 672 ASP A N 1
ATOM 5280 C CA . ASP A 1 672 ? -2.015 0.241 -33.069 1.00 86.25 672 ASP A CA 1
ATOM 5281 C C . ASP A 1 672 ? -1.360 1.341 -32.214 1.00 86.25 672 ASP A C 1
ATOM 5283 O O . ASP A 1 672 ? -1.718 1.505 -31.044 1.00 86.25 672 ASP A O 1
ATOM 5287 N N . ALA A 1 673 ? -0.392 2.068 -32.778 1.00 85.62 673 ALA A N 1
ATOM 5288 C CA . ALA A 1 673 ? 0.328 3.134 -32.082 1.00 85.62 673 ALA A CA 1
ATOM 5289 C C . ALA A 1 673 ? -0.608 4.269 -31.622 1.00 85.62 673 ALA A C 1
ATOM 5291 O O . ALA A 1 673 ? -0.288 4.988 -30.679 1.00 85.62 673 ALA A O 1
ATOM 5292 N N . TYR A 1 674 ? -1.790 4.406 -32.236 1.00 86.31 674 TYR A N 1
ATOM 5293 C CA . TYR A 1 674 ? -2.829 5.334 -31.782 1.00 86.31 674 TYR A CA 1
ATOM 5294 C C . TYR A 1 674 ? -3.620 4.820 -30.567 1.00 86.31 674 TYR A C 1
ATOM 5296 O O . TYR A 1 674 ? -4.342 5.593 -29.940 1.00 86.31 674 TYR A O 1
ATOM 5304 N N . VAL A 1 675 ? -3.505 3.530 -30.230 1.00 86.88 675 VAL A N 1
ATOM 5305 C CA . VAL A 1 675 ? -4.207 2.883 -29.108 1.00 86.88 675 VAL A CA 1
ATOM 5306 C C . VAL A 1 675 ? -3.291 2.696 -27.898 1.00 86.88 675 VAL A C 1
ATOM 5308 O O . VAL A 1 675 ? -3.742 2.872 -26.768 1.00 86.88 675 VAL A O 1
ATOM 5311 N N . ALA A 1 676 ? -2.021 2.339 -28.105 1.00 84.88 676 ALA A N 1
ATOM 5312 C CA . ALA A 1 676 ? -1.046 2.194 -27.027 1.00 84.88 676 ALA A CA 1
ATOM 5313 C C . ALA A 1 676 ? 0.357 2.609 -27.489 1.00 84.88 676 ALA A C 1
ATOM 5315 O O . ALA A 1 676 ? 0.837 2.130 -28.511 1.00 84.88 676 ALA A O 1
ATOM 5316 N N . VAL A 1 677 ? 1.011 3.459 -26.693 1.00 88.81 677 VAL A N 1
ATOM 5317 C CA . VAL A 1 677 ? 2.349 4.024 -26.974 1.00 88.81 677 VAL A CA 1
ATOM 5318 C C . VAL A 1 677 ? 3.442 3.348 -26.132 1.00 88.81 677 VAL A C 1
ATOM 5320 O O . VAL A 1 677 ? 4.604 3.727 -26.185 1.00 88.81 677 VAL A O 1
ATOM 5323 N N . TYR A 1 678 ? 3.088 2.345 -25.327 1.00 94.19 678 TYR A N 1
ATOM 5324 C CA . TYR A 1 678 ? 4.060 1.679 -24.468 1.00 94.19 678 TYR A CA 1
ATOM 5325 C C . TYR A 1 678 ? 5.102 0.917 -25.297 1.00 94.19 678 TYR A C 1
ATOM 5327 O O . TYR A 1 678 ? 4.751 0.023 -26.071 1.00 94.19 678 TYR A O 1
ATOM 5335 N N . GLU A 1 679 ? 6.378 1.211 -25.055 1.00 92.12 679 GLU A N 1
ATOM 5336 C CA . GLU A 1 679 ? 7.513 0.472 -25.594 1.00 92.12 679 GLU A CA 1
ATOM 5337 C C . GLU A 1 679 ? 8.384 -0.061 -24.445 1.00 92.12 679 GLU A C 1
ATOM 5339 O O . GLU A 1 679 ? 8.691 0.680 -23.511 1.00 92.12 679 GLU A O 1
ATOM 5344 N N . PRO A 1 680 ? 8.808 -1.341 -24.478 1.00 94.25 680 PRO A N 1
ATOM 5345 C CA . PRO A 1 680 ? 9.697 -1.880 -23.455 1.00 94.25 680 PRO A CA 1
ATOM 5346 C C . PRO A 1 680 ? 11.045 -1.141 -23.411 1.00 94.25 680 PRO A C 1
ATOM 5348 O O . PRO A 1 680 ? 11.587 -0.833 -24.482 1.00 94.25 680 PRO A O 1
ATOM 5351 N N . PRO A 1 681 ? 11.636 -0.952 -22.213 1.00 95.81 681 PRO A N 1
ATOM 5352 C CA . PRO A 1 681 ? 12.936 -0.303 -22.053 1.00 95.81 681 PRO A CA 1
ATOM 5353 C C . PRO A 1 681 ? 14.015 -0.940 -22.934 1.00 95.81 681 PRO A C 1
ATOM 5355 O O . PRO A 1 681 ? 14.115 -2.170 -23.016 1.00 95.81 681 PRO A O 1
ATOM 5358 N N . GLN A 1 682 ? 14.829 -0.111 -23.592 1.00 94.31 682 GLN A N 1
ATOM 5359 C CA . GLN A 1 682 ? 15.940 -0.564 -24.428 1.00 94.31 682 GLN A CA 1
ATOM 5360 C C . GLN A 1 682 ? 17.282 -0.454 -23.686 1.00 94.31 682 GLN A C 1
ATOM 5362 O O . GLN A 1 682 ? 17.461 0.464 -22.894 1.00 94.31 682 GLN A O 1
ATOM 5367 N N . PRO A 1 683 ? 18.248 -1.353 -23.957 1.00 95.81 683 PRO A N 1
ATOM 5368 C CA . PRO A 1 683 ? 18.167 -2.471 -24.898 1.00 95.81 683 PRO A CA 1
ATOM 5369 C C . PRO A 1 683 ? 17.371 -3.657 -24.332 1.00 95.81 683 PRO A C 1
ATOM 5371 O O . PRO A 1 683 ? 17.513 -4.011 -23.166 1.00 95.81 683 PRO A O 1
ATOM 5374 N N . SER A 1 684 ? 16.577 -4.326 -25.171 1.00 96.50 684 SER A N 1
ATOM 5375 C CA . SER A 1 684 ? 15.770 -5.498 -24.789 1.00 96.50 684 SER A CA 1
ATOM 5376 C C . SER A 1 684 ? 16.061 -6.723 -25.660 1.00 96.50 684 SER A C 1
ATOM 5378 O O . SER A 1 684 ? 16.499 -6.605 -26.804 1.00 96.50 684 SER A O 1
ATOM 5380 N N . THR A 1 685 ? 15.803 -7.916 -25.124 1.00 96.81 685 THR A N 1
ATOM 5381 C CA . THR A 1 685 ? 15.928 -9.199 -25.834 1.00 96.81 685 THR A CA 1
ATOM 5382 C C . THR A 1 685 ? 14.631 -9.992 -25.739 1.00 96.81 685 THR A C 1
ATOM 5384 O O . THR A 1 685 ? 13.861 -9.818 -24.799 1.00 96.81 685 THR A O 1
ATOM 5387 N N . VAL A 1 686 ? 14.347 -10.850 -26.720 1.00 97.75 686 VAL A N 1
ATOM 5388 C CA . VAL A 1 686 ? 13.170 -11.725 -26.651 1.00 97.75 686 VAL A CA 1
ATOM 5389 C C . VAL A 1 686 ? 13.502 -12.935 -25.787 1.00 97.75 686 VAL A C 1
ATOM 5391 O O . VAL A 1 686 ? 14.447 -13.662 -26.083 1.00 97.75 686 VAL A O 1
ATOM 5394 N N . GLY A 1 687 ? 12.713 -13.162 -24.742 1.00 97.06 687 GLY A N 1
ATOM 5395 C CA . GLY A 1 687 ? 12.913 -14.265 -23.812 1.00 97.06 687 GLY A CA 1
ATOM 5396 C C . GLY A 1 687 ? 11.652 -14.622 -23.036 1.00 97.06 687 GLY A C 1
ATOM 5397 O O . GLY A 1 687 ? 10.563 -14.105 -23.292 1.00 97.06 687 GLY A O 1
ATOM 5398 N N . ASP A 1 688 ? 11.822 -15.518 -22.071 1.00 97.81 688 ASP A N 1
ATOM 5399 C CA . ASP A 1 688 ? 10.746 -16.004 -21.215 1.00 97.81 688 ASP A CA 1
ATOM 5400 C C . ASP A 1 688 ? 10.965 -15.518 -19.782 1.00 97.81 688 ASP A C 1
ATOM 5402 O O . ASP A 1 688 ? 12.079 -15.595 -19.256 1.00 97.81 688 ASP A O 1
ATOM 5406 N N . ILE A 1 689 ? 9.898 -15.103 -19.104 1.00 97.81 689 ILE A N 1
ATOM 5407 C CA . ILE A 1 689 ? 9.940 -14.721 -17.687 1.00 97.81 689 ILE A CA 1
ATOM 5408 C C . ILE A 1 689 ? 8.992 -15.578 -16.863 1.00 97.81 689 ILE A C 1
ATOM 5410 O O . ILE A 1 689 ? 7.926 -15.995 -17.321 1.00 97.81 689 ILE A O 1
ATOM 5414 N N . THR A 1 690 ? 9.387 -15.814 -15.621 1.00 98.19 690 THR A N 1
ATOM 5415 C CA . THR A 1 690 ? 8.560 -16.465 -14.618 1.00 98.19 690 THR A CA 1
ATOM 5416 C C . THR A 1 690 ? 8.076 -15.408 -13.635 1.00 98.19 690 THR A C 1
ATOM 5418 O O . THR A 1 690 ? 8.872 -14.639 -13.098 1.00 98.19 690 THR A O 1
ATOM 5421 N N . CYS A 1 691 ? 6.766 -15.379 -13.407 1.00 98.31 691 CYS A N 1
ATOM 5422 C CA . CYS A 1 691 ? 6.118 -14.581 -12.375 1.00 98.31 691 CYS A CA 1
ATOM 5423 C C . CYS A 1 691 ? 5.579 -15.520 -11.294 1.00 98.31 691 CYS A C 1
ATOM 5425 O O . CYS A 1 691 ? 4.750 -16.389 -11.573 1.00 98.31 691 CYS A O 1
ATOM 5427 N N . LEU A 1 692 ? 6.042 -15.338 -10.063 1.00 98.38 692 LEU A N 1
ATOM 5428 C CA . LEU A 1 692 ? 5.536 -16.009 -8.870 1.00 98.38 692 LEU A CA 1
ATOM 5429 C C . LEU A 1 692 ? 4.685 -15.024 -8.078 1.00 98.38 692 LEU A C 1
ATOM 5431 O O . LEU A 1 692 ? 5.087 -13.877 -7.918 1.00 98.38 692 LEU A O 1
ATOM 5435 N N . ARG A 1 693 ? 3.518 -15.448 -7.599 1.00 98.44 693 ARG A N 1
ATOM 5436 C CA . ARG A 1 693 ? 2.553 -14.567 -6.937 1.00 98.44 693 ARG A CA 1
ATOM 5437 C C . ARG A 1 693 ? 1.961 -15.207 -5.692 1.00 98.44 693 ARG A C 1
ATOM 5439 O O . ARG A 1 693 ? 1.466 -16.331 -5.746 1.00 98.44 693 ARG A O 1
ATOM 5446 N N . TRP A 1 694 ? 1.904 -14.448 -4.605 1.00 98.31 694 TRP A N 1
ATOM 5447 C CA . TRP A 1 694 ? 1.155 -14.781 -3.392 1.00 98.31 694 TRP A CA 1
ATOM 5448 C C . TRP A 1 694 ? 0.080 -13.724 -3.168 1.00 98.31 694 TRP A C 1
ATOM 5450 O O . TRP A 1 694 ? 0.347 -12.535 -3.303 1.00 98.31 694 TRP A O 1
ATOM 5460 N N . ARG A 1 695 ? -1.143 -14.153 -2.837 1.00 97.38 695 ARG A N 1
ATOM 5461 C CA . ARG A 1 695 ? -2.285 -13.268 -2.557 1.00 97.38 695 ARG A CA 1
ATOM 5462 C C . ARG A 1 695 ? -2.942 -13.647 -1.239 1.00 97.38 695 ARG A C 1
ATOM 5464 O O . ARG A 1 695 ? -3.317 -14.803 -1.047 1.00 97.38 695 ARG A O 1
ATOM 5471 N N . GLY A 1 696 ? -3.117 -12.677 -0.353 1.00 96.06 696 GLY A N 1
ATOM 5472 C CA . GLY A 1 696 ? -3.664 -12.877 0.984 1.00 96.06 696 GLY A CA 1
ATOM 5473 C C . GLY A 1 696 ? -3.187 -11.798 1.946 1.00 96.06 696 GLY A C 1
ATOM 5474 O O . GLY A 1 696 ? -2.679 -10.780 1.515 1.00 96.06 696 GLY A O 1
ATOM 5475 N N . PHE A 1 697 ? -3.349 -12.019 3.246 1.00 96.25 697 PHE A N 1
ATOM 5476 C CA . PHE A 1 697 ? -2.774 -11.146 4.269 1.00 96.25 697 PHE A CA 1
ATOM 5477 C C . PHE A 1 697 ? -1.404 -11.703 4.669 1.00 96.25 697 PHE A C 1
ATOM 5479 O O . PHE A 1 697 ? -1.333 -12.717 5.362 1.00 96.25 697 PHE A O 1
ATOM 5486 N N . LEU A 1 698 ? -0.325 -11.114 4.152 1.00 95.00 698 LEU A N 1
ATOM 5487 C CA . LEU A 1 698 ? 1.032 -11.653 4.288 1.00 95.00 698 LEU A CA 1
ATOM 5488 C C . LEU A 1 698 ? 1.738 -11.053 5.514 1.00 95.00 698 LEU A C 1
ATOM 5490 O O . LEU A 1 698 ? 1.697 -9.840 5.726 1.00 95.00 698 LEU A O 1
ATOM 5494 N N . SER A 1 699 ? 2.399 -11.889 6.325 1.00 92.62 699 SER A N 1
ATOM 5495 C CA . SER A 1 699 ? 3.222 -11.393 7.434 1.00 92.62 699 SER A CA 1
ATOM 5496 C C . SER A 1 699 ? 4.515 -10.749 6.924 1.00 92.62 699 SER A C 1
ATOM 5498 O O . SER A 1 699 ? 5.086 -11.220 5.934 1.00 92.62 699 SER A O 1
ATOM 5500 N N . PRO A 1 700 ? 5.050 -9.747 7.646 1.00 91.00 700 PRO A N 1
ATOM 5501 C CA . PRO A 1 700 ? 6.369 -9.190 7.351 1.00 91.00 700 PRO A CA 1
ATOM 5502 C C . PRO A 1 700 ? 7.477 -10.254 7.320 1.00 91.00 700 PRO A C 1
ATOM 5504 O O . PRO A 1 700 ? 8.357 -10.197 6.467 1.00 91.00 700 PRO A O 1
ATOM 5507 N N . ASP A 1 701 ? 7.407 -11.267 8.190 1.00 91.06 701 ASP A N 1
ATOM 5508 C CA . ASP A 1 701 ? 8.381 -12.368 8.229 1.00 91.06 701 ASP A CA 1
ATOM 5509 C C . ASP A 1 701 ? 8.326 -13.242 6.964 1.00 91.06 701 ASP A C 1
ATOM 5511 O O . ASP A 1 701 ? 9.368 -13.637 6.433 1.00 91.06 701 ASP A O 1
ATOM 5515 N N . PHE A 1 702 ? 7.129 -13.497 6.423 1.00 93.88 702 PHE A N 1
ATOM 5516 C CA . PHE A 1 702 ? 6.984 -14.201 5.150 1.00 93.88 702 PHE A CA 1
ATOM 5517 C C . PHE A 1 702 ? 7.575 -13.387 3.994 1.00 93.88 702 PHE A C 1
ATOM 5519 O O . PHE A 1 702 ? 8.377 -13.909 3.218 1.00 93.88 702 PHE A O 1
ATOM 5526 N N . VAL A 1 703 ? 7.240 -12.098 3.907 1.00 94.06 703 VAL A N 1
ATOM 5527 C CA . VAL A 1 703 ? 7.786 -11.191 2.885 1.00 94.06 703 VAL A CA 1
ATOM 5528 C C . VAL A 1 703 ? 9.312 -11.128 2.982 1.00 94.06 703 VAL A C 1
ATOM 5530 O O . VAL A 1 703 ? 10.007 -11.258 1.972 1.00 94.06 703 VAL A O 1
ATOM 5533 N N . LYS A 1 704 ? 9.850 -11.036 4.203 1.00 92.38 704 LYS A N 1
ATOM 5534 C CA . LYS A 1 704 ? 11.289 -11.100 4.462 1.00 92.38 704 LYS A CA 1
ATOM 5535 C C . LYS A 1 704 ? 11.897 -12.407 3.950 1.00 92.38 704 LYS A C 1
ATOM 5537 O O . LYS A 1 704 ? 12.937 -12.357 3.303 1.00 92.38 704 LYS A O 1
ATOM 5542 N N . SER A 1 705 ? 11.258 -13.556 4.182 1.00 94.38 705 SER A N 1
ATOM 5543 C CA . SER A 1 705 ? 11.763 -14.854 3.706 1.00 94.38 705 SER A CA 1
ATOM 5544 C C . SER A 1 705 ? 11.874 -14.926 2.176 1.00 94.38 705 SER A C 1
ATOM 5546 O O . SER A 1 705 ? 12.852 -15.461 1.651 1.00 94.38 705 SER A O 1
ATOM 5548 N N . VAL A 1 706 ? 10.928 -14.313 1.453 1.00 95.81 706 VAL A N 1
ATOM 5549 C CA . VAL A 1 706 ? 10.965 -14.196 -0.013 1.00 95.81 706 VAL A CA 1
ATOM 5550 C C . VAL A 1 706 ? 12.129 -13.306 -0.451 1.00 95.81 706 VAL A C 1
ATOM 5552 O O . VAL A 1 706 ? 12.909 -13.693 -1.323 1.00 95.81 706 VAL A O 1
ATOM 5555 N N . VAL A 1 707 ? 12.292 -12.139 0.180 1.00 94.56 707 VAL A N 1
ATOM 5556 C CA . VAL A 1 707 ? 13.399 -11.213 -0.112 1.00 94.56 707 VAL A CA 1
ATOM 5557 C C . VAL A 1 707 ? 14.755 -11.859 0.187 1.00 94.56 707 VAL A C 1
ATOM 5559 O O . VAL A 1 707 ? 15.660 -11.785 -0.642 1.00 94.56 707 VAL A O 1
ATOM 5562 N N . ASP A 1 708 ? 14.901 -12.546 1.320 1.00 94.06 708 ASP A N 1
ATOM 5563 C CA . ASP A 1 708 ? 16.127 -13.256 1.693 1.00 94.06 708 ASP A CA 1
ATOM 5564 C C . ASP A 1 708 ? 16.470 -14.354 0.672 1.00 94.06 708 ASP A C 1
ATOM 5566 O O . ASP A 1 708 ? 17.634 -14.493 0.286 1.00 94.06 708 ASP A O 1
ATOM 5570 N N . ALA A 1 709 ? 15.474 -15.106 0.188 1.00 95.50 709 ALA A N 1
ATOM 5571 C CA . ALA A 1 709 ? 15.669 -16.122 -0.845 1.00 95.50 709 ALA A CA 1
ATOM 5572 C C . ALA A 1 709 ? 16.161 -15.507 -2.168 1.00 95.50 709 ALA A C 1
ATOM 5574 O O . ALA A 1 709 ? 17.110 -16.013 -2.772 1.00 95.50 709 ALA A O 1
ATOM 5575 N N . VAL A 1 710 ? 15.586 -14.373 -2.583 1.00 94.94 710 VAL A N 1
ATOM 5576 C CA . VAL A 1 710 ? 16.030 -13.616 -3.767 1.00 94.94 710 VAL A CA 1
ATOM 5577 C C . VAL A 1 710 ? 17.460 -13.096 -3.594 1.00 94.94 710 VAL A C 1
ATOM 5579 O O . VAL A 1 710 ? 18.307 -13.260 -4.477 1.00 94.94 710 VAL A O 1
ATOM 5582 N N . LEU A 1 711 ? 17.770 -12.510 -2.437 1.00 92.94 711 LEU A N 1
ATOM 5583 C CA . LEU A 1 711 ? 19.098 -11.974 -2.141 1.00 92.94 711 LEU A CA 1
ATOM 5584 C C . LEU A 1 711 ? 20.160 -13.067 -1.978 1.00 92.94 711 LEU A C 1
ATOM 5586 O O . LEU A 1 711 ? 21.333 -12.804 -2.247 1.00 92.94 711 LEU A O 1
ATOM 5590 N N . SER A 1 712 ? 19.772 -14.290 -1.623 1.00 93.00 712 SER A N 1
ATOM 5591 C CA . SER A 1 712 ? 20.684 -15.434 -1.495 1.00 93.00 712 SER A CA 1
ATOM 5592 C C . SER A 1 712 ? 20.920 -16.173 -2.817 1.00 93.00 712 SER A C 1
ATOM 5594 O O . SER A 1 712 ? 21.949 -16.823 -2.982 1.00 93.00 712 SER A O 1
ATOM 5596 N N . ALA A 1 713 ? 20.011 -16.067 -3.789 1.00 92.81 713 ALA A N 1
ATOM 5597 C CA . ALA A 1 713 ? 20.110 -16.814 -5.042 1.00 92.81 713 ALA A CA 1
ATOM 5598 C C . ALA A 1 713 ? 21.215 -16.301 -5.979 1.00 92.81 713 ALA A C 1
ATOM 5600 O O . ALA A 1 713 ? 21.422 -15.100 -6.122 1.00 92.81 713 ALA A O 1
ATOM 5601 N N . ALA A 1 714 ? 21.911 -17.206 -6.665 1.00 84.56 714 ALA A N 1
ATOM 5602 C CA . ALA A 1 714 ? 23.029 -16.859 -7.547 1.00 84.56 714 ALA A CA 1
ATOM 5603 C C . ALA A 1 714 ? 22.626 -16.525 -9.004 1.00 84.56 714 ALA A C 1
ATOM 5605 O O . ALA A 1 714 ? 23.474 -16.047 -9.763 1.00 84.56 714 ALA A O 1
ATOM 5606 N N . SER A 1 715 ? 21.373 -16.794 -9.398 1.00 68.00 715 SER A N 1
ATOM 5607 C CA . SER A 1 715 ? 21.086 -17.229 -10.779 1.00 68.00 715 SER A CA 1
ATOM 5608 C C . SER A 1 715 ? 19.857 -16.596 -11.452 1.00 68.00 715 SER A C 1
ATOM 5610 O O . SER A 1 715 ? 19.031 -17.301 -12.019 1.00 68.00 715 SER A O 1
ATOM 5612 N N . PRO A 1 716 ? 19.683 -15.271 -11.398 1.00 87.69 716 PRO A N 1
ATOM 5613 C CA . PRO A 1 716 ? 19.364 -14.634 -12.684 1.00 87.69 716 PRO A CA 1
ATOM 5614 C C . PRO A 1 716 ? 20.068 -13.292 -12.909 1.00 87.69 716 PRO A C 1
ATOM 5616 O O . PRO A 1 716 ? 20.613 -12.687 -11.985 1.00 87.69 716 PRO A O 1
ATOM 5619 N N . GLN A 1 717 ? 20.017 -12.817 -14.159 1.00 92.56 717 GLN A N 1
ATOM 5620 C CA . GLN A 1 717 ? 20.455 -11.469 -14.541 1.00 92.56 717 GLN A CA 1
ATOM 5621 C C . GLN A 1 717 ? 19.813 -10.407 -13.640 1.00 92.56 717 GLN A C 1
ATOM 5623 O O . GLN A 1 717 ? 20.491 -9.486 -13.183 1.00 92.56 717 GLN A O 1
ATOM 5628 N N . PHE A 1 718 ? 18.522 -10.577 -13.344 1.00 95.50 718 PHE A N 1
ATOM 5629 C CA . PHE A 1 718 ? 17.813 -9.775 -12.365 1.00 95.50 718 PHE A CA 1
ATOM 5630 C C . PHE A 1 718 ? 16.608 -10.500 -11.758 1.00 95.50 718 PHE A C 1
ATOM 5632 O O . PHE A 1 718 ? 16.088 -11.460 -12.326 1.00 95.50 718 PHE A O 1
ATOM 5639 N N . VAL A 1 719 ? 16.141 -9.991 -10.620 1.00 97.00 719 VAL A N 1
ATOM 5640 C CA . VAL A 1 719 ? 14.876 -10.345 -9.974 1.00 97.00 719 VAL A CA 1
ATOM 5641 C C . VAL A 1 719 ? 14.175 -9.065 -9.539 1.00 97.00 719 VAL A C 1
ATOM 5643 O O . VAL A 1 719 ? 14.808 -8.175 -8.976 1.00 97.00 719 VAL A O 1
ATOM 5646 N N . SER A 1 720 ? 12.870 -8.985 -9.759 1.00 97.19 720 SER A N 1
ATOM 5647 C CA . SER A 1 720 ? 12.000 -8.005 -9.118 1.00 97.19 720 SER A CA 1
ATOM 5648 C C . SER A 1 720 ? 11.182 -8.665 -8.015 1.00 97.19 720 SER A C 1
ATOM 5650 O O . SER A 1 720 ? 10.687 -9.771 -8.214 1.00 97.19 720 SER A O 1
ATOM 5652 N N . VAL A 1 721 ? 11.002 -7.973 -6.893 1.00 97.50 721 VAL A N 1
ATOM 5653 C CA . VAL A 1 721 ? 10.018 -8.276 -5.852 1.00 97.50 721 VAL A CA 1
ATOM 5654 C C . VAL A 1 721 ? 9.113 -7.059 -5.709 1.00 97.50 721 VAL A C 1
ATOM 5656 O O . VAL A 1 721 ? 9.585 -6.000 -5.314 1.00 97.50 721 VAL A O 1
ATOM 5659 N N . THR A 1 722 ? 7.830 -7.193 -6.017 1.00 97.38 722 THR A N 1
ATOM 5660 C CA . THR A 1 722 ? 6.844 -6.111 -5.927 1.00 97.38 722 THR A CA 1
ATOM 5661 C C . THR A 1 722 ? 5.765 -6.488 -4.930 1.00 97.38 722 THR A C 1
ATOM 5663 O O . THR A 1 722 ? 5.174 -7.557 -5.048 1.00 97.38 722 THR A O 1
ATOM 5666 N N . SER A 1 723 ? 5.487 -5.620 -3.965 1.00 96.19 723 SER A N 1
ATOM 5667 C CA . SER A 1 723 ? 4.436 -5.836 -2.975 1.00 96.19 723 SER A CA 1
ATOM 5668 C C . SER A 1 723 ? 3.415 -4.717 -2.999 1.00 96.19 723 SER A C 1
ATOM 5670 O O . SER A 1 723 ? 3.763 -3.548 -3.169 1.00 96.19 723 SER A O 1
ATOM 5672 N N . GLN A 1 724 ? 2.157 -5.088 -2.796 1.00 95.94 724 GLN A N 1
ATOM 5673 C CA . GLN A 1 724 ? 1.022 -4.178 -2.719 1.00 95.94 724 GLN A CA 1
ATOM 5674 C C . GLN A 1 724 ? 0.405 -4.275 -1.326 1.00 95.94 724 GLN A C 1
ATOM 5676 O O . GLN A 1 724 ? -0.140 -5.323 -0.963 1.00 95.94 724 GLN A O 1
ATOM 5681 N N . ALA A 1 725 ? 0.461 -3.195 -0.552 1.00 94.75 725 ALA A N 1
ATOM 5682 C CA . ALA A 1 725 ? -0.129 -3.143 0.780 1.00 94.75 725 ALA A CA 1
ATOM 5683 C C . ALA A 1 725 ? -1.655 -2.961 0.733 1.00 94.75 725 ALA A C 1
ATOM 5685 O O . ALA A 1 725 ? -2.231 -2.581 -0.288 1.00 94.75 725 ALA A O 1
ATOM 5686 N N . PHE A 1 726 ? -2.333 -3.216 1.856 1.00 95.12 726 PHE A N 1
ATOM 5687 C CA . PHE A 1 726 ? -3.752 -2.896 1.992 1.00 95.12 726 PHE A CA 1
ATOM 5688 C C . PHE A 1 726 ? -3.932 -1.369 1.893 1.00 95.12 726 PHE A C 1
ATOM 5690 O O . PHE A 1 726 ? -3.364 -0.622 2.700 1.00 95.12 726 PHE A O 1
ATOM 5697 N N . PRO A 1 727 ? -4.739 -0.878 0.938 1.00 93.31 727 PRO A N 1
ATOM 5698 C CA . PRO A 1 727 ? -4.899 0.558 0.705 1.00 93.31 727 PRO A CA 1
ATOM 5699 C C . PRO A 1 727 ? -5.630 1.242 1.875 1.00 93.31 727 PRO A C 1
ATOM 5701 O O . PRO A 1 727 ? -5.404 2.409 2.188 1.00 93.31 727 PRO A O 1
ATOM 5704 N N . THR A 1 728 ? -6.423 0.459 2.607 1.00 94.88 728 THR A N 1
ATOM 5705 C CA . THR A 1 728 ? -7.170 0.865 3.794 1.00 94.88 728 THR A CA 1
ATOM 5706 C C . THR A 1 728 ? -6.379 0.727 5.099 1.00 94.88 728 THR A C 1
ATOM 5708 O O . THR A 1 728 ? -6.937 0.954 6.164 1.00 94.88 728 THR A O 1
ATOM 5711 N N . ALA A 1 729 ? -5.105 0.328 5.091 1.00 95.75 729 ALA A N 1
ATOM 5712 C CA . ALA A 1 729 ? -4.358 0.179 6.340 1.00 95.75 729 ALA A CA 1
ATOM 5713 C C . ALA A 1 729 ? -4.007 1.553 6.965 1.00 95.75 729 ALA A C 1
ATOM 5715 O O . ALA A 1 729 ? -3.336 2.353 6.309 1.00 95.75 729 ALA A O 1
ATOM 5716 N N . PRO A 1 730 ? -4.370 1.827 8.241 1.00 95.25 730 PRO A N 1
ATOM 5717 C CA . PRO A 1 730 ? -4.016 3.081 8.929 1.00 95.25 730 PRO A CA 1
ATOM 5718 C C . PRO A 1 730 ? -2.512 3.301 9.089 1.00 95.25 730 PRO A C 1
ATOM 5720 O O . PRO A 1 730 ? -2.035 4.431 9.173 1.00 95.25 730 PRO A O 1
ATOM 5723 N N . VAL A 1 731 ? -1.763 2.203 9.162 1.00 94.56 731 VAL A N 1
ATOM 5724 C CA . VAL A 1 731 ? -0.307 2.187 9.213 1.00 94.56 731 VAL A CA 1
ATOM 5725 C C . VAL A 1 731 ? 0.155 1.202 8.167 1.00 94.56 731 VAL A C 1
ATOM 5727 O O . VAL A 1 731 ? -0.299 0.069 8.164 1.00 94.56 731 VAL A O 1
ATOM 5730 N N . SER A 1 732 ? 1.090 1.600 7.324 1.00 92.00 732 SER A N 1
ATOM 5731 C CA . SER A 1 732 ? 1.676 0.690 6.342 1.00 92.00 732 SER A CA 1
ATOM 5732 C C . SER A 1 732 ? 3.201 0.701 6.332 1.00 92.00 732 SER A C 1
ATOM 5734 O O . SER A 1 732 ? 3.825 -0.160 5.720 1.00 92.00 732 SER A O 1
ATOM 5736 N N . TYR A 1 733 ? 3.804 1.634 7.077 1.00 91.81 733 TYR A N 1
ATOM 5737 C CA . TYR A 1 733 ? 5.246 1.760 7.221 1.00 91.81 733 TYR A CA 1
ATOM 5738 C C . TYR A 1 733 ? 5.656 2.107 8.661 1.00 91.81 733 TYR A C 1
ATOM 5740 O O . TYR A 1 733 ? 5.176 3.089 9.238 1.00 91.81 733 TYR A O 1
ATOM 5748 N N . ILE A 1 734 ? 6.597 1.347 9.224 1.00 91.12 734 ILE A N 1
ATOM 5749 C CA . ILE A 1 734 ? 7.259 1.623 10.506 1.00 91.12 734 ILE A CA 1
ATOM 5750 C C . ILE A 1 734 ? 8.728 1.968 10.242 1.00 91.12 734 ILE A C 1
ATOM 5752 O O . ILE A 1 734 ? 9.506 1.062 9.980 1.00 91.12 734 ILE A O 1
ATOM 5756 N N . PRO A 1 735 ? 9.165 3.234 10.355 1.00 87.12 735 PRO A N 1
ATOM 5757 C CA . PRO A 1 735 ? 10.560 3.585 10.106 1.00 87.12 735 PRO A CA 1
ATOM 5758 C C . PRO A 1 735 ? 11.543 2.748 10.951 1.00 87.12 735 PRO A C 1
ATOM 5760 O O . PRO A 1 735 ? 11.292 2.553 12.146 1.00 87.12 735 PRO A O 1
ATOM 5763 N N . PRO A 1 736 ? 12.679 2.292 10.386 1.00 84.06 736 PRO A N 1
ATOM 5764 C CA . PRO A 1 736 ? 13.731 1.649 11.165 1.00 84.06 736 PRO A CA 1
ATOM 5765 C C . PRO A 1 736 ? 14.174 2.552 12.321 1.00 84.06 736 PRO A C 1
ATOM 5767 O O . PRO A 1 736 ? 14.415 3.743 12.123 1.00 84.06 736 PRO A O 1
ATOM 5770 N N . GLY A 1 737 ? 14.259 2.000 13.532 1.00 80.88 737 GLY A N 1
ATOM 5771 C CA . GLY A 1 737 ? 14.623 2.771 14.726 1.00 80.88 737 GLY A CA 1
ATOM 5772 C C . GLY A 1 737 ? 13.543 3.744 15.212 1.00 80.88 737 GLY A C 1
ATOM 5773 O O . GLY A 1 737 ? 13.844 4.625 16.014 1.00 80.88 737 GLY A O 1
ATOM 5774 N N . ALA A 1 738 ? 12.292 3.618 14.749 1.00 78.12 738 ALA A N 1
ATOM 5775 C CA . ALA A 1 738 ? 11.163 4.332 15.336 1.00 78.12 738 ALA A CA 1
ATOM 5776 C C . ALA A 1 738 ? 10.913 3.837 16.772 1.00 78.12 738 ALA A C 1
ATOM 5778 O O . ALA A 1 738 ? 10.056 2.988 17.029 1.00 78.12 738 ALA A O 1
ATOM 5779 N N . ASP A 1 739 ? 11.666 4.401 17.714 1.00 67.19 739 ASP A N 1
ATOM 5780 C CA . ASP A 1 739 ? 11.505 4.201 19.146 1.00 67.19 739 ASP A CA 1
ATOM 5781 C C . ASP A 1 739 ? 10.211 4.883 19.608 1.00 67.19 739 ASP A C 1
ATOM 5783 O O . ASP A 1 739 ? 10.188 6.026 20.063 1.00 67.19 739 ASP A O 1
ATOM 5787 N N . GLY A 1 740 ? 9.085 4.185 19.463 1.00 73.62 740 GLY A N 1
ATOM 5788 C CA . GLY A 1 740 ? 7.811 4.593 20.047 1.00 73.62 740 GLY A CA 1
ATOM 5789 C C . GLY A 1 740 ? 6.600 4.399 19.147 1.00 73.62 740 GLY A C 1
ATOM 5790 O O . GLY A 1 740 ? 6.609 3.635 18.190 1.00 73.62 740 GLY A O 1
ATOM 5791 N N . LEU A 1 741 ? 5.532 5.114 19.496 1.00 78.81 741 LEU A N 1
ATOM 5792 C CA . LEU A 1 741 ? 4.200 5.009 18.892 1.00 78.81 741 LEU A CA 1
ATOM 5793 C C . LEU A 1 741 ? 4.059 5.774 17.569 1.00 78.81 741 LEU A C 1
ATOM 5795 O O . LEU A 1 741 ? 3.001 5.750 16.954 1.00 78.81 741 LEU A O 1
ATOM 5799 N N . LYS A 1 742 ? 5.092 6.503 17.139 1.00 86.69 742 LYS A N 1
ATOM 5800 C CA . LYS A 1 742 ? 4.983 7.380 15.973 1.00 86.69 742 LYS A CA 1
ATOM 5801 C C . LYS A 1 742 ? 5.164 6.579 14.689 1.00 86.69 742 LYS A C 1
ATOM 5803 O O . LYS A 1 742 ? 6.194 5.941 14.487 1.00 86.69 742 LYS A O 1
ATOM 5808 N N . THR A 1 743 ? 4.173 6.663 13.816 1.00 91.25 743 THR A N 1
ATOM 5809 C CA . THR A 1 743 ? 4.230 6.224 12.420 1.00 91.25 743 THR A CA 1
ATOM 5810 C C . THR A 1 743 ? 3.905 7.416 11.529 1.00 91.25 743 THR A C 1
ATOM 5812 O O . THR A 1 743 ? 3.208 8.335 11.976 1.00 91.25 743 THR A O 1
ATOM 5815 N N . PRO A 1 744 ? 4.413 7.460 10.287 1.00 91.75 744 PRO A N 1
ATOM 5816 C CA . PRO A 1 744 ? 3.934 8.428 9.311 1.00 91.75 744 PRO A CA 1
ATOM 5817 C C . PRO A 1 744 ? 2.412 8.325 9.194 1.00 91.75 744 PRO A C 1
ATOM 5819 O O . PRO A 1 744 ? 1.868 7.227 9.105 1.00 91.75 744 PRO A O 1
ATOM 5822 N N . ALA A 1 745 ? 1.727 9.466 9.256 1.00 91.75 745 ALA A N 1
ATOM 5823 C CA . ALA A 1 745 ? 0.278 9.490 9.098 1.00 91.75 745 ALA A CA 1
ATOM 5824 C C . ALA A 1 745 ? -0.079 9.231 7.631 1.00 91.75 745 ALA A C 1
ATOM 5826 O O . ALA A 1 745 ? 0.486 9.874 6.744 1.00 91.75 745 ALA A O 1
ATOM 5827 N N . ARG A 1 746 ? -1.044 8.344 7.404 1.00 93.38 746 ARG A N 1
ATOM 5828 C CA . ARG A 1 746 ? -1.625 8.026 6.099 1.00 93.38 746 ARG A CA 1
ATOM 5829 C C . ARG A 1 746 ? -3.140 7.995 6.235 1.00 93.38 746 ARG A C 1
ATOM 5831 O O . ARG A 1 746 ? -3.632 7.513 7.252 1.00 93.38 746 ARG A O 1
ATOM 5838 N N . VAL A 1 747 ? -3.858 8.517 5.248 1.00 94.00 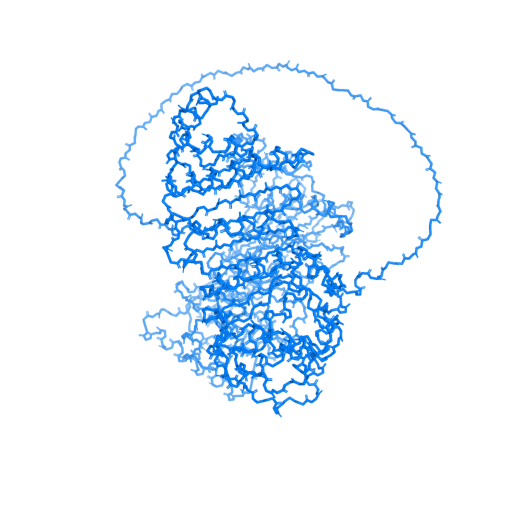747 VAL A N 1
ATOM 5839 C CA . VAL A 1 747 ? -5.320 8.385 5.173 1.00 94.00 747 VAL A CA 1
ATOM 5840 C C . VAL A 1 747 ? -5.655 7.049 4.501 1.00 94.00 747 VAL A C 1
ATOM 5842 O O . VAL A 1 747 ? -5.291 6.870 3.337 1.00 94.00 747 VAL A O 1
ATOM 5845 N N . PRO A 1 748 ? -6.310 6.105 5.201 1.00 94.12 748 PRO A N 1
ATOM 5846 C CA . PRO A 1 748 ? -6.900 4.923 4.588 1.00 94.12 748 PRO A CA 1
ATOM 5847 C C . PRO A 1 748 ? -7.901 5.295 3.503 1.00 94.12 748 PRO A C 1
ATOM 5849 O O . PRO A 1 748 ? -8.817 6.075 3.745 1.00 94.12 748 PRO A O 1
ATOM 5852 N N . SER A 1 749 ? -7.785 4.700 2.323 1.00 91.88 749 SER A N 1
ATOM 5853 C CA . SER A 1 749 ? -8.814 4.839 1.293 1.00 91.88 749 SER A CA 1
ATOM 5854 C C . SER A 1 749 ? -8.852 3.609 0.399 1.00 91.88 749 SER A C 1
ATOM 5856 O O . SER A 1 749 ? -7.872 2.875 0.297 1.00 91.88 749 SER A O 1
ATOM 5858 N N . ALA A 1 750 ? -9.995 3.352 -0.240 1.00 90.50 750 ALA A N 1
ATOM 5859 C CA . ALA A 1 750 ? -10.122 2.241 -1.187 1.00 90.50 750 ALA A CA 1
ATOM 5860 C C . ALA A 1 750 ? -9.199 2.420 -2.407 1.00 90.50 750 ALA A C 1
ATOM 5862 O O . ALA A 1 750 ? -8.636 1.445 -2.896 1.00 90.50 750 ALA A O 1
ATOM 5863 N N . ASP A 1 751 ? -8.998 3.673 -2.821 1.00 89.25 751 ASP A N 1
ATOM 5864 C CA . ASP A 1 751 ? -8.127 4.068 -3.934 1.00 89.25 751 ASP A CA 1
ATOM 5865 C C . ASP A 1 751 ? -6.698 4.411 -3.471 1.00 89.25 751 ASP A C 1
ATOM 5867 O O . ASP A 1 751 ? -5.906 4.986 -4.218 1.00 89.25 751 ASP A O 1
ATOM 5871 N N . GLY A 1 752 ? -6.371 4.127 -2.208 1.00 88.94 752 GLY A N 1
ATOM 5872 C CA . GLY A 1 752 ? -5.083 4.463 -1.622 1.00 88.94 752 GLY A CA 1
ATOM 5873 C C . GLY A 1 752 ? -3.968 3.645 -2.255 1.00 88.94 752 GLY A C 1
ATOM 5874 O O . GLY A 1 752 ? -4.026 2.424 -2.289 1.00 88.94 752 GLY A O 1
ATOM 5875 N N . GLU A 1 753 ? -2.898 4.289 -2.707 1.00 88.81 753 GLU A N 1
ATOM 5876 C CA . GLU A 1 753 ? -1.741 3.564 -3.230 1.00 88.81 753 GLU A CA 1
ATOM 5877 C C . GLU A 1 753 ? -0.691 3.362 -2.136 1.00 88.81 753 GLU A C 1
ATOM 5879 O O . GLU A 1 753 ? -0.421 4.276 -1.348 1.00 88.81 753 GLU A O 1
ATOM 5884 N N . ASP A 1 754 ? -0.147 2.150 -2.050 1.00 93.12 754 ASP A N 1
ATOM 5885 C CA . ASP A 1 754 ? 1.054 1.834 -1.278 1.00 93.12 754 ASP A CA 1
ATOM 5886 C C . ASP A 1 754 ? 1.674 0.549 -1.804 1.00 93.12 754 ASP A C 1
ATOM 5888 O O . ASP A 1 754 ? 1.389 -0.563 -1.354 1.00 93.12 754 ASP A O 1
ATOM 5892 N N . THR A 1 755 ? 2.478 0.738 -2.835 1.00 94.25 755 THR A N 1
ATOM 5893 C CA . THR A 1 755 ? 3.192 -0.317 -3.531 1.00 94.25 755 THR A CA 1
ATOM 5894 C C . THR A 1 755 ? 4.674 -0.047 -3.379 1.00 94.25 755 THR A C 1
ATOM 5896 O O . THR A 1 755 ? 5.125 1.091 -3.503 1.00 94.25 755 THR A O 1
ATOM 5899 N N . TRP A 1 756 ? 5.460 -1.090 -3.167 1.00 94.75 756 TRP A N 1
ATOM 5900 C CA . TRP A 1 756 ? 6.908 -0.992 -3.281 1.00 94.75 756 TRP A CA 1
ATOM 5901 C C . TRP A 1 756 ? 7.429 -2.074 -4.213 1.00 94.75 756 TRP A C 1
ATOM 5903 O O . TRP A 1 756 ? 6.852 -3.153 -4.329 1.00 94.75 756 TRP A O 1
ATOM 5913 N N . SER A 1 757 ? 8.526 -1.777 -4.899 1.00 95.56 757 SER A N 1
ATOM 5914 C CA . SER A 1 757 ? 9.180 -2.706 -5.807 1.00 95.56 757 SER A CA 1
ATOM 5915 C C . SER A 1 757 ? 10.687 -2.664 -5.609 1.00 95.56 757 SER A C 1
ATOM 5917 O O . SER A 1 757 ? 11.327 -1.624 -5.751 1.00 95.56 757 SER A O 1
ATOM 5919 N N . LEU A 1 758 ? 11.254 -3.808 -5.251 1.00 95.38 758 LEU A N 1
ATOM 5920 C CA . LEU A 1 758 ? 12.682 -4.052 -5.168 1.00 95.38 758 LEU A CA 1
ATOM 5921 C C . LEU A 1 758 ? 13.151 -4.696 -6.470 1.00 95.38 758 LEU A C 1
ATOM 5923 O O . LEU A 1 758 ? 12.734 -5.801 -6.803 1.00 95.38 758 LEU A O 1
ATOM 5927 N N . LEU A 1 759 ? 14.090 -4.060 -7.154 1.00 95.56 759 LEU A N 1
ATOM 5928 C CA . LEU A 1 759 ? 14.855 -4.662 -8.239 1.00 95.56 759 LEU A CA 1
ATOM 5929 C C . LEU A 1 759 ? 16.228 -5.064 -7.723 1.00 95.56 759 LEU A C 1
ATOM 5931 O O . LEU A 1 759 ? 16.908 -4.263 -7.091 1.00 95.56 759 LEU A O 1
ATOM 5935 N N . VAL A 1 760 ? 16.651 -6.287 -8.020 1.00 95.00 760 VAL A N 1
ATOM 5936 C CA . VAL A 1 760 ? 17.991 -6.807 -7.743 1.00 95.00 760 VAL A CA 1
ATOM 5937 C C . VAL A 1 760 ? 18.588 -7.257 -9.066 1.00 95.00 760 VAL A C 1
ATOM 5939 O O . VAL A 1 760 ? 18.029 -8.135 -9.714 1.00 95.00 760 VAL A O 1
ATOM 5942 N N . ALA A 1 761 ? 19.714 -6.681 -9.471 1.00 94.19 761 ALA A N 1
ATOM 5943 C CA . ALA A 1 761 ? 20.420 -7.042 -10.697 1.00 94.19 761 ALA A CA 1
ATOM 5944 C C . ALA A 1 761 ? 21.850 -7.496 -10.389 1.00 94.19 761 ALA A C 1
ATOM 5946 O O . ALA A 1 761 ? 22.487 -7.020 -9.442 1.00 94.19 761 ALA A O 1
ATOM 5947 N N . LYS A 1 762 ? 22.357 -8.429 -11.192 1.00 91.44 762 LYS A N 1
ATOM 5948 C CA . LYS A 1 762 ? 23.737 -8.906 -11.113 1.00 91.44 762 LYS A CA 1
ATOM 5949 C C . LYS A 1 762 ? 24.633 -8.059 -12.018 1.00 91.44 762 LYS A C 1
ATOM 5951 O O . LYS A 1 762 ? 24.370 -7.937 -13.208 1.00 91.44 762 LYS A O 1
ATOM 5956 N N . GLU A 1 763 ? 25.718 -7.531 -11.463 1.00 89.38 763 GLU A N 1
ATOM 5957 C CA . GLU A 1 763 ? 26.751 -6.790 -12.191 1.00 89.38 763 GLU A CA 1
ATOM 5958 C C . GLU A 1 763 ? 28.123 -7.383 -11.848 1.00 89.38 763 GLU A C 1
ATOM 5960 O O . GLU A 1 763 ? 28.695 -7.137 -10.779 1.00 89.38 763 GLU A O 1
ATOM 5965 N N . GLY A 1 764 ? 28.616 -8.251 -12.736 1.00 88.31 764 GLY A N 1
ATOM 5966 C CA . GLY A 1 764 ? 29.770 -9.106 -12.454 1.00 88.31 764 GLY A CA 1
ATOM 5967 C C . GLY A 1 764 ? 29.486 -10.057 -11.287 1.00 88.31 764 GLY A C 1
ATOM 5968 O O . GLY A 1 764 ? 28.475 -10.762 -11.287 1.00 88.31 764 GLY A O 1
ATOM 5969 N N . ASP A 1 765 ? 30.357 -10.046 -10.278 1.00 87.19 765 ASP A N 1
ATOM 5970 C CA . ASP A 1 765 ? 30.188 -10.814 -9.034 1.00 87.19 765 ASP A CA 1
ATOM 5971 C C . ASP A 1 765 ? 29.411 -10.049 -7.951 1.00 87.19 765 ASP A C 1
ATOM 5973 O O . ASP A 1 765 ? 29.117 -10.586 -6.881 1.00 87.19 765 ASP A O 1
ATOM 5977 N N . THR A 1 766 ? 29.057 -8.790 -8.217 1.00 88.94 766 THR A N 1
ATOM 5978 C CA . THR A 1 766 ? 28.335 -7.939 -7.269 1.00 88.94 766 THR A CA 1
ATOM 5979 C C . THR A 1 766 ? 26.846 -7.887 -7.590 1.00 88.94 766 THR A C 1
ATOM 5981 O O . THR A 1 766 ? 26.430 -8.007 -8.742 1.00 88.94 766 THR A O 1
ATOM 5984 N N . LYS A 1 767 ? 26.017 -7.707 -6.559 1.00 90.62 767 LYS A N 1
ATOM 5985 C CA . LYS A 1 767 ? 24.585 -7.437 -6.719 1.00 90.62 767 LYS A CA 1
ATOM 5986 C C . LYS A 1 767 ? 24.325 -5.961 -6.479 1.00 90.62 767 LYS A C 1
ATOM 5988 O O . LYS A 1 767 ? 24.709 -5.429 -5.435 1.00 90.62 767 LYS A O 1
ATOM 5993 N N . ARG A 1 768 ? 23.632 -5.321 -7.415 1.00 91.88 768 ARG A N 1
ATOM 5994 C CA . ARG A 1 768 ? 23.044 -3.995 -7.226 1.00 91.88 768 ARG A CA 1
ATOM 5995 C C . ARG A 1 768 ? 21.552 -4.126 -7.019 1.00 91.88 768 ARG A C 1
ATOM 5997 O O . ARG A 1 768 ? 20.938 -5.103 -7.444 1.00 91.88 768 ARG A O 1
ATOM 6004 N N . TRP A 1 769 ? 20.976 -3.145 -6.347 1.00 92.12 769 TRP A N 1
ATOM 6005 C CA . TRP A 1 769 ? 19.548 -3.121 -6.112 1.00 92.12 769 TRP A CA 1
ATOM 6006 C C . TRP A 1 769 ? 19.006 -1.697 -6.106 1.00 92.12 769 TRP A C 1
ATOM 6008 O O . TRP A 1 769 ? 19.727 -0.738 -5.829 1.00 92.12 769 TRP A O 1
ATOM 6018 N N . CYS A 1 770 ? 17.724 -1.585 -6.425 1.00 92.69 770 CYS A N 1
ATOM 6019 C CA . CYS A 1 770 ? 16.953 -0.354 -6.431 1.00 92.69 770 CYS A CA 1
ATOM 6020 C C . CYS A 1 770 ? 15.604 -0.625 -5.764 1.00 92.69 770 CYS A C 1
ATOM 6022 O O . CYS A 1 770 ? 15.006 -1.670 -6.004 1.00 92.69 770 CYS A O 1
ATOM 6024 N N . LEU A 1 771 ? 15.132 0.301 -4.931 1.00 92.38 771 LEU A N 1
ATOM 6025 C CA . LEU A 1 771 ? 13.804 0.239 -4.331 1.00 92.38 771 LEU A CA 1
ATOM 6026 C C . LEU A 1 771 ? 12.978 1.419 -4.835 1.00 92.38 771 LEU A C 1
ATOM 6028 O O . LEU A 1 771 ? 13.349 2.566 -4.586 1.00 92.38 771 LEU A O 1
ATOM 6032 N N . ALA A 1 772 ? 11.855 1.146 -5.488 1.00 92.44 772 ALA A N 1
ATOM 6033 C CA . ALA A 1 772 ? 10.830 2.141 -5.756 1.00 92.44 772 ALA A CA 1
ATOM 6034 C C . ALA A 1 772 ? 9.667 2.003 -4.780 1.00 92.44 772 ALA A C 1
ATOM 6036 O O . ALA A 1 772 ? 9.246 0.898 -4.445 1.00 92.44 772 ALA A O 1
ATOM 6037 N N . GLU A 1 773 ? 9.133 3.139 -4.356 1.00 92.31 773 GLU A N 1
ATOM 6038 C CA . GLU A 1 773 ? 7.903 3.252 -3.583 1.00 92.31 773 GLU A CA 1
ATOM 6039 C C . GLU A 1 773 ? 6.911 4.090 -4.396 1.00 92.31 773 GLU A C 1
ATOM 6041 O O . GLU A 1 773 ? 7.252 5.176 -4.866 1.00 92.31 773 GLU A O 1
ATOM 6046 N N . SER A 1 774 ? 5.688 3.594 -4.549 1.00 92.62 774 SER A N 1
ATOM 6047 C CA . SER A 1 774 ? 4.546 4.331 -5.076 1.00 92.62 774 SER A CA 1
ATOM 6048 C C . SER A 1 774 ? 3.532 4.476 -3.951 1.00 92.62 774 SER A C 1
ATOM 6050 O O . SER A 1 774 ? 2.984 3.488 -3.461 1.00 92.62 774 SER A O 1
ATOM 6052 N N . ILE A 1 775 ? 3.350 5.703 -3.473 1.00 92.94 775 ILE A N 1
ATOM 6053 C CA . ILE A 1 775 ? 2.538 6.006 -2.291 1.00 92.94 775 ILE A CA 1
ATOM 6054 C C . ILE A 1 775 ? 1.488 7.056 -2.643 1.00 92.94 775 ILE A C 1
ATOM 6056 O O . ILE A 1 775 ? 1.721 7.939 -3.467 1.00 92.94 775 ILE A O 1
ATOM 6060 N N . GLY A 1 776 ? 0.325 6.974 -2.004 1.00 90.81 776 GLY A N 1
ATOM 6061 C CA . GLY A 1 776 ? -0.751 7.931 -2.230 1.00 90.81 776 GLY A CA 1
ATOM 6062 C C . GLY A 1 776 ? -0.398 9.360 -1.777 1.00 90.81 776 GLY A C 1
ATOM 6063 O O . GLY A 1 776 ? 0.407 9.550 -0.862 1.00 90.81 776 GLY A O 1
ATOM 6064 N N . PRO A 1 777 ? -1.065 10.387 -2.339 1.00 90.38 777 PRO A N 1
ATOM 6065 C CA . PRO A 1 777 ? -0.822 11.798 -2.005 1.00 90.38 777 PRO A CA 1
ATOM 6066 C C . PRO A 1 777 ? -1.196 12.174 -0.559 1.00 90.38 777 PRO A C 1
ATOM 6068 O O . PRO A 1 777 ? -0.831 13.245 -0.078 1.00 90.38 777 PRO A O 1
ATOM 6071 N N . LEU A 1 778 ? -1.943 11.311 0.137 1.00 92.12 778 LEU A N 1
ATOM 6072 C CA . LEU A 1 778 ? -2.365 11.480 1.531 1.00 92.12 778 LEU A CA 1
ATOM 6073 C C . LEU A 1 778 ? -1.546 10.599 2.485 1.00 92.12 778 LEU A C 1
ATOM 6075 O O . LEU A 1 778 ? -2.074 10.034 3.444 1.00 92.12 778 LEU A O 1
ATOM 6079 N N . ASP A 1 779 ? -0.249 10.479 2.215 1.00 92.62 779 ASP A N 1
ATOM 6080 C CA . ASP A 1 779 ? 0.716 9.761 3.040 1.00 92.62 779 ASP A CA 1
ATOM 6081 C C . ASP A 1 779 ? 1.896 10.675 3.386 1.00 92.62 779 ASP A C 1
ATOM 6083 O O . ASP A 1 779 ? 2.547 11.233 2.509 1.00 92.62 779 ASP A O 1
ATOM 6087 N N . LYS A 1 780 ? 2.217 10.828 4.675 1.00 91.00 780 LYS A N 1
ATOM 6088 C CA . LYS A 1 780 ? 3.335 11.675 5.122 1.00 91.00 780 LYS A CA 1
ATOM 6089 C C . LYS A 1 780 ? 4.709 11.173 4.681 1.00 91.00 780 LYS A C 1
ATOM 6091 O O . LYS A 1 780 ? 5.669 11.937 4.737 1.00 91.00 780 LYS A O 1
ATOM 6096 N N . ARG A 1 781 ? 4.839 9.924 4.228 1.00 87.31 781 ARG A N 1
ATOM 6097 C CA . ARG A 1 781 ? 6.059 9.451 3.553 1.00 87.31 781 ARG A CA 1
ATOM 6098 C C . ARG A 1 781 ? 6.340 10.229 2.266 1.00 87.31 781 ARG A C 1
ATOM 6100 O O . ARG A 1 781 ? 7.484 10.238 1.811 1.00 87.31 781 ARG A O 1
ATOM 6107 N N . TRP A 1 782 ? 5.336 10.910 1.713 1.00 73.81 782 TRP A N 1
ATOM 6108 C CA . TRP A 1 782 ? 5.467 11.794 0.561 1.00 73.81 782 TRP A CA 1
ATOM 6109 C C . TRP A 1 782 ? 6.263 13.073 0.839 1.00 73.81 782 TRP A C 1
ATOM 6111 O O . TRP A 1 782 ? 6.768 13.670 -0.105 1.00 73.81 782 TRP A O 1
ATOM 6121 N N . GLY A 1 783 ? 6.494 13.459 2.097 1.00 62.31 783 GLY A N 1
ATOM 6122 C CA . GLY A 1 783 ? 7.162 14.721 2.449 1.00 62.31 783 GLY A CA 1
ATOM 6123 C C . GLY A 1 783 ? 6.153 15.799 2.787 1.00 62.31 783 GLY A C 1
ATOM 6124 O O . GLY A 1 783 ? 5.737 16.516 1.852 1.00 62.31 783 GLY A O 1
#

Foldseek 3Di:
DVVVLQVLLPDPPAAEDAAAQVDDPDPDAAAHENERHQEYEYEHALVVVLRVLSRYHYDLQHWYWYWYFADPDPDPVVVVVSLCSVLVPRLCSCDVVPPLQFFAEWEWAADNGTTTTTTGHDDDRQEHEYEYHHQDPQDLSVLVNLVSCCVRNVLLRHAEYEYYHHQDDPPPPFDADPVPGTDPSVVSVVSSVVSVLVSLQRHQEYEYEPRDDLVVLLVVLVQQCVLLVVVPPDPVCPDPVNVVVCVQADVVRHRVRHRLNHQEYEYEQAAVCCNVPVDDVRSVVSVVSVLVCVLVVRGRHHYYHYHNHDDQDPDPVSVVVVVSNVPDDPPSDDDDPPPDDPVVVVVVVVVVVVVVVVVVVVVPPDDDDDDDDDDDDDDDDDDDDDDDDDDDDDDDDDDDDDDDDDDDDDDDDDPPDDDDDDWDKDKDFDDDDPPLLFQLPWFAFFFKKKKKFFPVWCPVLCVLLQPQKAKKFKDFDQPLVVLVCLVVFADQPPLAGQKKKWFPAPPDLKIWIQDRSQKIKIKDALVLCVQLVADWAQAPDPVRRRITIDIGRSHPPPDDPVNVVSNSVSSVVVSVVCVVVVHTGTTMMMGGLGRVVNVVVCVVVVTDMDMKGKDKDKQAFFWAAQDDDDDQDDPVDVVSNVVNVVLVVLVVVVVVCVLVSHPQRHPPDDDDCVRDVRDHRPPTDTGMMMMIMIGDGDDSNSLSSSVVSLVPDDTDQKMKMKTWRQLQHQGGTDGNPPPDRDGWGAHRDNPWGWMKMKMWGDDPPDITIMMMTTGGPRTNVVD

Secondary structure (DSSP, 8-state):
-HHHHHHHHT-TT--EEEEES-----SS---EE-TT-SEEEEEE-HHHHHHHHHHEE--TT-EEEEEE-B---S-HHHHHHHHHIIIIIIHHHHHHSS-TTS-SEEEEEESSSEEEEEE-----TT-EEEEEEES-TTSHHHHHHHHHHHHHHTGGGEEEEEEE--TT--GGG---BTTTBS-HHHHHHHHHHHHHHHHTTS-SEEEE-TT--HHHHHHHHHHHHHHTTGGGG-GGGGSHHHHHGGGGB-TTSSBTT--TT--EEEEES--HHHHHHSS-THHHHHHHHHHHHHHTT-----EEEEES-----S-HHHHHHHHHHHT--TT--PPPGGG--TTHHHHHHHHHHHHHHHHHHTTS--------------------------------------PPPP-----PPPPP-------EEEEEE--TT-HHHHHSSSB--EEEEEEEEESTT-HHHHHHHHT--EEEEEEEE-HHHHHHTHHHHEETTTTEESEEEEE--TT-S-EEEE-TTSEEEEEE-HHHHHHHT---EE-S-GGGTT-EEEEEE--TTTS-HHHHHHHHHHHHHHHHHHHHTTPPPEEEEEEESSHHHHHHHHHHHTPEEEEE--EEEEEEEEEEE----PPPPPTT-HHHHHHHHHHHHHHHHHHHHHHTT-GGGBTT----TTT----PPSSEEEEEEEEEEEEEEE-HHHHHHHHHHHHH----SEEEEEEEE-TT-S--B--TT--SS----B---TT--EEEEEEEEEETTEEEEEEEEEE-TTBGGG-